Protein AF-A0A3C0K2L1-F1 (afdb_monomer)

Structure (mmCIF, N/CA/C/O backbone):
data_AF-A0A3C0K2L1-F1
#
_entry.id   AF-A0A3C0K2L1-F1
#
loop_
_atom_site.group_PDB
_atom_site.id
_atom_site.type_symbol
_atom_site.label_atom_id
_atom_site.label_alt_id
_atom_site.label_comp_id
_atom_site.label_asym_id
_atom_site.label_entity_id
_atom_site.label_seq_id
_atom_site.pdbx_PDB_ins_code
_atom_site.Cartn_x
_atom_site.Cartn_y
_atom_site.Cartn_z
_atom_site.occupancy
_atom_site.B_iso_or_equiv
_atom_site.auth_seq_id
_atom_site.auth_comp_id
_atom_site.auth_asym_id
_atom_site.auth_atom_id
_atom_site.pdbx_PDB_model_num
ATOM 1 N N . GLU A 1 1 ? 38.714 20.444 23.942 1.00 26.28 1 GLU A N 1
ATOM 2 C CA . GLU A 1 1 ? 39.977 21.000 23.392 1.00 26.28 1 GLU A CA 1
ATOM 3 C C . GLU A 1 1 ? 39.732 22.309 22.646 1.00 26.28 1 GLU A C 1
ATOM 5 O O . GLU A 1 1 ? 38.592 22.594 22.295 1.00 26.28 1 GLU A O 1
ATOM 10 N N . LEU A 1 2 ? 40.793 23.058 22.318 1.00 22.02 2 LEU A N 1
ATOM 11 C CA . LEU A 1 2 ? 40.752 24.094 21.276 1.00 22.02 2 LEU A CA 1
ATOM 12 C C . LEU A 1 2 ? 42.124 24.186 20.581 1.00 22.02 2 LEU A C 1
ATOM 14 O O . LEU A 1 2 ? 43.142 24.375 21.240 1.00 22.02 2 LEU A O 1
ATOM 18 N N . ASN A 1 3 ? 42.163 24.051 19.249 1.00 24.62 3 ASN A N 1
ATOM 19 C CA . ASN A 1 3 ? 43.397 23.914 18.450 1.00 24.62 3 ASN A CA 1
ATOM 20 C C . ASN A 1 3 ? 44.304 22.726 18.860 1.00 24.62 3 ASN A C 1
ATOM 22 O O . ASN A 1 3 ? 45.524 22.885 18.945 1.00 24.62 3 ASN A O 1
ATOM 26 N N . GLY A 1 4 ? 43.722 21.542 19.094 1.00 30.88 4 GLY A N 1
ATOM 27 C CA . GLY A 1 4 ? 44.468 20.285 19.281 1.00 30.88 4 GLY A CA 1
ATOM 28 C C . GLY A 1 4 ? 45.418 20.290 20.479 1.00 30.88 4 GLY A C 1
ATOM 29 O O . GLY A 1 4 ? 46.560 19.844 20.369 1.00 30.88 4 GLY A O 1
ATOM 30 N N . ASN A 1 5 ? 44.975 20.898 21.579 1.00 24.73 5 ASN A N 1
AT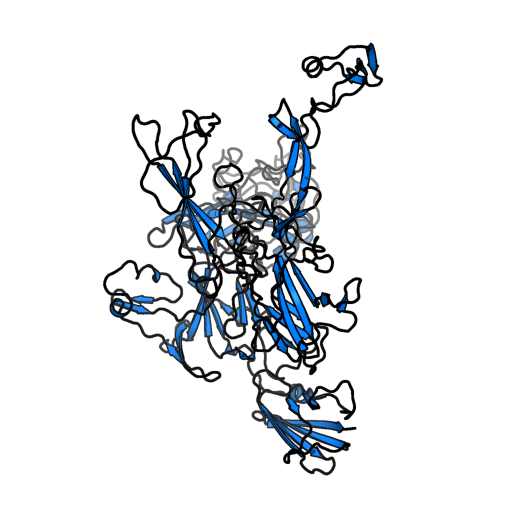OM 31 C CA . ASN A 1 5 ? 45.584 20.753 22.891 1.00 24.73 5 ASN A CA 1
ATOM 32 C C . ASN A 1 5 ? 44.466 20.544 23.921 1.00 24.73 5 ASN A C 1
ATOM 34 O O . ASN A 1 5 ? 43.439 21.239 23.908 1.00 24.73 5 ASN A O 1
ATOM 38 N N . GLU A 1 6 ? 44.733 19.620 24.832 1.00 26.31 6 GLU A N 1
ATOM 39 C CA . GLU A 1 6 ? 44.077 19.460 26.123 1.00 26.31 6 GLU A CA 1
ATOM 40 C C . GLU A 1 6 ? 44.391 20.690 26.999 1.00 26.31 6 GLU A C 1
ATOM 42 O O . GLU A 1 6 ? 45.494 21.243 26.925 1.00 26.31 6 GLU A O 1
ATOM 47 N N . ILE A 1 7 ? 43.411 21.188 27.759 1.00 25.27 7 ILE A N 1
ATOM 48 C CA . ILE A 1 7 ? 43.547 22.415 28.563 1.00 25.27 7 ILE A CA 1
ATOM 49 C C . ILE A 1 7 ? 42.920 22.171 29.935 1.00 25.27 7 ILE A C 1
ATOM 51 O O . ILE A 1 7 ? 41.698 22.217 30.070 1.00 25.27 7 ILE A O 1
ATOM 55 N N . ASP A 1 8 ? 43.768 21.961 30.942 1.00 28.06 8 ASP A N 1
ATOM 56 C CA . ASP A 1 8 ? 43.374 22.010 32.351 1.00 28.06 8 ASP A CA 1
ATOM 57 C C . ASP A 1 8 ? 42.845 23.408 32.701 1.00 28.06 8 ASP A C 1
ATOM 59 O O . ASP A 1 8 ? 43.493 24.425 32.421 1.00 28.06 8 ASP A O 1
ATOM 63 N N . PHE A 1 9 ? 41.676 23.474 33.339 1.00 26.45 9 PHE A N 1
ATOM 64 C CA . PHE A 1 9 ? 41.058 24.738 33.729 1.00 26.45 9 PHE A CA 1
ATOM 65 C C . PHE A 1 9 ? 41.389 25.123 35.167 1.00 26.45 9 PHE A C 1
ATOM 67 O O . PHE A 1 9 ? 40.818 24.596 36.115 1.00 26.45 9 PHE A O 1
ATOM 74 N N . TRP A 1 10 ? 42.231 26.146 35.305 1.00 26.83 10 TRP A N 1
ATOM 75 C CA . TRP A 1 10 ? 42.316 26.964 36.510 1.00 26.83 10 TRP A CA 1
ATOM 76 C C . TRP A 1 10 ? 42.293 28.459 36.092 1.00 26.83 10 TRP A C 1
ATOM 78 O O . TRP A 1 10 ? 42.999 28.866 35.174 1.00 26.83 10 TRP A O 1
ATOM 88 N N . ASN A 1 11 ? 41.411 29.322 36.621 1.00 37.00 11 ASN A N 1
ATOM 89 C CA . ASN A 1 11 ? 41.357 29.694 38.042 1.00 37.00 11 ASN A CA 1
ATOM 90 C C . ASN A 1 11 ? 40.934 31.164 38.384 1.00 37.00 11 ASN A C 1
ATOM 92 O O . ASN A 1 11 ? 41.880 31.909 38.666 1.00 37.00 11 ASN A O 1
ATOM 96 N N . PRO A 1 12 ? 39.658 31.664 38.372 1.00 42.75 12 PRO A N 1
ATOM 97 C CA . PRO A 1 12 ? 39.446 33.128 38.491 1.00 42.75 12 PRO A CA 1
ATOM 98 C C . PRO A 1 12 ? 38.415 33.799 39.500 1.00 42.75 12 PRO A C 1
ATOM 100 O O . PRO A 1 12 ? 38.935 34.252 40.499 1.00 42.75 12 PRO A O 1
ATOM 103 N N . VAL A 1 13 ? 37.090 34.048 39.322 1.00 35.84 13 VAL A N 1
ATOM 104 C CA . VAL A 1 13 ? 36.119 34.817 40.249 1.00 35.84 13 VAL A CA 1
ATOM 105 C C . VAL A 1 13 ? 36.469 36.272 40.741 1.00 35.84 13 VAL A C 1
ATOM 107 O O . VAL A 1 13 ? 37.400 36.417 41.504 1.00 35.84 13 VAL A O 1
ATOM 110 N N . GLU A 1 14 ? 35.887 37.445 40.382 1.00 36.50 14 GLU A N 1
ATOM 111 C CA . GLU A 1 14 ? 34.532 38.073 40.589 1.00 36.50 14 GLU A CA 1
ATOM 112 C C . GLU A 1 14 ? 34.227 39.160 39.491 1.00 36.50 14 GLU A C 1
ATOM 114 O O . GLU A 1 14 ? 35.188 39.717 38.964 1.00 36.50 14 GLU A O 1
ATOM 119 N N . GLY A 1 15 ? 33.001 39.613 39.127 1.00 28.25 15 GLY A N 1
ATOM 120 C CA . GLY A 1 15 ? 31.645 39.045 39.304 1.00 28.25 15 GLY A CA 1
ATOM 121 C C . GLY A 1 15 ? 30.441 39.993 39.562 1.00 28.25 15 GLY A C 1
ATOM 122 O O . GLY A 1 15 ? 30.601 41.195 39.784 1.00 28.25 15 GLY A O 1
ATOM 123 N N . SER A 1 16 ? 29.220 39.423 39.541 1.00 27.89 16 SER A N 1
ATOM 124 C CA . SER A 1 16 ? 28.020 39.823 40.324 1.00 27.89 16 SER A CA 1
ATOM 125 C C . SER A 1 16 ? 26.885 38.794 40.125 1.00 27.89 16 SER A C 1
ATOM 127 O O . SER A 1 16 ? 26.281 38.773 39.054 1.00 27.89 16 SER A O 1
ATOM 129 N N . SER A 1 17 ? 26.602 37.949 41.125 1.00 28.95 17 SER A N 1
ATOM 130 C CA . SER A 1 17 ? 26.135 36.567 40.868 1.00 28.95 17 SER A CA 1
ATOM 131 C C . SER A 1 17 ? 24.845 36.137 41.620 1.00 28.95 17 SER A C 1
ATOM 133 O O . SER A 1 17 ? 24.487 36.778 42.615 1.00 28.95 17 SER A O 1
ATOM 135 N N . PRO A 1 18 ? 24.161 35.058 41.170 1.00 33.50 18 PRO A N 1
ATOM 136 C CA . PRO A 1 18 ? 23.040 34.384 41.861 1.00 33.50 18 PRO A CA 1
ATOM 137 C C . PRO A 1 18 ? 23.449 33.572 43.122 1.00 33.50 18 PRO A C 1
ATOM 139 O O . PRO A 1 18 ? 24.454 33.870 43.766 1.00 33.50 18 PRO A O 1
ATOM 142 N N . VAL A 1 19 ? 22.626 32.598 43.550 1.00 33.62 19 VAL A N 1
ATOM 143 C CA . VAL A 1 19 ? 22.896 31.730 44.717 1.00 33.62 19 VAL A CA 1
ATOM 144 C C . VAL A 1 19 ? 23.925 30.664 44.340 1.00 33.62 19 VAL A C 1
ATOM 146 O O . VAL A 1 19 ? 23.641 29.792 43.523 1.00 33.62 19 VAL A O 1
ATOM 149 N N . CYS A 1 20 ? 25.102 30.736 44.959 1.00 33.72 20 CYS A N 1
ATOM 150 C CA . CYS A 1 20 ? 26.246 29.860 44.705 1.00 33.72 20 CYS A CA 1
ATOM 151 C C . CYS A 1 20 ? 26.865 29.411 46.045 1.00 33.72 20 CYS A C 1
ATOM 153 O O . CYS A 1 20 ? 26.678 30.077 47.070 1.00 33.72 20 CYS A O 1
ATOM 155 N N . VAL A 1 21 ? 27.628 28.315 46.041 1.00 40.28 21 VAL A N 1
ATOM 156 C CA . VAL A 1 21 ? 28.404 27.838 47.203 1.00 40.28 21 VAL A CA 1
ATOM 157 C C . VAL A 1 21 ? 29.863 28.295 47.065 1.00 40.28 21 VAL A C 1
ATOM 159 O O . VAL A 1 21 ? 30.429 28.218 45.981 1.00 40.28 21 VAL A O 1
ATOM 162 N N . ASP A 1 22 ? 30.466 28.797 48.150 1.00 34.03 22 ASP A N 1
ATOM 163 C CA . ASP A 1 22 ? 31.875 29.225 48.176 1.00 34.03 22 ASP A CA 1
ATOM 164 C C . ASP A 1 22 ? 32.806 28.073 48.593 1.00 34.03 22 ASP A C 1
ATOM 166 O O . ASP A 1 22 ? 32.683 27.545 49.703 1.00 34.03 22 ASP A O 1
ATOM 170 N N . SER A 1 23 ? 33.830 27.797 47.783 1.00 36.28 23 SER A N 1
ATOM 171 C CA . SER A 1 23 ? 35.002 27.006 48.175 1.00 36.28 23 SER A CA 1
ATOM 172 C C . SER A 1 23 ? 36.273 27.853 48.267 1.00 36.28 23 SER A C 1
ATOM 174 O O . SER A 1 23 ? 36.379 28.952 47.709 1.00 36.28 23 SER A O 1
ATOM 176 N N . SER A 1 24 ? 37.252 27.372 49.042 1.00 33.38 24 SER A N 1
ATOM 177 C CA . SER A 1 24 ? 38.524 28.071 49.235 1.00 33.38 24 SER A CA 1
ATOM 178 C C . SER A 1 24 ? 39.680 27.127 49.584 1.00 33.38 24 SER A C 1
ATOM 180 O O . SER A 1 24 ? 39.938 26.866 50.762 1.00 33.38 24 SER A O 1
ATOM 182 N N . GLU A 1 25 ? 40.453 26.714 48.582 1.00 34.31 25 GLU A N 1
ATOM 183 C CA . GLU A 1 25 ? 41.862 26.360 48.775 1.00 34.31 25 GLU A CA 1
ATOM 184 C C . GLU A 1 25 ? 42.752 27.313 47.960 1.00 34.31 25 GLU A C 1
ATOM 186 O O . GLU A 1 25 ? 42.348 27.894 46.960 1.00 34.31 25 GLU A O 1
ATOM 191 N N . SER A 1 26 ? 43.966 27.533 48.457 1.00 32.62 26 SER A N 1
ATOM 192 C CA . SER A 1 26 ? 45.011 28.333 47.794 1.00 32.62 26 SER A CA 1
ATOM 193 C C . SER A 1 26 ? 45.923 27.372 47.015 1.00 32.62 26 SER A C 1
ATOM 195 O O . SER A 1 26 ? 46.063 26.232 47.448 1.00 32.62 26 SER A O 1
ATOM 197 N N . TRP A 1 27 ? 46.601 27.742 45.923 1.00 29.92 27 TRP A N 1
ATOM 198 C CA . TRP A 1 27 ? 47.325 28.998 45.668 1.00 29.92 27 TRP A CA 1
ATOM 199 C C . TRP A 1 27 ? 47.307 29.442 44.189 1.00 29.92 27 TRP A C 1
ATOM 201 O O . TRP A 1 27 ? 47.285 28.613 43.294 1.00 29.92 27 TRP A O 1
ATOM 211 N N . GLU A 1 28 ? 47.469 30.757 43.978 1.00 38.59 28 GLU A N 1
ATOM 212 C CA . GLU A 1 28 ? 47.731 31.492 42.711 1.00 38.59 28 GLU A CA 1
ATOM 213 C C . GLU A 1 28 ? 46.696 31.397 41.574 1.00 38.59 28 GLU A C 1
ATOM 215 O O . GLU A 1 28 ? 46.590 32.342 40.792 1.00 38.59 28 GLU A O 1
ATOM 220 N N . GLU A 1 29 ? 45.846 30.380 41.573 1.00 38.12 29 GLU A N 1
ATOM 221 C CA . GLU A 1 29 ? 44.664 30.246 40.726 1.00 38.12 29 GLU A CA 1
ATOM 222 C C . GLU A 1 29 ? 43.413 30.105 41.624 1.00 38.12 29 GLU A C 1
ATOM 224 O O . GLU A 1 29 ? 43.493 29.568 42.726 1.00 38.12 29 GLU A O 1
ATOM 229 N N . ALA A 1 30 ? 42.280 30.690 41.225 1.00 34.47 30 ALA A N 1
ATOM 230 C CA . ALA A 1 30 ? 41.134 30.951 42.112 1.00 34.47 30 ALA A CA 1
ATOM 231 C C . ALA A 1 30 ? 39.949 29.955 42.019 1.00 34.47 30 ALA A C 1
ATOM 233 O O . ALA A 1 30 ? 40.122 28.777 42.309 1.00 34.47 30 ALA A O 1
ATOM 234 N N . GLN A 1 31 ? 38.737 30.418 41.690 1.00 39.69 31 GLN A N 1
ATOM 235 C CA . GLN A 1 31 ? 37.479 29.706 41.970 1.00 39.69 31 GLN A CA 1
ATOM 236 C C . GLN A 1 31 ? 36.592 29.616 40.712 1.00 39.69 31 GLN A C 1
ATOM 238 O O . GLN A 1 31 ? 36.521 30.584 39.950 1.00 39.69 31 GLN A O 1
ATOM 243 N N . VAL A 1 32 ? 35.878 28.497 40.539 1.00 39.62 32 VAL A N 1
ATOM 244 C CA . VAL A 1 32 ? 34.662 28.402 39.702 1.00 39.62 32 VAL A CA 1
ATOM 245 C C . VAL A 1 32 ? 33.456 28.682 40.608 1.00 39.62 32 VAL A C 1
ATOM 247 O O . VAL A 1 32 ? 33.540 28.472 41.817 1.00 39.62 32 VAL A O 1
ATOM 250 N N . LYS A 1 33 ? 32.334 29.154 40.057 1.00 43.72 33 LYS A N 1
ATOM 251 C CA . LYS A 1 33 ? 31.045 29.209 40.763 1.00 43.72 33 LYS A CA 1
ATOM 252 C C . LYS A 1 33 ? 29.944 28.608 39.898 1.00 43.72 33 LYS A C 1
ATOM 254 O O . LYS A 1 33 ? 29.554 29.205 38.893 1.00 43.72 33 LYS A O 1
ATOM 259 N N . VAL A 1 34 ? 29.417 27.466 40.326 1.00 42.00 34 VAL A N 1
ATOM 260 C CA . VAL A 1 34 ? 28.173 26.894 39.796 1.00 42.00 34 VAL A CA 1
ATOM 261 C C . VAL A 1 34 ? 26.998 27.441 40.608 1.00 42.00 34 VAL A C 1
ATOM 263 O O . VAL A 1 34 ? 27.063 27.496 41.840 1.00 42.00 34 VAL A O 1
ATOM 266 N N . CYS A 1 35 ? 25.943 27.880 39.925 1.00 40.44 35 CYS A N 1
ATOM 267 C CA . CYS A 1 35 ? 24.788 28.532 40.531 1.00 40.44 35 CYS A CA 1
ATOM 268 C C . CYS A 1 35 ? 23.502 28.130 39.774 1.00 40.44 35 CYS A C 1
ATOM 270 O O . CYS A 1 35 ? 23.521 27.954 38.558 1.00 40.44 35 CYS A O 1
ATOM 272 N N . VAL A 1 36 ? 22.365 27.968 40.460 1.00 41.16 36 VAL A N 1
ATOM 273 C CA . VAL A 1 36 ? 21.149 27.390 39.838 1.00 41.16 36 VAL A CA 1
ATOM 274 C C . VAL A 1 36 ? 20.017 28.415 39.749 1.00 41.16 36 VAL A C 1
ATOM 276 O O . VAL A 1 36 ? 19.743 29.121 40.724 1.00 41.16 36 VAL A O 1
ATOM 279 N N . ALA A 1 37 ? 19.336 28.491 38.599 1.00 39.91 37 ALA A N 1
ATOM 280 C CA . ALA A 1 37 ? 18.279 29.468 38.339 1.00 39.91 37 ALA A CA 1
ATOM 281 C C . ALA A 1 37 ? 17.034 28.820 37.701 1.00 39.91 37 ALA A C 1
ATOM 283 O O . ALA A 1 37 ? 16.991 28.531 36.508 1.00 39.91 37 ALA A O 1
ATOM 284 N N . GLY A 1 38 ? 15.977 28.649 38.499 1.00 42.28 38 GLY A N 1
ATOM 285 C CA . GLY A 1 38 ? 14.720 28.025 38.084 1.00 42.28 38 GLY A CA 1
ATOM 286 C C . GLY A 1 38 ? 13.550 28.400 38.998 1.00 42.28 38 GLY A C 1
ATOM 287 O O . GLY A 1 38 ? 13.728 29.070 40.017 1.00 42.28 38 GLY A O 1
ATOM 288 N N . ASN A 1 39 ? 12.334 27.997 38.619 1.00 43.41 39 ASN A N 1
ATOM 289 C CA . ASN A 1 39 ? 11.097 28.317 39.342 1.00 43.41 39 ASN A CA 1
ATOM 290 C C . ASN A 1 39 ? 10.434 27.044 39.893 1.00 43.41 39 ASN A C 1
ATOM 292 O O . ASN A 1 39 ? 9.446 26.557 39.354 1.00 43.41 39 ASN A O 1
ATOM 296 N N . TYR A 1 40 ? 10.989 26.508 40.978 1.00 49.50 40 TYR A N 1
ATOM 297 C CA . TYR A 1 40 ? 10.694 25.159 41.487 1.00 49.50 40 TYR A CA 1
ATOM 298 C C . TYR A 1 40 ? 9.333 25.004 42.210 1.00 49.50 40 TYR A C 1
ATOM 300 O O . TYR A 1 40 ? 8.975 23.916 42.651 1.00 49.50 40 TYR A O 1
ATOM 308 N N . ASN A 1 41 ? 8.553 26.083 42.346 1.00 38.66 41 ASN A N 1
ATOM 309 C CA . ASN A 1 41 ? 7.401 26.161 43.260 1.00 38.66 41 ASN A CA 1
ATOM 310 C C . ASN A 1 41 ? 6.095 25.499 42.763 1.00 38.66 41 ASN A C 1
ATOM 312 O O . ASN A 1 41 ? 5.076 25.618 43.440 1.00 38.66 41 ASN A O 1
ATOM 316 N N . SER A 1 42 ? 6.070 24.864 41.587 1.00 42.41 42 SER A N 1
ATOM 317 C CA . SER A 1 42 ? 4.837 24.313 40.988 1.00 42.41 42 SER A CA 1
ATOM 318 C C . SER A 1 42 ? 4.675 22.794 41.093 1.00 42.41 42 SER A C 1
ATOM 320 O O . SER A 1 42 ? 3.618 22.296 40.719 1.00 42.41 42 SER A O 1
ATOM 322 N N . LEU A 1 43 ? 5.692 22.061 41.566 1.00 43.75 43 LEU A N 1
ATOM 323 C CA . LEU A 1 43 ? 5.730 20.588 41.507 1.00 43.75 43 LEU A CA 1
ATOM 324 C C . LEU A 1 43 ? 5.861 19.888 42.872 1.00 43.75 43 LEU A C 1
ATOM 326 O O . LEU A 1 43 ? 5.638 18.684 42.960 1.00 43.75 43 LEU A O 1
ATOM 330 N N . CYS A 1 44 ? 6.155 20.618 43.952 1.00 44.62 44 CYS A N 1
ATOM 331 C CA . CYS A 1 44 ? 6.137 20.073 45.311 1.00 44.62 44 CYS A CA 1
ATOM 332 C C . CYS A 1 44 ? 4.862 20.480 46.061 1.00 44.62 44 CYS A C 1
ATOM 334 O O . CYS A 1 44 ? 4.474 21.646 46.061 1.00 44.62 44 CYS A O 1
ATOM 336 N N . ASN A 1 45 ? 4.231 19.521 46.748 1.00 44.03 45 ASN A N 1
ATOM 337 C CA . ASN A 1 45 ? 3.189 19.818 47.736 1.00 44.03 45 ASN A CA 1
ATOM 338 C C . ASN A 1 45 ? 3.796 20.611 48.916 1.00 44.03 45 ASN A C 1
ATOM 340 O O . ASN A 1 45 ? 4.923 20.330 49.315 1.00 44.03 45 ASN A O 1
ATOM 344 N N . ASP A 1 46 ? 3.022 21.546 49.486 1.00 43.72 46 ASP A N 1
ATOM 345 C CA . ASP A 1 46 ? 3.394 22.665 50.394 1.00 43.72 46 ASP A CA 1
ATOM 346 C C . ASP A 1 46 ? 4.295 22.399 51.646 1.00 43.72 46 ASP A C 1
ATOM 348 O O . ASP A 1 46 ? 4.502 23.325 52.432 1.00 43.72 46 ASP A O 1
ATOM 352 N N . ASP A 1 47 ? 4.807 21.188 51.902 1.00 42.56 47 ASP A N 1
ATOM 353 C CA . ASP A 1 47 ? 5.305 20.756 53.231 1.00 42.56 47 ASP A CA 1
ATOM 354 C C . ASP A 1 47 ? 6.730 20.127 53.248 1.00 42.56 47 ASP A C 1
ATOM 356 O O . ASP A 1 47 ? 7.104 19.468 54.223 1.00 42.56 47 ASP A O 1
ATOM 360 N N . SER A 1 48 ? 7.556 20.318 52.205 1.00 43.31 48 SER A N 1
ATOM 361 C CA . SER A 1 48 ? 8.977 19.895 52.199 1.00 43.31 48 SER A CA 1
ATOM 362 C C . SER A 1 48 ? 9.900 20.795 51.365 1.00 43.31 48 SER A C 1
ATOM 364 O O . SER A 1 48 ? 9.546 21.157 50.246 1.00 43.31 48 SER A O 1
ATOM 366 N N . ASP A 1 49 ? 11.101 21.092 51.879 1.00 43.25 49 ASP A N 1
ATOM 367 C CA . ASP A 1 49 ? 12.145 21.851 51.169 1.00 43.25 49 ASP A CA 1
ATOM 368 C C . ASP A 1 49 ? 12.599 21.104 49.894 1.00 43.25 49 ASP A C 1
ATOM 370 O O . ASP A 1 49 ? 13.243 20.058 49.978 1.00 43.25 49 ASP A O 1
ATOM 374 N N . CYS A 1 50 ? 12.267 21.648 48.718 1.00 50.16 50 CYS A N 1
ATOM 375 C CA . CYS A 1 50 ? 12.606 21.100 47.396 1.00 50.16 50 CYS A CA 1
ATOM 376 C C . CYS A 1 50 ? 13.727 21.897 46.698 1.00 50.16 50 CYS A C 1
ATOM 378 O O . CYS A 1 50 ? 13.614 22.246 45.522 1.00 50.16 50 CYS A O 1
ATOM 380 N N . ASP A 1 51 ? 14.806 22.207 47.421 1.00 54.00 51 ASP A N 1
ATOM 381 C CA . ASP A 1 51 ? 16.018 22.768 46.814 1.00 54.00 51 ASP A CA 1
ATOM 382 C C . ASP A 1 51 ? 16.748 21.678 46.006 1.00 54.00 51 ASP A C 1
ATOM 384 O O . ASP A 1 51 ? 17.081 20.618 46.541 1.00 54.00 51 ASP A O 1
ATOM 388 N N . ILE A 1 52 ? 17.039 21.938 44.725 1.00 55.34 52 ILE A N 1
ATOM 389 C CA . ILE A 1 52 ? 17.912 21.070 43.919 1.00 55.34 52 ILE A CA 1
ATOM 390 C C . ILE A 1 52 ? 19.350 21.266 44.407 1.00 55.34 52 ILE A C 1
ATOM 392 O O . ILE A 1 52 ? 20.010 22.254 44.079 1.00 55.34 52 ILE A O 1
ATOM 396 N N . VAL A 1 53 ? 19.827 20.325 45.222 1.00 59.81 53 VAL A N 1
ATOM 397 C CA . VAL A 1 53 ? 21.200 20.315 45.736 1.00 59.81 53 VAL A CA 1
ATOM 398 C C . VAL A 1 53 ? 22.140 19.745 44.676 1.00 59.81 53 VAL A C 1
ATOM 400 O O . VAL A 1 53 ? 21.962 18.612 44.228 1.00 59.81 53 VAL A O 1
ATOM 403 N N . ILE A 1 54 ? 23.161 20.525 44.314 1.00 59.31 54 ILE A N 1
ATOM 404 C CA . ILE A 1 54 ? 24.339 20.019 43.606 1.00 59.31 54 ILE A CA 1
ATOM 405 C C . ILE A 1 54 ? 25.310 19.475 44.655 1.00 59.31 54 ILE A C 1
ATOM 407 O O . ILE A 1 54 ? 25.783 20.208 45.526 1.00 59.31 54 ILE A O 1
ATOM 411 N N . GLU A 1 55 ? 25.592 18.185 44.558 1.00 63.03 55 GLU A N 1
ATOM 412 C CA . GLU A 1 55 ? 26.607 17.468 45.316 1.00 63.03 55 GLU A CA 1
ATOM 413 C C . GLU A 1 55 ? 27.954 17.553 44.574 1.00 63.03 55 GLU A C 1
ATOM 415 O O . GLU A 1 55 ? 28.010 17.591 43.344 1.00 63.03 55 GLU A O 1
ATOM 420 N N . ASN A 1 56 ? 29.057 17.603 45.327 1.00 56.72 56 ASN A N 1
ATOM 421 C CA . ASN A 1 56 ? 30.420 17.812 44.810 1.00 56.72 56 ASN A CA 1
ATOM 422 C C . ASN A 1 56 ? 30.608 19.011 43.827 1.00 56.72 56 ASN A C 1
ATOM 424 O O . ASN A 1 56 ? 31.353 18.863 42.854 1.00 56.72 56 ASN A O 1
ATOM 428 N N . PRO A 1 57 ? 30.027 20.212 44.057 1.00 54.16 57 PRO A N 1
ATOM 429 C CA . PRO A 1 57 ? 30.036 21.330 43.093 1.00 54.16 57 PRO A CA 1
ATOM 430 C C . PRO A 1 57 ? 31.428 21.910 42.761 1.00 54.16 57 PRO A C 1
ATOM 432 O O . PRO A 1 57 ? 31.543 22.751 41.874 1.00 54.16 57 PRO A O 1
ATOM 435 N N . ASP A 1 58 ? 32.469 21.478 43.477 1.00 46.34 58 ASP A N 1
ATOM 436 C CA . ASP A 1 58 ? 33.867 21.902 43.332 1.00 46.34 58 ASP A CA 1
ATOM 437 C C . ASP A 1 58 ? 34.750 20.894 42.564 1.00 46.34 58 ASP A C 1
ATOM 439 O O . ASP A 1 58 ? 35.970 21.059 42.519 1.00 46.34 58 ASP A O 1
ATOM 443 N N . THR A 1 59 ? 34.175 19.820 42.010 1.00 49.38 59 THR A N 1
ATOM 444 C CA . THR A 1 59 ? 34.927 18.740 41.337 1.00 49.38 59 THR A CA 1
ATOM 445 C C . THR A 1 59 ? 34.415 18.462 39.926 1.00 49.38 59 THR A C 1
ATOM 447 O O . THR A 1 59 ? 33.322 18.885 39.559 1.00 49.38 59 THR A O 1
ATOM 450 N N . GLU A 1 60 ? 35.190 17.699 39.154 1.00 48.62 60 GLU A N 1
ATOM 451 C CA . GLU A 1 60 ? 34.764 17.132 37.866 1.00 48.62 60 GLU A CA 1
ATOM 452 C C . GLU A 1 60 ? 33.581 16.147 37.996 1.00 48.62 60 GLU A C 1
ATOM 454 O O . GLU A 1 60 ? 32.819 15.985 37.048 1.00 48.62 60 GLU A O 1
ATOM 459 N N . ASP A 1 61 ? 33.358 15.584 39.192 1.00 49.34 61 ASP A N 1
ATOM 460 C CA . ASP A 1 61 ? 32.247 14.685 39.542 1.00 49.34 61 ASP A CA 1
ATOM 461 C C . ASP A 1 61 ? 31.016 15.427 40.129 1.00 49.34 61 ASP A C 1
ATOM 463 O O . ASP A 1 61 ? 30.317 14.894 40.998 1.00 49.34 61 ASP A O 1
ATOM 467 N N . ALA A 1 62 ? 30.767 16.681 39.736 1.00 56.25 62 ALA A N 1
ATOM 468 C CA . ALA A 1 62 ? 29.600 17.448 40.188 1.00 56.25 62 ALA A CA 1
ATOM 469 C C . ALA A 1 62 ? 28.283 16.842 39.660 1.00 56.25 62 ALA A C 1
ATOM 471 O O . ALA A 1 62 ? 28.106 16.677 38.454 1.00 56.25 62 ALA A O 1
ATOM 472 N N . TYR A 1 63 ? 27.330 16.546 40.551 1.00 63.31 63 TYR A N 1
ATOM 473 C CA . TYR A 1 63 ? 26.047 15.923 40.191 1.00 63.31 63 TYR A CA 1
ATOM 474 C C . TYR A 1 63 ? 24.877 16.484 41.006 1.00 63.31 63 TYR A C 1
ATOM 476 O O . TYR A 1 63 ? 25.066 17.111 42.044 1.00 63.31 63 TYR A O 1
ATOM 484 N N . PHE A 1 64 ? 23.645 16.238 40.562 1.00 66.56 64 PHE A N 1
ATOM 485 C CA . PHE A 1 64 ? 22.434 16.507 41.341 1.00 66.56 64 PHE A CA 1
ATOM 486 C C . PHE A 1 64 ? 21.513 15.285 41.318 1.00 66.56 64 PHE A C 1
ATOM 488 O O . PHE A 1 64 ? 21.588 14.453 40.413 1.00 66.56 64 PHE A O 1
ATOM 495 N N . ILE A 1 65 ? 20.640 15.159 42.318 1.00 63.66 65 ILE A N 1
ATOM 496 C CA . ILE A 1 65 ? 19.600 14.124 42.310 1.00 63.66 65 ILE A CA 1
ATOM 497 C C . ILE A 1 65 ? 18.404 14.662 41.528 1.00 63.66 65 ILE A C 1
ATOM 499 O O . ILE A 1 65 ? 17.784 15.649 41.925 1.00 63.66 65 ILE A O 1
ATOM 503 N N . SER A 1 66 ? 18.092 14.001 40.415 1.00 64.38 66 SER A N 1
ATOM 504 C CA . SER A 1 66 ? 16.941 14.327 39.578 1.00 64.38 66 SER A CA 1
ATOM 505 C C . SER A 1 66 ? 15.618 14.214 40.359 1.00 64.38 66 SER A C 1
ATOM 507 O O . SER A 1 66 ? 15.445 13.241 41.105 1.00 64.38 66 SER A O 1
ATOM 509 N N . PRO A 1 67 ? 14.664 15.155 40.207 1.00 66.69 67 PRO A N 1
ATOM 510 C CA . PRO A 1 67 ? 13.302 14.955 40.693 1.00 66.69 67 PRO A CA 1
ATOM 511 C C . PRO A 1 67 ? 12.631 13.776 39.970 1.00 66.69 67 PRO A C 1
ATOM 513 O O . PRO A 1 67 ? 12.955 13.454 38.829 1.00 66.69 67 PRO A O 1
ATOM 516 N N . ILE A 1 68 ? 11.657 13.143 40.627 1.00 63.47 68 ILE A N 1
ATOM 517 C CA . ILE A 1 68 ? 10.807 12.134 39.981 1.00 63.47 68 ILE A CA 1
ATOM 518 C C . ILE A 1 68 ? 9.798 12.860 39.087 1.00 63.47 68 ILE A C 1
ATOM 520 O O . ILE A 1 68 ? 9.121 13.779 39.549 1.00 63.47 68 ILE A O 1
ATOM 524 N N . VAL A 1 69 ? 9.686 12.423 37.833 1.00 69.19 69 VAL A N 1
ATOM 525 C CA . VAL A 1 69 ? 8.754 12.960 36.833 1.00 69.19 69 VAL A CA 1
ATOM 526 C C . VAL A 1 69 ? 7.834 11.837 36.356 1.00 69.19 69 VAL A C 1
ATOM 528 O O . VAL A 1 69 ? 8.302 10.741 36.043 1.00 69.19 69 VAL A O 1
ATOM 531 N N . GLU A 1 70 ? 6.524 12.090 36.345 1.00 65.75 70 GLU A N 1
ATOM 532 C CA . GLU A 1 70 ? 5.518 11.146 35.837 1.00 65.75 70 GLU A CA 1
ATOM 533 C C . GLU A 1 70 ? 5.669 10.985 34.314 1.00 65.75 70 GLU A C 1
ATOM 535 O O . GLU A 1 70 ? 5.872 11.981 33.619 1.00 65.75 70 GLU A O 1
ATOM 540 N N . ASN A 1 71 ? 5.584 9.750 33.804 1.00 64.69 71 ASN A N 1
ATOM 541 C CA . ASN A 1 71 ? 5.841 9.402 32.398 1.00 64.69 71 ASN A CA 1
ATOM 542 C C . ASN A 1 71 ? 5.129 10.360 31.419 1.00 64.69 71 ASN A C 1
ATOM 544 O O . ASN A 1 71 ? 3.979 10.743 31.647 1.00 64.69 71 ASN A O 1
ATOM 548 N N . GLY A 1 72 ? 5.818 10.759 30.344 1.00 62.38 72 GLY A N 1
ATOM 549 C CA . GLY A 1 72 ? 5.315 11.730 29.361 1.00 62.38 72 GLY A CA 1
ATOM 550 C C . GLY A 1 72 ? 5.370 13.204 29.798 1.00 62.38 72 GLY A C 1
ATOM 551 O O . GLY A 1 72 ? 5.046 14.084 29.005 1.00 62.38 72 GLY A O 1
ATOM 552 N N . ASN A 1 73 ? 5.800 13.514 31.028 1.00 67.25 73 ASN A N 1
ATOM 553 C CA . ASN A 1 73 ? 6.080 14.890 31.459 1.00 67.25 73 ASN A CA 1
ATOM 554 C C . ASN A 1 73 ? 7.586 15.189 31.399 1.00 67.25 73 ASN A C 1
ATOM 556 O O . ASN A 1 73 ? 8.424 14.288 31.439 1.00 67.25 73 ASN A O 1
ATOM 560 N N . TYR A 1 74 ? 7.948 16.472 31.375 1.00 68.25 74 TYR A N 1
ATOM 561 C CA . TYR A 1 74 ? 9.340 16.911 31.471 1.00 68.25 74 TYR A CA 1
ATOM 562 C C . TYR A 1 74 ? 9.491 18.193 32.305 1.00 68.25 74 TYR A C 1
ATOM 564 O O . TYR A 1 74 ? 8.536 18.940 32.528 1.00 68.25 74 TYR A O 1
ATOM 572 N N . ILE A 1 75 ? 10.713 18.447 32.777 1.00 66.62 75 ILE A N 1
ATOM 573 C CA . ILE A 1 75 ? 11.116 19.647 33.516 1.00 66.62 75 ILE A CA 1
ATOM 574 C C . ILE A 1 75 ? 12.409 20.176 32.895 1.00 66.62 75 ILE A C 1
ATOM 576 O O . ILE A 1 75 ? 13.430 19.492 32.924 1.00 66.62 75 ILE A O 1
ATOM 580 N N . ASP A 1 76 ? 12.394 21.410 32.394 1.00 68.56 76 ASP A N 1
ATOM 581 C CA . ASP A 1 76 ? 13.602 22.074 31.895 1.00 68.56 76 ASP A CA 1
ATOM 582 C C . ASP A 1 76 ? 14.303 22.840 33.034 1.00 68.56 76 ASP A C 1
ATOM 584 O O . ASP A 1 76 ? 13.770 23.808 33.588 1.00 68.56 76 ASP A O 1
ATOM 588 N N . LEU A 1 77 ? 15.510 22.397 33.396 1.00 64.06 77 LEU A N 1
ATOM 589 C CA . LEU A 1 77 ? 16.371 22.996 34.418 1.00 64.06 77 LEU A CA 1
ATOM 590 C C . LEU A 1 77 ? 17.492 23.802 33.755 1.00 64.06 77 LEU A C 1
ATOM 592 O O . LEU A 1 77 ? 18.190 23.284 32.891 1.00 64.06 77 LEU A O 1
ATOM 596 N N . ASN A 1 78 ? 17.714 25.046 34.187 1.00 64.62 78 ASN A N 1
ATOM 597 C CA . ASN A 1 78 ? 18.821 25.870 33.693 1.00 64.62 78 ASN A CA 1
ATOM 598 C C . ASN A 1 78 ? 19.878 26.076 34.789 1.00 64.62 78 ASN A C 1
ATOM 600 O O . ASN A 1 78 ? 19.620 26.681 35.836 1.00 64.62 78 ASN A O 1
ATOM 604 N N . PHE A 1 79 ? 21.081 25.574 34.523 1.00 63.78 79 PHE A N 1
ATOM 605 C CA . PHE A 1 79 ? 22.261 25.713 35.368 1.00 63.78 79 PHE A CA 1
ATOM 606 C C . PHE A 1 79 ? 23.152 26.825 34.806 1.00 63.78 79 PHE A C 1
ATOM 608 O O . PHE A 1 79 ? 23.554 26.775 33.645 1.00 63.78 79 PHE A O 1
ATOM 615 N N . GLU A 1 80 ? 23.467 27.830 35.624 1.00 61.56 80 GLU A N 1
ATOM 616 C CA . GLU A 1 80 ? 24.348 28.941 35.257 1.00 61.56 80 GLU A CA 1
ATOM 617 C C . GLU A 1 80 ? 25.730 28.699 35.880 1.00 61.56 80 GLU A C 1
ATOM 619 O O . GLU A 1 80 ? 25.880 28.659 37.105 1.00 61.56 80 GLU A O 1
ATOM 624 N N . TYR A 1 81 ? 26.758 28.523 35.049 1.00 63.25 81 TYR A N 1
ATOM 625 C CA . TYR A 1 81 ? 28.129 28.341 35.525 1.00 63.25 81 TYR A CA 1
ATOM 626 C C . TYR A 1 81 ? 28.981 29.563 35.184 1.00 63.25 81 TYR A C 1
ATOM 628 O O . TYR A 1 81 ? 28.900 30.133 34.094 1.00 63.25 81 TYR A O 1
ATOM 636 N N . SER A 1 82 ? 29.772 30.013 36.161 1.00 58.84 82 SER A N 1
ATOM 637 C CA . SER A 1 82 ? 30.473 31.296 36.099 1.00 58.84 82 SER A CA 1
ATOM 638 C C . SER A 1 82 ? 31.945 31.200 36.512 1.00 58.84 82 SER A C 1
ATOM 640 O O . SER A 1 82 ? 32.332 30.500 37.453 1.00 58.84 82 SER A O 1
ATOM 642 N N . LEU A 1 83 ? 32.780 31.923 35.764 1.00 55.66 83 LEU A N 1
ATOM 643 C CA . LEU A 1 83 ? 34.239 31.857 35.768 1.00 55.66 83 LEU A CA 1
ATOM 644 C C . LEU A 1 83 ? 34.781 33.296 35.626 1.00 55.66 83 LEU A C 1
ATOM 646 O O . LEU A 1 83 ? 34.679 33.884 34.554 1.00 55.66 83 LEU A O 1
ATOM 650 N N . GLU A 1 84 ? 35.263 33.912 36.720 1.00 57.66 84 GLU A N 1
ATOM 651 C CA . GLU A 1 84 ? 35.387 35.392 36.818 1.00 57.66 84 GLU A CA 1
ATOM 652 C C . GLU A 1 84 ? 36.830 36.012 36.891 1.00 57.66 84 GLU A C 1
ATOM 654 O O . GLU A 1 84 ? 37.550 35.770 35.935 1.00 57.66 84 GLU A O 1
ATOM 659 N N . ASN A 1 85 ? 37.316 36.822 37.871 1.00 52.50 85 ASN A N 1
ATOM 660 C CA . ASN A 1 85 ? 38.776 36.952 38.224 1.00 52.50 85 ASN A CA 1
ATOM 661 C C . ASN A 1 85 ? 39.181 37.614 39.579 1.00 52.50 85 ASN A C 1
ATOM 663 O O . ASN A 1 85 ? 38.900 38.796 39.796 1.00 52.50 85 ASN A O 1
ATOM 667 N N . ASN A 1 86 ? 39.967 36.898 40.416 1.00 54.56 86 ASN A N 1
ATOM 668 C CA . ASN A 1 86 ? 40.413 37.314 41.770 1.00 54.56 86 ASN A CA 1
ATOM 669 C C . ASN A 1 86 ? 41.919 37.617 41.896 1.00 54.56 86 ASN A C 1
ATOM 671 O O . ASN A 1 86 ? 42.384 38.018 42.963 1.00 54.56 86 ASN A O 1
ATOM 675 N N . THR A 1 87 ? 42.719 37.468 40.832 1.00 48.53 87 THR A N 1
ATOM 676 C CA . THR A 1 87 ? 44.191 37.666 40.892 1.00 48.53 87 THR A CA 1
ATOM 677 C C . THR A 1 87 ? 44.618 39.120 41.176 1.00 48.53 87 THR A C 1
ATOM 679 O O . THR A 1 87 ? 45.805 39.432 41.283 1.00 48.53 87 THR A O 1
ATOM 682 N N . GLY A 1 88 ? 43.657 40.044 41.293 1.00 50.47 88 GLY A N 1
ATOM 683 C CA . GLY A 1 88 ? 43.870 41.444 41.667 1.00 50.47 88 GLY A CA 1
ATOM 684 C C . GLY A 1 88 ? 44.443 42.334 40.558 1.00 50.47 88 GLY A C 1
ATOM 685 O O . GLY A 1 88 ? 44.680 43.519 40.799 1.00 50.47 88 GLY A O 1
ATOM 686 N N . LEU A 1 89 ? 44.659 41.795 39.351 1.00 42.75 89 LEU A N 1
ATOM 687 C CA . LEU A 1 89 ? 45.228 42.518 38.203 1.00 42.75 89 LEU A CA 1
ATOM 688 C C . LEU A 1 89 ? 44.211 42.874 37.103 1.00 42.75 89 LEU A C 1
ATOM 690 O O . LEU A 1 89 ? 44.571 43.557 36.144 1.00 42.75 89 LEU A O 1
ATOM 694 N N . GLY A 1 90 ? 42.944 42.492 37.272 1.00 55.19 90 GLY A N 1
ATOM 695 C CA . GLY A 1 90 ? 41.833 42.886 36.406 1.00 55.19 90 GLY A CA 1
ATOM 696 C C . GLY A 1 90 ? 40.691 41.877 36.468 1.00 55.19 90 GLY A C 1
ATOM 697 O O . GLY A 1 90 ? 40.837 40.762 35.982 1.00 55.19 90 GLY A O 1
ATOM 698 N N . SER A 1 91 ? 39.570 42.278 37.062 1.00 53.09 91 SER A N 1
ATOM 699 C CA . SER A 1 91 ? 38.366 41.454 37.208 1.00 53.09 91 SER A CA 1
ATOM 700 C C . SER A 1 91 ? 37.636 41.275 35.872 1.00 53.09 91 SER A C 1
ATOM 702 O O . SER A 1 91 ? 37.410 42.256 35.158 1.00 53.09 91 SER A O 1
ATOM 704 N N . TRP A 1 92 ? 37.252 40.042 35.544 1.00 60.28 92 TRP A N 1
ATOM 705 C CA . TRP A 1 92 ? 36.339 39.701 34.445 1.00 60.28 92 TRP A CA 1
ATOM 706 C C . TRP A 1 92 ? 35.281 38.706 34.941 1.00 60.28 92 TRP A C 1
ATOM 708 O O . TRP A 1 92 ? 35.363 38.276 36.080 1.00 60.28 92 TRP A O 1
ATOM 718 N N . SER A 1 93 ? 34.260 38.405 34.138 1.00 60.22 93 SER A N 1
ATOM 719 C CA . SER A 1 93 ? 33.271 37.346 34.385 1.00 60.22 93 SER A CA 1
ATOM 720 C C . SER A 1 93 ? 32.830 36.772 33.046 1.00 60.22 93 SER A C 1
ATOM 722 O O . SER A 1 93 ? 32.434 37.529 32.158 1.00 60.22 93 SER A O 1
ATOM 724 N N . ILE A 1 94 ? 32.995 35.461 32.885 1.00 60.47 94 ILE A N 1
ATOM 725 C CA . ILE A 1 94 ? 32.375 34.652 31.839 1.00 60.47 94 ILE A CA 1
ATOM 726 C C . ILE A 1 94 ? 31.276 33.860 32.538 1.00 60.47 94 ILE A C 1
ATOM 728 O O . ILE A 1 94 ? 31.518 33.240 33.572 1.00 60.47 94 ILE A O 1
ATOM 732 N N . ILE A 1 95 ? 30.079 33.923 31.973 1.00 63.78 95 ILE A N 1
ATOM 733 C CA . ILE A 1 95 ? 28.898 33.187 32.409 1.00 63.78 95 ILE A CA 1
ATOM 734 C C . ILE A 1 95 ? 28.409 32.427 31.183 1.00 63.78 95 ILE A C 1
ATOM 736 O O . ILE A 1 95 ? 28.367 33.007 30.095 1.00 63.78 95 ILE A O 1
ATOM 740 N N . ASP A 1 96 ? 28.061 31.162 31.369 1.00 64.94 96 ASP A N 1
ATOM 741 C CA . ASP A 1 96 ? 27.416 30.331 30.357 1.00 64.94 96 ASP A CA 1
ATOM 742 C C . ASP A 1 96 ? 26.350 29.442 31.022 1.00 64.94 96 ASP A C 1
ATOM 744 O O . ASP A 1 96 ? 26.304 29.311 32.252 1.00 64.94 96 ASP A O 1
ATOM 748 N N . THR A 1 97 ? 25.440 28.892 30.222 1.00 66.06 97 THR A N 1
ATOM 749 C CA . THR A 1 97 ? 24.222 28.233 30.708 1.00 66.06 97 THR A CA 1
ATOM 750 C C . THR A 1 97 ? 24.024 26.865 30.076 1.00 66.06 97 THR A C 1
ATOM 752 O O . THR A 1 97 ? 23.880 26.754 28.860 1.00 66.06 97 THR A O 1
ATOM 755 N N . VAL A 1 98 ? 23.927 25.839 30.918 1.00 65.94 98 VAL A N 1
ATOM 756 C CA . VAL A 1 98 ? 23.546 24.478 30.528 1.00 65.94 98 VAL A CA 1
ATOM 757 C C . VAL A 1 98 ? 22.064 24.276 30.836 1.00 65.94 98 VAL A C 1
ATOM 759 O O . VAL A 1 98 ? 21.641 24.359 31.991 1.00 65.94 98 VAL A O 1
ATOM 762 N N . GLY A 1 99 ? 21.278 24.008 29.794 1.00 65.31 99 GLY A N 1
ATOM 763 C CA . GLY A 1 99 ? 19.922 23.486 29.930 1.00 65.31 99 GLY A CA 1
ATOM 764 C C . GLY A 1 99 ? 19.959 21.966 30.083 1.00 65.31 99 GLY A C 1
ATOM 765 O O . GLY A 1 99 ? 20.627 21.287 29.307 1.00 65.31 99 GLY A O 1
ATOM 766 N N . VAL A 1 100 ? 19.241 21.431 31.069 1.00 68.12 100 VAL A N 1
ATOM 767 C CA . VAL A 1 100 ? 19.046 19.992 31.285 1.00 68.12 100 VAL A CA 1
ATOM 768 C C . VAL A 1 100 ? 17.551 19.717 31.310 1.00 68.12 100 VAL A C 1
ATOM 770 O O . VAL A 1 100 ? 16.852 20.162 32.223 1.00 68.12 100 VAL A O 1
ATOM 773 N N . ARG A 1 101 ? 17.063 18.958 30.329 1.00 70.69 101 ARG A N 1
ATOM 774 C CA . ARG A 1 101 ? 15.719 18.387 30.377 1.00 70.69 101 ARG A CA 1
ATOM 775 C C . ARG A 1 101 ? 15.736 17.154 31.272 1.00 70.69 101 ARG A C 1
ATOM 777 O O . ARG A 1 101 ? 16.523 16.238 31.062 1.00 70.69 101 ARG A O 1
ATOM 784 N N . VAL A 1 102 ? 14.859 17.138 32.267 1.00 72.81 102 VAL A N 1
ATOM 785 C CA . VAL A 1 102 ? 14.558 15.961 33.082 1.00 72.81 102 VAL A CA 1
ATOM 786 C C . VAL A 1 102 ? 13.232 15.385 32.609 1.00 72.81 102 VAL A C 1
ATOM 788 O O . VAL A 1 102 ? 12.232 16.096 32.584 1.00 72.81 102 VAL A O 1
ATOM 791 N N . SER A 1 103 ? 13.211 14.097 32.288 1.00 78.44 103 SER A N 1
ATOM 792 C CA . SER A 1 103 ? 11.996 13.330 32.011 1.00 78.44 103 SER A CA 1
ATOM 793 C C . SER A 1 103 ? 12.178 11.889 32.514 1.00 78.44 103 SER A C 1
ATOM 795 O O . SER A 1 103 ? 13.124 11.589 33.249 1.00 78.44 103 SER A O 1
ATOM 797 N N . SER A 1 104 ? 11.258 11.009 32.153 1.00 80.31 104 SER A N 1
ATOM 798 C CA . SER A 1 104 ? 11.259 9.574 32.423 1.00 80.31 104 SER A CA 1
ATOM 799 C C . SER A 1 104 ? 10.913 8.823 31.137 1.00 80.31 104 SER A C 1
ATOM 801 O O . SER A 1 104 ? 10.471 9.438 30.167 1.00 80.31 104 SER A O 1
ATOM 803 N N . LEU A 1 105 ? 11.146 7.506 31.118 1.00 83.94 105 LEU A N 1
ATOM 804 C CA . LEU A 1 105 ? 10.754 6.695 29.968 1.00 83.94 105 LEU A CA 1
ATOM 805 C C . LEU A 1 105 ? 9.228 6.779 29.777 1.00 83.94 105 LEU A C 1
ATOM 807 O O . LEU A 1 105 ? 8.475 6.546 30.730 1.00 83.94 105 LEU A O 1
ATOM 811 N N . SER A 1 106 ? 8.772 7.146 28.585 1.00 86.44 106 SER A N 1
ATOM 812 C CA . SER A 1 106 ? 7.360 7.137 28.200 1.00 86.44 106 SER A CA 1
ATOM 813 C C . SER A 1 106 ? 6.871 5.715 27.899 1.00 86.44 106 SER A C 1
ATOM 815 O O . SER A 1 106 ? 7.548 4.725 28.161 1.00 86.44 106 SER A O 1
ATOM 817 N N . ILE A 1 107 ? 5.623 5.616 27.451 1.00 90.56 107 ILE A N 1
ATOM 818 C CA . ILE A 1 107 ? 4.995 4.397 26.943 1.00 90.56 107 ILE A CA 1
ATOM 819 C C . ILE A 1 107 ? 4.224 4.851 25.695 1.00 90.56 107 ILE A C 1
ATOM 821 O O . ILE A 1 107 ? 3.572 5.898 25.795 1.00 90.56 107 ILE A O 1
ATOM 825 N N . PRO A 1 108 ? 4.257 4.126 24.562 1.00 93.00 108 PRO A N 1
ATOM 826 C CA . PRO A 1 108 ? 3.447 4.468 23.393 1.00 93.00 108 PRO A CA 1
ATOM 827 C C . PRO A 1 108 ? 1.960 4.631 23.743 1.00 93.00 108 PRO A C 1
ATOM 829 O O . PRO A 1 108 ? 1.445 3.921 24.616 1.00 93.00 108 PRO A O 1
ATOM 832 N N . GLU A 1 109 ? 1.249 5.544 23.071 1.00 91.75 109 GLU A N 1
ATOM 833 C CA . GLU A 1 109 ? -0.206 5.657 23.244 1.00 91.75 109 GLU A CA 1
ATOM 834 C C . GLU A 1 109 ? -0.862 4.334 22.818 1.00 91.75 109 GLU A C 1
ATOM 836 O O . GLU A 1 109 ? -0.446 3.705 21.846 1.00 91.75 109 GLU A O 1
ATOM 841 N N . SER A 1 110 ? -1.880 3.865 23.540 1.00 92.94 110 SER A N 1
ATOM 842 C CA . SER A 1 110 ? -2.700 2.743 23.063 1.00 92.94 110 SER A CA 1
ATOM 843 C C . SER A 1 110 ? -3.431 3.144 21.772 1.00 92.94 110 SER A C 1
ATOM 845 O O . SER A 1 110 ? -3.948 4.254 21.729 1.00 92.94 110 SER A O 1
ATOM 847 N N . PRO A 1 111 ? -3.551 2.285 20.748 1.00 93.25 111 PRO A N 1
ATOM 848 C CA . PRO A 1 111 ? -4.295 2.638 19.538 1.00 93.25 111 PRO A CA 1
ATOM 849 C C . PRO A 1 111 ? -5.813 2.595 19.785 1.00 93.25 111 PRO A C 1
ATOM 851 O O . PRO A 1 111 ? -6.281 1.998 20.759 1.00 93.25 111 PRO A O 1
ATOM 854 N N . ALA A 1 112 ? -6.614 3.215 18.922 1.00 88.75 112 ALA A N 1
ATOM 855 C CA . ALA A 1 112 ? -8.059 2.983 18.881 1.00 88.75 112 ALA A CA 1
ATOM 856 C C . ALA A 1 112 ? -8.375 1.641 18.195 1.00 88.75 112 ALA A C 1
ATOM 858 O O . ALA A 1 112 ? -7.618 1.208 17.330 1.00 88.75 112 ALA A O 1
ATOM 859 N N . ILE A 1 113 ? -9.480 0.981 18.566 1.00 88.56 113 ILE A N 1
ATOM 860 C CA . ILE A 1 113 ? -9.924 -0.289 17.964 1.00 88.56 113 ILE A CA 1
ATOM 861 C C . ILE A 1 113 ? -11.395 -0.242 17.539 1.00 88.56 113 ILE A C 1
ATOM 863 O O . ILE A 1 113 ? -12.269 0.172 18.300 1.00 88.56 113 ILE A O 1
ATOM 867 N N . ASP A 1 114 ? -11.661 -0.736 16.334 1.00 84.94 114 ASP A N 1
ATOM 868 C CA . ASP A 1 114 ? -12.991 -0.922 15.753 1.00 84.94 114 ASP A CA 1
ATOM 869 C C . ASP A 1 114 ? -13.181 -2.376 15.279 1.00 84.94 114 ASP A C 1
ATOM 871 O O . ASP A 1 114 ? -12.229 -3.163 15.211 1.00 84.94 114 ASP A O 1
ATOM 875 N N . ALA A 1 115 ? -14.428 -2.770 15.000 1.00 83.00 115 ALA A N 1
ATOM 876 C CA . ALA A 1 115 ? -14.772 -4.156 14.688 1.00 83.00 115 ALA A CA 1
ATOM 877 C C . ALA A 1 115 ? -15.924 -4.286 13.681 1.00 83.00 115 ALA A C 1
ATOM 879 O O . ALA A 1 115 ? -17.012 -3.743 13.878 1.00 83.00 115 ALA A O 1
ATOM 880 N N . TYR A 1 116 ? -15.712 -5.130 12.674 1.00 79.00 116 TYR A N 1
ATOM 881 C CA . TYR A 1 116 ? -16.697 -5.556 11.687 1.00 79.00 116 TYR A CA 1
ATOM 882 C C . TYR A 1 116 ? -17.144 -7.007 11.977 1.00 79.00 116 TYR A C 1
ATOM 884 O O . TYR A 1 116 ? -16.389 -7.954 11.723 1.00 79.00 116 TYR A O 1
ATOM 892 N N . PRO A 1 117 ? -18.339 -7.221 12.567 1.00 75.50 117 PRO A N 1
ATOM 893 C CA . PRO A 1 117 ? -18.860 -8.554 12.859 1.00 75.50 117 PRO A CA 1
ATOM 894 C C . PRO A 1 117 ? -19.472 -9.221 11.621 1.00 75.50 117 PRO A C 1
ATOM 896 O O . PRO A 1 117 ? -20.333 -8.656 10.950 1.00 75.50 117 PRO A O 1
ATOM 899 N N . GLU A 1 118 ? -19.114 -10.481 11.387 1.00 76.38 118 GLU A N 1
ATOM 900 C CA . GLU A 1 118 ? -19.647 -11.307 10.301 1.00 76.38 118 GLU A CA 1
ATOM 901 C C . GLU A 1 118 ? -20.143 -12.668 10.823 1.00 76.38 118 GLU A C 1
ATOM 903 O O . GLU A 1 118 ? -20.128 -12.960 12.025 1.00 76.38 118 GLU A O 1
ATOM 908 N N . HIS A 1 119 ? -20.591 -13.530 9.906 1.00 78.38 119 HIS A N 1
ATOM 909 C CA . HIS A 1 119 ? -20.951 -14.905 10.231 1.00 78.38 119 HIS A CA 1
ATOM 910 C C . HIS A 1 119 ? -19.684 -15.748 10.424 1.00 78.38 119 HIS A C 1
ATOM 912 O O . HIS A 1 119 ? -18.918 -15.958 9.485 1.00 78.38 119 HIS A O 1
ATOM 918 N N . GLY A 1 120 ? -19.491 -16.279 11.633 1.00 76.75 120 GLY A N 1
ATOM 919 C CA . GLY A 1 120 ? -18.362 -17.146 11.972 1.00 76.75 120 GLY A CA 1
ATOM 920 C C . GLY A 1 120 ? -16.999 -16.451 12.057 1.00 76.75 120 GLY A C 1
ATOM 921 O O . GLY A 1 120 ? -16.011 -17.135 12.317 1.00 76.75 120 GLY A O 1
ATOM 922 N N . GLN A 1 121 ? -16.932 -15.128 11.873 1.00 86.25 121 GLN A N 1
ATOM 923 C CA . GLN A 1 121 ? -15.711 -14.340 12.038 1.00 86.25 121 GLN A CA 1
ATOM 924 C C . GLN A 1 121 ? -16.002 -12.919 12.541 1.00 86.25 121 GLN A C 1
ATOM 926 O O . GLN A 1 121 ? -17.112 -12.409 12.393 1.00 86.25 121 GLN A O 1
ATOM 931 N N . ILE A 1 122 ? -15.001 -12.286 13.147 1.00 84.25 122 ILE A N 1
ATOM 932 C CA . ILE A 1 122 ? -14.983 -10.846 13.433 1.00 84.25 122 ILE A CA 1
ATOM 933 C C . ILE A 1 122 ? -13.689 -10.301 12.843 1.00 84.25 122 ILE A C 1
ATOM 935 O O . ILE A 1 122 ? -12.615 -10.796 13.186 1.00 84.25 122 ILE A O 1
ATOM 939 N N . THR A 1 123 ? -13.785 -9.285 11.992 1.00 85.19 123 THR A N 1
ATOM 940 C CA . THR A 1 123 ? -12.606 -8.546 11.535 1.00 85.19 123 THR A CA 1
ATOM 941 C C . THR A 1 123 ? -12.401 -7.345 12.449 1.00 85.19 123 THR A C 1
ATOM 943 O O . THR A 1 123 ? -13.326 -6.574 12.692 1.00 85.19 123 THR A O 1
ATOM 946 N N . LEU A 1 124 ? -11.207 -7.227 13.016 1.00 88.69 124 LEU A N 1
ATOM 947 C CA . LEU A 1 124 ? -10.802 -6.176 13.943 1.00 88.69 124 LEU A CA 1
ATOM 948 C C . LEU A 1 124 ? -9.833 -5.235 13.232 1.00 88.69 124 LEU A C 1
ATOM 950 O O . LEU A 1 124 ? -9.002 -5.698 12.451 1.00 88.69 124 LEU A O 1
ATOM 954 N N . TYR A 1 125 ? -9.932 -3.947 13.540 1.00 87.31 125 TYR A N 1
ATOM 955 C CA . TYR A 1 125 ? -9.160 -2.865 12.930 1.00 87.31 125 TYR A CA 1
ATOM 956 C C . TYR A 1 125 ? -8.626 -1.933 14.012 1.00 87.31 125 TYR A C 1
ATOM 958 O O . TYR A 1 125 ? -9.287 -1.751 15.034 1.00 87.31 125 TYR A O 1
ATOM 966 N N . TRP A 1 126 ? -7.463 -1.325 13.797 1.00 89.19 126 TRP A N 1
ATOM 967 C CA . TRP A 1 126 ? -6.909 -0.321 14.709 1.00 89.19 126 TRP A CA 1
ATOM 968 C C . TRP A 1 126 ? -6.148 0.779 13.969 1.00 89.19 126 TRP A C 1
ATOM 970 O O . TRP A 1 126 ? -5.823 0.617 12.794 1.00 89.19 126 TRP A O 1
ATOM 980 N N . ASP A 1 127 ? -5.914 1.901 14.654 1.00 83.38 127 ASP A N 1
ATOM 981 C CA . ASP A 1 127 ? -5.137 3.029 14.129 1.00 83.38 127 ASP A CA 1
ATOM 982 C C . ASP A 1 127 ? -3.646 2.970 14.509 1.00 83.38 127 ASP A C 1
ATOM 984 O O . ASP A 1 127 ? -3.228 2.234 15.407 1.00 83.38 127 ASP A O 1
ATOM 988 N N . ASN A 1 128 ? -2.842 3.748 13.783 1.00 85.31 128 ASN A N 1
ATOM 989 C CA . ASN A 1 128 ? -1.380 3.750 13.838 1.00 85.31 128 ASN A CA 1
ATOM 990 C C . ASN A 1 128 ? -0.774 4.781 14.804 1.00 85.31 128 ASN A C 1
ATOM 992 O O . ASN A 1 128 ? 0.442 4.874 14.908 1.00 85.31 128 ASN A O 1
ATOM 996 N N . ARG A 1 129 ? -1.585 5.519 15.580 1.00 86.69 129 ARG A N 1
ATOM 997 C CA . ARG A 1 129 ? -1.137 6.614 16.483 1.00 86.69 129 ARG A CA 1
ATOM 998 C C . ARG A 1 129 ? -0.003 6.259 17.460 1.00 86.69 129 ARG A C 1
ATOM 1000 O O . ARG A 1 129 ? 0.578 7.129 18.099 1.00 86.69 129 ARG A O 1
ATOM 1007 N N . SER A 1 130 ? 0.208 4.965 17.680 1.00 91.50 130 SER A N 1
ATOM 1008 C CA . SER A 1 130 ? 1.224 4.407 18.566 1.00 91.50 130 SER A CA 1
ATOM 1009 C C . SER A 1 130 ? 2.612 4.355 17.932 1.00 91.50 130 SER A C 1
ATOM 1011 O O . SER A 1 130 ? 3.597 4.368 18.665 1.00 91.50 130 SER A O 1
ATOM 1013 N N . GLU A 1 131 ? 2.675 4.266 16.603 1.00 90.69 131 GLU A N 1
ATOM 1014 C CA . GLU A 1 131 ? 3.907 4.214 15.807 1.00 90.69 131 GLU A CA 1
ATOM 1015 C C . GLU A 1 131 ? 4.652 5.557 15.878 1.00 90.69 131 GLU A C 1
ATOM 1017 O O . GLU A 1 131 ? 5.880 5.581 15.898 1.00 90.69 131 GLU A O 1
ATOM 1022 N N . ASP A 1 132 ? 3.914 6.659 16.069 1.00 86.94 132 ASP A N 1
ATOM 1023 C CA . ASP A 1 132 ? 4.447 8.016 16.237 1.00 86.94 132 ASP A CA 1
ATOM 1024 C C . ASP A 1 132 ? 5.199 8.277 17.567 1.00 86.94 132 ASP A C 1
ATOM 1026 O O . ASP A 1 132 ? 5.635 9.401 17.846 1.00 86.94 132 ASP A O 1
ATOM 1030 N N . ALA A 1 133 ? 5.323 7.272 18.440 1.00 88.12 133 ALA A N 1
ATOM 1031 C CA . ALA A 1 133 ? 5.804 7.445 19.807 1.00 88.12 133 ALA A CA 1
ATOM 1032 C C . ALA A 1 133 ? 7.332 7.653 19.917 1.00 88.12 133 ALA A C 1
ATOM 1034 O O . ALA A 1 133 ? 8.122 6.706 19.872 1.00 88.12 133 ALA A O 1
ATOM 1035 N N . ILE A 1 134 ? 7.728 8.903 20.187 1.00 89.25 134 ILE A N 1
ATOM 1036 C CA . ILE A 1 134 ? 9.094 9.286 20.573 1.00 89.25 134 ILE A CA 1
ATOM 1037 C C . ILE A 1 134 ? 9.295 9.248 22.103 1.00 89.25 134 ILE A C 1
ATOM 1039 O O . ILE A 1 134 ? 8.621 9.950 22.860 1.00 89.25 134 ILE A O 1
ATOM 1043 N N . ASP A 1 135 ? 10.335 8.523 22.516 1.00 88.88 135 ASP A N 1
ATOM 1044 C CA . ASP A 1 135 ? 11.075 8.550 23.783 1.00 88.88 135 ASP A CA 1
ATOM 1045 C C . ASP A 1 135 ? 11.087 9.867 24.594 1.00 88.88 135 ASP A C 1
ATOM 1047 O O . ASP A 1 135 ? 11.971 10.680 24.322 1.00 88.88 135 ASP A O 1
ATOM 1051 N N . SER A 1 136 ? 10.261 10.117 25.624 1.00 84.25 136 SER A N 1
ATOM 1052 C CA . SER A 1 136 ? 10.340 11.394 26.371 1.00 84.25 136 SER A CA 1
ATOM 1053 C C . SER A 1 136 ? 11.660 11.635 27.132 1.00 84.25 136 SER A C 1
ATOM 1055 O O . SER A 1 136 ? 11.975 12.789 27.441 1.00 84.25 136 SER A O 1
ATOM 1057 N N . LEU A 1 137 ? 12.461 10.592 27.396 1.00 83.62 137 LEU A N 1
ATOM 1058 C CA . LEU A 1 137 ? 13.785 10.699 28.032 1.00 83.62 137 LEU A CA 1
ATOM 1059 C C . LEU A 1 137 ? 14.954 10.577 27.042 1.00 83.62 137 LEU A C 1
ATOM 1061 O O . LEU A 1 137 ? 15.917 11.342 27.133 1.00 83.62 137 LEU A O 1
ATOM 1065 N N . THR A 1 138 ? 14.896 9.593 26.148 1.00 86.75 138 THR A N 1
ATOM 1066 C CA . THR A 1 138 ? 15.980 9.236 25.217 1.00 86.75 138 THR A CA 1
ATOM 1067 C C . THR A 1 138 ? 15.867 9.931 23.863 1.00 86.75 138 THR A C 1
ATOM 1069 O O . THR A 1 138 ? 16.858 10.037 23.149 1.00 86.75 138 THR A O 1
ATOM 1072 N N . GLN A 1 139 ? 14.670 10.427 23.528 1.00 87.75 139 GLN A N 1
ATOM 1073 C CA . GLN A 1 139 ? 14.298 10.945 22.207 1.00 87.75 139 GLN A CA 1
ATOM 1074 C C . GLN A 1 139 ? 14.475 9.906 21.083 1.00 87.75 139 GLN A C 1
ATOM 1076 O O . GLN A 1 139 ? 14.638 10.277 19.924 1.00 87.75 139 GLN A O 1
ATOM 1081 N N . TYR A 1 140 ? 14.426 8.609 21.416 1.00 91.56 140 TYR A N 1
ATOM 1082 C CA . TYR A 1 140 ? 14.390 7.536 20.428 1.00 91.56 140 TYR A CA 1
ATOM 1083 C C . TYR A 1 140 ? 12.959 7.224 19.984 1.00 91.56 140 TYR A C 1
ATOM 1085 O O . TYR A 1 140 ? 12.064 7.136 20.820 1.00 91.56 140 TYR A O 1
ATOM 1093 N N . ALA A 1 141 ? 12.758 6.954 18.696 1.00 91.62 141 ALA A N 1
ATOM 1094 C CA . ALA A 1 141 ? 11.547 6.300 18.211 1.00 91.62 141 ALA A CA 1
ATOM 1095 C C . ALA A 1 141 ? 11.613 4.812 18.602 1.00 91.62 141 ALA A C 1
ATOM 1097 O O . ALA A 1 141 ? 12.391 4.034 18.030 1.00 91.62 141 ALA A O 1
ATOM 1098 N N . ASP A 1 142 ? 10.902 4.425 19.665 1.00 90.88 142 ASP A N 1
ATOM 1099 C CA . ASP A 1 142 ? 11.114 3.146 20.357 1.00 90.88 142 ASP A CA 1
ATOM 1100 C C . ASP A 1 142 ? 9.899 2.211 20.429 1.00 90.88 142 ASP A C 1
ATOM 1102 O O . ASP A 1 142 ? 10.044 1.084 20.911 1.00 90.88 142 ASP A O 1
ATOM 1106 N N . PHE A 1 143 ? 8.768 2.601 19.832 1.00 94.56 143 PHE A N 1
ATOM 1107 C CA . PHE A 1 143 ? 7.672 1.695 19.475 1.00 94.56 143 PHE A CA 1
ATOM 1108 C C . PHE A 1 143 ? 8.184 0.439 18.740 1.00 94.56 143 PHE A C 1
ATOM 1110 O O . PHE A 1 143 ? 9.129 0.508 17.949 1.00 94.56 143 PHE A O 1
ATOM 1117 N N . GLN A 1 144 ? 7.563 -0.715 19.005 1.00 94.25 144 GLN A N 1
ATOM 1118 C CA . GLN A 1 144 ? 7.938 -2.000 18.403 1.00 94.25 144 GLN A CA 1
ATOM 1119 C C . GLN A 1 144 ? 6.766 -2.773 17.784 1.00 94.25 144 GLN A C 1
ATOM 1121 O O . GLN A 1 144 ? 6.985 -3.595 16.895 1.00 94.25 144 GLN A O 1
ATOM 1126 N N . GLY A 1 145 ? 5.534 -2.554 18.251 1.00 95.00 145 GLY A N 1
ATOM 1127 C CA . GLY A 1 145 ? 4.377 -3.255 17.705 1.00 95.00 145 GLY A CA 1
ATOM 1128 C C . GLY A 1 145 ? 3.140 -3.274 18.600 1.00 95.00 145 GLY A C 1
ATOM 1129 O O . GLY A 1 145 ? 3.022 -2.540 19.586 1.00 95.00 145 GLY A O 1
ATOM 1130 N N . TYR A 1 146 ? 2.217 -4.179 18.265 1.00 96.44 146 TYR A N 1
ATOM 1131 C CA . TYR A 1 146 ? 0.893 -4.312 18.876 1.00 96.44 146 TYR A CA 1
ATOM 1132 C C . TYR A 1 146 ? 0.624 -5.698 19.467 1.00 96.44 146 TYR A C 1
ATOM 1134 O O . TYR A 1 146 ? 1.077 -6.725 18.962 1.00 96.44 146 TYR A O 1
ATOM 1142 N N . LYS A 1 147 ? -0.175 -5.742 20.536 1.00 96.19 147 LYS A N 1
ATOM 1143 C CA . LYS A 1 147 ? -0.703 -6.982 21.119 1.00 96.19 147 LYS A CA 1
ATOM 1144 C C . LYS A 1 147 ? -2.211 -6.896 21.276 1.00 96.19 147 LYS A C 1
ATOM 1146 O O . LYS A 1 147 ? -2.715 -6.011 21.970 1.00 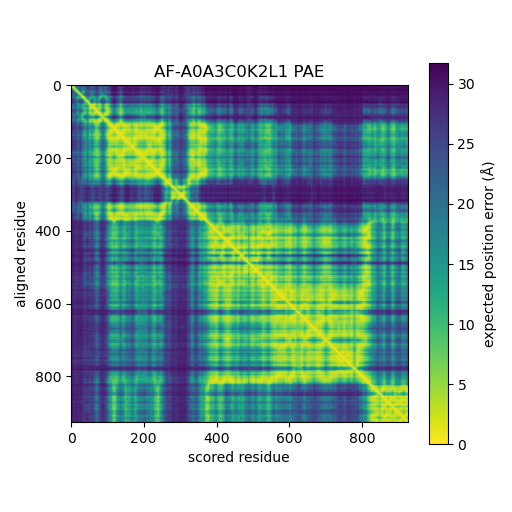96.19 147 LYS A O 1
ATOM 1151 N N . LEU A 1 148 ? -2.911 -7.847 20.668 1.00 96.25 148 LEU A N 1
ATOM 1152 C CA . LEU A 1 148 ? -4.363 -7.987 20.734 1.00 96.25 148 LEU A CA 1
ATOM 1153 C C . LEU A 1 148 ? -4.746 -9.032 21.786 1.00 96.25 148 LEU A C 1
ATOM 1155 O O . LEU A 1 148 ? -4.165 -10.117 21.848 1.00 96.25 148 LEU A O 1
ATOM 1159 N N . TYR A 1 149 ? -5.769 -8.731 22.577 1.00 95.56 149 TYR A N 1
ATOM 1160 C CA . TYR A 1 149 ? -6.297 -9.590 23.633 1.00 95.56 149 TYR A CA 1
ATOM 1161 C C . TYR A 1 149 ? -7.796 -9.799 23.450 1.00 95.56 149 TYR A C 1
ATOM 1163 O O . TYR A 1 149 ? -8.508 -8.897 23.011 1.00 95.56 149 TYR A O 1
ATOM 1171 N N . LYS A 1 150 ? -8.274 -10.987 23.826 1.00 94.25 150 LYS A N 1
ATOM 1172 C CA . LYS A 1 150 ? -9.674 -11.410 23.705 1.00 94.25 150 LYS A CA 1
ATOM 1173 C C . LYS A 1 150 ? -10.216 -11.840 25.059 1.00 94.25 150 LYS A C 1
ATOM 1175 O O . LYS A 1 150 ? -9.509 -12.434 25.867 1.00 94.25 150 LYS A O 1
ATOM 1180 N N . SER A 1 151 ? -11.486 -11.554 25.292 1.00 91.25 151 SER A N 1
ATOM 1181 C CA . SER A 1 151 ? -12.223 -11.912 26.496 1.00 91.25 151 SER A CA 1
ATOM 1182 C C . SER A 1 151 ? -13.636 -12.365 26.132 1.00 91.25 151 SER A C 1
ATOM 1184 O O . SER A 1 151 ? -14.240 -11.877 25.177 1.00 91.25 151 SER A O 1
ATOM 1186 N N . VAL A 1 152 ? -14.163 -13.304 26.914 1.00 86.31 152 VAL A N 1
ATOM 1187 C CA . VAL A 1 152 ? -15.559 -13.788 26.858 1.00 86.31 152 VAL A CA 1
ATOM 1188 C C . VAL A 1 152 ? -16.346 -13.390 28.112 1.00 86.31 152 VAL A C 1
ATOM 1190 O O . VAL A 1 152 ? -17.427 -13.911 28.384 1.00 86.31 152 VAL A O 1
ATOM 1193 N N . ASP A 1 153 ? -15.770 -12.501 28.925 1.00 83.50 153 ASP A N 1
ATOM 1194 C CA . ASP A 1 153 ? -16.264 -12.165 30.256 1.00 83.50 153 ASP A CA 1
ATOM 1195 C C . ASP A 1 153 ? -16.375 -10.644 30.490 1.00 83.50 153 ASP A C 1
ATOM 1197 O O . ASP A 1 153 ? -16.655 -10.223 31.609 1.00 83.50 153 ASP A O 1
ATOM 1201 N N . TYR A 1 154 ? -16.288 -9.811 29.449 1.00 84.38 154 TYR A N 1
ATOM 1202 C CA . TYR A 1 154 ? -16.265 -8.342 29.556 1.00 84.38 154 TYR A CA 1
ATOM 1203 C C . TYR A 1 154 ? -15.012 -7.839 30.305 1.00 84.38 154 TYR A C 1
ATOM 1205 O O . TYR A 1 154 ? -15.100 -7.132 31.312 1.00 84.38 154 TYR A O 1
ATOM 1213 N N . GLY A 1 155 ? -13.834 -8.279 29.844 1.00 84.56 155 GLY A N 1
ATOM 1214 C CA . GLY A 1 155 ? -12.530 -7.695 30.183 1.00 84.56 155 GLY A CA 1
ATOM 1215 C C . GLY A 1 155 ? -11.994 -7.948 31.599 1.00 84.56 155 GLY A C 1
ATOM 1216 O O . GLY A 1 155 ? -11.083 -7.238 32.027 1.00 84.56 155 GLY A O 1
ATOM 1217 N N . LYS A 1 156 ? -12.517 -8.927 32.357 1.00 85.75 156 LYS A N 1
ATOM 1218 C CA . LYS A 1 156 ? -11.953 -9.296 33.676 1.00 85.75 156 LYS A CA 1
ATOM 1219 C C . LYS A 1 156 ? -10.853 -10.350 33.545 1.00 85.75 156 LYS A C 1
ATOM 1221 O O . LYS A 1 156 ? -9.909 -10.340 34.336 1.00 85.75 156 LYS A O 1
ATOM 1226 N N . THR A 1 157 ? -10.974 -11.242 32.564 1.00 88.94 157 THR A N 1
ATOM 1227 C CA . THR A 1 157 ? -9.891 -12.092 32.047 1.00 88.94 157 THR A CA 1
ATOM 1228 C C . THR A 1 157 ? -9.619 -11.769 30.582 1.00 88.94 157 THR A C 1
ATOM 1230 O O . THR A 1 157 ? -10.515 -11.316 29.871 1.00 88.94 157 THR A O 1
ATOM 1233 N N . TRP A 1 158 ? -8.387 -12.014 30.131 1.00 90.69 158 TRP A N 1
ATOM 1234 C CA . TRP A 1 158 ? -7.932 -11.781 28.754 1.00 90.69 158 TRP A CA 1
ATOM 1235 C C . TRP A 1 158 ? -7.426 -13.084 28.115 1.00 90.69 158 TRP A C 1
ATOM 1237 O O . TRP A 1 158 ? -6.346 -13.126 27.534 1.00 90.69 158 TRP A O 1
ATOM 1247 N N . GLY A 1 159 ? -8.197 -14.156 28.314 1.00 85.75 159 GLY A N 1
ATOM 1248 C CA . GLY A 1 159 ? -7.907 -15.529 27.902 1.00 85.75 159 GLY A CA 1
ATOM 1249 C C . GLY A 1 159 ? -8.666 -16.550 28.762 1.00 85.75 159 GLY A C 1
ATOM 1250 O O . GLY A 1 159 ? -9.426 -16.171 29.667 1.00 85.75 159 GLY A O 1
ATOM 1251 N N . ASP A 1 160 ? -8.445 -17.833 28.479 1.00 84.50 160 ASP A N 1
ATOM 1252 C CA . ASP A 1 160 ? -8.868 -18.980 29.294 1.00 84.50 160 ASP A CA 1
ATOM 1253 C C . ASP A 1 160 ? -7.849 -19.275 30.423 1.00 84.50 160 ASP A C 1
ATOM 1255 O O . ASP A 1 160 ? -6.750 -18.723 30.461 1.00 84.50 160 ASP A O 1
ATOM 1259 N N . ASP A 1 161 ? -8.177 -20.193 31.345 1.00 83.12 161 ASP A N 1
ATOM 1260 C CA . ASP A 1 161 ? -7.294 -20.620 32.456 1.00 83.12 161 ASP A CA 1
ATOM 1261 C C . ASP A 1 161 ? -5.893 -21.113 31.999 1.00 83.12 161 ASP A C 1
ATOM 1263 O O . ASP A 1 161 ? -4.970 -21.168 32.815 1.00 83.12 161 ASP A O 1
ATOM 1267 N N . GLU A 1 162 ? -5.723 -21.499 30.725 1.00 86.19 162 GLU A N 1
ATOM 1268 C CA . GLU A 1 162 ? -4.440 -21.940 30.147 1.00 86.19 162 GLU A CA 1
ATOM 1269 C C . GLU A 1 162 ? -3.578 -20.775 29.606 1.00 86.19 162 GLU A C 1
ATOM 1271 O O . GLU A 1 162 ? -2.362 -20.936 29.504 1.00 86.19 162 GLU A O 1
ATOM 1276 N N . ASP A 1 163 ? -4.162 -19.594 29.358 1.00 87.50 163 ASP A N 1
ATOM 1277 C CA . ASP A 1 163 ? -3.473 -18.393 28.841 1.00 87.50 163 ASP A CA 1
ATOM 1278 C C . ASP A 1 163 ? -2.852 -17.520 29.956 1.00 87.50 163 ASP A C 1
ATOM 1280 O O . ASP A 1 163 ? -2.241 -16.479 29.692 1.00 87.50 163 ASP A O 1
ATOM 1284 N N . VAL A 1 164 ? -3.020 -17.908 31.226 1.00 90.56 164 VAL A N 1
ATOM 1285 C CA . VAL A 1 164 ? -2.548 -17.144 32.392 1.00 90.56 164 VAL A CA 1
ATOM 1286 C C . VAL A 1 164 ? -1.031 -17.270 32.553 1.00 90.56 164 VAL A C 1
ATOM 1288 O O . VAL A 1 164 ? -0.507 -18.325 32.920 1.00 90.56 164 VAL A O 1
ATOM 1291 N N . ILE A 1 165 ? -0.313 -16.156 32.401 1.00 87.44 165 ILE A N 1
ATOM 1292 C CA . ILE A 1 165 ? 1.133 -16.097 32.637 1.00 87.44 165 ILE A CA 1
ATOM 1293 C C . ILE A 1 165 ? 1.389 -15.975 34.147 1.00 87.44 165 ILE A C 1
ATOM 1295 O O . ILE A 1 165 ? 0.968 -15.007 34.788 1.00 87.44 165 ILE A O 1
ATOM 1299 N N . LEU A 1 166 ? 2.100 -16.950 34.724 1.00 89.12 166 LEU A N 1
ATOM 1300 C CA . LEU A 1 166 ? 2.401 -17.036 36.160 1.00 89.12 166 LEU A CA 1
ATOM 1301 C C . LEU A 1 166 ? 3.903 -16.915 36.462 1.00 89.12 166 LEU A C 1
ATOM 1303 O O . LEU A 1 166 ? 4.744 -17.442 35.736 1.00 89.12 166 LEU A O 1
ATOM 1307 N N . SER A 1 167 ? 4.233 -16.273 37.585 1.00 85.56 167 SER A N 1
ATOM 1308 C CA . SER A 1 167 ? 5.588 -16.207 38.146 1.00 85.56 167 SER A CA 1
ATOM 1309 C C . SER A 1 167 ? 6.034 -17.566 38.709 1.00 85.56 167 SER A C 1
ATOM 1311 O O . SER A 1 167 ? 5.206 -18.422 39.026 1.00 85.56 167 SER A O 1
ATOM 1313 N N . GLU A 1 168 ? 7.339 -17.750 38.958 1.00 82.69 168 GLU A N 1
ATOM 1314 C CA . GLU A 1 168 ? 7.852 -18.937 39.676 1.00 82.69 168 GLU A CA 1
ATOM 1315 C C . GLU A 1 168 ? 7.223 -19.131 41.075 1.00 82.69 168 GLU A C 1
ATOM 1317 O O . GLU A 1 168 ? 7.224 -20.242 41.611 1.00 82.69 168 GLU A O 1
ATOM 1322 N N . ASN A 1 169 ? 6.673 -18.065 41.669 1.00 85.19 169 ASN A N 1
ATOM 1323 C CA . ASN A 1 169 ? 5.992 -18.096 42.966 1.00 85.19 169 ASN A CA 1
ATOM 1324 C C . ASN A 1 169 ? 4.471 -18.334 42.847 1.00 85.19 169 ASN A C 1
ATOM 1326 O O . ASN A 1 169 ? 3.818 -18.572 43.867 1.00 85.19 169 ASN A O 1
ATOM 1330 N N . GLY A 1 170 ? 3.913 -18.310 41.630 1.00 82.19 170 GLY A N 1
ATOM 1331 C CA . GLY A 1 170 ? 2.482 -18.466 41.354 1.00 82.19 170 GLY A CA 1
ATOM 1332 C C . GLY A 1 170 ? 1.673 -17.163 41.355 1.00 82.19 170 GLY A C 1
ATOM 1333 O O . GLY A 1 170 ? 0.449 -17.225 41.459 1.00 82.19 170 GLY A O 1
ATOM 1334 N N . ASP A 1 171 ? 2.324 -16.002 41.256 1.00 86.88 171 ASP A N 1
ATOM 1335 C CA . ASP A 1 171 ? 1.650 -14.710 41.065 1.00 86.88 171 ASP A CA 1
ATOM 1336 C C . ASP A 1 171 ? 1.294 -14.517 39.584 1.00 86.88 171 ASP A C 1
ATOM 1338 O O . ASP A 1 171 ? 2.101 -14.850 38.717 1.00 86.88 171 ASP A O 1
ATOM 1342 N N . THR A 1 172 ? 0.131 -13.945 39.269 1.00 86.56 172 THR A N 1
ATOM 1343 C CA . THR A 1 172 ? -0.214 -13.585 37.883 1.00 86.56 172 THR A CA 1
ATOM 1344 C C . THR A 1 172 ? 0.647 -12.421 37.400 1.00 86.56 172 THR A C 1
ATOM 1346 O O . THR A 1 172 ? 0.630 -11.347 37.999 1.00 86.56 172 THR A O 1
ATOM 1349 N N . LEU A 1 173 ? 1.384 -12.646 36.312 1.00 85.62 173 LEU A N 1
ATOM 1350 C CA . LEU A 1 173 ? 2.205 -11.646 35.626 1.00 85.62 173 LEU A CA 1
ATOM 1351 C C . LEU A 1 173 ? 1.430 -10.960 34.495 1.00 85.62 173 LEU A C 1
ATOM 1353 O O . LEU A 1 173 ? 1.575 -9.759 34.292 1.00 85.62 173 LEU A O 1
ATOM 1357 N N . GLY A 1 174 ? 0.584 -11.714 33.791 1.00 86.75 174 GLY A N 1
ATOM 1358 C CA . GLY A 1 174 ? -0.188 -11.228 32.653 1.00 86.75 174 GLY A CA 1
ATOM 1359 C C . GLY A 1 174 ? -1.012 -12.334 31.997 1.00 86.75 174 GLY A C 1
ATOM 1360 O O . GLY A 1 174 ? -1.282 -13.370 32.607 1.00 86.75 174 GLY A O 1
ATOM 1361 N N . TRP A 1 175 ? -1.378 -12.102 30.741 1.00 90.88 175 TRP A N 1
ATOM 1362 C CA . TRP A 1 175 ? -2.116 -13.027 29.880 1.00 90.88 175 TRP A CA 1
ATOM 1363 C C . TRP A 1 175 ? -1.366 -13.193 28.561 1.00 90.88 175 TRP A C 1
ATOM 1365 O O . TRP A 1 175 ? -0.692 -12.256 28.121 1.00 90.88 175 TRP A O 1
ATOM 1375 N N . GLN A 1 176 ? -1.484 -14.356 27.927 1.00 91.88 176 GLN A N 1
ATOM 1376 C CA . GLN A 1 176 ? -1.001 -14.547 26.566 1.00 91.88 176 GLN A CA 1
ATOM 1377 C C . GLN A 1 176 ? -1.894 -13.752 25.589 1.00 91.88 176 GLN A C 1
ATOM 1379 O O . GLN A 1 176 ? -3.117 -13.865 25.665 1.00 91.88 176 GLN A O 1
ATOM 1384 N N . PRO A 1 177 ? -1.327 -12.931 24.686 1.00 93.94 177 PRO A N 1
ATOM 1385 C CA . PRO A 1 177 ? -2.107 -12.264 23.647 1.00 93.94 177 PRO A CA 1
ATOM 1386 C C . PRO A 1 177 ? -2.648 -13.260 22.612 1.00 93.94 177 PRO A C 1
ATOM 1388 O O . PRO A 1 177 ? -2.050 -14.308 22.359 1.00 93.94 177 PRO A O 1
ATOM 1391 N N . LEU A 1 178 ? -3.761 -12.892 21.973 1.00 93.56 178 LEU A N 1
ATOM 1392 C CA . LEU A 1 178 ? -4.331 -13.598 20.821 1.00 93.56 178 LEU A CA 1
ATOM 1393 C C . LEU A 1 178 ? -3.459 -13.424 19.569 1.00 93.56 178 LEU A C 1
ATOM 1395 O O . LEU A 1 178 ? -3.322 -14.353 18.776 1.00 93.56 178 LEU A O 1
ATOM 1399 N N . LEU A 1 179 ? -2.881 -12.232 19.412 1.00 94.69 179 LEU A N 1
ATOM 1400 C CA . LEU A 1 179 ? -1.975 -11.858 18.332 1.00 94.69 179 LEU A CA 1
ATOM 1401 C C . LEU A 1 179 ? -0.886 -10.936 18.891 1.00 94.69 179 LEU A C 1
ATOM 1403 O O . LEU A 1 179 ? -1.184 -10.038 19.683 1.00 94.69 179 LEU A O 1
ATOM 1407 N N . ILE A 1 180 ? 0.350 -11.147 18.447 1.00 94.88 180 ILE A N 1
ATOM 1408 C CA . ILE A 1 180 ? 1.428 -10.156 18.510 1.00 94.88 180 ILE A CA 1
ATOM 1409 C C . ILE A 1 180 ? 1.732 -9.767 17.066 1.00 94.88 180 ILE A C 1
ATOM 1411 O O . ILE A 1 180 ? 1.766 -10.642 16.203 1.00 94.88 180 ILE A O 1
ATOM 1415 N N . VAL A 1 181 ? 1.909 -8.472 16.847 1.00 93.38 181 VAL A N 1
ATOM 1416 C CA . VAL A 1 181 ? 2.317 -7.837 15.595 1.00 93.38 181 VAL A CA 1
ATOM 1417 C C . VAL A 1 181 ? 3.565 -7.025 15.920 1.00 93.38 181 VAL A C 1
ATOM 1419 O O . VAL A 1 181 ? 3.586 -6.347 16.954 1.00 93.38 181 VAL A O 1
ATOM 1422 N N . ASP A 1 182 ? 4.597 -7.131 15.095 1.00 94.31 182 ASP A N 1
ATOM 1423 C CA . ASP A 1 182 ? 5.911 -6.519 15.304 1.00 94.31 182 ASP A CA 1
ATOM 1424 C C . ASP A 1 182 ? 6.586 -6.208 13.969 1.00 94.31 182 ASP A C 1
ATOM 1426 O O . ASP A 1 182 ? 6.350 -6.933 13.002 1.00 94.31 182 ASP A O 1
ATOM 1430 N N . TYR A 1 183 ? 7.422 -5.163 13.921 1.00 91.81 183 TYR A N 1
ATOM 1431 C CA . TYR A 1 183 ? 8.246 -4.861 12.741 1.00 91.81 183 TYR A CA 1
ATOM 1432 C C . TYR A 1 183 ? 8.974 -6.118 12.236 1.00 91.81 183 TYR A C 1
ATOM 1434 O O . TYR A 1 183 ? 9.435 -6.939 13.034 1.00 91.81 183 TYR A O 1
ATOM 1442 N N . ASP A 1 184 ? 9.071 -6.288 10.915 1.00 91.31 184 ASP A N 1
ATOM 1443 C CA . ASP A 1 184 ? 9.889 -7.358 10.333 1.00 91.31 184 ASP A CA 1
ATOM 1444 C C . ASP A 1 184 ? 11.403 -7.057 10.388 1.00 91.31 184 ASP A C 1
ATOM 1446 O O . ASP A 1 184 ? 11.828 -6.013 10.870 1.00 91.31 184 ASP A O 1
ATOM 1450 N N . GLU A 1 185 ? 12.233 -8.001 9.930 1.00 92.25 185 GLU A N 1
ATOM 1451 C CA . GLU A 1 185 ? 13.701 -7.900 10.000 1.00 92.25 185 GLU A CA 1
ATOM 1452 C C . GLU A 1 185 ? 14.263 -6.683 9.247 1.00 92.25 185 GLU A C 1
ATOM 1454 O O . GLU A 1 185 ? 15.182 -6.033 9.746 1.00 92.25 185 GLU A O 1
ATOM 1459 N N . ASP A 1 186 ? 13.707 -6.360 8.076 1.00 88.25 186 ASP A N 1
ATOM 1460 C CA . ASP A 1 186 ? 14.169 -5.244 7.249 1.00 88.25 186 ASP A CA 1
ATOM 1461 C C . ASP A 1 186 ? 13.632 -3.913 7.808 1.00 88.25 186 ASP A C 1
ATOM 1463 O O . ASP A 1 186 ? 14.396 -2.949 7.930 1.00 88.25 186 ASP A O 1
ATOM 1467 N N . GLN A 1 187 ? 12.363 -3.882 8.243 1.00 87.56 187 GLN A N 1
ATOM 1468 C CA . GLN A 1 187 ? 11.756 -2.735 8.930 1.00 87.56 187 GLN A CA 1
ATOM 1469 C C . GLN A 1 187 ? 12.556 -2.342 10.185 1.00 87.56 187 GLN A C 1
ATOM 1471 O O . GLN A 1 187 ? 12.968 -1.189 10.324 1.00 87.56 187 GLN A O 1
ATOM 1476 N N . ASP A 1 188 ? 12.842 -3.295 11.076 1.00 89.75 188 ASP A N 1
ATOM 1477 C CA . ASP A 1 188 ? 13.526 -3.037 12.351 1.00 89.75 188 ASP A CA 1
ATOM 1478 C C . ASP A 1 188 ? 14.988 -2.598 12.179 1.00 89.75 188 ASP A C 1
ATOM 1480 O O . ASP A 1 188 ? 15.532 -1.904 13.036 1.00 89.75 188 ASP A O 1
ATOM 1484 N N . ILE A 1 189 ? 15.640 -2.987 11.079 1.00 90.12 189 ILE A N 1
ATOM 1485 C CA . ILE A 1 189 ? 17.010 -2.571 10.748 1.00 90.12 189 ILE A CA 1
ATOM 1486 C C . ILE A 1 189 ? 17.020 -1.163 10.134 1.00 90.12 189 ILE A C 1
ATOM 1488 O O . ILE A 1 189 ? 17.885 -0.354 10.496 1.00 90.12 189 ILE A O 1
ATOM 1492 N N . ALA A 1 190 ? 16.076 -0.865 9.234 1.00 88.94 190 ALA A N 1
ATOM 1493 C CA . ALA A 1 190 ? 16.026 0.378 8.464 1.00 88.94 190 ALA A CA 1
ATOM 1494 C C . ALA A 1 190 ? 15.427 1.578 9.221 1.00 88.94 190 ALA A C 1
ATOM 1496 O O . ALA A 1 190 ? 15.807 2.711 8.928 1.00 88.94 190 ALA A O 1
ATOM 1497 N N . TYR A 1 191 ? 14.535 1.350 10.192 1.00 88.44 191 TYR A N 1
ATOM 1498 C CA . TYR A 1 191 ? 13.800 2.417 10.884 1.00 88.44 191 TYR A CA 1
ATOM 1499 C C . TYR A 1 191 ? 14.723 3.493 11.489 1.00 88.44 191 TYR A C 1
ATOM 1501 O O . TYR A 1 191 ? 15.796 3.192 12.034 1.00 88.44 191 TYR A O 1
ATOM 1509 N N . CYS A 1 192 ? 14.297 4.754 11.439 1.00 90.56 192 CYS A N 1
ATOM 1510 C CA . CYS A 1 192 ? 15.009 5.886 12.019 1.00 90.56 192 CYS A CA 1
ATOM 1511 C C . CYS A 1 192 ? 15.134 5.753 13.549 1.00 90.56 192 CYS A C 1
ATOM 1513 O O . CYS A 1 192 ? 14.280 5.206 14.244 1.00 90.56 192 CYS A O 1
ATOM 1515 N N . LEU A 1 193 ? 16.241 6.246 14.112 1.00 90.62 193 LEU A N 1
ATOM 1516 C CA . LEU A 1 193 ? 16.483 6.152 15.553 1.00 90.62 193 LEU A CA 1
ATOM 1517 C C . LEU A 1 193 ? 15.837 7.294 16.351 1.00 90.62 193 LEU A C 1
ATOM 1519 O O . LEU A 1 193 ? 15.400 7.050 17.470 1.00 90.62 193 LEU A O 1
ATOM 1523 N N . TYR A 1 194 ? 15.794 8.510 15.799 1.00 88.94 194 TYR A N 1
ATOM 1524 C CA . TYR A 1 194 ? 15.389 9.752 16.487 1.00 88.94 194 TYR A CA 1
ATOM 1525 C C . TYR A 1 194 ? 14.148 10.425 15.872 1.00 88.94 194 TYR A C 1
ATOM 1527 O O . TYR A 1 194 ? 13.812 11.549 16.236 1.00 88.94 194 TYR A O 1
ATOM 1535 N N . ASP A 1 195 ? 13.527 9.770 14.896 1.00 86.81 195 ASP A N 1
ATOM 1536 C CA . ASP A 1 195 ? 12.419 10.279 14.087 1.00 86.81 195 ASP A CA 1
ATOM 1537 C C . ASP A 1 195 ? 11.538 9.089 13.671 1.00 86.81 195 ASP A C 1
ATOM 1539 O O . ASP A 1 195 ? 11.980 7.940 13.795 1.00 86.81 195 ASP A O 1
ATOM 1543 N N . ASN A 1 196 ? 10.323 9.345 13.194 1.00 83.31 196 ASN A N 1
ATOM 1544 C CA . ASN A 1 196 ? 9.383 8.294 12.791 1.00 83.31 196 ASN A CA 1
ATOM 1545 C C . ASN A 1 196 ? 9.552 7.951 11.295 1.00 83.31 196 ASN A C 1
ATOM 1547 O O . ASN A 1 196 ? 9.788 8.834 10.473 1.00 83.31 196 ASN A O 1
ATOM 1551 N N . GLY A 1 197 ? 9.430 6.669 10.935 1.00 75.94 197 GLY A N 1
ATOM 1552 C CA . GLY A 1 197 ? 9.656 6.165 9.571 1.00 75.94 197 GLY A CA 1
ATOM 1553 C C . GLY A 1 197 ? 11.097 5.711 9.283 1.00 75.94 197 GLY A C 1
ATOM 1554 O O . GLY A 1 197 ? 11.883 5.462 10.196 1.00 75.94 197 GLY A O 1
ATOM 1555 N N . ASP A 1 198 ? 11.440 5.559 8.000 1.00 72.19 198 ASP A N 1
ATOM 1556 C CA . ASP A 1 198 ? 12.685 4.940 7.505 1.00 72.19 198 ASP A CA 1
ATOM 1557 C C . ASP A 1 198 ? 13.503 5.827 6.533 1.00 72.19 198 ASP A C 1
ATOM 1559 O O . ASP A 1 198 ? 14.569 5.430 6.052 1.00 72.19 198 ASP A O 1
ATOM 1563 N N . GLN A 1 199 ? 13.044 7.052 6.244 1.00 71.62 199 GLN A N 1
ATOM 1564 C CA . GLN A 1 199 ? 13.620 7.911 5.197 1.00 71.62 199 GLN A CA 1
ATOM 1565 C C . GLN A 1 199 ? 14.490 9.041 5.765 1.00 71.62 199 GLN A C 1
ATOM 1567 O O . GLN A 1 199 ? 14.150 9.696 6.742 1.00 71.62 199 GLN A O 1
ATOM 1572 N N . ASN A 1 200 ? 15.617 9.327 5.101 1.00 77.62 200 ASN A N 1
ATOM 1573 C CA . ASN A 1 200 ? 16.552 10.422 5.430 1.00 77.62 200 ASN A CA 1
ATOM 1574 C C . ASN A 1 200 ? 17.150 10.420 6.859 1.00 77.62 200 ASN A C 1
ATOM 1576 O O . ASN A 1 200 ? 17.761 11.416 7.253 1.00 77.62 200 ASN A O 1
ATOM 1580 N N . CYS A 1 201 ? 17.036 9.319 7.610 1.00 79.75 201 CYS A N 1
ATOM 1581 C CA . CYS A 1 201 ? 17.502 9.207 8.993 1.00 79.75 201 CYS A CA 1
ATOM 1582 C C . CYS A 1 201 ? 18.963 9.673 9.184 1.00 79.75 201 CYS A C 1
ATOM 1584 O O . CYS A 1 201 ? 19.865 9.202 8.488 1.00 79.75 201 CYS A O 1
ATOM 1586 N N . GLU A 1 202 ? 19.242 10.495 10.209 1.00 86.06 202 GLU A N 1
ATOM 1587 C CA . GLU A 1 202 ? 20.631 10.733 10.663 1.00 86.06 202 GLU A CA 1
ATOM 1588 C C . GLU A 1 202 ? 21.287 9.419 11.124 1.00 86.06 202 GLU A C 1
ATOM 1590 O O . GLU A 1 202 ? 22.487 9.195 10.936 1.00 86.06 202 GLU A O 1
ATOM 1595 N N . LYS A 1 203 ? 20.476 8.530 11.706 1.00 88.12 203 LYS A N 1
ATOM 1596 C CA . LYS A 1 203 ? 20.870 7.200 12.150 1.00 88.12 203 LYS A CA 1
ATOM 1597 C C . LYS A 1 203 ? 19.679 6.248 12.130 1.00 88.12 203 LYS A C 1
ATOM 1599 O O . LYS A 1 203 ? 18.591 6.630 12.553 1.00 88.12 203 LYS A O 1
ATOM 1604 N N . VAL A 1 204 ? 19.918 5.018 11.684 1.00 90.81 204 VAL A N 1
ATOM 1605 C CA . VAL A 1 204 ? 18.952 3.909 11.707 1.00 90.81 204 VAL A CA 1
ATOM 1606 C C . VAL A 1 204 ? 19.185 2.992 12.913 1.00 90.81 204 VAL A C 1
ATOM 1608 O O . VAL A 1 204 ? 20.236 3.061 13.564 1.00 90.81 204 VAL A O 1
ATOM 1611 N N . ARG A 1 205 ? 18.206 2.134 13.211 1.00 90.19 205 ARG A N 1
ATOM 1612 C CA . ARG A 1 205 ? 18.249 1.143 14.296 1.00 90.19 205 ARG A CA 1
ATOM 1613 C C . ARG A 1 205 ? 19.356 0.096 14.134 1.00 90.19 205 ARG A C 1
ATOM 1615 O O . ARG A 1 205 ? 19.995 -0.217 15.136 1.00 90.19 205 ARG A O 1
ATOM 1622 N N . ASP A 1 206 ? 19.593 -0.417 12.922 1.00 90.81 206 ASP A N 1
ATOM 1623 C CA . ASP A 1 206 ? 20.661 -1.385 12.592 1.00 90.81 206 ASP A CA 1
ATOM 1624 C C . ASP A 1 206 ? 20.673 -2.633 13.516 1.00 90.81 206 ASP A C 1
ATOM 1626 O O . ASP A 1 206 ? 21.736 -3.065 13.970 1.00 90.81 206 ASP A O 1
ATOM 1630 N N . LEU A 1 207 ? 19.491 -3.150 13.907 1.00 89.38 207 LEU A N 1
ATOM 1631 C CA . LEU A 1 207 ? 19.337 -4.322 14.790 1.00 89.38 207 LEU A CA 1
ATOM 1632 C C . LEU A 1 207 ? 17.899 -4.891 14.808 1.00 89.38 207 LEU A C 1
ATOM 1634 O O . LEU A 1 207 ? 16.968 -4.154 15.105 1.00 89.38 207 LEU A O 1
ATOM 1638 N N . GLU A 1 208 ? 17.746 -6.212 14.643 1.00 92.19 208 GLU A N 1
ATOM 1639 C CA . GLU A 1 208 ? 16.481 -6.963 14.829 1.00 92.19 208 GLU A CA 1
ATOM 1640 C C . GLU A 1 208 ? 15.959 -6.955 16.292 1.00 92.19 208 GLU A C 1
ATOM 1642 O O . GLU A 1 208 ? 16.745 -7.051 17.250 1.00 92.19 208 GLU A O 1
ATOM 1647 N N . ILE A 1 209 ? 14.636 -6.901 16.509 1.00 90.62 209 ILE A N 1
ATOM 1648 C CA . ILE A 1 209 ? 14.035 -6.847 17.856 1.00 90.62 209 ILE A CA 1
ATOM 1649 C C . ILE A 1 209 ? 12.791 -7.744 17.998 1.00 90.62 209 ILE A C 1
ATOM 1651 O O . ILE A 1 209 ? 11.673 -7.289 18.223 1.00 90.62 209 ILE A O 1
ATOM 1655 N N . SER A 1 210 ? 13.016 -9.060 18.028 1.00 92.44 210 SER A N 1
ATOM 1656 C CA . SER A 1 210 ? 11.990 -10.051 18.393 1.00 92.44 210 SER A CA 1
ATOM 1657 C C . SER A 1 210 ? 12.420 -10.996 19.527 1.00 92.44 210 SER A C 1
ATOM 1659 O O . SER A 1 210 ? 13.440 -10.802 20.200 1.00 92.44 210 SER A O 1
ATOM 1661 N N . GLY A 1 211 ? 11.599 -12.013 19.815 1.00 90.88 211 GLY A N 1
ATOM 1662 C CA . GLY A 1 211 ? 11.820 -12.941 20.925 1.00 90.88 211 GLY A CA 1
ATOM 1663 C C . GLY A 1 211 ? 11.371 -12.376 22.277 1.00 90.88 211 GLY A C 1
ATOM 1664 O O . GLY A 1 211 ? 10.388 -11.649 22.354 1.00 90.88 211 GLY A O 1
ATOM 1665 N N . ALA A 1 212 ? 12.046 -12.752 23.367 1.00 91.19 212 ALA A N 1
ATOM 1666 C CA . ALA A 1 212 ? 11.656 -12.370 24.729 1.00 91.19 212 ALA A CA 1
ATOM 1667 C C . ALA A 1 212 ? 12.481 -11.194 25.279 1.00 91.19 212 ALA A C 1
ATOM 1669 O O . ALA A 1 212 ? 13.693 -11.129 25.063 1.00 91.19 212 ALA A O 1
ATOM 1670 N N . ASP A 1 213 ? 11.843 -10.322 26.065 1.00 90.38 213 ASP A N 1
ATOM 1671 C CA . ASP A 1 213 ? 12.503 -9.202 26.750 1.00 90.38 213 ASP A CA 1
ATOM 1672 C C . ASP A 1 213 ? 13.627 -9.714 27.695 1.00 90.38 213 ASP A C 1
ATOM 1674 O O . ASP A 1 213 ? 13.359 -10.548 28.571 1.00 90.38 213 ASP A O 1
ATOM 1678 N N . PRO A 1 214 ? 14.884 -9.224 27.568 1.00 86.00 214 PRO A N 1
ATOM 1679 C CA . PRO A 1 214 ? 16.017 -9.651 28.403 1.00 86.00 214 PRO A CA 1
ATOM 1680 C C . PRO A 1 214 ? 15.842 -9.439 29.916 1.00 86.00 214 PRO A C 1
ATOM 1682 O O . PRO A 1 214 ? 16.446 -10.155 30.718 1.00 86.00 214 PRO A O 1
ATOM 1685 N N . TYR A 1 215 ? 15.038 -8.453 30.310 1.00 85.81 215 TYR A N 1
ATOM 1686 C CA . TYR A 1 215 ? 14.716 -8.082 31.687 1.00 85.81 215 TYR A CA 1
ATOM 1687 C C . TYR A 1 215 ? 13.362 -8.644 32.149 1.00 85.81 215 TYR A C 1
ATOM 1689 O O . TYR A 1 215 ? 13.146 -8.824 33.351 1.00 85.81 215 TYR A O 1
ATOM 1697 N N . GLN A 1 216 ? 12.454 -8.935 31.215 1.00 87.94 216 GLN A N 1
ATOM 1698 C CA . GLN A 1 216 ? 11.083 -9.371 31.474 1.00 87.94 216 GLN A CA 1
ATOM 1699 C C . GLN A 1 216 ? 10.728 -10.608 30.632 1.00 87.94 216 GLN A C 1
ATOM 1701 O O . GLN A 1 216 ? 9.794 -10.581 29.846 1.00 87.94 216 GLN A O 1
ATOM 1706 N N . SER A 1 217 ? 11.431 -11.726 30.835 1.00 83.62 217 SER A N 1
ATOM 1707 C CA . SER A 1 217 ? 11.425 -12.938 29.980 1.00 83.62 217 SER A CA 1
ATOM 1708 C C . SER A 1 217 ? 10.086 -13.658 29.709 1.00 83.62 217 SER A C 1
ATOM 1710 O O . SER A 1 217 ? 10.065 -14.666 29.004 1.00 83.62 217 SER A O 1
ATOM 1712 N N . TRP A 1 218 ? 8.976 -13.180 30.271 1.00 85.62 218 TRP A N 1
ATOM 1713 C CA . TRP A 1 218 ? 7.605 -13.615 29.971 1.00 85.62 218 TRP A CA 1
ATOM 1714 C C . TRP A 1 218 ? 6.882 -12.703 28.962 1.00 85.62 218 TRP A C 1
ATOM 1716 O O . TRP A 1 218 ? 5.788 -13.027 28.507 1.00 85.62 218 TRP A O 1
ATOM 1726 N N . PHE A 1 219 ? 7.486 -11.566 28.631 1.00 90.75 219 PHE A N 1
ATOM 1727 C CA . PHE A 1 219 ? 7.053 -10.598 27.637 1.00 90.75 219 PHE A CA 1
ATOM 1728 C C . PHE A 1 219 ? 7.743 -10.918 26.313 1.00 90.75 219 PHE A C 1
ATOM 1730 O O . PHE A 1 219 ? 8.962 -11.089 26.272 1.00 90.75 219 PHE A O 1
ATOM 1737 N N . SER A 1 220 ? 6.957 -11.005 25.244 1.00 92.25 220 SER A N 1
ATOM 1738 C CA . SER A 1 220 ? 7.450 -11.244 23.889 1.00 92.25 220 SER A CA 1
ATOM 1739 C C . SER A 1 220 ? 7.370 -9.956 23.076 1.00 92.25 220 SER A C 1
ATOM 1741 O O . SER A 1 220 ? 6.338 -9.281 23.116 1.00 92.25 220 SER A O 1
ATOM 1743 N N . PHE A 1 221 ? 8.443 -9.658 22.349 1.00 92.81 221 PHE A N 1
ATOM 1744 C CA . PHE A 1 221 ? 8.513 -8.634 21.310 1.00 92.81 221 PHE A CA 1
ATOM 1745 C C . PHE A 1 221 ? 7.902 -9.090 19.985 1.00 92.81 221 PHE A C 1
ATOM 1747 O O . PHE A 1 221 ? 7.619 -8.245 19.164 1.00 92.81 221 PHE A O 1
ATOM 1754 N N . GLY A 1 222 ? 7.684 -10.396 19.782 1.00 91.81 222 GLY A N 1
ATOM 1755 C CA . GLY A 1 222 ? 7.094 -10.924 18.548 1.00 91.81 222 GLY A CA 1
ATOM 1756 C C . GLY A 1 222 ? 7.992 -11.938 17.843 1.00 91.81 222 GLY A C 1
ATOM 1757 O O . GLY A 1 222 ? 8.639 -12.761 18.507 1.00 91.81 222 GLY A O 1
ATOM 1758 N N . SER A 1 223 ? 7.960 -11.969 16.513 1.00 92.81 223 SER A N 1
ATOM 1759 C CA . SER A 1 223 ? 8.682 -12.930 15.664 1.00 92.81 223 SER A CA 1
ATOM 1760 C C . SER A 1 223 ? 8.953 -12.403 14.240 1.00 92.81 223 SER A C 1
ATOM 1762 O O . SER A 1 223 ? 8.933 -13.199 13.301 1.00 92.81 223 SER A O 1
ATOM 1764 N N . ASN A 1 224 ? 9.211 -11.099 14.092 1.00 91.00 224 ASN A N 1
ATOM 1765 C CA . ASN A 1 224 ? 9.425 -10.386 12.826 1.00 91.00 224 ASN A CA 1
ATOM 1766 C C . ASN A 1 224 ? 8.236 -10.587 11.863 1.00 91.00 224 ASN A C 1
ATOM 1768 O O . ASN A 1 224 ? 8.397 -11.119 10.762 1.00 91.00 224 ASN A O 1
ATOM 1772 N N . THR A 1 225 ? 7.018 -10.270 12.316 1.00 87.38 225 THR A N 1
ATOM 1773 C CA . THR A 1 225 ? 5.784 -10.566 11.562 1.00 87.38 225 THR A CA 1
ATOM 1774 C C . THR A 1 225 ? 5.416 -9.532 10.497 1.00 87.38 225 THR A C 1
ATOM 1776 O O . THR A 1 225 ? 4.614 -9.862 9.618 1.00 87.38 225 THR A O 1
ATOM 1779 N N . GLY A 1 226 ? 6.024 -8.345 10.547 1.00 87.31 226 GLY A N 1
ATOM 1780 C CA . GLY A 1 226 ? 5.598 -7.157 9.811 1.00 87.31 226 GLY A CA 1
ATOM 1781 C C . GLY A 1 226 ? 4.431 -6.481 10.529 1.00 87.31 226 GLY A C 1
ATOM 1782 O O . GLY A 1 226 ? 3.595 -7.153 11.149 1.00 87.31 226 GLY A O 1
ATOM 1783 N N . LEU A 1 227 ? 4.344 -5.150 10.455 1.00 87.12 227 LEU A N 1
ATOM 1784 C CA . LEU A 1 227 ? 3.158 -4.469 10.966 1.00 87.12 227 LEU A CA 1
ATOM 1785 C C . LEU A 1 227 ? 1.904 -4.892 10.186 1.00 87.12 227 LEU A C 1
ATOM 1787 O O . LEU A 1 227 ? 1.943 -5.237 9.005 1.00 87.12 227 LEU A O 1
ATOM 1791 N N . VAL A 1 228 ? 0.766 -4.878 10.879 1.00 85.12 228 VAL A N 1
ATOM 1792 C CA . VAL A 1 228 ? -0.577 -4.951 10.299 1.00 85.12 228 VAL A CA 1
ATOM 1793 C C . VAL A 1 228 ? -1.532 -4.121 11.145 1.00 85.12 228 VAL A C 1
ATOM 1795 O O . VAL A 1 228 ? -1.390 -4.052 12.366 1.00 85.12 228 VAL A O 1
ATOM 1798 N N . GLN A 1 229 ? -2.549 -3.551 10.502 1.00 83.00 229 GLN A N 1
ATOM 1799 C CA . GLN A 1 229 ? -3.636 -2.810 11.156 1.00 83.00 229 GLN A CA 1
ATOM 1800 C C . GLN A 1 229 ? -4.996 -3.528 11.058 1.00 83.00 229 GLN A C 1
ATOM 1802 O O . GLN A 1 229 ? -6.053 -2.890 11.062 1.00 83.00 229 GLN A O 1
ATOM 1807 N N . SER A 1 230 ? -5.002 -4.853 10.872 1.00 86.62 230 SER A N 1
ATOM 1808 C CA . SER A 1 230 ? -6.231 -5.654 10.905 1.00 86.62 230 SER A CA 1
ATOM 1809 C C . SER A 1 230 ? -5.995 -7.112 11.312 1.00 86.62 230 SER A C 1
ATOM 1811 O O . SER A 1 230 ? -4.900 -7.655 11.160 1.00 86.62 230 SER A O 1
ATOM 1813 N N . PHE A 1 231 ? -7.037 -7.769 11.832 1.00 90.38 231 PHE A N 1
ATOM 1814 C CA . PHE A 1 231 ? -7.018 -9.198 12.165 1.00 90.38 231 PHE A CA 1
ATOM 1815 C C . PHE A 1 231 ? -8.405 -9.844 12.048 1.00 90.38 231 PHE A C 1
ATOM 1817 O O . PHE A 1 231 ? -9.380 -9.321 12.583 1.00 90.38 231 PHE A O 1
ATOM 1824 N N . VAL A 1 232 ? -8.494 -11.020 11.414 1.00 89.81 232 VAL A N 1
ATOM 1825 C CA . VAL A 1 232 ? -9.750 -11.781 11.266 1.00 89.81 232 VAL A CA 1
ATOM 1826 C C . VAL A 1 232 ? -9.814 -12.925 12.284 1.00 89.81 232 VAL A C 1
ATOM 1828 O O . VAL A 1 232 ? -9.227 -13.995 12.094 1.00 89.81 232 VAL A O 1
ATOM 1831 N N . ASP A 1 233 ? -10.575 -12.734 13.359 1.00 90.94 233 ASP A N 1
ATOM 1832 C CA . ASP A 1 233 ? -10.826 -13.764 14.366 1.00 90.94 233 ASP A CA 1
ATOM 1833 C C . ASP A 1 233 ? -11.937 -14.718 13.907 1.00 90.94 233 ASP A C 1
ATOM 1835 O O . ASP A 1 233 ? -13.128 -14.455 14.064 1.00 90.94 233 ASP A O 1
ATOM 1839 N N . THR A 1 234 ? -11.530 -15.862 13.357 1.00 89.94 234 THR A N 1
ATOM 1840 C CA . THR A 1 234 ? -12.423 -16.966 12.952 1.00 89.94 234 THR A CA 1
ATOM 1841 C C . THR A 1 234 ? -12.739 -17.951 14.090 1.00 89.94 234 THR A C 1
ATOM 1843 O O . THR A 1 234 ? -13.467 -18.925 13.891 1.00 89.94 234 THR A O 1
ATOM 1846 N N . ASN A 1 235 ? -12.215 -17.733 15.303 1.00 88.69 235 ASN A N 1
ATOM 1847 C CA . ASN A 1 235 ? -12.468 -18.576 16.478 1.00 88.69 235 ASN A CA 1
ATOM 1848 C C . ASN A 1 235 ? -13.610 -17.992 17.330 1.00 88.69 235 ASN A C 1
ATOM 1850 O O . ASN A 1 235 ? -13.477 -17.762 18.538 1.00 88.69 235 ASN A O 1
ATOM 1854 N N . VAL A 1 236 ? -14.734 -17.701 16.678 1.00 84.38 236 VAL A N 1
ATOM 1855 C CA . VAL A 1 236 ? -15.906 -17.054 17.277 1.00 84.38 236 VAL A CA 1
ATOM 1856 C C . VAL A 1 236 ? -17.184 -17.842 16.991 1.00 84.38 236 VAL A C 1
ATOM 1858 O O . VAL A 1 236 ? -17.251 -18.660 16.075 1.00 84.38 236 VAL A O 1
ATOM 1861 N N . ILE A 1 237 ? -18.214 -17.623 17.807 1.00 78.50 237 ILE A N 1
ATOM 1862 C CA . ILE A 1 237 ? -19.510 -18.295 17.686 1.00 78.50 237 ILE A CA 1
ATOM 1863 C C . ILE A 1 237 ? -20.602 -17.233 17.614 1.00 78.50 237 ILE A C 1
ATOM 1865 O O . ILE A 1 237 ? -20.777 -16.470 18.564 1.00 78.50 237 ILE A O 1
ATOM 1869 N N . ASP A 1 238 ? -21.356 -17.221 16.510 1.00 71.50 238 ASP A N 1
ATOM 1870 C CA . ASP A 1 238 ? -22.429 -16.257 16.265 1.00 71.50 238 ASP A CA 1
ATOM 1871 C C . ASP A 1 238 ? -23.338 -16.076 17.506 1.00 71.50 238 ASP A C 1
ATOM 1873 O O . ASP A 1 238 ? -24.000 -17.024 17.950 1.00 71.50 238 ASP A O 1
ATOM 1877 N N . GLY A 1 239 ? -23.466 -14.848 18.008 1.00 63.78 239 GLY A N 1
ATOM 1878 C CA . GLY A 1 239 ? -24.358 -14.500 19.119 1.00 63.78 239 GLY A CA 1
ATOM 1879 C C . GLY A 1 239 ? -23.788 -14.718 20.526 1.00 63.78 239 GLY A C 1
ATOM 1880 O O . GLY A 1 239 ? -24.551 -14.613 21.492 1.00 63.78 239 GLY A O 1
ATOM 1881 N N . ILE A 1 240 ? -22.492 -15.025 20.645 1.00 72.06 240 ILE A N 1
ATOM 1882 C CA . ILE A 1 240 ? -21.710 -14.854 21.878 1.00 72.06 240 ILE A CA 1
ATOM 1883 C C . ILE A 1 240 ? -21.051 -13.470 21.852 1.00 72.06 240 ILE A C 1
ATOM 1885 O O . ILE A 1 240 ? -20.557 -13.038 20.815 1.00 72.06 240 ILE A O 1
ATOM 1889 N N . ASP A 1 241 ? -21.046 -12.794 22.996 1.00 78.56 241 ASP A N 1
ATOM 1890 C CA . ASP A 1 241 ? -20.416 -11.484 23.155 1.00 78.56 241 ASP A CA 1
ATOM 1891 C C . ASP A 1 241 ? -18.913 -11.694 23.350 1.00 78.56 241 ASP A C 1
ATOM 1893 O O . ASP A 1 241 ? -18.504 -12.426 24.256 1.00 78.56 241 ASP A O 1
ATOM 1897 N N . TYR A 1 242 ? -18.104 -11.048 22.516 1.00 86.62 242 TYR A N 1
ATOM 1898 C CA . TYR A 1 242 ? -16.654 -11.021 22.654 1.00 86.62 242 TYR A CA 1
ATOM 1899 C C . TYR A 1 242 ? -16.196 -9.598 22.949 1.00 86.62 242 TYR A C 1
ATOM 1901 O O . TYR A 1 242 ? -16.727 -8.622 22.416 1.00 86.62 242 TYR A O 1
ATOM 1909 N N . THR A 1 243 ? -15.192 -9.491 23.806 1.00 92.12 243 THR A N 1
ATOM 1910 C CA . THR A 1 243 ? -14.551 -8.230 24.159 1.00 92.12 243 THR A CA 1
ATOM 1911 C C . THR A 1 243 ? -13.102 -8.293 23.716 1.00 92.12 243 THR A C 1
ATOM 1913 O O . THR A 1 243 ? -12.410 -9.262 24.033 1.00 92.12 243 THR A O 1
ATOM 1916 N N . TYR A 1 244 ? -12.631 -7.262 23.025 1.00 94.94 244 TYR A N 1
ATOM 1917 C CA . TYR A 1 244 ? -11.243 -7.149 22.593 1.00 94.94 244 TYR A CA 1
ATOM 1918 C C . TYR A 1 244 ? -10.607 -5.891 23.170 1.00 94.94 244 TYR A C 1
ATOM 1920 O O . TYR A 1 244 ? -11.274 -4.874 23.354 1.00 94.94 244 TYR A O 1
ATOM 1928 N N . THR A 1 245 ? -9.308 -5.964 23.446 1.00 96.31 245 THR A N 1
ATOM 1929 C CA . THR A 1 245 ? -8.484 -4.782 23.709 1.00 96.31 245 THR A CA 1
ATOM 1930 C C . THR A 1 245 ? -7.130 -4.935 23.042 1.00 96.31 245 THR A C 1
ATOM 1932 O O . THR A 1 245 ? -6.617 -6.049 22.905 1.00 96.31 245 THR A O 1
ATOM 1935 N N . ILE A 1 246 ? -6.555 -3.814 22.632 1.00 96.75 246 ILE A N 1
ATOM 1936 C CA . ILE A 1 246 ? -5.265 -3.748 21.957 1.00 96.75 246 ILE A CA 1
ATOM 1937 C C . ILE A 1 246 ? -4.327 -2.806 22.708 1.00 96.75 246 ILE A C 1
ATOM 1939 O O . ILE A 1 246 ? -4.741 -1.798 23.284 1.00 96.75 246 ILE A O 1
ATOM 1943 N N . THR A 1 247 ? -3.048 -3.161 22.725 1.00 96.75 247 THR A N 1
ATOM 1944 C CA . THR A 1 247 ? -1.998 -2.381 23.378 1.00 96.75 247 THR A CA 1
ATOM 1945 C C . THR A 1 247 ? -0.746 -2.355 22.520 1.00 96.75 247 THR A C 1
ATOM 1947 O O . THR A 1 247 ? -0.201 -3.414 22.206 1.00 96.75 247 THR A O 1
ATOM 1950 N N . ALA A 1 248 ? -0.278 -1.153 22.200 1.00 96.94 248 ALA A N 1
ATOM 1951 C CA . ALA A 1 248 ? 1.071 -0.908 21.712 1.00 96.94 248 ALA A CA 1
ATOM 1952 C C . ALA A 1 248 ? 2.127 -1.176 22.797 1.00 96.94 248 ALA A C 1
ATOM 1954 O O . ALA A 1 248 ? 1.825 -1.054 23.994 1.00 96.94 248 ALA A O 1
ATOM 1955 N N . TYR A 1 249 ? 3.348 -1.506 22.380 1.00 95.75 249 TYR A N 1
ATOM 1956 C CA . TYR A 1 249 ? 4.524 -1.651 23.240 1.00 95.75 249 TYR A CA 1
ATOM 1957 C C . TYR A 1 249 ? 5.790 -1.111 22.568 1.00 95.75 249 TYR A C 1
ATOM 1959 O O . TYR A 1 249 ? 5.893 -1.068 21.341 1.00 95.75 249 TYR A O 1
ATOM 1967 N N . ASP A 1 250 ? 6.748 -0.717 23.400 1.00 94.81 250 ASP A N 1
ATOM 1968 C CA . ASP A 1 250 ? 8.096 -0.322 22.996 1.00 94.81 250 ASP A CA 1
ATOM 1969 C C . ASP A 1 250 ? 9.087 -1.503 23.046 1.00 94.81 250 ASP A C 1
ATOM 1971 O O . ASP A 1 250 ? 8.787 -2.602 23.526 1.00 94.81 250 ASP A O 1
ATOM 1975 N N . ARG A 1 251 ? 10.297 -1.268 22.538 1.00 91.62 251 ARG A N 1
ATOM 1976 C CA . ARG A 1 251 ? 11.429 -2.214 22.529 1.00 91.62 251 ARG A CA 1
ATOM 1977 C C . ARG A 1 251 ? 12.265 -2.224 23.817 1.00 91.62 251 ARG A C 1
ATOM 1979 O O . ARG A 1 251 ? 13.242 -2.976 23.912 1.00 91.62 251 ARG A O 1
ATOM 1986 N N . GLY A 1 252 ? 11.922 -1.387 24.796 1.00 91.12 252 GLY A N 1
ATOM 1987 C CA . GLY A 1 252 ? 12.763 -1.079 25.948 1.00 91.12 252 GLY A CA 1
ATOM 1988 C C . GLY A 1 252 ? 14.106 -0.445 25.566 1.00 91.12 252 GLY A C 1
ATOM 1989 O O . GLY A 1 252 ? 14.353 -0.048 24.429 1.00 91.12 252 GLY A O 1
ATOM 1990 N N . LEU A 1 253 ? 15.029 -0.390 26.528 1.00 90.94 253 LEU A N 1
ATOM 1991 C CA . LEU A 1 253 ? 16.336 0.247 26.348 1.00 90.94 253 LEU A CA 1
ATOM 1992 C C . LEU A 1 253 ? 17.452 -0.792 26.499 1.00 90.94 253 LEU A C 1
ATOM 1994 O O . LEU A 1 253 ? 17.598 -1.402 27.560 1.00 90.94 253 LEU A O 1
ATOM 1998 N N . ARG A 1 254 ? 18.260 -1.001 25.454 1.00 88.31 254 ARG A N 1
ATOM 1999 C CA . ARG A 1 254 ? 19.342 -2.004 25.455 1.00 88.31 254 ARG A CA 1
ATOM 2000 C C . ARG A 1 254 ? 20.560 -1.526 26.283 1.00 88.31 254 ARG A C 1
ATOM 2002 O O . ARG A 1 254 ? 20.913 -0.349 26.210 1.00 88.31 254 ARG A O 1
ATOM 2009 N N . PRO A 1 255 ? 21.223 -2.400 27.069 1.00 86.88 255 PRO A N 1
ATOM 2010 C CA . PRO A 1 255 ? 22.406 -2.049 27.865 1.00 86.88 255 PRO A CA 1
ATOM 2011 C C . PRO A 1 255 ? 23.687 -1.950 27.023 1.00 86.88 255 PRO A C 1
ATOM 2013 O O . PRO A 1 255 ? 23.753 -2.481 25.916 1.00 86.88 255 PRO A O 1
ATOM 2016 N N . SER A 1 256 ? 24.750 -1.380 27.600 1.00 84.38 256 SER A N 1
ATOM 2017 C CA . SER A 1 256 ? 26.106 -1.493 27.047 1.00 84.38 256 SER A CA 1
ATOM 2018 C C . SER A 1 256 ? 26.702 -2.885 27.284 1.00 84.38 256 SER A C 1
ATOM 2020 O O . SER A 1 256 ? 26.692 -3.377 28.419 1.00 84.38 256 SER A O 1
ATOM 2022 N N . THR A 1 257 ? 27.338 -3.474 26.276 1.00 80.56 257 THR A N 1
ATOM 2023 C CA . THR A 1 257 ? 28.202 -4.650 26.434 1.00 80.56 257 THR A CA 1
ATOM 2024 C C . THR A 1 257 ? 29.613 -4.234 26.832 1.00 80.56 257 THR A C 1
ATOM 2026 O O . THR A 1 257 ? 30.238 -3.407 26.173 1.00 80.56 257 THR A O 1
ATOM 2029 N N . ARG A 1 258 ? 30.157 -4.829 27.900 1.00 80.56 258 ARG A N 1
ATOM 2030 C CA . ARG A 1 258 ? 31.553 -4.596 28.288 1.00 80.56 258 ARG A CA 1
ATOM 2031 C C . ARG A 1 258 ? 32.513 -5.528 27.578 1.00 80.56 258 ARG A C 1
ATOM 2033 O O . ARG A 1 258 ? 32.503 -6.736 27.813 1.00 80.56 258 ARG A O 1
ATOM 2040 N N . VAL A 1 259 ? 33.399 -4.929 26.796 1.00 76.56 259 VAL A N 1
ATOM 2041 C CA . VAL A 1 259 ? 34.466 -5.613 26.068 1.00 76.56 259 VAL A CA 1
ATOM 2042 C C . VAL A 1 259 ? 35.839 -5.222 26.615 1.00 76.56 259 VAL A C 1
ATOM 2044 O O . VAL A 1 259 ? 36.048 -4.124 27.139 1.00 76.56 259 VAL A O 1
ATOM 2047 N N . PHE A 1 260 ? 36.784 -6.155 26.519 1.00 75.62 260 PHE A N 1
ATOM 2048 C CA . PHE A 1 260 ? 38.165 -5.999 26.971 1.00 75.62 260 PHE A CA 1
ATOM 2049 C C . PHE A 1 260 ? 39.067 -5.996 25.742 1.00 75.62 260 PHE A C 1
ATOM 2051 O O . PHE A 1 260 ? 39.082 -6.979 25.011 1.00 75.62 260 PHE A O 1
ATOM 2058 N N . GLY A 1 261 ? 39.839 -4.938 25.527 1.00 74.12 261 GLY A N 1
ATOM 2059 C CA . GLY A 1 261 ? 40.619 -4.795 24.297 1.00 74.12 261 GLY A CA 1
ATOM 2060 C C . GLY A 1 261 ? 41.635 -3.666 24.377 1.00 74.12 261 GLY A C 1
ATOM 2061 O O . GLY A 1 261 ? 41.935 -3.169 25.463 1.00 74.12 261 GLY A O 1
ATOM 2062 N N . SER A 1 262 ? 42.213 -3.275 23.247 1.00 75.19 262 SER A N 1
ATOM 2063 C CA . SER A 1 262 ? 43.293 -2.282 23.211 1.00 75.19 262 SER A CA 1
ATOM 2064 C C . SER A 1 262 ? 43.326 -1.497 21.903 1.00 75.19 262 SER A C 1
ATOM 2066 O O . SER A 1 262 ? 42.786 -1.934 20.893 1.00 75.19 262 SER A O 1
ATOM 2068 N N . PHE A 1 263 ? 43.981 -0.335 21.905 1.00 71.12 263 PHE A N 1
ATOM 2069 C CA . PHE A 1 263 ? 44.310 0.357 20.660 1.00 71.12 263 PHE A CA 1
ATOM 2070 C C . PHE A 1 263 ? 45.503 -0.304 19.971 1.00 71.12 263 PHE A C 1
ATOM 2072 O O . PHE A 1 263 ? 46.595 -0.340 20.537 1.00 71.12 263 PHE A O 1
ATOM 2079 N N . ASN A 1 264 ? 45.315 -0.719 18.721 1.00 68.44 264 ASN A N 1
ATOM 2080 C CA . ASN A 1 264 ? 46.380 -1.172 17.839 1.00 68.44 264 ASN A CA 1
ATOM 2081 C C . ASN A 1 264 ? 47.336 -0.005 17.525 1.00 68.44 264 ASN A C 1
ATOM 2083 O O . ASN A 1 264 ? 46.976 0.986 16.880 1.00 68.44 264 ASN A O 1
ATOM 2087 N N . ASP A 1 265 ? 48.588 -0.149 17.959 1.00 62.22 265 ASP A N 1
ATOM 2088 C CA . ASP A 1 265 ? 49.660 0.852 17.870 1.00 62.22 265 ASP A CA 1
ATOM 2089 C C . ASP A 1 265 ? 50.238 1.089 16.445 1.00 62.22 265 ASP A C 1
ATOM 2091 O O . ASP A 1 265 ? 51.291 1.729 16.277 1.00 62.22 265 ASP A O 1
ATOM 2095 N N . GLN A 1 266 ? 49.568 0.564 15.412 1.00 65.31 266 GLN A N 1
ATOM 2096 C CA . GLN A 1 266 ? 49.863 0.765 13.987 1.00 65.31 266 GLN A CA 1
ATOM 2097 C C . GLN A 1 266 ? 48.705 1.434 13.237 1.00 65.31 266 GLN A C 1
ATOM 2099 O O . GLN A 1 266 ? 48.954 2.280 12.376 1.00 65.31 266 GLN A O 1
ATOM 2104 N N . THR A 1 267 ? 47.459 1.048 13.536 1.00 74.19 267 THR A N 1
ATOM 2105 C CA . THR A 1 267 ? 46.249 1.555 12.860 1.00 74.19 267 THR A CA 1
ATOM 2106 C C . THR A 1 267 ? 45.602 2.726 13.597 1.00 74.19 267 THR A C 1
ATOM 2108 O O . THR A 1 267 ? 44.950 3.549 12.958 1.00 74.19 267 THR A O 1
ATOM 2111 N N . GLY A 1 268 ? 45.785 2.822 14.920 1.00 73.50 268 GLY A N 1
ATOM 2112 C CA . GLY A 1 268 ? 45.069 3.773 15.774 1.00 73.50 268 GLY A CA 1
ATOM 2113 C C . GLY A 1 268 ? 43.606 3.395 16.037 1.00 73.50 268 GLY A C 1
ATOM 2114 O O . GLY A 1 268 ? 42.870 4.202 16.599 1.00 73.50 268 GLY A O 1
ATOM 2115 N N . LEU A 1 269 ? 43.184 2.191 15.640 1.00 77.44 269 LEU A N 1
ATOM 2116 C CA . LEU A 1 269 ? 41.852 1.642 15.896 1.00 77.44 269 LEU A CA 1
ATOM 2117 C C . LEU A 1 269 ? 41.864 0.777 17.161 1.00 77.44 269 LEU A C 1
ATOM 2119 O O . LEU A 1 269 ? 42.913 0.277 17.565 1.00 77.44 269 LEU A O 1
ATOM 2123 N N . TRP A 1 270 ? 40.705 0.627 17.795 1.00 78.38 270 TRP A N 1
ATOM 2124 C CA . TRP A 1 270 ? 40.531 -0.249 18.953 1.00 78.38 270 TRP A CA 1
ATOM 2125 C C . TRP A 1 270 ? 40.138 -1.661 18.496 1.00 78.38 270 TRP A C 1
ATOM 2127 O O . TRP A 1 270 ? 39.387 -1.808 17.535 1.00 78.38 270 TRP A O 1
ATOM 2137 N N . GLU A 1 271 ? 40.661 -2.686 19.166 1.00 75.88 271 GLU A N 1
ATOM 2138 C CA . GLU A 1 271 ? 40.448 -4.103 18.858 1.00 75.88 271 GLU A CA 1
ATOM 2139 C C . GLU A 1 271 ? 40.107 -4.881 20.142 1.00 75.88 271 GLU A C 1
ATOM 2141 O O . GLU A 1 271 ? 40.734 -4.664 21.181 1.00 75.88 271 GLU A O 1
ATOM 2146 N N . GLU A 1 272 ? 39.183 -5.850 20.062 1.00 74.62 272 GLU A N 1
ATOM 2147 C CA . GLU A 1 272 ? 38.741 -6.743 21.160 1.00 74.62 272 GLU A CA 1
ATOM 2148 C C . GLU A 1 272 ? 39.846 -7.637 21.771 1.00 74.62 272 GLU A C 1
ATOM 2150 O O . GLU A 1 272 ? 39.572 -8.532 22.570 1.00 74.62 272 GLU A O 1
ATOM 2155 N N . GLN A 1 273 ? 41.103 -7.486 21.362 1.00 69.38 273 GLN A N 1
ATOM 2156 C CA . GLN A 1 273 ? 42.233 -8.266 21.860 1.00 69.38 273 GLN A CA 1
ATOM 2157 C C . GLN A 1 273 ? 43.393 -7.330 22.238 1.00 69.38 273 GLN A C 1
ATOM 2159 O O . GLN A 1 273 ? 43.523 -6.235 21.686 1.00 69.38 273 GLN A O 1
ATOM 2164 N N . PRO A 1 274 ? 44.259 -7.731 23.187 1.00 62.41 274 PRO A N 1
ATOM 2165 C CA . PRO A 1 274 ? 45.494 -7.005 23.458 1.00 62.41 274 PRO A CA 1
ATOM 2166 C C . PRO A 1 274 ? 46.447 -7.103 22.257 1.00 62.41 274 PRO A C 1
ATOM 2168 O O . PRO A 1 274 ? 46.813 -8.211 21.855 1.00 62.41 274 PRO A O 1
ATOM 2171 N N . ASP A 1 275 ? 46.882 -5.957 21.727 1.00 58.16 275 ASP A N 1
ATOM 2172 C CA . ASP A 1 275 ? 47.726 -5.850 20.527 1.00 58.16 275 ASP A CA 1
ATOM 2173 C C . ASP A 1 275 ? 49.073 -6.591 20.660 1.00 58.16 275 ASP A C 1
ATOM 2175 O O . ASP A 1 275 ? 49.566 -7.169 19.687 1.00 58.16 275 ASP A O 1
ATOM 2179 N N . HIS A 1 276 ? 49.614 -6.685 21.883 1.00 61.88 276 HIS A N 1
ATOM 2180 C CA . HIS A 1 276 ? 50.753 -7.547 22.226 1.00 61.88 276 HIS A CA 1
ATOM 2181 C C . HIS A 1 276 ? 50.379 -8.632 23.243 1.00 61.88 276 HIS A C 1
ATOM 2183 O O . HIS A 1 276 ? 50.017 -8.349 24.389 1.00 61.88 276 HIS A O 1
ATOM 2189 N N . ASN A 1 277 ? 50.579 -9.900 22.865 1.00 56.00 277 ASN A N 1
ATOM 2190 C CA . ASN A 1 277 ? 50.439 -11.059 23.752 1.00 56.00 277 ASN A CA 1
ATOM 2191 C C . ASN A 1 277 ? 51.768 -11.836 23.850 1.00 56.00 277 ASN A C 1
ATOM 2193 O O . ASN A 1 277 ? 52.345 -12.253 22.842 1.00 56.00 277 ASN A O 1
ATOM 2197 N N . PHE A 1 278 ? 52.276 -12.026 25.072 1.00 60.50 278 PHE A N 1
ATOM 2198 C CA . PHE A 1 278 ? 53.607 -12.587 25.327 1.00 60.50 278 PHE A CA 1
ATOM 2199 C C . PHE A 1 278 ? 53.638 -14.109 25.125 1.00 60.50 278 PHE A C 1
ATOM 2201 O O . PHE A 1 278 ? 53.327 -14.887 26.027 1.00 60.50 278 PHE A O 1
ATOM 2208 N N . THR A 1 279 ? 54.066 -14.539 23.938 1.00 58.19 279 THR A N 1
ATOM 2209 C CA . THR A 1 279 ? 54.229 -15.957 23.588 1.00 58.19 279 THR A CA 1
ATOM 2210 C C . THR A 1 279 ? 55.684 -16.418 23.720 1.00 58.19 279 THR A C 1
ATOM 2212 O O . THR A 1 279 ? 56.617 -15.722 23.330 1.00 58.19 279 THR A O 1
ATOM 2215 N N . GLU A 1 280 ? 55.890 -17.630 24.250 1.00 66.75 280 GLU A N 1
ATOM 2216 C CA . GLU A 1 280 ? 57.225 -18.238 24.417 1.00 66.75 280 GLU A CA 1
ATOM 2217 C C . GLU A 1 280 ? 57.923 -18.505 23.066 1.00 66.75 280 GLU A C 1
ATOM 2219 O O . GLU A 1 280 ? 59.146 -18.573 22.995 1.00 66.75 280 GLU A O 1
ATOM 2224 N N . ASN A 1 281 ? 57.154 -18.657 21.980 1.00 69.25 281 ASN A N 1
ATOM 2225 C CA . ASN A 1 281 ? 57.654 -18.936 20.634 1.00 69.25 281 ASN A CA 1
ATOM 2226 C C . ASN A 1 281 ? 57.040 -17.950 19.632 1.00 69.25 281 ASN A C 1
ATOM 2228 O O . ASN A 1 281 ? 55.853 -18.053 19.326 1.00 69.25 281 ASN A O 1
ATOM 2232 N N . MET A 1 282 ? 57.850 -17.038 19.090 1.00 70.25 282 MET A N 1
ATOM 2233 C CA . MET A 1 282 ? 57.399 -15.963 18.197 1.00 70.25 282 MET A CA 1
ATOM 2234 C C . MET A 1 282 ? 58.106 -16.016 16.836 1.00 70.25 282 MET A C 1
ATOM 2236 O O . MET A 1 282 ? 59.286 -16.355 16.739 1.00 70.25 282 MET A O 1
ATOM 2240 N N . ALA A 1 283 ? 57.388 -15.691 15.758 1.00 70.25 283 ALA A N 1
ATOM 2241 C CA . ALA A 1 283 ? 57.968 -15.600 14.419 1.00 70.25 283 ALA A CA 1
ATOM 2242 C C . ALA A 1 283 ? 59.032 -14.488 14.335 1.00 70.25 283 ALA A C 1
ATOM 2244 O O . ALA A 1 283 ? 58.933 -13.460 14.999 1.00 70.25 283 ALA A O 1
ATOM 2245 N N . ALA A 1 284 ? 60.037 -14.675 13.479 1.00 64.44 284 ALA A N 1
ATOM 2246 C CA . ALA A 1 284 ? 61.115 -13.717 13.228 1.00 64.44 284 ALA A CA 1
ATOM 2247 C C . ALA A 1 284 ? 60.679 -12.540 12.331 1.00 64.44 284 ALA A C 1
ATOM 2249 O O . ALA A 1 284 ? 61.383 -12.166 11.390 1.00 64.44 284 ALA A O 1
ATOM 2250 N N . ASP A 1 285 ? 59.501 -11.990 12.614 1.00 63.19 285 ASP A N 1
ATOM 2251 C CA . ASP A 1 285 ? 59.014 -10.754 12.023 1.00 63.19 285 ASP A CA 1
ATOM 2252 C C . ASP A 1 285 ? 59.915 -9.578 12.446 1.00 63.19 285 ASP A C 1
ATOM 2254 O O . ASP A 1 285 ? 60.402 -9.517 13.578 1.00 63.19 285 ASP A O 1
ATOM 2258 N N . TYR A 1 286 ? 60.180 -8.654 11.522 1.00 47.53 286 TYR A N 1
ATOM 2259 C CA . TYR A 1 286 ? 61.099 -7.536 11.751 1.00 47.53 286 TYR A CA 1
ATOM 2260 C C . TYR A 1 286 ? 60.502 -6.420 12.628 1.00 47.53 286 TYR A C 1
ATOM 2262 O O . TYR A 1 286 ? 61.243 -5.623 13.202 1.00 47.53 286 TYR A O 1
ATOM 2270 N N . TYR A 1 287 ? 59.175 -6.346 12.719 1.00 53.78 287 TYR A N 1
ATOM 2271 C CA . TYR A 1 287 ? 58.447 -5.249 13.343 1.00 53.78 287 TYR A CA 1
ATOM 2272 C C . TYR A 1 287 ? 58.278 -5.467 14.851 1.00 53.78 287 TYR A C 1
ATOM 2274 O O . TYR A 1 287 ? 58.749 -4.657 15.653 1.00 53.78 287 TYR A O 1
ATOM 2282 N N . VAL A 1 288 ? 57.706 -6.612 15.249 1.00 54.09 288 VAL A N 1
ATOM 2283 C CA . VAL A 1 288 ? 57.463 -6.952 16.667 1.00 54.09 288 VAL A CA 1
ATOM 2284 C C . VAL A 1 288 ? 58.778 -7.028 17.456 1.00 54.09 288 VAL A C 1
ATOM 2286 O O . VAL A 1 288 ? 58.859 -6.575 18.598 1.00 54.09 288 VAL A O 1
ATOM 2289 N N . TYR A 1 289 ? 59.857 -7.497 16.815 1.00 55.56 289 TYR A N 1
ATOM 2290 C CA . TYR A 1 289 ? 61.182 -7.622 17.434 1.00 55.56 289 TYR A CA 1
ATOM 2291 C C . TYR A 1 289 ? 61.838 -6.278 17.825 1.00 55.56 289 TYR A C 1
ATOM 2293 O O . TYR A 1 289 ? 62.873 -6.254 18.491 1.00 55.56 289 TYR A O 1
ATOM 2301 N N . HIS A 1 290 ? 61.278 -5.139 17.407 1.00 51.41 290 HIS A N 1
ATOM 2302 C CA . HIS A 1 290 ? 61.852 -3.815 17.659 1.00 51.41 290 HIS A CA 1
ATOM 2303 C C . HIS A 1 290 ? 61.034 -2.922 18.605 1.00 51.41 290 HIS A C 1
ATOM 2305 O O . HIS A 1 290 ? 61.453 -1.790 18.852 1.00 51.41 290 HIS A O 1
ATOM 2311 N N . ARG A 1 291 ? 59.927 -3.420 19.180 1.00 53.41 291 ARG A N 1
ATOM 2312 C CA . ARG A 1 291 ? 59.103 -2.675 20.156 1.00 53.41 291 ARG A CA 1
ATOM 2313 C C . ARG A 1 291 ? 59.198 -3.165 21.609 1.00 53.41 291 ARG A C 1
ATOM 2315 O O . ARG A 1 291 ? 58.908 -2.381 22.506 1.00 53.41 291 ARG A O 1
ATOM 2322 N N . LEU A 1 292 ? 59.636 -4.403 21.856 1.00 55.88 292 LEU A N 1
ATOM 2323 C CA . LEU A 1 292 ? 59.653 -5.025 23.190 1.00 55.88 292 LEU A CA 1
ATOM 2324 C C . LEU A 1 292 ? 61.021 -5.667 23.510 1.00 55.88 292 LEU A C 1
ATOM 2326 O O . LEU A 1 292 ? 61.683 -6.221 22.631 1.00 55.88 292 LEU A O 1
ATOM 2330 N N . ASP A 1 293 ? 61.455 -5.578 24.772 1.00 56.12 293 ASP A N 1
ATOM 2331 C CA . ASP A 1 293 ? 62.797 -5.985 25.233 1.00 56.12 293 ASP A CA 1
ATOM 2332 C C . ASP A 1 293 ? 62.874 -7.510 25.500 1.00 56.12 293 ASP A C 1
ATOM 2334 O O . ASP A 1 293 ? 62.705 -7.987 26.624 1.00 56.12 293 ASP A O 1
ATOM 2338 N N . TYR A 1 294 ? 63.118 -8.296 24.444 1.00 68.88 294 TYR A N 1
ATOM 2339 C CA . TYR A 1 294 ? 63.186 -9.766 24.501 1.00 68.88 294 TYR A CA 1
ATOM 2340 C C . TYR A 1 294 ? 64.610 -10.346 24.555 1.00 68.88 294 TYR A C 1
ATOM 2342 O O . TYR A 1 294 ? 65.482 -9.997 23.752 1.00 68.88 294 TYR A O 1
ATOM 2350 N N . SER A 1 295 ? 64.797 -11.368 25.396 1.00 67.69 295 SER A N 1
ATOM 2351 C CA . SER A 1 295 ? 65.958 -12.272 25.371 1.00 67.69 295 SER A CA 1
ATOM 2352 C C . SER A 1 295 ? 65.671 -13.516 24.518 1.00 67.69 295 SER A C 1
ATOM 2354 O O . SER A 1 295 ? 64.758 -14.280 24.822 1.00 67.69 295 SER A O 1
ATOM 2356 N N . ILE A 1 296 ? 66.475 -13.770 23.477 1.00 75.19 296 ILE A N 1
ATOM 2357 C CA . ILE A 1 296 ? 66.391 -15.013 22.683 1.00 75.19 296 ILE A CA 1
ATOM 2358 C C . ILE A 1 296 ? 67.052 -16.165 23.450 1.00 75.19 296 ILE A C 1
ATOM 2360 O O . ILE A 1 296 ? 68.245 -16.097 23.752 1.00 75.19 296 ILE A O 1
ATOM 2364 N N . ILE A 1 297 ? 66.303 -17.244 23.692 1.00 80.88 297 ILE A N 1
ATOM 2365 C CA . ILE A 1 297 ? 66.826 -18.518 24.208 1.00 80.88 297 ILE A CA 1
ATOM 2366 C C . ILE A 1 297 ? 67.391 -19.358 23.055 1.00 80.88 297 ILE A C 1
ATOM 2368 O O . ILE A 1 297 ? 68.523 -19.837 23.138 1.00 80.88 297 ILE A O 1
ATOM 2372 N N . ASP A 1 298 ? 66.611 -19.541 21.984 1.00 78.69 298 ASP A N 1
ATOM 2373 C CA . ASP A 1 298 ? 66.990 -20.339 20.809 1.00 78.69 298 ASP A CA 1
ATOM 2374 C C . ASP A 1 298 ? 66.279 -19.840 19.534 1.00 78.69 298 ASP A C 1
ATOM 2376 O O . ASP A 1 298 ? 65.344 -19.039 19.593 1.00 78.69 298 ASP A O 1
ATOM 2380 N N . SER A 1 299 ? 66.708 -20.314 18.365 1.00 78.12 299 SER A N 1
ATOM 2381 C CA . SER A 1 299 ? 66.100 -19.992 17.070 1.00 78.12 299 SER A CA 1
ATOM 2382 C C . SER A 1 299 ? 66.010 -21.229 16.178 1.00 78.12 299 SER A C 1
ATOM 2384 O O . SER A 1 299 ? 67.035 -21.828 15.836 1.00 78.12 299 SER A O 1
ATOM 2386 N N . TYR A 1 300 ? 64.804 -21.580 15.742 1.00 81.00 300 TYR A N 1
ATOM 2387 C CA . TYR A 1 300 ? 64.552 -22.733 14.880 1.00 81.00 300 TYR A CA 1
ATOM 2388 C C . TYR A 1 300 ? 63.647 -22.363 13.700 1.00 81.00 300 TYR A C 1
ATOM 2390 O O . TYR A 1 300 ? 63.043 -21.297 13.660 1.00 81.00 300 TYR A O 1
ATOM 2398 N N . ILE A 1 301 ? 63.567 -23.240 12.701 1.00 80.94 301 ILE A N 1
ATOM 2399 C CA . ILE A 1 301 ? 62.586 -23.114 11.619 1.00 80.94 301 ILE A CA 1
ATOM 2400 C C . ILE A 1 301 ? 61.438 -24.063 11.951 1.00 80.94 301 ILE A C 1
ATOM 2402 O O . ILE A 1 301 ? 61.657 -25.263 12.124 1.00 80.94 301 ILE A O 1
ATOM 2406 N N . SER A 1 302 ? 60.236 -23.509 12.087 1.00 72.31 302 SER A N 1
ATOM 2407 C CA . SER A 1 302 ? 59.001 -24.258 12.335 1.00 72.31 302 SER A CA 1
ATOM 2408 C C . SER A 1 302 ? 58.619 -25.147 11.143 1.00 72.31 302 SER A C 1
ATOM 2410 O O . SER A 1 302 ? 59.117 -24.970 10.031 1.00 72.31 302 SER A O 1
ATOM 2412 N N . GLU A 1 303 ? 57.699 -26.097 11.342 1.00 76.19 303 GLU A N 1
ATOM 2413 C CA . GLU A 1 303 ? 57.267 -27.020 10.274 1.00 76.19 303 GLU A CA 1
ATOM 2414 C C . GLU A 1 303 ? 56.624 -26.295 9.072 1.00 76.19 303 GLU A C 1
ATOM 2416 O O . GLU A 1 303 ? 56.715 -26.774 7.943 1.00 76.19 303 GLU A O 1
ATOM 2421 N N . ASN A 1 304 ? 56.090 -25.085 9.288 1.00 71.75 304 ASN A N 1
ATOM 2422 C CA . ASN A 1 304 ? 55.563 -24.191 8.249 1.00 71.75 304 ASN A CA 1
ATOM 2423 C C . ASN A 1 304 ? 56.652 -23.343 7.555 1.00 71.75 304 ASN A C 1
ATOM 2425 O O . ASN A 1 304 ? 56.341 -22.395 6.837 1.00 71.75 304 ASN A O 1
ATOM 2429 N N . ASN A 1 305 ? 57.933 -23.669 7.757 1.00 75.38 305 ASN A N 1
ATOM 2430 C CA . ASN A 1 305 ? 59.103 -22.993 7.186 1.00 75.38 305 ASN A CA 1
ATOM 2431 C C . ASN A 1 305 ? 59.308 -21.530 7.650 1.00 75.38 305 ASN A C 1
ATOM 2433 O O . ASN A 1 305 ? 60.182 -20.834 7.130 1.00 75.38 305 ASN A O 1
ATOM 2437 N N . VAL A 1 306 ? 58.543 -21.071 8.648 1.00 71.81 306 VAL A N 1
ATOM 2438 C CA . VAL A 1 306 ? 58.717 -19.769 9.311 1.00 71.81 306 VAL A CA 1
ATOM 2439 C C . VAL A 1 306 ? 59.873 -19.871 10.306 1.00 71.81 306 VAL A C 1
ATOM 2441 O O . VAL A 1 306 ? 59.927 -20.815 11.097 1.00 71.81 306 VAL A O 1
ATOM 2444 N N . TYR A 1 307 ? 60.798 -18.910 10.263 1.00 76.88 307 TYR A N 1
ATOM 2445 C CA . TYR A 1 307 ? 61.870 -18.777 11.253 1.00 76.88 307 TYR A CA 1
ATOM 2446 C C . TYR A 1 307 ? 61.262 -18.268 12.569 1.00 76.88 307 TYR A C 1
ATOM 2448 O O . TYR A 1 307 ? 60.519 -17.287 12.558 1.00 76.88 307 TYR A O 1
ATOM 2456 N N . THR A 1 308 ? 61.541 -18.938 13.681 1.00 78.25 308 THR A N 1
ATOM 2457 C CA . THR A 1 308 ? 60.867 -18.756 14.974 1.00 78.25 308 THR A CA 1
ATOM 2458 C C . THR A 1 308 ? 61.908 -18.675 16.085 1.00 78.25 308 THR A C 1
ATOM 2460 O O . THR A 1 308 ? 62.838 -19.484 16.140 1.00 78.25 308 THR A O 1
ATOM 2463 N N . TYR A 1 309 ? 61.751 -17.701 16.976 1.00 78.38 309 TYR A N 1
ATOM 2464 C CA . TYR A 1 309 ? 62.557 -17.551 18.181 1.00 78.38 309 TYR A CA 1
ATOM 2465 C C . TYR A 1 309 ? 61.818 -18.133 19.384 1.00 78.38 309 TYR A C 1
ATOM 2467 O O . TYR A 1 309 ? 60.646 -17.825 19.595 1.00 78.38 309 TYR A O 1
ATOM 2475 N N . LEU A 1 310 ? 62.526 -18.935 20.178 1.00 77.88 310 LEU A N 1
ATOM 2476 C CA . LEU A 1 310 ? 62.140 -19.279 21.543 1.00 77.88 310 LEU A CA 1
ATOM 2477 C C . LEU A 1 310 ? 62.660 -18.157 22.452 1.00 77.88 310 LEU A C 1
ATOM 2479 O O . LEU A 1 310 ? 63.859 -17.859 22.426 1.00 77.88 310 LEU A O 1
ATOM 2483 N N . LEU A 1 311 ? 61.779 -17.525 23.223 1.00 74.38 311 LEU A N 1
ATOM 2484 C CA . LEU A 1 311 ? 62.055 -16.293 23.965 1.00 74.38 311 LEU A CA 1
ATOM 2485 C C . LEU A 1 311 ? 61.915 -16.494 25.476 1.00 74.38 311 LEU A C 1
ATOM 2487 O O . LEU A 1 311 ? 61.012 -17.176 25.954 1.00 74.38 311 LEU A O 1
ATOM 2491 N N . GLU A 1 312 ? 62.802 -15.856 26.236 1.00 68.69 312 GLU A N 1
ATOM 2492 C CA . GLU A 1 312 ? 62.694 -15.760 27.690 1.00 68.69 312 GLU A CA 1
ATOM 2493 C C . GLU A 1 312 ? 61.713 -14.628 28.013 1.00 68.69 312 GLU A C 1
ATOM 2495 O O . GLU A 1 312 ? 62.048 -13.449 27.877 1.00 68.69 312 GLU A O 1
ATOM 2500 N N . VAL A 1 313 ? 60.483 -14.991 28.394 1.00 63.84 313 VAL A N 1
ATOM 2501 C CA . VAL A 1 313 ? 59.481 -14.041 28.901 1.00 63.84 313 VAL A CA 1
ATOM 2502 C C . VAL A 1 313 ? 60.052 -13.389 30.171 1.00 63.84 313 VAL A C 1
ATOM 2504 O O . VAL A 1 313 ? 60.339 -14.118 31.124 1.00 63.84 313 VAL A O 1
ATOM 2507 N N . PRO A 1 314 ? 60.271 -12.060 30.217 1.00 58.97 314 PRO A N 1
ATOM 2508 C CA . PRO A 1 314 ? 61.035 -11.461 31.308 1.00 58.97 314 PRO A CA 1
ATOM 2509 C C . PRO A 1 314 ? 60.326 -11.531 32.672 1.00 58.97 314 PRO A C 1
ATOM 2511 O O . PRO A 1 314 ? 59.236 -10.989 32.866 1.00 58.97 314 PRO A O 1
ATOM 2514 N N . ASP A 1 315 ? 60.986 -12.165 33.646 1.00 51.47 315 ASP A N 1
ATOM 2515 C CA . ASP A 1 315 ? 60.488 -12.324 35.019 1.00 51.47 315 ASP A CA 1
ATOM 2516 C C . ASP A 1 315 ? 60.124 -10.968 35.657 1.00 51.47 315 ASP A C 1
ATOM 2518 O O . ASP A 1 315 ? 60.973 -10.090 35.834 1.00 51.47 315 ASP A O 1
ATOM 2522 N N . GLY A 1 316 ? 58.863 -10.827 36.075 1.00 52.97 316 GLY A N 1
ATOM 2523 C CA . GLY A 1 316 ? 58.371 -9.663 36.818 1.00 52.97 316 GLY A CA 1
ATOM 2524 C C . GLY A 1 316 ? 57.677 -8.578 35.990 1.00 52.97 316 GLY A C 1
ATOM 2525 O O . GLY A 1 316 ? 57.301 -7.566 36.575 1.00 52.97 316 GLY A O 1
ATOM 2526 N N . TYR A 1 317 ? 57.466 -8.786 34.688 1.00 48.59 317 TYR A N 1
ATOM 2527 C CA . TYR A 1 317 ? 56.545 -7.975 33.882 1.00 48.59 317 TYR A CA 1
ATOM 2528 C C . TYR A 1 317 ? 55.100 -8.464 34.094 1.00 48.59 317 TYR A C 1
ATOM 2530 O O . TYR A 1 317 ? 54.815 -9.625 33.788 1.00 48.59 317 TYR A O 1
ATOM 2538 N N . PRO A 1 318 ? 54.176 -7.635 34.615 1.00 45.06 318 PRO A N 1
ATOM 2539 C CA . PRO A 1 318 ? 52.751 -7.955 34.627 1.00 45.06 318 PRO A CA 1
ATOM 2540 C C . PRO A 1 318 ? 52.127 -7.610 33.260 1.00 45.06 318 PRO A C 1
ATOM 2542 O O . PRO A 1 318 ? 52.809 -7.124 32.355 1.00 45.06 318 PRO A O 1
ATOM 2545 N N . SER A 1 319 ? 50.822 -7.835 33.096 1.00 51.12 319 SER A N 1
ATOM 2546 C CA . SER A 1 319 ? 50.060 -7.531 31.870 1.00 51.12 319 SER A CA 1
ATOM 2547 C C . SER A 1 319 ? 49.809 -6.024 31.660 1.00 51.12 319 SER A C 1
ATOM 2549 O O . SER A 1 319 ? 48.705 -5.619 31.331 1.00 51.12 319 SER A O 1
ATOM 2551 N N . GLU A 1 320 ? 50.819 -5.189 31.909 1.00 44.53 320 GLU A N 1
ATOM 2552 C CA . GLU A 1 320 ? 50.756 -3.718 31.827 1.00 44.53 320 GLU A CA 1
ATOM 2553 C C . GLU A 1 320 ? 51.202 -3.197 30.448 1.00 44.53 320 GLU A C 1
ATOM 2555 O O . GLU A 1 320 ? 50.920 -2.060 30.085 1.00 44.53 320 GLU A O 1
ATOM 2560 N N . PHE A 1 321 ? 51.893 -4.040 29.670 1.00 46.81 321 PHE A N 1
ATOM 2561 C CA . PHE A 1 321 ? 52.310 -3.753 28.291 1.00 46.81 321 PHE A CA 1
ATOM 2562 C C . PHE A 1 321 ? 51.260 -4.157 27.248 1.00 46.81 321 PHE A C 1
ATOM 2564 O O . PHE A 1 321 ? 51.325 -3.696 26.116 1.00 46.81 321 PHE A O 1
ATOM 2571 N N . SER A 1 322 ? 50.280 -4.976 27.635 1.00 53.66 322 SER A N 1
ATOM 2572 C CA . SER A 1 322 ? 48.994 -5.063 26.945 1.00 53.66 322 SER A CA 1
ATOM 2573 C C . SER A 1 322 ? 48.093 -3.982 27.536 1.00 53.66 322 SER A C 1
ATOM 2575 O O . SER A 1 322 ? 47.689 -4.083 28.694 1.00 53.66 322 SER A O 1
ATOM 2577 N N . LYS A 1 323 ? 47.792 -2.923 26.775 1.00 57.34 323 LYS A N 1
ATOM 2578 C CA . LYS A 1 323 ? 46.951 -1.816 27.264 1.00 57.34 323 LYS A CA 1
ATOM 2579 C C . LYS A 1 323 ? 45.471 -2.217 27.241 1.00 57.34 323 LYS A C 1
ATOM 2581 O O . LYS A 1 323 ? 44.722 -1.753 26.386 1.00 57.34 323 LYS A O 1
ATOM 2586 N N . ILE A 1 324 ? 45.072 -3.093 28.165 1.00 60.09 324 ILE A N 1
ATOM 2587 C CA . ILE A 1 324 ? 43.686 -3.555 28.297 1.00 60.09 324 ILE A CA 1
ATOM 2588 C C . ILE A 1 324 ? 42.822 -2.398 28.816 1.00 60.09 324 ILE A C 1
ATOM 2590 O O . ILE A 1 324 ? 42.791 -2.108 30.013 1.00 60.09 324 ILE A O 1
ATOM 2594 N N . GLU A 1 325 ? 42.120 -1.742 27.898 1.00 68.19 325 GLU A N 1
ATOM 2595 C CA . GLU A 1 325 ? 40.980 -0.883 28.195 1.00 68.19 325 GLU A CA 1
ATOM 2596 C C . GLU A 1 325 ? 39.727 -1.758 28.309 1.00 68.19 325 GLU A C 1
ATOM 2598 O O . GLU A 1 325 ? 39.480 -2.626 27.468 1.00 68.19 325 GLU A O 1
ATOM 2603 N N . VAL A 1 326 ? 38.919 -1.510 29.341 1.00 75.06 326 VAL A N 1
ATOM 2604 C CA . VAL A 1 326 ? 37.515 -1.933 29.345 1.00 75.06 326 VAL A CA 1
ATOM 2605 C C . VAL A 1 326 ? 36.731 -0.831 28.654 1.00 75.06 326 VAL A C 1
ATOM 2607 O O . VAL A 1 326 ? 36.850 0.332 29.049 1.00 75.06 326 VAL A O 1
ATOM 2610 N N . ARG A 1 327 ? 35.941 -1.184 27.643 1.00 76.56 327 ARG A N 1
ATOM 2611 C CA . ARG A 1 327 ? 35.010 -0.256 27.000 1.00 76.56 327 ARG A CA 1
ATOM 2612 C C . ARG A 1 327 ? 33.583 -0.725 27.206 1.00 76.56 327 ARG A C 1
ATOM 2614 O O . ARG A 1 327 ? 33.298 -1.917 27.118 1.00 76.56 327 ARG A O 1
ATOM 2621 N N . ASP A 1 328 ? 32.716 0.237 27.489 1.00 82.12 328 ASP A N 1
ATOM 2622 C CA . ASP A 1 328 ? 31.280 0.075 27.329 1.00 82.12 328 ASP A CA 1
ATOM 2623 C C . ASP A 1 328 ? 31.006 0.265 25.827 1.00 82.12 328 ASP A C 1
ATOM 2625 O O . ASP A 1 328 ? 31.026 1.394 25.334 1.00 82.12 328 ASP A O 1
ATOM 2629 N N . GLU A 1 329 ? 30.834 -0.828 25.085 1.00 84.56 329 GLU A N 1
ATOM 2630 C CA . GLU A 1 329 ? 30.294 -0.770 23.726 1.00 84.56 329 GLU A CA 1
ATOM 2631 C C . GLU A 1 329 ? 28.775 -0.657 23.803 1.00 84.56 329 GLU A C 1
ATOM 2633 O O . GLU A 1 329 ? 28.117 -1.365 24.569 1.00 84.56 329 GLU A O 1
ATOM 2638 N N . TRP A 1 330 ? 28.225 0.261 23.020 1.00 87.06 330 TRP A N 1
ATOM 2639 C CA . TRP A 1 330 ? 26.797 0.530 22.963 1.00 87.06 330 TRP A CA 1
ATOM 2640 C C . TRP A 1 330 ? 26.220 0.009 21.648 1.00 87.06 330 TRP A C 1
ATOM 2642 O O . TRP A 1 330 ? 26.860 0.183 20.608 1.00 87.06 330 TRP A O 1
ATOM 2652 N N . PRO A 1 331 ? 25.028 -0.610 21.666 1.00 87.88 331 PRO A N 1
ATOM 2653 C CA . PRO A 1 331 ? 24.370 -1.026 20.440 1.00 87.88 331 PRO A CA 1
ATOM 2654 C C . PRO A 1 331 ? 23.966 0.195 19.607 1.00 87.88 331 PRO A C 1
ATOM 2656 O O . PRO A 1 331 ? 23.743 1.292 20.127 1.00 87.88 331 PRO A O 1
ATOM 2659 N N . SER A 1 332 ? 23.806 -0.028 18.307 1.00 88.69 332 SER A N 1
ATOM 2660 C CA . SER A 1 332 ? 23.238 0.914 17.337 1.00 88.69 332 SER A CA 1
ATOM 2661 C C . SER A 1 332 ? 21.940 1.578 17.817 1.00 88.69 332 SER A C 1
ATOM 2663 O O . SER A 1 332 ? 21.753 2.767 17.572 1.00 88.69 332 SER A O 1
ATOM 2665 N N . THR A 1 333 ? 21.126 0.841 18.580 1.00 89.00 333 THR A N 1
ATOM 2666 C CA . THR A 1 333 ? 19.834 1.236 19.170 1.00 89.00 333 THR A CA 1
ATOM 2667 C C . THR A 1 333 ? 19.895 2.027 20.489 1.00 89.00 333 THR A C 1
ATOM 2669 O O . THR A 1 333 ? 18.848 2.430 20.984 1.00 89.00 333 THR A O 1
ATOM 2672 N N . ASN A 1 334 ? 21.075 2.252 21.083 1.00 91.44 334 ASN A N 1
ATOM 2673 C CA . ASN A 1 334 ? 21.258 3.136 22.252 1.00 91.44 334 ASN A CA 1
ATOM 2674 C C . ASN A 1 334 ? 22.651 3.810 22.224 1.00 91.44 334 ASN A C 1
ATOM 2676 O O . ASN A 1 334 ? 23.483 3.554 23.099 1.00 91.44 334 ASN A O 1
ATOM 2680 N N . PRO A 1 335 ? 22.969 4.613 21.193 1.00 89.75 335 PRO A N 1
ATOM 2681 C CA . PRO A 1 335 ? 24.330 5.083 20.941 1.00 89.75 335 PRO A CA 1
ATOM 2682 C C . PRO A 1 335 ? 24.780 6.237 21.842 1.00 89.75 335 PRO A C 1
ATOM 2684 O O . PRO A 1 335 ? 25.983 6.408 22.036 1.00 89.75 335 PRO A O 1
ATOM 2687 N N . ASP A 1 336 ? 23.843 7.005 22.398 1.00 86.69 336 ASP A N 1
ATOM 2688 C CA . ASP A 1 336 ? 24.128 8.086 23.354 1.00 86.69 336 ASP A CA 1
ATOM 2689 C C . ASP A 1 336 ? 24.422 7.531 24.755 1.00 86.69 336 ASP A C 1
ATOM 2691 O O . ASP A 1 336 ? 24.997 8.209 25.610 1.00 86.69 336 ASP A O 1
ATOM 2695 N N . GLY A 1 337 ? 24.086 6.257 24.973 1.00 87.12 337 GLY A N 1
ATOM 2696 C CA . GLY A 1 337 ? 24.470 5.502 26.149 1.00 87.12 337 GLY A CA 1
ATOM 2697 C C . GLY A 1 337 ? 23.615 5.783 27.375 1.00 87.12 337 GLY A C 1
ATOM 2698 O O . GLY A 1 337 ? 24.145 5.892 28.486 1.00 87.12 337 GLY A O 1
ATOM 2699 N N . TYR A 1 338 ? 22.298 5.878 27.192 1.00 85.88 338 TYR A N 1
ATOM 2700 C CA . TYR A 1 338 ? 21.338 5.977 28.288 1.00 85.88 338 TYR A CA 1
ATOM 2701 C C . TYR A 1 338 ? 21.314 4.680 29.118 1.00 85.88 338 TYR A C 1
ATOM 2703 O O . TYR A 1 338 ? 21.398 3.572 28.582 1.00 85.88 338 TYR A O 1
ATOM 2711 N N . TYR A 1 339 ? 21.181 4.795 30.443 1.00 86.69 339 TYR A N 1
ATOM 2712 C CA . TYR A 1 339 ? 21.046 3.649 31.350 1.00 86.69 339 TYR A CA 1
ATOM 2713 C C . TYR A 1 339 ? 20.221 3.992 32.595 1.00 86.69 339 TYR A C 1
ATOM 2715 O O . TYR A 1 339 ? 20.308 5.092 33.137 1.00 86.69 339 TYR A O 1
ATOM 2723 N N . MET A 1 340 ? 19.457 3.015 33.086 1.00 80.56 340 MET A N 1
ATOM 2724 C CA . MET A 1 340 ? 18.583 3.147 34.261 1.00 80.56 340 MET A CA 1
ATOM 2725 C C . MET A 1 340 ? 19.294 2.837 35.584 1.00 80.56 340 MET A C 1
ATOM 2727 O O . MET A 1 340 ? 18.766 3.108 36.663 1.00 80.56 340 MET A O 1
ATOM 2731 N N . GLY A 1 341 ? 20.491 2.251 35.530 1.00 79.50 341 GLY A N 1
ATOM 2732 C CA . GLY A 1 341 ? 21.287 1.951 36.715 1.00 79.50 341 GLY A CA 1
ATOM 2733 C C . GLY A 1 341 ? 22.594 1.237 36.397 1.00 79.50 341 GLY A C 1
ATOM 2734 O O . GLY A 1 341 ? 22.958 1.051 35.238 1.00 79.50 341 GLY A O 1
ATOM 2735 N N . VAL A 1 342 ? 23.301 0.828 37.447 1.00 82.19 342 VAL A N 1
ATOM 2736 C CA . VAL A 1 342 ? 24.565 0.088 37.358 1.00 82.19 342 VAL A CA 1
ATOM 2737 C C . VAL A 1 342 ? 24.510 -1.088 38.335 1.00 82.19 342 VAL A C 1
ATOM 2739 O O . VAL A 1 342 ? 24.059 -0.918 39.470 1.00 82.19 342 VAL A O 1
ATOM 2742 N N . ASP A 1 343 ? 24.927 -2.277 37.900 1.00 78.25 343 ASP A N 1
ATOM 2743 C CA . ASP A 1 343 ? 24.932 -3.480 38.742 1.00 78.25 343 ASP A CA 1
ATOM 2744 C C . ASP A 1 343 ? 26.136 -3.553 39.709 1.00 78.25 343 ASP A C 1
ATOM 2746 O O . ASP A 1 343 ? 26.983 -2.658 39.777 1.00 78.25 343 ASP A O 1
ATOM 2750 N N . SER A 1 344 ? 26.217 -4.631 40.498 1.00 77.94 344 SER A N 1
ATOM 2751 C CA . SER A 1 344 ? 27.292 -4.835 41.481 1.00 77.94 344 SER A CA 1
ATOM 2752 C C . SER A 1 344 ? 28.685 -5.049 40.883 1.00 77.94 344 SER A C 1
ATOM 2754 O O . SER A 1 344 ? 29.671 -4.877 41.602 1.00 77.94 344 SER A O 1
ATOM 2756 N N . ASP A 1 345 ? 28.765 -5.430 39.609 1.00 71.88 345 ASP A N 1
ATOM 2757 C CA . ASP A 1 345 ? 30.007 -5.654 38.865 1.00 71.88 345 ASP A CA 1
ATOM 2758 C C . ASP A 1 345 ? 30.347 -4.445 37.960 1.00 71.88 345 ASP A C 1
ATOM 2760 O O . ASP A 1 345 ? 31.384 -4.404 37.292 1.00 71.88 345 ASP A O 1
ATOM 2764 N N . GLY A 1 346 ? 29.508 -3.405 38.009 1.00 74.00 346 GLY A N 1
ATOM 2765 C CA . GLY A 1 346 ? 29.693 -2.112 37.367 1.00 74.00 346 GLY A CA 1
ATOM 2766 C C . GLY A 1 346 ? 29.084 -1.999 35.969 1.00 74.00 346 GLY A C 1
ATOM 2767 O O . GLY A 1 346 ? 29.348 -0.991 35.312 1.00 74.00 346 GLY A O 1
ATOM 2768 N N . ASN A 1 347 ? 28.332 -2.994 35.490 1.00 77.69 347 ASN A N 1
ATOM 2769 C CA . ASN A 1 347 ? 27.727 -2.973 34.155 1.00 77.69 347 ASN A CA 1
ATOM 2770 C C . ASN A 1 347 ? 26.517 -2.031 34.136 1.00 77.69 347 ASN A C 1
ATOM 2772 O O . ASN A 1 347 ? 25.722 -2.023 35.079 1.00 77.69 347 ASN A O 1
ATOM 2776 N N . LYS A 1 348 ? 26.361 -1.251 33.063 1.00 85.50 348 LYS A N 1
ATOM 2777 C CA . LYS A 1 348 ? 25.210 -0.358 32.886 1.00 85.50 348 LYS A CA 1
ATOM 2778 C C . LYS A 1 348 ? 23.975 -1.168 32.501 1.00 85.50 348 LYS A C 1
ATOM 2780 O O . LYS A 1 348 ? 24.020 -1.996 31.594 1.00 85.50 348 LYS A O 1
ATOM 2785 N N . LEU A 1 349 ? 22.875 -0.925 33.203 1.00 85.00 349 LEU A N 1
ATOM 2786 C CA . LEU A 1 349 ? 21.594 -1.591 33.000 1.00 85.00 349 LEU A CA 1
ATOM 2787 C C . LEU A 1 349 ? 20.682 -0.701 32.158 1.00 85.00 349 LEU A C 1
ATOM 2789 O O . LEU A 1 349 ? 20.478 0.465 32.494 1.00 85.00 349 LEU A O 1
ATOM 2793 N N . GLY A 1 350 ? 20.125 -1.261 31.090 1.00 87.75 350 GLY A N 1
ATOM 2794 C CA . GLY A 1 350 ? 19.062 -0.636 30.316 1.00 87.75 350 GLY A CA 1
ATOM 2795 C C . GLY A 1 350 ? 17.703 -0.733 31.019 1.00 87.75 350 GLY A C 1
ATOM 2796 O O . GLY A 1 350 ? 17.626 -0.849 32.245 1.00 87.75 350 GLY A O 1
ATOM 2797 N N . SER A 1 351 ? 16.630 -0.710 30.235 1.00 90.38 351 SER A N 1
ATOM 2798 C CA . SER A 1 351 ? 15.255 -0.874 30.709 1.00 90.38 351 SER A CA 1
ATOM 2799 C C . SER A 1 351 ? 14.596 -2.066 30.033 1.00 90.38 351 SER A C 1
ATOM 2801 O O . SER A 1 351 ? 14.840 -2.339 28.859 1.00 90.38 351 SER A O 1
ATOM 2803 N N . LYS A 1 352 ? 13.699 -2.719 30.774 1.00 92.06 352 LYS A N 1
ATOM 2804 C CA . LYS A 1 352 ? 12.633 -3.528 30.182 1.00 92.06 352 LYS A CA 1
ATOM 2805 C C . LYS A 1 352 ? 11.749 -2.669 29.270 1.00 92.06 352 LYS A C 1
ATOM 2807 O O . LYS A 1 352 ? 11.714 -1.445 29.435 1.00 92.06 352 LYS A O 1
ATOM 2812 N N . ALA A 1 353 ? 10.982 -3.331 28.422 1.00 93.44 353 ALA A N 1
ATOM 2813 C CA . ALA A 1 353 ? 9.914 -2.713 27.664 1.00 93.44 353 ALA A CA 1
ATOM 2814 C C . ALA A 1 353 ? 8.710 -2.314 28.532 1.00 93.44 353 ALA A C 1
ATOM 2816 O O . ALA A 1 353 ? 8.439 -2.921 29.589 1.00 93.44 353 ALA A O 1
ATOM 2817 N N . PHE A 1 354 ? 7.950 -1.333 28.056 1.00 92.44 354 PHE A N 1
ATOM 2818 C CA . PHE A 1 354 ? 6.605 -1.036 28.529 1.00 92.44 354 PHE A CA 1
ATOM 2819 C C . PHE A 1 354 ? 5.547 -1.406 27.482 1.00 92.44 354 PHE A C 1
ATOM 2821 O O . PHE A 1 354 ? 5.814 -1.805 26.353 1.00 92.44 354 PHE A O 1
ATOM 2828 N N . GLU A 1 355 ? 4.300 -1.398 27.932 1.00 94.69 355 GLU A N 1
ATOM 2829 C CA . GLU A 1 355 ? 3.126 -1.765 27.156 1.00 94.69 355 GLU A CA 1
ATOM 2830 C C . GLU A 1 355 ? 1.993 -0.875 27.653 1.00 94.69 355 GLU A C 1
ATOM 2832 O O . GLU A 1 355 ? 1.826 -0.687 28.864 1.00 94.69 355 GLU A O 1
ATOM 2837 N N . SER A 1 356 ? 1.260 -0.290 26.712 1.00 94.88 356 SER A N 1
ATOM 2838 C CA . SER A 1 356 ? 0.145 0.616 26.987 1.00 94.88 356 SER A CA 1
ATOM 2839 C C . SER A 1 356 ? -0.953 -0.059 27.823 1.00 94.88 356 SER A C 1
ATOM 2841 O O . SER A 1 356 ? -1.064 -1.286 27.907 1.00 94.88 356 SER A O 1
ATOM 2843 N N . ALA A 1 357 ? -1.767 0.747 28.506 1.00 93.06 357 ALA A N 1
ATOM 2844 C CA . ALA A 1 357 ? -2.799 0.222 29.392 1.00 93.06 357 ALA A CA 1
ATOM 2845 C C . ALA A 1 357 ? -3.918 -0.470 28.597 1.00 93.06 357 ALA A C 1
ATOM 2847 O O . ALA A 1 357 ? -4.469 0.096 27.657 1.00 93.06 357 ALA A O 1
ATOM 2848 N N . LYS A 1 358 ? -4.302 -1.681 29.013 1.00 94.25 358 LYS A N 1
ATOM 2849 C CA . LYS A 1 358 ? -5.487 -2.369 28.476 1.00 94.25 358 LYS A CA 1
ATOM 2850 C C . LYS A 1 358 ? -6.743 -1.605 28.873 1.00 94.25 358 LYS A C 1
ATOM 2852 O O . LYS A 1 358 ? -6.904 -1.285 30.054 1.00 94.25 358 LYS A O 1
ATOM 2857 N N . GLY A 1 359 ? -7.619 -1.348 27.906 1.00 91.38 359 GLY A N 1
ATOM 2858 C CA . GLY A 1 359 ? -8.905 -0.713 28.161 1.00 91.38 359 GLY A CA 1
ATOM 2859 C C . GLY A 1 359 ? -9.779 -1.579 29.072 1.00 91.38 359 GLY A C 1
ATOM 2860 O O . GLY A 1 359 ? -9.629 -2.804 29.135 1.00 91.38 359 GLY A O 1
ATOM 2861 N N . ILE A 1 360 ? -10.672 -0.937 29.822 1.00 87.50 360 ILE A N 1
ATOM 2862 C CA . ILE A 1 360 ? -11.475 -1.574 30.881 1.00 87.50 360 ILE A CA 1
ATOM 2863 C C . ILE A 1 360 ? -12.983 -1.358 30.698 1.00 87.50 360 ILE A C 1
ATOM 2865 O O . ILE A 1 360 ? -13.781 -1.832 31.512 1.00 87.50 360 ILE A O 1
ATOM 2869 N N . SER A 1 361 ? -13.381 -0.601 29.674 1.00 87.94 361 SER A N 1
ATOM 2870 C CA . SER A 1 361 ? -14.757 -0.222 29.378 1.00 87.94 361 SER A CA 1
ATOM 2871 C C . SER A 1 361 ? -14.903 0.334 27.959 1.00 87.94 361 SER A C 1
ATOM 2873 O O . SER A 1 361 ? -13.961 0.881 27.401 1.00 87.94 361 SER A O 1
ATOM 2875 N N . VAL A 1 362 ? -16.131 0.349 27.435 1.00 79.50 362 VAL A N 1
ATOM 2876 C CA . VAL A 1 362 ? -16.508 0.984 26.149 1.00 79.50 362 VAL A CA 1
ATOM 2877 C C . VAL A 1 362 ? -16.329 2.520 26.080 1.00 79.50 362 VAL A C 1
ATOM 2879 O O . VAL A 1 362 ? -16.856 3.157 25.174 1.00 79.50 362 VAL A O 1
ATOM 2882 N N . ASN A 1 363 ? -15.655 3.141 27.054 1.00 84.06 363 ASN A N 1
ATOM 2883 C CA . ASN A 1 363 ? -15.229 4.549 26.987 1.00 84.06 363 ASN A CA 1
ATOM 2884 C C . ASN A 1 363 ? -13.736 4.676 26.643 1.00 84.06 363 ASN A C 1
ATOM 2886 O O . ASN A 1 363 ? -13.278 5.773 26.330 1.00 84.06 363 ASN A O 1
ATOM 2890 N N . ASP A 1 364 ? -12.988 3.577 26.751 1.00 88.19 364 ASP A N 1
ATOM 2891 C CA . ASP A 1 364 ? -11.566 3.502 26.457 1.00 88.19 364 ASP A CA 1
ATOM 2892 C C . ASP A 1 364 ? -11.445 3.102 24.978 1.00 88.19 364 ASP A C 1
ATOM 2894 O O . ASP A 1 364 ? -11.920 2.039 24.584 1.00 88.19 364 ASP A O 1
ATOM 2898 N N . HIS A 1 365 ? -10.864 3.958 24.134 1.00 89.56 365 HIS A N 1
ATOM 2899 C CA . HIS A 1 365 ? -10.843 3.768 22.670 1.00 89.56 365 HIS A CA 1
ATOM 2900 C C . HIS A 1 365 ? -10.135 2.480 22.221 1.00 89.56 365 HIS A C 1
ATOM 2902 O O . HIS A 1 365 ? -10.362 2.022 21.107 1.00 89.56 365 HIS A O 1
ATOM 2908 N N . ASN A 1 366 ? -9.299 1.885 23.076 1.00 94.50 366 ASN A N 1
ATOM 2909 C CA . ASN A 1 366 ? -8.615 0.620 22.829 1.00 94.50 366 ASN A CA 1
ATOM 2910 C C . ASN A 1 366 ? -9.388 -0.611 23.344 1.00 94.50 366 ASN A C 1
ATOM 2912 O O . ASN A 1 366 ? -8.783 -1.667 23.540 1.00 94.50 366 ASN A O 1
ATOM 2916 N N . TYR A 1 367 ? -10.697 -0.493 23.595 1.00 93.19 367 TYR A N 1
ATOM 2917 C CA . TYR A 1 367 ? -11.587 -1.561 24.062 1.00 93.19 367 TYR A CA 1
ATOM 2918 C C . TYR A 1 367 ? -12.880 -1.587 23.237 1.00 93.19 367 TYR A C 1
ATOM 2920 O O . TYR A 1 367 ? -13.557 -0.570 23.099 1.00 93.19 367 TYR A O 1
ATOM 2928 N N . ILE A 1 368 ? -13.279 -2.770 22.760 1.00 88.56 368 ILE A N 1
ATOM 2929 C CA . ILE A 1 368 ? -14.528 -2.956 22.007 1.00 88.56 368 ILE A CA 1
ATOM 2930 C C . ILE A 1 368 ? -15.292 -4.210 22.444 1.00 88.56 368 ILE A C 1
ATOM 2932 O O . ILE A 1 368 ? -14.707 -5.258 22.724 1.00 88.56 368 ILE A O 1
ATOM 2936 N N . GLU A 1 369 ? -16.621 -4.101 22.492 1.00 85.94 369 GLU A N 1
ATOM 2937 C CA . GLU A 1 369 ? -17.562 -5.204 22.706 1.00 85.94 369 GLU A CA 1
ATOM 2938 C C . GLU A 1 369 ? -18.332 -5.464 21.409 1.00 85.94 369 GLU A C 1
ATOM 2940 O O . GLU A 1 369 ? -19.003 -4.575 20.889 1.00 85.94 369 GLU A O 1
ATOM 2945 N N . VAL A 1 370 ? -18.241 -6.685 20.885 1.00 83.50 370 VAL A N 1
ATOM 2946 C CA . VAL A 1 370 ? -18.732 -7.050 19.551 1.00 83.50 370 VAL A CA 1
ATOM 2947 C C . VAL A 1 370 ? -19.371 -8.442 19.577 1.00 83.50 370 VAL A C 1
ATOM 2949 O O . VAL A 1 370 ? -18.974 -9.330 20.331 1.00 83.50 370 VAL A O 1
ATOM 2952 N N . THR A 1 371 ? -20.423 -8.631 18.780 1.00 79.81 371 THR A N 1
ATOM 2953 C CA . THR A 1 371 ? -21.178 -9.890 18.689 1.00 79.81 371 THR A CA 1
ATOM 2954 C C . THR A 1 371 ? -21.228 -10.334 17.222 1.00 79.81 371 THR A C 1
ATOM 2956 O O . THR A 1 371 ? -21.815 -9.612 16.420 1.00 79.81 371 THR A O 1
ATOM 2959 N N . PRO A 1 372 ? -20.658 -11.493 16.840 1.00 80.31 372 PRO A N 1
ATOM 2960 C CA . PRO A 1 372 ? -20.713 -11.984 15.468 1.00 80.31 372 PRO A CA 1
ATOM 2961 C C . PRO A 1 372 ? -22.126 -12.470 15.137 1.00 80.31 372 PRO A C 1
ATOM 2963 O O . PRO A 1 372 ? -22.841 -13.022 15.988 1.00 80.31 372 PRO A O 1
ATOM 2966 N N . GLY A 1 373 ? -22.541 -12.280 13.894 1.00 71.50 373 GLY A N 1
ATOM 2967 C CA . GLY A 1 373 ? -23.942 -12.362 13.504 1.00 71.50 373 GLY A CA 1
ATOM 2968 C C . GLY A 1 373 ? -24.118 -12.481 12.002 1.00 71.50 373 GLY A C 1
ATOM 2969 O O . GLY A 1 373 ? -23.190 -12.805 11.271 1.00 71.50 373 GLY A O 1
ATOM 2970 N N . TYR A 1 374 ? -25.337 -12.250 11.538 1.00 69.19 374 TYR A N 1
ATOM 2971 C CA . TYR A 1 374 ? -25.640 -12.238 10.112 1.00 69.19 374 TYR A CA 1
ATOM 2972 C C . TYR A 1 374 ? -25.991 -10.815 9.726 1.00 69.19 374 TYR A C 1
ATOM 2974 O O . TYR A 1 374 ? -26.903 -10.258 10.322 1.00 69.19 374 TYR A O 1
ATOM 2982 N N . ALA A 1 375 ? -25.330 -10.257 8.713 1.00 65.56 375 ALA A N 1
ATOM 2983 C CA . ALA A 1 375 ? -25.783 -9.012 8.106 1.00 65.56 375 ALA A CA 1
ATOM 2984 C C . ALA A 1 375 ? -27.233 -9.149 7.594 1.00 65.56 375 ALA A C 1
ATOM 2986 O O . ALA A 1 375 ? -27.684 -10.252 7.246 1.00 65.56 375 ALA A O 1
ATOM 2987 N N . ALA A 1 376 ? -27.958 -8.030 7.534 1.00 63.28 376 ALA A N 1
ATOM 2988 C CA . ALA A 1 376 ? -29.338 -7.969 7.062 1.00 63.28 376 ALA A CA 1
ATOM 2989 C C . ALA A 1 376 ? -29.477 -8.685 5.708 1.00 63.28 376 ALA A C 1
ATOM 2991 O O . ALA A 1 376 ? -28.729 -8.431 4.765 1.00 63.28 376 ALA A O 1
ATOM 2992 N N . SER A 1 377 ? -30.446 -9.598 5.587 1.00 62.31 377 SER A N 1
ATOM 2993 C CA . SER A 1 377 ? -30.453 -10.629 4.531 1.00 62.31 377 SER A CA 1
ATOM 2994 C C . SER A 1 377 ? -30.595 -10.114 3.091 1.00 62.31 377 SER A C 1
ATOM 2996 O O . SER A 1 377 ? -30.645 -10.920 2.161 1.00 62.31 377 SER A O 1
ATOM 2998 N N . ASN A 1 378 ? -30.762 -8.802 2.923 1.00 64.19 378 ASN A N 1
ATOM 2999 C CA . ASN A 1 378 ? -31.082 -8.112 1.682 1.00 64.19 378 ASN A CA 1
ATOM 3000 C C . ASN A 1 378 ? -30.207 -6.870 1.423 1.00 64.19 378 ASN A C 1
ATOM 3002 O O . ASN A 1 378 ? -30.624 -6.014 0.648 1.00 64.19 378 ASN A O 1
ATOM 3006 N N . ILE A 1 379 ? -29.034 -6.747 2.052 1.00 67.94 379 ILE A N 1
ATOM 3007 C CA . ILE A 1 379 ? -28.067 -5.683 1.735 1.00 67.94 379 ILE A CA 1
ATOM 3008 C C . ILE A 1 379 ? -26.892 -6.211 0.905 1.00 67.94 379 ILE A C 1
ATOM 3010 O O . ILE A 1 379 ? -26.593 -7.407 0.929 1.00 67.94 379 ILE A O 1
ATOM 3014 N N . THR A 1 380 ? -26.212 -5.319 0.187 1.00 67.06 380 THR A N 1
ATOM 3015 C CA . THR A 1 380 ? -24.954 -5.623 -0.514 1.00 67.06 380 THR A CA 1
ATOM 3016 C C . THR A 1 380 ? -23.841 -4.646 -0.166 1.00 67.06 380 THR A C 1
ATOM 3018 O O . THR A 1 380 ? -24.098 -3.482 0.129 1.00 67.06 380 THR A O 1
ATOM 3021 N N . PHE A 1 381 ? -22.606 -5.133 -0.262 1.00 73.06 381 PHE A N 1
ATOM 3022 C CA . PHE A 1 381 ? -21.380 -4.342 -0.269 1.00 73.06 381 PHE A CA 1
ATOM 3023 C C . PHE A 1 381 ? -20.628 -4.656 -1.580 1.00 73.06 381 PHE A C 1
ATOM 3025 O O . PHE A 1 381 ? -20.656 -5.819 -2.000 1.00 73.06 381 PHE A O 1
ATOM 3032 N N . PRO A 1 382 ? -20.010 -3.667 -2.251 1.00 76.94 382 PRO A N 1
ATOM 3033 C CA . PRO A 1 382 ? -19.166 -3.891 -3.430 1.00 76.94 382 PRO A CA 1
ATOM 3034 C C . PRO A 1 382 ? -18.047 -4.908 -3.151 1.00 76.94 382 PRO A C 1
ATOM 3036 O O . PRO A 1 382 ? -17.548 -4.993 -2.031 1.00 76.94 382 PRO A O 1
ATOM 3039 N N . SER A 1 383 ? -17.645 -5.715 -4.140 1.00 74.25 383 SER A N 1
ATOM 3040 C CA . SER A 1 383 ? -16.483 -6.597 -3.955 1.00 74.25 383 SER A CA 1
ATOM 3041 C C . SER A 1 383 ? -15.189 -5.845 -4.264 1.00 74.25 383 SER A C 1
ATOM 3043 O O . SER A 1 383 ? -15.187 -4.909 -5.057 1.00 74.25 383 SER A O 1
ATOM 3045 N N . GLN A 1 384 ? -14.061 -6.287 -3.701 1.00 73.81 384 GLN A N 1
ATOM 3046 C CA . GLN A 1 384 ? -12.745 -5.704 -4.008 1.00 73.81 384 GLN A CA 1
ATOM 3047 C C . GLN A 1 384 ? -12.352 -5.847 -5.495 1.00 73.81 384 GLN A C 1
ATOM 3049 O O . GLN A 1 384 ? -11.473 -5.134 -5.960 1.00 73.81 384 GLN A O 1
ATOM 3054 N N . ASN A 1 385 ? -12.998 -6.747 -6.252 1.00 71.81 385 ASN A N 1
ATOM 3055 C CA . ASN A 1 385 ? -12.798 -6.876 -7.704 1.00 71.81 385 ASN A CA 1
ATOM 3056 C C . ASN A 1 385 ? -13.651 -5.882 -8.510 1.00 71.81 385 ASN A C 1
ATOM 3058 O O . ASN A 1 385 ? -13.399 -5.689 -9.693 1.00 71.81 385 ASN A O 1
ATOM 3062 N N . ASP A 1 386 ? -14.666 -5.291 -7.876 1.00 77.19 386 ASP A N 1
ATOM 3063 C CA . ASP A 1 386 ? -15.615 -4.339 -8.455 1.00 77.19 386 ASP A CA 1
ATOM 3064 C C . ASP A 1 386 ? -15.425 -2.951 -7.801 1.00 77.19 386 ASP A C 1
ATOM 3066 O O . ASP A 1 386 ? -16.363 -2.164 -7.688 1.00 77.19 386 ASP A O 1
ATOM 3070 N N . ILE A 1 387 ? -14.215 -2.654 -7.302 1.00 84.00 387 ILE A N 1
ATOM 3071 C CA . ILE A 1 387 ? -13.947 -1.445 -6.511 1.00 84.00 387 ILE A CA 1
ATOM 3072 C C . ILE A 1 387 ? -14.158 -0.154 -7.312 1.00 84.00 387 ILE A C 1
ATOM 3074 O O . ILE A 1 387 ? -14.595 0.836 -6.734 1.00 84.00 387 ILE A O 1
ATOM 3078 N N . ASP A 1 388 ? -13.947 -0.168 -8.630 1.00 83.94 388 ASP A N 1
ATOM 3079 C CA . ASP A 1 388 ? -14.162 0.997 -9.502 1.00 83.94 388 ASP A CA 1
ATOM 3080 C C . ASP A 1 388 ?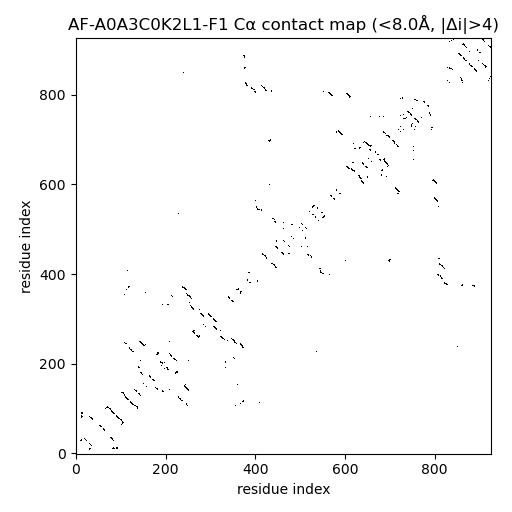 -15.657 1.351 -9.688 1.00 83.94 388 ASP A C 1
ATOM 3082 O O . ASP A 1 388 ? -15.987 2.499 -10.000 1.00 83.94 388 ASP A O 1
ATOM 3086 N N . ASP A 1 389 ? -16.580 0.406 -9.440 1.00 83.38 389 ASP A N 1
ATOM 3087 C CA . ASP A 1 389 ? -18.021 0.707 -9.354 1.00 83.38 389 ASP A CA 1
ATOM 3088 C C . ASP A 1 389 ? -18.345 1.501 -8.071 1.00 83.38 389 ASP A C 1
ATOM 3090 O O . ASP A 1 389 ? -19.343 2.217 -8.040 1.00 83.38 389 ASP A O 1
ATOM 3094 N N . PHE A 1 390 ? -17.522 1.386 -7.017 1.00 87.19 390 PHE A N 1
ATOM 3095 C CA . PHE A 1 390 ? -17.694 2.092 -5.741 1.00 87.19 390 PHE A CA 1
ATOM 3096 C C . PHE A 1 390 ? -16.889 3.393 -5.665 1.00 87.19 390 PHE A C 1
ATOM 3098 O O . PHE A 1 390 ? -17.461 4.439 -5.377 1.00 87.19 390 PHE A O 1
ATOM 3105 N N . LEU A 1 391 ? -15.580 3.325 -5.931 1.00 90.44 391 LEU A N 1
ATOM 3106 C CA . LEU A 1 391 ? -14.654 4.449 -6.075 1.00 90.44 391 LEU A CA 1
ATOM 3107 C C . LEU A 1 391 ? -14.539 4.800 -7.564 1.00 90.44 391 LEU A C 1
ATOM 3109 O O . LEU A 1 391 ? -13.547 4.487 -8.219 1.00 90.44 391 LEU A O 1
ATOM 3113 N N . THR A 1 392 ? -15.563 5.439 -8.126 1.00 90.31 392 THR A N 1
ATOM 3114 C CA . THR A 1 392 ? -15.589 5.739 -9.564 1.00 90.31 392 THR A CA 1
ATOM 3115 C C . THR A 1 392 ? -14.585 6.835 -9.926 1.00 90.31 392 THR A C 1
ATOM 3117 O O . THR A 1 392 ? -14.718 7.980 -9.491 1.00 90.31 392 THR A O 1
ATOM 3120 N N . GLN A 1 393 ? -13.598 6.484 -10.757 1.00 90.62 393 GLN A N 1
ATOM 3121 C CA . GLN A 1 393 ? -12.541 7.374 -11.253 1.00 90.62 393 GLN A CA 1
ATOM 3122 C C . GLN A 1 393 ? -13.057 8.396 -12.282 1.00 90.62 393 GLN A C 1
ATOM 3124 O O . GLN A 1 393 ? -13.851 8.064 -13.171 1.00 90.62 393 GLN A O 1
ATOM 3129 N N . ASP A 1 394 ? -12.557 9.634 -12.239 1.00 89.62 394 ASP A N 1
ATOM 3130 C CA . ASP A 1 394 ? -12.778 10.592 -13.324 1.00 89.62 394 ASP A CA 1
ATOM 3131 C C . ASP A 1 394 ? -12.023 10.160 -14.594 1.00 89.62 394 ASP A C 1
ATOM 3133 O O . ASP A 1 394 ? -10.822 9.917 -14.576 1.00 89.62 394 ASP A O 1
ATOM 3137 N N . CYS A 1 395 ? -12.698 10.122 -15.750 1.00 84.50 395 CYS A N 1
ATOM 3138 C CA . CYS A 1 395 ? -12.071 9.707 -17.017 1.00 84.50 395 CYS A CA 1
ATOM 3139 C C . CYS A 1 395 ? -11.029 10.692 -17.615 1.00 84.50 395 CYS A C 1
ATOM 3141 O O . CYS A 1 395 ? -10.709 10.594 -18.803 1.00 84.50 395 CYS A O 1
ATOM 3143 N N . ARG A 1 396 ? -10.562 11.682 -16.846 1.00 86.88 396 ARG A N 1
ATOM 3144 C CA . ARG A 1 396 ? -9.360 12.488 -17.115 1.00 86.88 396 ARG A CA 1
ATOM 3145 C C . ARG A 1 396 ? -8.177 12.093 -16.234 1.00 86.88 396 ARG A C 1
ATOM 3147 O O . ARG A 1 396 ? -7.065 12.473 -16.583 1.00 86.88 396 ARG A O 1
ATOM 3154 N N . SER A 1 397 ? -8.422 11.404 -15.121 1.00 90.81 397 SER A N 1
ATOM 3155 C CA . SER A 1 397 ? -7.385 11.064 -14.158 1.00 90.81 397 SER A CA 1
ATOM 3156 C C . SER A 1 397 ? -6.375 10.091 -14.759 1.00 90.81 397 SER A C 1
ATOM 3158 O O . SER A 1 397 ? -6.742 9.193 -15.522 1.00 90.81 397 SER A O 1
ATOM 3160 N N . VAL A 1 398 ? -5.104 10.305 -14.439 1.00 91.62 398 VAL A N 1
ATOM 3161 C CA . VAL A 1 398 ? -3.951 9.682 -15.096 1.00 91.62 398 VAL A CA 1
ATOM 3162 C C . VAL A 1 398 ? -3.428 8.497 -14.288 1.00 91.62 398 VAL A C 1
ATOM 3164 O O . VAL A 1 398 ? -3.078 7.475 -14.881 1.00 91.62 398 VAL A O 1
ATOM 3167 N N . GLY A 1 399 ? -3.401 8.603 -12.958 1.00 90.31 399 GLY A N 1
ATOM 3168 C CA . GLY A 1 399 ? -2.917 7.558 -12.063 1.00 90.31 399 GLY A CA 1
ATOM 3169 C C . GLY A 1 399 ? -3.773 6.291 -12.100 1.00 90.31 399 GLY A C 1
ATOM 3170 O O . GLY A 1 399 ? -4.995 6.323 -11.930 1.00 90.31 399 GLY A O 1
ATOM 3171 N N . ASN A 1 400 ? -3.110 5.149 -12.285 1.00 89.88 400 ASN A N 1
ATOM 3172 C CA . ASN A 1 400 ? -3.701 3.807 -12.248 1.00 89.88 400 ASN A CA 1
ATOM 3173 C C . ASN A 1 400 ? -3.143 2.956 -11.091 1.00 89.88 400 ASN A C 1
ATOM 3175 O O . ASN A 1 400 ? -3.185 1.729 -11.144 1.00 89.88 400 ASN A O 1
ATOM 3179 N N . GLY A 1 401 ? -2.654 3.607 -10.030 1.00 88.12 401 GLY A N 1
ATOM 3180 C CA . GLY A 1 401 ? -2.277 2.950 -8.780 1.00 88.12 401 GLY A CA 1
ATOM 3181 C C . GLY A 1 401 ? -3.407 2.087 -8.206 1.00 88.12 401 GLY A C 1
ATOM 3182 O O . GLY A 1 401 ? -4.601 2.351 -8.426 1.00 88.12 401 GLY A O 1
ATOM 3183 N N . THR A 1 402 ? -3.039 1.017 -7.498 1.00 88.31 402 THR A N 1
ATOM 3184 C CA . THR A 1 402 ? -4.018 0.107 -6.900 1.00 88.31 402 THR A CA 1
ATOM 3185 C C . THR A 1 402 ? -4.752 0.785 -5.751 1.00 88.31 402 THR A C 1
ATOM 3187 O O . THR A 1 402 ? -4.197 1.592 -5.007 1.00 88.31 402 THR A O 1
ATOM 3190 N N . LYS A 1 403 ? -6.044 0.478 -5.639 1.00 89.94 403 LYS A N 1
ATOM 3191 C CA . LYS A 1 403 ? -6.948 1.037 -4.636 1.00 89.94 403 LYS A CA 1
ATOM 3192 C C . LYS A 1 403 ? -7.531 -0.090 -3.800 1.00 89.94 403 LYS A C 1
ATOM 3194 O O . LYS A 1 403 ? -7.780 -1.178 -4.320 1.00 89.94 403 LYS A O 1
ATOM 3199 N N . LYS A 1 404 ? -7.771 0.179 -2.519 1.00 88.69 404 LYS A N 1
ATOM 3200 C CA . LYS A 1 404 ? -8.524 -0.701 -1.613 1.00 88.69 404 LYS A CA 1
ATOM 3201 C C . LYS A 1 404 ? -9.452 0.123 -0.738 1.00 88.69 404 LYS A C 1
ATOM 3203 O O . LYS A 1 404 ? -9.202 1.303 -0.497 1.00 88.69 404 LYS A O 1
ATOM 3208 N N . TYR A 1 405 ? -10.487 -0.523 -0.219 1.00 87.56 405 TYR A N 1
ATOM 3209 C CA . TYR A 1 405 ? -11.291 0.024 0.866 1.00 87.56 405 TYR A CA 1
ATOM 3210 C C . TYR A 1 405 ? -11.639 -1.079 1.869 1.00 87.56 405 TYR A C 1
ATOM 3212 O O . TYR A 1 405 ? -11.783 -2.240 1.488 1.00 87.56 405 TYR A O 1
ATOM 3220 N N . GLU A 1 406 ? -11.788 -0.728 3.140 1.00 82.88 406 GLU A N 1
ATOM 3221 C CA . GLU A 1 406 ? -12.202 -1.645 4.206 1.00 82.88 406 GLU A CA 1
ATOM 3222 C C . GLU A 1 406 ? -13.363 -1.031 4.989 1.00 82.88 406 GLU A C 1
ATOM 3224 O O . GLU A 1 406 ? -13.384 0.178 5.223 1.00 82.88 406 GLU A O 1
ATOM 3229 N N . ILE A 1 407 ? -14.340 -1.853 5.386 1.00 77.69 407 ILE A N 1
ATOM 3230 C CA . ILE A 1 407 ? -15.465 -1.412 6.220 1.00 77.69 407 ILE A CA 1
ATOM 3231 C C . ILE A 1 407 ? -15.053 -1.581 7.678 1.00 77.69 407 ILE A C 1
ATOM 3233 O O . ILE A 1 407 ? -15.012 -2.696 8.189 1.00 77.69 407 ILE A O 1
ATOM 3237 N N . VAL A 1 408 ? -14.751 -0.463 8.329 1.00 75.06 408 VAL A N 1
ATOM 3238 C CA . VAL A 1 408 ? -14.236 -0.410 9.701 1.00 75.06 408 VAL A CA 1
ATOM 3239 C C . VAL A 1 408 ? -15.385 -0.468 10.707 1.00 75.06 408 VAL A C 1
ATOM 3241 O O . VAL A 1 408 ? -15.317 -1.213 11.684 1.00 75.06 408 VAL A O 1
ATOM 3244 N N . ASN A 1 409 ? -16.466 0.281 10.454 1.00 72.12 409 ASN A N 1
ATOM 3245 C CA . ASN A 1 409 ? -17.611 0.371 11.358 1.00 72.12 409 ASN A CA 1
ATOM 3246 C C . ASN A 1 409 ? -18.913 0.721 10.606 1.00 72.12 409 ASN A C 1
ATOM 3248 O O . ASN A 1 409 ? -19.061 1.814 10.061 1.00 72.12 409 ASN A O 1
ATOM 3252 N N . LEU A 1 410 ? -19.891 -0.192 10.623 1.00 71.25 410 LEU A N 1
ATOM 3253 C CA . LEU A 1 410 ? -21.184 -0.026 9.941 1.00 71.25 410 LEU A CA 1
ATOM 3254 C C . LEU A 1 410 ? -22.041 1.125 10.499 1.00 71.25 410 LEU A C 1
ATOM 3256 O O . LEU A 1 410 ? -22.708 1.814 9.730 1.00 71.25 410 LEU A O 1
ATOM 3260 N N . ASP A 1 411 ? -22.009 1.371 11.811 1.00 70.12 411 ASP A N 1
ATOM 3261 C CA . ASP A 1 411 ? -22.843 2.389 12.471 1.00 70.12 411 ASP A CA 1
ATOM 3262 C C . ASP A 1 411 ? -22.400 3.827 12.144 1.00 70.12 411 ASP A C 1
ATOM 3264 O O . ASP A 1 411 ? -23.162 4.780 12.334 1.00 70.12 411 ASP A O 1
ATOM 3268 N N . LYS A 1 412 ? -21.171 3.998 11.636 1.00 75.12 412 LYS A N 1
ATOM 3269 C CA . LYS A 1 412 ? -20.634 5.289 11.182 1.00 75.12 412 LYS A CA 1
ATOM 3270 C C . LYS A 1 412 ? -21.013 5.640 9.733 1.00 75.12 412 LYS A C 1
ATOM 3272 O O . LYS A 1 412 ? -20.789 6.791 9.353 1.00 75.12 412 LYS A O 1
ATOM 3277 N N . ILE A 1 413 ? -21.579 4.709 8.950 1.00 77.94 413 ILE A N 1
ATOM 3278 C CA . ILE A 1 413 ? -21.878 4.897 7.516 1.00 77.94 413 ILE A CA 1
ATOM 3279 C C . ILE A 1 413 ? -22.978 5.944 7.289 1.00 77.94 413 ILE A C 1
ATOM 3281 O O . ILE A 1 413 ? -24.004 5.974 7.973 1.00 77.94 413 ILE A O 1
ATOM 3285 N N . LYS A 1 414 ? -22.757 6.831 6.307 1.00 77.75 414 LYS A N 1
ATOM 3286 C CA . LYS A 1 414 ? -23.639 7.966 5.981 1.00 77.75 414 LYS A CA 1
ATOM 3287 C C . LYS A 1 414 ? -23.912 8.026 4.481 1.00 77.75 414 LYS A C 1
ATOM 3289 O O . LYS A 1 414 ? -22.975 8.201 3.705 1.00 77.75 414 LYS A O 1
ATOM 3294 N N . ASP A 1 415 ? -25.189 7.979 4.095 1.00 77.94 415 ASP A N 1
ATOM 3295 C CA . ASP A 1 415 ? -25.667 8.185 2.716 1.00 77.94 415 ASP A CA 1
ATOM 3296 C C . ASP A 1 415 ? -25.154 9.527 2.148 1.00 77.94 415 ASP A C 1
ATOM 3298 O O . ASP A 1 415 ? -25.728 10.591 2.401 1.00 77.94 415 ASP A O 1
ATOM 3302 N N . SER A 1 416 ? -24.043 9.494 1.410 1.00 83.81 416 SER A N 1
ATOM 3303 C CA . SER A 1 416 ? -23.322 10.683 0.945 1.00 83.81 416 SER A CA 1
ATOM 3304 C C . SER A 1 416 ? -22.374 10.365 -0.213 1.00 83.81 416 SER A C 1
ATOM 3306 O O . SER A 1 416 ? -22.058 9.202 -0.461 1.00 83.81 416 SER A O 1
ATOM 3308 N N . TYR A 1 417 ? -21.910 11.407 -0.909 1.00 90.75 417 TYR A N 1
ATOM 3309 C CA . TYR A 1 417 ? -20.807 11.299 -1.861 1.00 90.75 417 TYR A CA 1
ATOM 3310 C C . TYR A 1 417 ? -19.543 11.894 -1.246 1.00 90.75 417 TYR A C 1
ATOM 3312 O O . TYR A 1 417 ? -19.563 13.029 -0.755 1.00 90.75 417 TYR A O 1
ATOM 3320 N N . ILE A 1 418 ? -18.445 11.146 -1.304 1.00 92.75 418 ILE A N 1
ATOM 3321 C CA . ILE A 1 418 ? -17.125 11.589 -0.843 1.00 92.75 418 ILE A CA 1
ATOM 3322 C C . ILE A 1 418 ? -16.212 11.642 -2.063 1.00 92.75 418 ILE A C 1
ATOM 3324 O O . ILE A 1 418 ? -16.102 10.659 -2.795 1.00 92.75 418 ILE A O 1
ATOM 3328 N N . LYS A 1 419 ? -15.596 12.800 -2.305 1.00 94.62 419 LYS A N 1
ATOM 3329 C CA . LYS A 1 419 ? -14.572 12.961 -3.334 1.00 94.62 419 LYS A CA 1
ATOM 3330 C C . LYS A 1 419 ? -13.207 12.788 -2.682 1.00 94.62 419 LYS A C 1
ATOM 3332 O O . LYS A 1 419 ? -12.881 13.516 -1.748 1.00 94.62 419 LYS A O 1
ATOM 3337 N N . PHE A 1 420 ? -12.454 11.826 -3.197 1.00 95.12 420 PHE A N 1
ATOM 3338 C CA . PHE A 1 420 ? -11.047 11.594 -2.899 1.00 95.12 420 PHE A CA 1
ATOM 3339 C C . PHE A 1 420 ? -10.239 12.199 -4.046 1.00 95.12 420 PHE A C 1
ATOM 3341 O O . PHE A 1 420 ? -10.423 11.775 -5.185 1.00 95.12 420 PHE A O 1
ATOM 3348 N N . GLU A 1 421 ? -9.416 13.210 -3.779 1.00 95.56 421 GLU A N 1
ATOM 3349 C CA . GLU A 1 421 ? -8.686 13.979 -4.795 1.00 95.56 421 GLU A CA 1
ATOM 3350 C C . GLU A 1 421 ? -7.215 14.150 -4.406 1.00 95.56 421 GLU A C 1
ATOM 3352 O O . GLU A 1 421 ? -6.886 14.354 -3.238 1.00 95.56 421 GLU A O 1
ATOM 3357 N N . ILE A 1 422 ? -6.341 14.044 -5.402 1.00 95.81 422 ILE A N 1
ATOM 3358 C CA . ILE A 1 422 ? -4.891 14.139 -5.265 1.00 95.81 422 ILE A CA 1
ATOM 3359 C C . ILE A 1 422 ? -4.460 15.593 -5.425 1.00 95.81 422 ILE A C 1
ATOM 3361 O O . ILE A 1 422 ? -4.825 16.248 -6.404 1.00 95.81 422 ILE A O 1
ATOM 3365 N N . GLN A 1 423 ? -3.627 16.058 -4.498 1.00 94.81 423 GLN A N 1
ATOM 3366 C CA . GLN A 1 423 ? -2.765 17.218 -4.699 1.00 94.81 423 GLN A CA 1
ATOM 3367 C C . GLN A 1 423 ? -1.353 16.698 -4.977 1.00 94.81 423 GLN A C 1
ATOM 3369 O O . GLN A 1 423 ? -0.888 15.796 -4.278 1.00 94.81 423 GLN A O 1
ATOM 3374 N N . ALA A 1 424 ? -0.676 17.229 -5.994 1.00 92.75 424 ALA A N 1
ATOM 3375 C CA . ALA A 1 424 ? 0.728 16.910 -6.247 1.00 92.75 424 ALA A CA 1
ATOM 3376 C C . ALA A 1 424 ? 1.515 18.104 -6.809 1.00 92.75 424 ALA A C 1
ATOM 3378 O O . ALA A 1 424 ? 0.978 18.991 -7.472 1.00 92.75 424 ALA A O 1
ATOM 3379 N N . GLU A 1 425 ? 2.821 18.119 -6.563 1.00 90.25 425 GLU A N 1
ATOM 3380 C CA . GLU A 1 425 ? 3.745 19.117 -7.095 1.00 90.25 425 GLU A CA 1
ATOM 3381 C C . GLU A 1 425 ? 4.317 18.701 -8.460 1.00 90.25 425 GLU A C 1
ATOM 3383 O O . GLU A 1 425 ? 4.342 17.530 -8.849 1.00 90.25 425 GLU A O 1
ATOM 3388 N N . GLY A 1 426 ? 4.794 19.677 -9.231 1.00 86.25 426 GLY A N 1
ATOM 3389 C CA . GLY A 1 426 ? 5.398 19.426 -10.535 1.00 86.25 426 GLY A CA 1
ATOM 3390 C C . GLY A 1 426 ? 6.440 20.471 -10.902 1.00 86.25 426 GLY A C 1
ATOM 3391 O O . GLY A 1 426 ? 6.361 21.635 -10.507 1.00 86.25 426 GLY A O 1
ATOM 3392 N N . ASN A 1 427 ? 7.432 20.042 -11.673 1.00 84.44 427 ASN A N 1
ATOM 3393 C CA . ASN A 1 427 ? 8.679 20.761 -11.888 1.00 84.44 427 ASN A CA 1
ATOM 3394 C C . ASN A 1 427 ? 8.968 20.984 -13.390 1.00 84.44 427 ASN A C 1
ATOM 3396 O O . ASN A 1 427 ? 8.220 20.559 -14.271 1.00 84.44 427 ASN A O 1
ATOM 3400 N N . SER A 1 428 ? 10.071 21.664 -13.714 1.00 83.19 428 SER A N 1
ATOM 3401 C CA . SER A 1 428 ? 10.428 22.008 -15.101 1.00 83.19 428 SER A CA 1
ATOM 3402 C C . SER A 1 428 ? 10.874 20.823 -15.976 1.00 83.19 428 SER A C 1
ATOM 3404 O O . SER A 1 428 ? 11.116 21.006 -17.169 1.00 83.19 428 SER A O 1
ATOM 3406 N N . GLU A 1 429 ? 10.968 19.612 -15.423 1.00 81.31 429 GLU A N 1
ATOM 3407 C CA . GLU A 1 429 ? 11.208 18.364 -16.152 1.00 81.31 429 GLU A CA 1
ATOM 3408 C C . GLU A 1 429 ? 9.954 17.473 -16.287 1.00 81.31 429 GLU A C 1
ATOM 3410 O O . GLU A 1 429 ? 10.017 16.483 -17.020 1.00 81.31 429 GLU A O 1
ATOM 3415 N N . THR A 1 430 ? 8.836 17.820 -15.634 1.00 85.50 430 THR A N 1
ATOM 3416 C CA . THR A 1 430 ? 7.560 17.081 -15.652 1.00 85.50 430 THR A CA 1
ATOM 3417 C C . THR A 1 430 ? 6.989 16.952 -17.067 1.00 85.50 430 THR A C 1
ATOM 3419 O O . THR A 1 430 ? 6.898 17.938 -17.797 1.00 85.50 430 THR A O 1
ATOM 3422 N N . PHE A 1 431 ? 6.551 15.756 -17.473 1.00 87.12 431 PHE A N 1
ATOM 3423 C CA . PHE A 1 431 ? 5.921 15.551 -18.783 1.00 87.12 431 PHE A CA 1
ATOM 3424 C C . PHE A 1 431 ? 4.427 15.915 -18.797 1.00 87.12 431 PHE A C 1
ATOM 3426 O O . PHE A 1 431 ? 3.696 15.620 -17.861 1.00 87.12 431 PHE A O 1
ATOM 3433 N N . GLN A 1 432 ? 3.963 16.522 -19.898 1.00 86.75 432 GLN A N 1
ATOM 3434 C CA . GLN A 1 432 ? 2.571 16.952 -20.157 1.00 86.75 432 GLN A CA 1
ATOM 3435 C C . GLN A 1 432 ? 1.938 17.897 -19.116 1.00 86.75 432 GLN A C 1
ATOM 3437 O O . GLN A 1 432 ? 0.755 18.209 -19.232 1.00 86.75 432 GLN A O 1
ATOM 3442 N N . GLY A 1 433 ? 2.696 18.374 -18.125 1.00 85.38 433 GLY A N 1
ATOM 3443 C CA . GLY A 1 433 ? 2.142 19.067 -16.961 1.00 85.38 433 GLY A CA 1
ATOM 3444 C C . GLY A 1 433 ? 1.540 18.134 -15.907 1.00 85.38 433 GLY A C 1
ATOM 3445 O O . GLY A 1 433 ? 0.818 18.616 -15.042 1.00 85.38 433 GLY A O 1
ATOM 3446 N N . TYR A 1 434 ? 1.823 16.828 -15.963 1.00 88.62 434 TYR A N 1
ATOM 3447 C CA . TYR A 1 434 ? 1.405 15.846 -14.959 1.00 88.62 434 TYR A CA 1
ATOM 3448 C C . TYR A 1 434 ? 2.243 15.978 -13.681 1.00 88.62 434 TYR A C 1
ATOM 3450 O O . TYR A 1 434 ? 3.163 15.198 -13.444 1.00 88.62 434 TYR A O 1
ATOM 3458 N N . ALA A 1 435 ? 1.950 17.012 -12.892 1.00 89.94 435 ALA A N 1
ATOM 3459 C CA . ALA A 1 435 ? 2.454 17.168 -11.533 1.00 89.94 435 ALA A CA 1
ATOM 3460 C C . ALA A 1 435 ? 2.133 15.901 -10.722 1.00 89.94 435 ALA A C 1
ATOM 3462 O O . ALA A 1 435 ? 0.992 15.454 -10.718 1.00 89.94 435 ALA A O 1
ATOM 3463 N N . SER A 1 436 ? 3.149 15.291 -10.120 1.00 89.62 436 SER A N 1
ATOM 3464 C CA . SER A 1 436 ? 3.073 13.987 -9.445 1.00 89.62 436 SER A CA 1
ATOM 3465 C C . SER A 1 436 ? 4.117 13.822 -8.330 1.00 89.62 436 SER A C 1
ATOM 3467 O O . SER A 1 436 ? 4.153 12.786 -7.673 1.00 89.62 436 SER A O 1
ATOM 3469 N N . ASP A 1 437 ? 5.002 14.803 -8.138 1.00 88.12 437 ASP A N 1
ATOM 3470 C CA . ASP A 1 437 ? 5.949 14.809 -7.022 1.00 88.12 437 ASP A CA 1
ATOM 3471 C C . ASP A 1 437 ? 5.173 15.088 -5.724 1.00 88.12 437 ASP A C 1
ATOM 3473 O O . ASP A 1 437 ? 4.198 15.837 -5.744 1.00 88.12 437 ASP A O 1
ATOM 3477 N N . ASN A 1 438 ? 5.588 14.507 -4.594 1.00 88.00 438 ASN A N 1
ATOM 3478 C CA . ASN A 1 438 ? 4.977 14.753 -3.275 1.00 88.00 438 ASN A CA 1
ATOM 3479 C C . ASN A 1 438 ? 3.442 14.544 -3.233 1.00 88.00 438 ASN A C 1
ATOM 3481 O O . ASN A 1 438 ? 2.736 15.244 -2.514 1.00 88.00 438 ASN A O 1
ATOM 3485 N N . ALA A 1 439 ? 2.917 13.601 -4.027 1.00 91.62 439 ALA A N 1
ATOM 3486 C CA . ALA A 1 439 ? 1.479 13.377 -4.161 1.00 91.62 439 ALA A CA 1
ATOM 3487 C C . ALA A 1 439 ? 0.823 12.927 -2.839 1.00 91.62 439 ALA A C 1
ATOM 3489 O O . ALA A 1 439 ? 1.187 11.886 -2.286 1.00 91.62 439 ALA A O 1
ATOM 3490 N N . CYS A 1 440 ? -0.185 13.673 -2.381 1.00 93.19 440 CYS A N 1
ATOM 3491 C CA . CYS A 1 440 ? -0.963 13.371 -1.180 1.00 93.19 440 CYS A CA 1
ATOM 3492 C C . CYS A 1 440 ? -2.477 13.443 -1.432 1.00 93.19 440 CYS A C 1
ATOM 3494 O O . CYS A 1 440 ? -2.964 14.080 -2.371 1.00 93.19 440 CYS A O 1
ATOM 3496 N N . LEU A 1 441 ? -3.231 12.743 -0.588 1.00 95.06 441 LEU A N 1
ATOM 3497 C CA . LEU A 1 441 ? -4.664 12.524 -0.730 1.00 95.06 441 LEU A CA 1
ATOM 3498 C C . LEU A 1 441 ? -5.469 13.467 0.168 1.00 95.06 441 LEU A C 1
ATOM 3500 O O . LEU A 1 441 ? -5.264 13.533 1.382 1.00 95.06 441 LEU A O 1
ATOM 3504 N N . TYR A 1 442 ? -6.454 14.129 -0.430 1.00 95.00 442 TYR A N 1
ATOM 3505 C CA . TYR A 1 442 ? -7.488 14.878 0.270 1.00 95.00 442 TYR A CA 1
ATOM 3506 C C . TYR A 1 442 ? -8.847 14.197 0.112 1.00 95.00 442 TYR A C 1
ATOM 3508 O O . TYR A 1 442 ? -9.153 13.611 -0.930 1.00 95.00 442 TYR A O 1
ATOM 3516 N N . ALA A 1 443 ? -9.699 14.318 1.129 1.00 94.44 443 ALA A N 1
ATOM 3517 C CA . ALA A 1 443 ? -11.085 13.870 1.065 1.00 94.44 443 ALA A CA 1
ATOM 3518 C C . ALA A 1 443 ? -12.038 14.969 1.531 1.00 94.44 443 ALA A C 1
ATOM 3520 O O . ALA A 1 443 ? -11.821 15.603 2.563 1.00 94.44 443 ALA A O 1
ATOM 3521 N N . TYR A 1 444 ? -13.126 15.178 0.792 1.00 93.06 444 TYR A N 1
ATOM 3522 C CA . TYR A 1 444 ? -14.195 16.097 1.179 1.00 93.06 444 TYR A CA 1
ATOM 3523 C C . TYR A 1 444 ? -15.549 15.650 0.618 1.00 93.06 444 TYR A C 1
ATOM 3525 O O . TYR A 1 444 ? -15.641 14.877 -0.339 1.00 93.06 444 TYR A O 1
ATOM 3533 N N . ARG A 1 445 ? -16.641 16.113 1.235 1.00 92.00 445 ARG A N 1
ATOM 3534 C CA . ARG A 1 445 ? -17.998 15.684 0.857 1.00 92.00 445 ARG A CA 1
ATOM 3535 C C . ARG A 1 445 ? -18.559 16.543 -0.273 1.00 92.00 445 ARG A C 1
ATOM 3537 O O . ARG A 1 445 ? -18.375 17.762 -0.303 1.00 92.00 445 ARG A O 1
ATOM 3544 N N . VAL A 1 446 ? -19.276 15.902 -1.193 1.00 93.50 446 VAL A N 1
ATOM 3545 C CA . VAL A 1 446 ? -19.839 16.522 -2.402 1.00 93.50 446 VAL A CA 1
ATOM 3546 C C . VAL A 1 446 ? -21.293 16.104 -2.639 1.00 93.50 446 VAL A C 1
ATOM 3548 O O . VAL A 1 446 ? -21.811 15.191 -1.998 1.00 93.50 446 VAL A O 1
ATOM 3551 N N . ILE A 1 447 ? -21.959 16.752 -3.597 1.00 91.81 447 ILE A N 1
ATOM 3552 C CA . ILE A 1 447 ? -23.151 16.215 -4.277 1.00 91.81 447 ILE A CA 1
ATOM 3553 C C . ILE A 1 447 ? -23.053 16.451 -5.792 1.00 91.81 447 ILE A C 1
ATOM 3555 O O . ILE A 1 447 ? -22.397 17.412 -6.207 1.00 91.81 447 ILE A O 1
ATOM 3559 N N . PRO A 1 448 ? -23.742 15.647 -6.626 1.00 89.94 448 PRO A N 1
ATOM 3560 C CA . PRO A 1 448 ? -23.951 15.962 -8.037 1.00 89.94 448 PRO A CA 1
ATOM 3561 C C . PRO A 1 448 ? -24.487 17.388 -8.232 1.00 89.94 448 PRO A C 1
ATOM 3563 O O . PRO A 1 448 ? -25.435 17.793 -7.551 1.00 89.94 448 PRO A O 1
ATOM 3566 N N . ASN A 1 449 ? -23.891 18.149 -9.151 1.00 88.19 449 ASN A N 1
ATOM 3567 C CA . ASN A 1 449 ? -24.135 19.580 -9.314 1.00 88.19 449 ASN A CA 1
ATOM 3568 C C . ASN A 1 449 ? -25.624 19.867 -9.623 1.00 88.19 449 ASN A C 1
ATOM 3570 O O . ASN A 1 449 ? -26.107 19.568 -10.720 1.00 88.19 449 ASN A O 1
ATOM 3574 N N . PRO A 1 450 ? -26.376 20.508 -8.704 1.00 83.50 450 PRO A N 1
ATOM 3575 C CA . PRO A 1 450 ? -27.827 20.657 -8.830 1.00 83.50 450 PRO A CA 1
ATOM 3576 C C . PRO A 1 450 ? -28.263 21.680 -9.894 1.00 83.50 450 PRO A C 1
ATOM 3578 O O . PRO A 1 450 ? -29.464 21.863 -10.105 1.00 83.50 450 PRO A O 1
ATOM 3581 N N . ASN A 1 451 ? -27.315 22.364 -10.546 1.00 83.50 451 ASN A N 1
ATOM 3582 C CA . ASN A 1 451 ? -27.567 23.334 -11.616 1.00 83.50 451 ASN A CA 1
ATOM 3583 C C . ASN A 1 451 ? -27.184 22.810 -13.016 1.00 83.50 451 ASN A C 1
ATOM 3585 O O . ASN A 1 451 ? -27.404 23.521 -13.999 1.00 83.50 451 ASN A O 1
ATOM 3589 N N . GLN A 1 452 ? -26.623 21.600 -13.106 1.00 83.69 452 GLN A N 1
ATOM 3590 C CA . GLN A 1 452 ? -26.169 20.964 -14.345 1.00 83.69 452 GLN A CA 1
ATOM 3591 C C . GLN A 1 452 ? -27.342 20.630 -15.293 1.00 83.69 452 GLN A C 1
ATOM 3593 O O . GLN A 1 452 ? -28.440 20.274 -14.859 1.00 83.69 452 GLN A O 1
ATOM 3598 N N . GLY A 1 453 ? -27.118 20.724 -16.606 1.00 77.94 453 GLY A N 1
ATOM 3599 C CA . GLY A 1 453 ? -28.089 20.351 -17.637 1.00 77.94 453 GLY A CA 1
ATOM 3600 C C . GLY A 1 453 ? -28.049 18.870 -18.046 1.00 77.94 453 GLY A C 1
ATOM 3601 O O . GLY A 1 453 ? -26.991 18.248 -18.078 1.00 77.94 453 GLY A O 1
ATOM 3602 N N . ASP A 1 454 ? -29.200 18.339 -18.489 1.00 75.81 454 ASP A N 1
ATOM 3603 C CA . ASP A 1 454 ? -29.465 16.930 -18.876 1.00 75.81 454 ASP A CA 1
ATOM 3604 C C . ASP A 1 454 ? -28.473 16.254 -19.865 1.00 75.81 454 ASP A C 1
ATOM 3606 O O . ASP A 1 454 ? -28.634 15.077 -20.185 1.00 75.81 454 ASP A O 1
ATOM 3610 N N . ASN A 1 455 ? -27.530 16.993 -20.461 1.00 79.31 455 ASN A N 1
ATOM 3611 C CA . ASN A 1 455 ? -26.574 16.503 -21.471 1.00 79.31 455 ASN A CA 1
ATOM 3612 C C . ASN A 1 455 ? -25.124 16.962 -21.197 1.00 79.31 455 ASN A C 1
ATOM 3614 O O . ASN A 1 455 ? -24.262 16.820 -22.065 1.00 79.31 455 ASN A O 1
ATOM 3618 N N . GLU A 1 456 ? -24.863 17.557 -20.036 1.00 78.38 456 GLU A N 1
ATOM 3619 C CA . GLU A 1 456 ? -23.518 17.928 -19.586 1.00 78.38 456 GLU A CA 1
ATOM 3620 C C . GLU A 1 456 ? -22.872 16.747 -18.845 1.00 78.38 456 GLU A C 1
ATOM 3622 O O . GLU A 1 456 ? -23.565 15.823 -18.410 1.00 78.38 456 GLU A O 1
ATOM 3627 N N . ARG A 1 457 ? -21.537 16.740 -18.736 1.00 75.69 457 ARG A N 1
ATOM 3628 C CA . ARG A 1 457 ? -20.814 15.722 -17.957 1.00 75.69 457 ARG A CA 1
ATOM 3629 C C . ARG A 1 457 ? -21.227 15.842 -16.491 1.00 75.69 457 ARG A C 1
ATOM 3631 O O . ARG A 1 457 ? -21.313 16.965 -16.009 1.00 75.69 457 ARG A O 1
ATOM 3638 N N . LEU A 1 458 ? -21.453 14.709 -15.818 1.00 82.31 458 LEU A N 1
ATOM 3639 C CA . LEU A 1 458 ? -21.688 14.690 -14.375 1.00 82.31 458 LEU A CA 1
ATOM 3640 C C . LEU A 1 458 ? -20.542 15.405 -13.651 1.00 82.31 458 LEU A C 1
ATOM 3642 O O . LEU A 1 458 ? -19.374 15.113 -13.902 1.00 82.31 458 LEU A O 1
ATOM 3646 N N . ASP A 1 459 ? -20.923 16.363 -12.821 1.00 86.50 459 ASP A N 1
ATOM 3647 C CA . ASP A 1 459 ? -20.056 17.290 -12.104 1.00 86.50 459 ASP A CA 1
ATOM 3648 C C . ASP A 1 459 ? -20.444 17.295 -10.618 1.00 86.50 459 ASP A C 1
ATOM 3650 O O . ASP A 1 459 ? -21.596 17.003 -10.281 1.00 86.50 459 ASP A O 1
ATOM 3654 N N . TYR A 1 460 ? -19.505 17.611 -9.728 1.00 90.56 460 TYR A N 1
ATOM 3655 C CA . TYR A 1 460 ? -19.670 17.457 -8.280 1.00 90.56 460 TYR A CA 1
ATOM 3656 C C . TYR A 1 460 ? -19.254 18.726 -7.536 1.00 90.56 460 TYR A C 1
ATOM 3658 O O . TYR A 1 460 ? -18.138 19.212 -7.693 1.00 90.56 460 TYR A O 1
ATOM 3666 N N . VAL A 1 461 ? -20.146 19.242 -6.686 1.00 92.25 461 VAL A N 1
ATOM 3667 C CA . VAL A 1 461 ? -19.911 20.466 -5.902 1.00 92.25 461 VAL A CA 1
ATOM 3668 C C . VAL A 1 461 ? -19.677 20.138 -4.421 1.00 92.25 461 VAL A C 1
ATOM 3670 O O . VAL A 1 461 ? -20.419 19.308 -3.883 1.00 92.25 461 VAL A O 1
ATOM 3673 N N . PRO A 1 462 ? -18.706 20.782 -3.739 1.00 93.88 462 PRO A N 1
ATOM 3674 C CA . PRO A 1 462 ? -18.517 20.646 -2.294 1.00 93.88 462 PRO A CA 1
ATOM 3675 C C . PRO A 1 462 ? -19.781 21.006 -1.503 1.00 93.88 462 PRO A C 1
ATOM 3677 O O . PRO A 1 462 ? -20.524 21.924 -1.875 1.00 93.88 462 PRO A O 1
ATOM 3680 N N . VAL A 1 463 ? -20.011 20.317 -0.384 1.00 91.94 463 VAL A N 1
ATOM 3681 C CA . VAL A 1 463 ? -21.154 20.560 0.512 1.00 91.94 463 VAL A CA 1
ATOM 3682 C C . VAL A 1 463 ? -20.734 20.723 1.965 1.00 91.94 463 VAL A C 1
ATOM 3684 O O . VAL A 1 463 ? -19.836 20.028 2.428 1.00 91.94 463 VAL A O 1
ATOM 3687 N N . THR A 1 464 ? -21.453 21.573 2.704 1.00 86.44 464 THR A N 1
ATOM 3688 C CA . THR A 1 464 ? -21.421 21.523 4.169 1.00 86.44 464 THR A CA 1
ATOM 3689 C C . THR A 1 464 ? -22.357 20.438 4.693 1.00 86.44 464 THR A C 1
ATOM 3691 O O . THR A 1 464 ? -23.393 20.130 4.079 1.00 86.44 464 THR A O 1
ATOM 3694 N N . VAL A 1 465 ? -22.015 19.860 5.847 1.00 82.94 465 VAL A N 1
ATOM 3695 C CA . VAL A 1 465 ? -22.851 18.859 6.530 1.00 82.94 465 VAL A CA 1
ATOM 3696 C C . VAL A 1 465 ? -23.643 19.508 7.665 1.00 82.94 465 VAL A C 1
ATOM 3698 O O . VAL A 1 465 ? -23.099 20.204 8.517 1.00 82.94 465 VAL A O 1
ATOM 3701 N N . SER A 1 466 ? -24.950 19.246 7.729 1.00 78.88 466 SER A N 1
ATOM 3702 C CA . SER A 1 466 ? -25.797 19.719 8.831 1.00 78.88 466 SER A CA 1
ATOM 3703 C C . SER A 1 466 ? -26.819 18.667 9.261 1.00 78.88 466 SER A C 1
ATOM 3705 O O . SER A 1 466 ? -27.407 18.000 8.416 1.00 78.88 466 SER A O 1
ATOM 3707 N N . GLY A 1 467 ? -27.055 18.503 10.564 1.00 70.81 467 GLY A N 1
ATOM 3708 C CA . GLY A 1 467 ? -28.055 17.564 11.087 1.00 70.81 467 GLY A CA 1
ATOM 3709 C C . GLY A 1 467 ? -27.653 16.900 12.402 1.00 70.81 467 GLY A C 1
ATOM 3710 O O . GLY A 1 467 ? -26.564 17.135 12.921 1.00 70.81 467 GLY A O 1
ATOM 3711 N N . ASP A 1 468 ? -28.553 16.064 12.916 1.00 63.53 468 ASP A N 1
ATOM 3712 C CA . ASP A 1 468 ? -28.279 15.116 14.000 1.00 63.53 468 ASP A CA 1
ATOM 3713 C C . ASP A 1 468 ? -27.919 13.740 13.398 1.00 63.53 468 ASP A C 1
ATOM 3715 O O . ASP A 1 468 ? -28.239 13.456 12.239 1.00 63.53 468 ASP A O 1
ATOM 3719 N N . ALA A 1 469 ? -27.281 12.864 14.183 1.00 56.44 469 ALA A N 1
ATOM 3720 C CA . ALA A 1 469 ? -26.892 11.523 13.737 1.00 56.44 469 ALA A CA 1
ATOM 3721 C C . ALA A 1 469 ? -28.082 10.729 13.155 1.00 56.44 469 ALA A C 1
ATOM 3723 O O . ALA A 1 469 ? -29.152 10.652 13.762 1.00 56.44 469 ALA A O 1
ATOM 3724 N N . GLY A 1 470 ? -27.890 10.158 11.961 1.00 56.25 470 GLY A N 1
ATOM 3725 C CA . GLY A 1 470 ? -28.926 9.429 11.217 1.00 56.25 470 GLY A CA 1
ATOM 3726 C C . GLY A 1 470 ? -29.917 10.299 10.425 1.00 56.25 470 GLY A C 1
ATOM 3727 O O . GLY A 1 470 ? -30.842 9.756 9.825 1.00 56.25 470 GLY A O 1
ATOM 3728 N N . ASN A 1 471 ? -29.761 11.630 10.393 1.00 67.12 471 ASN A N 1
ATOM 3729 C CA . ASN A 1 471 ? -30.547 12.519 9.526 1.00 67.12 471 ASN A CA 1
ATOM 3730 C C . ASN A 1 471 ? -29.705 13.733 9.082 1.00 67.12 471 ASN A C 1
ATOM 3732 O O . ASN A 1 471 ? -29.937 14.872 9.505 1.00 67.12 471 ASN A O 1
ATOM 3736 N N . TYR A 1 472 ? -28.723 13.472 8.220 1.00 72.38 472 TYR A N 1
ATOM 3737 C CA . TYR A 1 472 ? -27.851 14.490 7.635 1.00 72.38 472 TYR A CA 1
ATOM 3738 C C . TYR A 1 472 ? -28.510 15.214 6.449 1.00 72.38 472 TYR A C 1
ATOM 3740 O O . TYR A 1 472 ? -29.336 14.665 5.721 1.00 72.38 472 TYR A O 1
ATOM 3748 N N . SER A 1 473 ? -28.141 16.479 6.271 1.00 79.06 473 SER A N 1
ATOM 3749 C CA . SER A 1 473 ? -28.608 17.388 5.229 1.00 79.06 473 SER A CA 1
ATOM 3750 C C . SER A 1 473 ? -27.402 18.083 4.608 1.00 79.06 473 SER A C 1
ATOM 3752 O O . SER A 1 473 ? -26.843 19.020 5.185 1.00 79.06 473 SER A O 1
ATOM 3754 N N . TYR A 1 474 ? -27.037 17.621 3.419 1.00 84.81 474 TYR A N 1
ATOM 3755 C CA . TYR A 1 474 ? -25.953 18.153 2.601 1.00 84.81 474 TYR A CA 1
ATOM 3756 C C . TYR A 1 474 ? -26.429 19.390 1.831 1.00 84.81 474 TYR A C 1
ATOM 3758 O O . TYR A 1 474 ? -27.555 19.428 1.324 1.00 84.81 474 TYR A O 1
ATOM 3766 N N . SER A 1 475 ? -25.614 20.441 1.766 1.00 86.31 475 SER A N 1
ATOM 3767 C CA . SER A 1 475 ? -25.959 21.679 1.053 1.00 86.31 475 SER A CA 1
ATOM 3768 C C . SER A 1 475 ? -24.721 22.309 0.415 1.00 86.31 475 SER A C 1
ATOM 3770 O O . SER A 1 475 ? -23.710 22.409 1.103 1.00 86.31 475 SER A O 1
ATOM 3772 N N . PRO A 1 476 ? -24.773 22.745 -0.863 1.00 90.44 476 PRO A N 1
ATOM 3773 C CA . PRO A 1 476 ? -23.624 23.346 -1.539 1.00 90.44 476 PRO A CA 1
ATOM 3774 C C . PRO A 1 476 ? -22.993 24.484 -0.740 1.00 90.44 476 PRO A C 1
ATOM 3776 O O . PRO A 1 476 ? -23.704 25.381 -0.265 1.00 90.44 476 PRO A O 1
ATOM 3779 N N . ILE A 1 477 ? -21.664 24.454 -0.624 1.00 90.25 477 ILE A N 1
ATOM 3780 C CA . ILE A 1 477 ? -20.905 25.536 0.008 1.00 90.25 477 ILE A CA 1
ATOM 3781 C C . ILE A 1 477 ? -21.153 26.829 -0.780 1.00 90.25 477 ILE A C 1
ATOM 3783 O O . ILE A 1 477 ? -21.286 26.834 -2.004 1.00 90.25 477 ILE A O 1
ATOM 3787 N N . SER A 1 478 ? -21.293 27.941 -0.060 1.00 87.94 478 SER A N 1
ATOM 3788 C CA . SER A 1 478 ? -21.501 29.259 -0.660 1.00 87.94 478 SER A CA 1
ATOM 3789 C C . SER A 1 478 ? -20.192 30.034 -0.685 1.00 87.94 478 SER A C 1
ATOM 3791 O O . SER A 1 478 ? -19.560 30.181 0.355 1.00 87.94 478 SER A O 1
ATOM 3793 N N . TYR A 1 479 ? -19.843 30.574 -1.852 1.00 89.00 479 TYR A N 1
ATOM 3794 C CA . TYR A 1 479 ? -18.719 31.493 -2.031 1.00 89.00 479 TYR A CA 1
ATOM 3795 C C . TYR A 1 479 ? -18.751 32.651 -1.016 1.00 89.00 479 TYR A C 1
ATOM 3797 O O . TYR A 1 479 ? -19.797 33.279 -0.805 1.00 89.00 479 TYR A O 1
ATOM 3805 N N . VAL A 1 480 ? -17.592 32.953 -0.435 1.00 89.19 480 VAL A N 1
ATOM 3806 C CA . VAL A 1 480 ? -17.351 34.031 0.540 1.00 89.19 480 VAL A CA 1
ATOM 3807 C C . VAL A 1 480 ? -16.477 35.103 -0.116 1.00 89.19 480 VAL A C 1
ATOM 3809 O O . VAL A 1 480 ? -15.648 34.778 -0.961 1.00 89.19 480 VAL A O 1
ATOM 3812 N N . ASP A 1 481 ? -16.646 36.382 0.232 1.00 87.38 481 ASP A N 1
ATOM 3813 C CA . ASP A 1 481 ? -15.727 37.435 -0.228 1.00 87.38 481 ASP A CA 1
ATOM 3814 C C . ASP A 1 481 ? -14.336 37.200 0.381 1.00 87.38 481 ASP A C 1
ATOM 3816 O O . ASP A 1 481 ? -14.214 37.024 1.595 1.00 87.38 481 ASP A O 1
ATOM 3820 N N . ILE A 1 482 ? -13.285 37.220 -0.441 1.00 85.12 482 ILE A N 1
ATOM 3821 C CA . ILE A 1 482 ? -11.901 36.965 -0.001 1.00 85.12 482 ILE A CA 1
ATOM 3822 C C . ILE A 1 482 ? -11.489 37.923 1.136 1.00 85.12 482 ILE A C 1
ATOM 3824 O O . ILE A 1 482 ? -10.716 37.543 2.013 1.00 85.12 482 ILE A O 1
ATOM 3828 N N . THR A 1 483 ? -12.047 39.141 1.174 1.00 82.44 483 THR A N 1
ATOM 3829 C CA . THR A 1 483 ? -11.767 40.147 2.218 1.00 82.44 483 THR A CA 1
ATOM 3830 C C . THR A 1 483 ? -12.578 39.993 3.510 1.00 82.44 483 THR A C 1
ATOM 3832 O O . THR A 1 483 ? -12.256 40.661 4.492 1.00 82.44 483 THR A O 1
ATOM 3835 N N . ASP A 1 484 ? -13.597 39.126 3.522 1.00 80.31 484 ASP A N 1
ATOM 3836 C CA . ASP A 1 484 ? -14.279 38.659 4.740 1.00 80.31 484 ASP A CA 1
ATOM 3837 C C . ASP A 1 484 ? -13.730 37.287 5.211 1.00 80.31 484 ASP A C 1
ATOM 3839 O O . ASP A 1 484 ? -13.957 36.910 6.361 1.00 80.31 484 ASP A O 1
ATOM 3843 N N . PHE A 1 485 ? -13.027 36.541 4.340 1.00 78.25 485 PHE A N 1
ATOM 3844 C CA . PHE A 1 485 ? -12.417 35.233 4.635 1.00 78.25 485 PHE A CA 1
ATOM 3845 C C . PHE A 1 485 ? -11.001 35.347 5.230 1.00 78.25 485 PHE A C 1
ATOM 3847 O O . PHE A 1 485 ? -10.725 34.740 6.262 1.00 78.25 485 PHE A O 1
ATOM 3854 N N . LEU A 1 486 ? -10.118 36.142 4.612 1.00 76.88 486 LEU A N 1
ATOM 3855 C CA . LEU A 1 486 ? -8.746 36.370 5.088 1.00 76.88 486 LEU A CA 1
ATOM 3856 C C . LEU A 1 486 ? -8.686 37.549 6.071 1.00 76.88 486 LEU A C 1
ATOM 3858 O O . LEU A 1 486 ? -9.397 38.544 5.895 1.00 76.88 486 LEU A O 1
ATOM 3862 N N . ASP A 1 487 ? -7.812 37.488 7.085 1.00 66.44 487 ASP A N 1
ATOM 3863 C CA . ASP A 1 487 ? -7.649 38.619 8.008 1.00 66.44 487 ASP A CA 1
ATOM 3864 C C . ASP A 1 487 ? -7.018 39.814 7.270 1.00 66.44 487 ASP A C 1
ATOM 3866 O O . ASP A 1 487 ? -6.026 39.698 6.550 1.00 66.44 487 ASP A O 1
ATOM 3870 N N . ALA A 1 488 ? -7.633 40.988 7.410 1.00 54.47 488 ALA A N 1
ATOM 3871 C CA . ALA A 1 488 ? -7.734 41.980 6.333 1.00 54.47 488 ALA A CA 1
ATOM 3872 C C . ALA A 1 488 ? -6.476 42.852 6.094 1.00 54.47 488 ALA A C 1
ATOM 3874 O O . ALA A 1 488 ? -6.591 44.031 5.736 1.00 54.47 488 ALA A O 1
ATOM 3875 N N . ASN A 1 489 ? -5.276 42.318 6.341 1.00 52.84 489 ASN A N 1
ATOM 3876 C CA . ASN A 1 489 ? -3.999 43.018 6.180 1.00 52.84 489 ASN A CA 1
ATOM 3877 C C . ASN A 1 489 ? -2.910 42.222 5.450 1.00 52.84 489 ASN A C 1
ATOM 3879 O O . ASN A 1 489 ? -1.963 42.880 5.012 1.00 52.84 489 ASN A O 1
ATOM 3883 N N . ASP A 1 490 ? -3.023 40.897 5.297 1.00 55.56 490 ASP A N 1
ATOM 3884 C CA . ASP A 1 490 ? -2.026 40.115 4.558 1.00 55.56 490 ASP A CA 1
ATOM 3885 C C . ASP A 1 490 ? -2.583 39.435 3.304 1.00 55.56 490 ASP A C 1
ATOM 3887 O O . ASP A 1 490 ? -3.779 39.186 3.165 1.00 55.56 490 ASP A O 1
ATOM 3891 N N . SER A 1 491 ? -1.694 39.248 2.331 1.00 56.31 491 SER A N 1
ATOM 3892 C CA . SER A 1 491 ? -2.018 38.689 1.003 1.00 56.31 491 SER A CA 1
ATOM 3893 C C . SER A 1 491 ? -1.104 37.529 0.607 1.00 56.31 491 SER A C 1
ATOM 3895 O O . SER A 1 491 ? -1.188 37.034 -0.516 1.00 56.31 491 SER A O 1
ATOM 3897 N N . SER A 1 492 ? -0.250 37.089 1.536 1.00 58.38 492 SER A N 1
ATOM 3898 C CA . SER A 1 492 ? 0.329 35.744 1.556 1.00 58.38 492 SER A CA 1
ATOM 3899 C C . SER A 1 492 ? -0.774 34.691 1.576 1.00 58.38 492 SER A C 1
ATOM 3901 O O . SER A 1 492 ? -0.826 33.849 0.687 1.00 58.38 492 SER A O 1
ATOM 3903 N N . ASP A 1 493 ? -1.702 34.851 2.516 1.00 70.12 493 ASP A N 1
ATOM 3904 C CA . ASP A 1 493 ? -2.603 33.822 3.037 1.00 70.12 493 ASP A CA 1
ATOM 3905 C C . ASP A 1 493 ? -3.628 33.312 2.010 1.00 70.12 493 ASP A C 1
ATOM 3907 O O . ASP A 1 493 ? -4.292 32.314 2.251 1.00 70.12 493 ASP A O 1
ATOM 3911 N N . LEU A 1 494 ? -3.784 33.979 0.856 1.00 79.06 494 LEU A N 1
ATOM 3912 C CA . LEU A 1 494 ? -4.604 33.465 -0.249 1.00 79.06 494 LEU A CA 1
ATOM 3913 C C . LEU A 1 494 ? -3.884 32.360 -1.032 1.00 79.06 494 LEU A C 1
ATOM 3915 O O . LEU A 1 494 ? -4.536 31.445 -1.526 1.00 79.06 494 LEU A O 1
ATOM 3919 N N . ASN A 1 495 ? -2.559 32.458 -1.176 1.00 80.12 495 ASN A N 1
ATOM 3920 C CA . ASN A 1 495 ? -1.780 31.509 -1.976 1.00 80.12 495 ASN A CA 1
ATOM 3921 C C . ASN A 1 495 ? -1.782 30.120 -1.329 1.00 80.12 495 ASN A C 1
ATOM 3923 O O . ASN A 1 495 ? -1.813 29.133 -2.049 1.00 80.12 495 ASN A O 1
ATOM 3927 N N . ASP A 1 496 ? -1.862 30.068 0.001 1.00 82.00 496 ASP A N 1
ATOM 3928 C CA . ASP A 1 496 ? -1.918 28.843 0.803 1.00 82.00 496 ASP A CA 1
ATOM 3929 C C . ASP A 1 496 ? -3.186 28.000 0.525 1.00 82.00 496 ASP A C 1
ATOM 3931 O O . ASP A 1 496 ? -3.223 26.821 0.859 1.00 82.00 496 ASP A O 1
ATOM 3935 N N . TYR A 1 497 ? -4.214 28.581 -0.117 1.00 84.50 497 TYR A N 1
ATOM 3936 C CA . TYR A 1 497 ? -5.417 27.872 -0.585 1.00 84.50 497 TYR A CA 1
ATOM 3937 C C . TYR A 1 497 ? -5.454 27.656 -2.109 1.00 84.50 497 TYR A C 1
ATOM 3939 O O . TYR A 1 497 ? -6.256 26.856 -2.593 1.00 84.50 497 TYR A O 1
ATOM 3947 N N . ILE A 1 498 ? -4.641 28.374 -2.894 1.00 84.12 498 ILE A N 1
ATOM 3948 C CA . ILE A 1 498 ? -4.666 28.279 -4.362 1.00 84.12 498 ILE A CA 1
ATOM 3949 C C . ILE A 1 498 ? -3.985 26.977 -4.791 1.00 84.12 498 ILE A C 1
ATOM 3951 O O . ILE A 1 498 ? -2.781 26.817 -4.627 1.00 84.12 498 ILE A O 1
ATOM 3955 N N . GLY A 1 499 ? -4.762 26.079 -5.400 1.00 83.50 499 GLY A N 1
ATOM 3956 C CA . GLY A 1 499 ? -4.298 24.759 -5.837 1.00 83.50 499 GLY A CA 1
ATOM 3957 C C . GLY A 1 499 ? -4.635 23.622 -4.871 1.00 83.50 499 GLY A C 1
ATOM 3958 O O . GLY A 1 499 ? -4.409 22.469 -5.216 1.00 83.50 499 GLY A O 1
ATOM 3959 N N . LEU A 1 500 ? -5.225 23.905 -3.702 1.00 91.44 500 LEU A N 1
ATOM 3960 C CA . LEU A 1 500 ? -5.726 22.837 -2.835 1.00 91.44 500 LEU A CA 1
ATOM 3961 C C . LEU A 1 500 ? -6.983 22.164 -3.438 1.00 91.44 500 LEU A C 1
ATOM 3963 O O . LEU A 1 500 ? -7.835 22.864 -4.002 1.00 91.44 500 LEU A O 1
ATOM 3967 N N . PRO A 1 501 ? -7.147 20.834 -3.286 1.00 94.25 501 PRO A N 1
ATOM 3968 C CA . PRO A 1 501 ? -8.289 20.079 -3.800 1.00 94.25 501 PRO A CA 1
ATOM 3969 C C . PRO A 1 501 ? -9.657 20.686 -3.484 1.00 94.25 501 PRO A C 1
ATOM 3971 O O . PRO A 1 501 ? -9.987 21.005 -2.345 1.00 94.25 501 PRO A O 1
ATOM 3974 N N . GLY A 1 502 ? -10.483 20.844 -4.516 1.00 90.19 502 GLY A N 1
ATOM 3975 C CA . GLY A 1 502 ? -11.831 21.403 -4.399 1.00 90.19 502 GLY A CA 1
ATOM 3976 C C . GLY A 1 502 ? -11.952 22.890 -4.052 1.00 90.19 502 GLY A C 1
ATOM 3977 O O . GLY A 1 502 ? -13.089 23.363 -3.947 1.00 90.19 502 GLY A O 1
ATOM 3978 N N . VAL A 1 503 ? -10.851 23.630 -3.884 1.00 92.25 503 VAL A N 1
ATOM 3979 C CA . VAL A 1 503 ? -10.890 25.089 -3.698 1.00 92.25 503 VAL A CA 1
ATOM 3980 C C . VAL A 1 503 ? -11.150 25.788 -5.036 1.00 92.25 503 VAL A C 1
ATOM 3982 O O . VAL A 1 503 ? -10.516 25.485 -6.044 1.00 92.25 503 VAL A O 1
ATOM 3985 N N . ASP A 1 504 ? -12.061 26.764 -5.043 1.00 90.94 504 ASP A N 1
ATOM 3986 C CA . ASP A 1 504 ? -12.335 27.625 -6.203 1.00 90.94 504 ASP A CA 1
ATOM 3987 C C . ASP A 1 504 ? -12.162 29.106 -5.827 1.00 90.94 504 ASP A C 1
ATOM 3989 O O . ASP A 1 504 ? -12.650 29.553 -4.785 1.00 90.94 504 ASP A O 1
ATOM 3993 N N . VAL A 1 505 ? -11.458 29.868 -6.670 1.00 88.56 505 VAL A N 1
ATOM 3994 C CA . VAL A 1 505 ? -11.063 31.266 -6.423 1.00 88.56 505 VAL A CA 1
ATOM 3995 C C . VAL A 1 505 ? -11.379 32.123 -7.650 1.00 88.56 505 VAL A C 1
ATOM 3997 O O . VAL A 1 505 ? -10.610 32.187 -8.613 1.00 88.56 505 VAL A O 1
ATOM 4000 N N . ASP A 1 506 ? -12.489 32.859 -7.596 1.00 88.12 506 ASP A N 1
ATOM 4001 C CA . ASP A 1 506 ? -12.866 33.815 -8.637 1.00 88.12 506 ASP A CA 1
ATOM 4002 C C . ASP A 1 506 ? -12.272 35.201 -8.337 1.00 88.12 506 ASP A C 1
ATOM 4004 O O . ASP A 1 506 ? -12.815 36.014 -7.581 1.00 88.12 506 ASP A O 1
ATOM 4008 N N . LEU A 1 507 ? -11.149 35.491 -8.995 1.00 84.00 507 LEU A N 1
ATOM 4009 C CA . LEU A 1 507 ? -10.458 36.781 -8.929 1.00 84.00 507 LEU A CA 1
ATOM 4010 C C . LEU A 1 507 ? -11.179 37.924 -9.680 1.00 84.00 507 LEU A C 1
ATOM 4012 O O . LEU A 1 507 ? -10.816 39.087 -9.485 1.00 84.00 507 LEU A O 1
ATOM 4016 N N . GLU A 1 508 ? -12.183 37.652 -10.528 1.00 87.06 508 GLU A N 1
ATOM 4017 C CA . GLU A 1 508 ? -13.018 38.704 -11.139 1.00 87.06 508 GLU A CA 1
ATOM 4018 C C . GLU A 1 508 ? -14.144 39.160 -10.198 1.00 87.06 508 GLU A C 1
ATOM 4020 O O . GLU A 1 508 ? -14.473 40.354 -10.180 1.00 87.06 508 GLU A O 1
ATOM 4025 N N . SER A 1 509 ? -14.726 38.246 -9.409 1.00 86.31 509 SER A N 1
ATOM 4026 C CA . SER A 1 509 ? -15.748 38.577 -8.401 1.00 86.31 509 SER A CA 1
ATOM 4027 C C . SER A 1 509 ? -15.213 38.790 -6.979 1.00 86.31 509 SER A C 1
ATOM 4029 O O . SER A 1 509 ? -15.942 39.348 -6.157 1.00 86.31 509 SER A O 1
ATOM 4031 N N . ASN A 1 510 ? -13.938 38.466 -6.729 1.00 87.94 510 ASN A N 1
ATOM 4032 C CA . ASN A 1 510 ? -13.254 38.531 -5.430 1.00 87.94 510 ASN A CA 1
ATOM 4033 C C . ASN A 1 510 ? -13.849 37.565 -4.388 1.00 87.94 510 ASN A C 1
ATOM 4035 O O . ASN A 1 510 ? -14.036 37.931 -3.225 1.00 87.94 510 ASN A O 1
ATOM 4039 N N . THR A 1 511 ? -14.160 36.333 -4.799 1.00 90.25 511 THR A N 1
ATOM 4040 C CA . THR A 1 511 ? -14.721 35.309 -3.906 1.00 90.25 511 THR A CA 1
ATOM 4041 C C . THR A 1 511 ? -13.943 33.996 -3.928 1.00 90.25 511 THR A C 1
ATOM 4043 O O . THR A 1 511 ? -13.292 33.649 -4.911 1.00 90.25 511 THR A O 1
ATOM 4046 N N . ILE A 1 512 ? -14.020 33.275 -2.810 1.00 90.25 512 ILE A N 1
ATOM 4047 C CA . ILE A 1 512 ? -13.407 31.964 -2.590 1.00 90.25 512 ILE A CA 1
ATOM 4048 C C . ILE A 1 512 ? -14.450 30.970 -2.064 1.00 90.25 512 ILE A C 1
ATOM 4050 O O . ILE A 1 512 ? -15.373 31.342 -1.329 1.00 90.25 512 ILE A O 1
ATOM 4054 N N . LEU A 1 513 ? -14.292 29.704 -2.436 1.00 91.81 513 LEU A N 1
ATOM 4055 C CA . LEU A 1 513 ? -14.965 28.547 -1.858 1.00 91.81 513 LEU A CA 1
ATOM 4056 C C . LEU A 1 513 ? -13.885 27.556 -1.412 1.00 91.81 513 LEU A C 1
ATOM 4058 O O . LEU A 1 513 ? -13.059 27.160 -2.227 1.00 91.81 513 LEU A O 1
ATOM 4062 N N . VAL A 1 514 ? -13.905 27.153 -0.139 1.00 90.69 514 VAL A N 1
ATOM 4063 C CA . VAL A 1 514 ? -13.025 26.112 0.426 1.00 90.69 514 VAL A CA 1
ATOM 4064 C C . VAL A 1 514 ? -13.896 24.941 0.909 1.00 90.69 514 VAL A C 1
ATOM 4066 O O . VAL A 1 514 ? -14.930 25.208 1.531 1.00 90.69 514 VAL A O 1
ATOM 4069 N N . PRO A 1 515 ? -13.546 23.671 0.622 1.00 92.56 515 PRO A N 1
ATOM 4070 C CA . PRO A 1 515 ? -14.263 22.508 1.147 1.00 92.56 515 PRO A CA 1
ATOM 4071 C C . PRO A 1 515 ? -14.204 22.367 2.675 1.00 92.56 515 PRO A C 1
ATOM 4073 O O . PRO A 1 515 ? -13.253 22.793 3.323 1.00 92.56 515 PRO A O 1
ATOM 4076 N N . GLU A 1 516 ? -15.197 21.683 3.248 1.00 90.62 516 GLU A N 1
ATOM 4077 C CA . GLU A 1 516 ? -15.056 21.043 4.562 1.00 90.62 516 GLU A CA 1
ATOM 4078 C C . GLU A 1 516 ? -14.351 19.689 4.341 1.00 90.62 516 GLU A C 1
ATOM 4080 O O . GLU A 1 516 ? -14.998 18.707 3.952 1.00 90.62 516 GLU A O 1
ATOM 4085 N N . TYR A 1 517 ? -13.024 19.653 4.518 1.00 90.62 517 TYR A N 1
ATOM 4086 C CA . TYR A 1 517 ? -12.229 18.421 4.438 1.00 90.62 517 TYR A CA 1
ATOM 4087 C C . TYR A 1 517 ? -12.617 17.418 5.538 1.00 90.62 517 TYR A C 1
ATOM 4089 O O . TYR A 1 517 ? -13.244 17.759 6.547 1.00 90.62 517 TYR A O 1
ATOM 4097 N N . VAL A 1 518 ? -12.274 16.149 5.325 1.00 88.06 518 VAL A N 1
ATOM 4098 C CA . VAL A 1 518 ? -12.393 15.098 6.339 1.00 88.06 518 VAL A CA 1
ATOM 4099 C C . VAL A 1 518 ? -11.154 15.129 7.237 1.00 88.06 518 VAL A C 1
ATOM 4101 O O . VAL A 1 518 ? -10.028 15.117 6.752 1.00 88.06 518 VAL A O 1
ATOM 4104 N N . GLU A 1 519 ? -11.373 15.133 8.551 1.00 81.44 519 GLU A N 1
ATOM 4105 C CA . GLU A 1 519 ? -10.327 15.011 9.573 1.00 81.44 519 GLU A CA 1
ATOM 4106 C C . GLU A 1 519 ? -9.462 13.761 9.312 1.00 81.44 519 GLU A C 1
ATOM 4108 O O . GLU A 1 519 ? -9.994 12.667 9.124 1.00 81.44 519 GLU A O 1
ATOM 4113 N N . GLY A 1 520 ? -8.137 13.929 9.239 1.00 73.94 520 GLY A N 1
ATOM 4114 C CA . GLY A 1 520 ? -7.195 12.871 8.833 1.00 73.94 520 GLY A CA 1
ATOM 4115 C C . GLY A 1 520 ? -6.949 12.743 7.319 1.00 73.94 520 GLY A C 1
ATOM 4116 O O . GLY A 1 520 ? -6.184 11.876 6.910 1.00 73.94 520 GLY A O 1
ATOM 4117 N N . PHE A 1 521 ? -7.556 13.601 6.489 1.00 82.94 521 PHE A N 1
ATOM 4118 C CA . PHE A 1 521 ? -7.364 13.665 5.029 1.00 82.94 521 PHE A CA 1
ATOM 4119 C C . PHE A 1 521 ? -6.994 15.090 4.577 1.00 82.94 521 PHE A C 1
ATOM 4121 O O . PHE A 1 521 ? -7.480 15.592 3.561 1.00 82.94 521 PHE A O 1
ATOM 4128 N N . GLU A 1 522 ? -6.156 15.764 5.361 1.00 81.50 522 GLU A N 1
ATOM 4129 C CA . GLU A 1 522 ? -5.579 17.070 5.039 1.00 81.50 522 GLU A CA 1
ATOM 4130 C C . GLU A 1 522 ? -4.134 16.838 4.566 1.00 81.50 522 GLU A C 1
ATOM 4132 O O . GLU A 1 522 ? -3.199 16.960 5.348 1.00 81.50 522 GLU A O 1
ATOM 4137 N N . CYS A 1 523 ? -3.974 16.439 3.295 1.00 89.06 523 CYS A N 1
ATOM 4138 C CA . CYS A 1 523 ? -2.726 15.913 2.715 1.00 89.06 523 CYS A CA 1
ATOM 4139 C C . CYS A 1 523 ? -2.244 14.606 3.380 1.00 89.06 523 CYS A C 1
ATOM 4141 O O . CYS A 1 523 ? -1.158 14.532 3.945 1.00 89.06 523 CYS A O 1
ATOM 4143 N N . PHE A 1 524 ? -3.056 13.545 3.299 1.00 92.06 524 PHE A N 1
ATOM 4144 C CA . PHE A 1 524 ? -2.635 12.200 3.709 1.00 92.06 524 PHE A CA 1
ATOM 4145 C C . PHE A 1 524 ? -1.572 11.666 2.733 1.00 92.06 524 PHE A C 1
ATOM 4147 O O . PHE A 1 524 ? -1.847 11.539 1.536 1.00 92.06 524 PHE A O 1
ATOM 4154 N N . GLU A 1 525 ? -0.359 11.387 3.212 1.00 90.38 525 GLU A N 1
ATOM 4155 C CA . GLU A 1 525 ? 0.754 10.956 2.356 1.00 90.38 525 GLU A CA 1
ATOM 4156 C C . GLU A 1 525 ? 0.521 9.567 1.738 1.00 90.38 525 GLU A C 1
ATOM 4158 O O . GLU A 1 525 ? -0.076 8.670 2.336 1.00 90.38 525 GLU A O 1
ATOM 4163 N N . LEU A 1 526 ? 0.988 9.381 0.501 1.00 91.00 526 LEU A N 1
ATOM 4164 C CA . LEU A 1 526 ? 0.823 8.129 -0.234 1.00 91.00 526 LEU A CA 1
ATOM 4165 C C . LEU A 1 526 ? 2.136 7.357 -0.316 1.00 91.00 526 LEU A C 1
ATOM 4167 O O . LEU A 1 526 ? 3.071 7.800 -0.975 1.00 91.00 526 LEU A O 1
ATOM 4171 N N . GLU A 1 527 ? 2.181 6.177 0.296 1.00 89.75 527 GLU A N 1
ATOM 4172 C CA . GLU A 1 527 ? 3.248 5.199 0.081 1.00 89.75 527 GLU A CA 1
ATOM 4173 C C . GLU A 1 527 ? 3.232 4.574 -1.329 1.00 89.75 527 GLU A C 1
ATOM 4175 O O . GLU A 1 527 ? 2.217 4.522 -2.039 1.00 89.75 527 GLU A O 1
ATOM 4180 N N . TYR A 1 528 ? 4.407 4.097 -1.728 1.00 89.88 528 TYR A N 1
ATOM 4181 C CA . TYR A 1 528 ? 4.750 3.633 -3.065 1.00 89.88 528 TYR A CA 1
ATOM 4182 C C . TYR A 1 528 ? 5.006 2.111 -3.031 1.00 89.88 528 TYR A C 1
ATOM 4184 O O . TYR A 1 528 ? 5.378 1.567 -1.997 1.00 89.88 528 TYR A O 1
ATOM 4192 N N . LEU A 1 529 ? 4.837 1.391 -4.151 1.00 88.44 529 LEU A N 1
ATOM 4193 C CA . LEU A 1 529 ? 4.970 -0.088 -4.189 1.00 88.44 529 LEU A CA 1
ATOM 4194 C C . LEU A 1 529 ? 6.351 -0.671 -3.785 1.00 88.44 529 LEU A C 1
ATOM 4196 O O . LE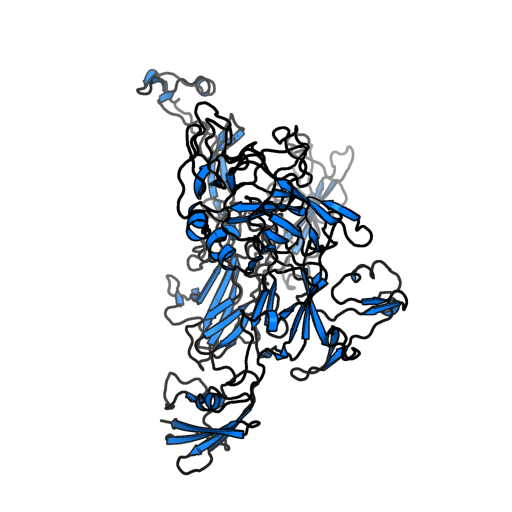U A 1 529 ? 6.495 -1.894 -3.730 1.00 88.44 529 LEU A O 1
ATOM 4200 N N . ASP A 1 530 ? 7.363 0.169 -3.583 1.00 86.81 530 ASP A N 1
ATOM 4201 C CA . ASP A 1 530 ? 8.720 -0.156 -3.123 1.00 86.81 530 ASP A CA 1
ATOM 4202 C C . ASP A 1 530 ? 9.075 0.446 -1.748 1.00 86.81 530 ASP A C 1
ATOM 4204 O O . ASP A 1 530 ? 10.190 0.216 -1.280 1.00 86.81 530 ASP A O 1
ATOM 4208 N N . ASP A 1 531 ? 8.156 1.177 -1.104 1.00 83.31 531 ASP A N 1
ATOM 4209 C CA . ASP A 1 531 ? 8.253 1.528 0.319 1.00 83.31 531 ASP A CA 1
ATOM 4210 C C . ASP A 1 531 ? 7.913 0.276 1.172 1.00 83.31 531 ASP A C 1
ATOM 4212 O O . ASP A 1 531 ? 7.197 -0.626 0.720 1.00 83.31 531 ASP A O 1
ATOM 4216 N N . ALA A 1 532 ? 8.457 0.166 2.390 1.00 72.62 532 ALA A N 1
ATOM 4217 C CA . ALA A 1 532 ? 8.436 -1.094 3.145 1.00 72.62 532 ALA A CA 1
ATOM 4218 C C . ALA A 1 532 ? 7.052 -1.485 3.701 1.00 72.62 532 ALA A C 1
ATOM 4220 O O . ALA A 1 532 ? 6.736 -2.676 3.735 1.00 72.62 532 ALA A O 1
ATOM 4221 N N . ASP A 1 533 ? 6.232 -0.518 4.132 1.00 69.81 533 ASP A N 1
ATOM 4222 C CA . ASP A 1 533 ? 4.975 -0.780 4.853 1.00 69.81 533 ASP A CA 1
ATOM 4223 C C . ASP A 1 533 ? 3.707 -0.380 4.077 1.00 69.81 533 ASP A C 1
ATOM 4225 O O . ASP A 1 533 ? 2.608 -0.473 4.620 1.00 69.81 533 ASP A O 1
ATOM 4229 N N . TYR A 1 534 ? 3.810 -0.067 2.774 1.00 78.38 534 TYR A N 1
ATOM 4230 C CA . TYR A 1 534 ? 2.715 0.464 1.933 1.00 78.38 534 TYR A CA 1
ATOM 4231 C C . TYR A 1 534 ? 1.412 -0.354 1.962 1.00 78.38 534 TYR A C 1
ATOM 4233 O O . TYR A 1 534 ? 0.335 0.116 1.576 1.00 78.38 534 TYR A O 1
ATOM 4241 N N . LEU A 1 535 ? 1.481 -1.616 2.396 1.00 76.75 535 LEU A N 1
ATOM 4242 C CA . LEU A 1 535 ? 0.305 -2.444 2.601 1.00 76.75 535 LEU A CA 1
ATOM 4243 C C . LEU A 1 535 ? -0.598 -1.958 3.752 1.00 76.75 535 LEU A C 1
ATOM 4245 O O . LEU A 1 535 ? -1.803 -2.236 3.707 1.00 76.75 535 LEU A O 1
ATOM 4249 N N . ASN A 1 536 ? -0.047 -1.219 4.710 1.00 75.12 536 ASN A N 1
ATOM 4250 C CA . ASN A 1 536 ? -0.699 -0.702 5.909 1.00 75.12 536 ASN A CA 1
ATOM 4251 C C . ASN A 1 536 ? -1.026 0.794 5.853 1.00 75.12 536 ASN A C 1
ATOM 4253 O O . ASN A 1 536 ? -1.735 1.250 6.746 1.00 75.12 536 ASN A O 1
ATOM 4257 N N . ASN A 1 537 ? -0.624 1.522 4.798 1.00 85.06 537 ASN A N 1
ATOM 4258 C CA . ASN A 1 537 ? -0.949 2.943 4.574 1.00 85.06 537 ASN A CA 1
ATOM 4259 C C . ASN A 1 537 ? -2.441 3.207 4.262 1.00 85.06 537 ASN A C 1
ATOM 4261 O O . ASN A 1 537 ? -2.806 3.848 3.270 1.00 85.06 537 ASN A O 1
ATOM 4265 N N . PHE A 1 538 ? -3.334 2.629 5.062 1.00 85.50 538 PHE A N 1
ATOM 4266 C CA . PHE A 1 538 ? -4.751 2.931 5.064 1.00 85.50 538 PHE A CA 1
ATOM 4267 C C . PHE A 1 538 ? -4.998 4.252 5.784 1.00 85.50 538 PHE A C 1
ATOM 4269 O O . PHE A 1 538 ? -4.400 4.553 6.813 1.00 85.50 538 PHE A O 1
ATOM 4276 N N . THR A 1 539 ? -5.952 5.011 5.266 1.00 86.50 539 THR A N 1
ATOM 4277 C CA . THR A 1 539 ? -6.383 6.274 5.857 1.00 86.50 539 THR A CA 1
ATOM 4278 C C . THR A 1 539 ? -7.082 6.080 7.205 1.00 86.50 539 THR A C 1
ATOM 4280 O O . THR A 1 539 ? -7.531 4.983 7.551 1.00 86.50 539 THR A O 1
ATOM 4283 N N . ALA A 1 540 ? -7.302 7.186 7.918 1.00 79.12 540 ALA A N 1
ATOM 4284 C CA . ALA A 1 540 ? -8.242 7.234 9.035 1.00 79.12 540 ALA A CA 1
ATOM 4285 C C . ALA A 1 540 ? -9.675 6.807 8.627 1.00 79.12 540 ALA A C 1
ATOM 4287 O O . ALA A 1 540 ? -10.021 6.748 7.440 1.00 79.12 540 ALA A O 1
ATOM 4288 N N . ASP A 1 541 ? -10.523 6.532 9.628 1.00 79.12 541 ASP A N 1
ATOM 4289 C CA . ASP A 1 541 ? -11.951 6.248 9.432 1.00 79.12 541 ASP A CA 1
ATOM 4290 C C . ASP A 1 541 ? -12.679 7.475 8.861 1.00 79.12 541 ASP A C 1
ATOM 4292 O O . ASP A 1 541 ? -12.781 8.523 9.502 1.00 79.12 541 ASP A O 1
ATOM 4296 N N . VAL A 1 542 ? -13.223 7.314 7.658 1.00 83.19 542 VAL A N 1
ATOM 4297 C CA . VAL A 1 542 ? -14.105 8.267 6.994 1.00 83.19 542 VAL A CA 1
ATOM 4298 C C . VAL A 1 542 ? -15.492 7.653 6.854 1.00 83.19 542 VAL A C 1
ATOM 4300 O O . VAL A 1 542 ? -15.756 6.831 5.981 1.00 83.19 542 VAL A O 1
ATOM 4303 N N . ASP A 1 543 ? -16.403 8.079 7.728 1.00 80.94 543 ASP A N 1
ATOM 4304 C CA . ASP A 1 543 ? -17.801 7.635 7.741 1.00 80.94 543 ASP A CA 1
ATOM 4305 C C . ASP A 1 543 ? -17.928 6.093 7.687 1.00 80.94 543 ASP A C 1
ATOM 4307 O O . ASP A 1 543 ? -18.728 5.551 6.926 1.00 80.94 543 ASP A O 1
ATOM 4311 N N . GLY A 1 544 ? -17.129 5.382 8.494 1.00 78.00 544 GLY A N 1
ATOM 4312 C CA . GLY A 1 544 ? -17.219 3.928 8.674 1.00 78.00 544 GLY A CA 1
ATOM 4313 C C . GLY A 1 544 ? -16.409 3.068 7.708 1.00 78.00 544 GLY A C 1
ATOM 4314 O O . GLY A 1 544 ? -16.418 1.840 7.846 1.00 78.00 544 GLY A O 1
ATOM 4315 N N . ILE A 1 545 ? -15.687 3.675 6.764 1.00 85.44 545 ILE A N 1
ATOM 4316 C CA . ILE A 1 545 ? -14.687 2.989 5.937 1.00 85.44 545 ILE A CA 1
ATOM 4317 C C . ILE A 1 545 ? -13.299 3.595 6.131 1.00 85.44 545 ILE A C 1
ATOM 4319 O O . ILE A 1 545 ? -13.165 4.730 6.574 1.00 85.44 545 ILE A O 1
ATOM 4323 N N . ARG A 1 546 ? -12.271 2.866 5.705 1.00 87.25 546 ARG A N 1
ATOM 4324 C CA . ARG A 1 546 ? -10.959 3.432 5.363 1.00 87.25 546 ARG A CA 1
ATOM 4325 C C . ARG A 1 546 ? -10.575 3.043 3.943 1.00 87.25 546 ARG A C 1
ATOM 4327 O O . ARG A 1 546 ? -11.071 2.040 3.424 1.00 87.25 546 ARG A O 1
ATOM 4334 N N . VAL A 1 547 ? -9.716 3.830 3.307 1.00 90.12 547 VAL A N 1
ATOM 4335 C CA . VAL A 1 547 ? -9.262 3.614 1.925 1.00 90.12 547 VAL A CA 1
ATOM 4336 C C . VAL A 1 547 ? -7.740 3.513 1.863 1.00 90.12 547 VAL A C 1
ATOM 4338 O O . VAL A 1 547 ? -7.048 3.921 2.791 1.00 90.12 547 VAL A O 1
ATOM 4341 N N . ARG A 1 548 ? -7.219 2.939 0.778 1.00 90.25 548 ARG A N 1
ATOM 4342 C CA . ARG A 1 548 ? -5.784 2.829 0.489 1.00 90.25 548 ARG A CA 1
ATOM 4343 C C . ARG A 1 548 ? -5.542 3.170 -0.973 1.00 90.25 548 ARG A C 1
ATOM 4345 O O . ARG A 1 548 ? -6.280 2.677 -1.829 1.00 90.25 548 ARG A O 1
ATOM 4352 N N . PHE A 1 549 ? -4.528 3.983 -1.245 1.00 92.62 549 PHE A N 1
ATOM 4353 C CA . PHE A 1 549 ? -4.165 4.447 -2.583 1.00 92.62 549 PHE A CA 1
ATOM 4354 C C . PHE A 1 549 ? -2.672 4.193 -2.808 1.00 92.62 549 PHE A C 1
ATOM 4356 O O . PHE A 1 549 ? -1.833 4.996 -2.422 1.00 92.62 549 PHE A O 1
ATOM 4363 N N . ASP A 1 550 ? -2.345 3.066 -3.436 1.00 91.56 550 ASP A N 1
ATOM 4364 C CA . ASP A 1 550 ? -0.960 2.628 -3.619 1.00 91.56 550 ASP A CA 1
ATOM 4365 C C . ASP A 1 550 ? -0.336 3.372 -4.811 1.00 91.56 550 ASP A C 1
ATOM 4367 O O . ASP A 1 550 ? -0.827 3.240 -5.941 1.00 91.56 550 ASP A O 1
ATOM 4371 N N . ASN A 1 551 ? 0.729 4.148 -4.595 1.00 91.25 551 ASN A N 1
ATOM 4372 C CA . ASN A 1 551 ? 1.421 4.850 -5.679 1.00 91.25 551 ASN A CA 1
ATOM 4373 C C . ASN A 1 551 ? 2.412 3.909 -6.403 1.00 91.25 551 ASN A C 1
ATOM 4375 O O . ASN A 1 551 ? 2.919 2.947 -5.821 1.00 91.25 551 ASN A O 1
ATOM 4379 N N . ALA A 1 552 ? 2.707 4.143 -7.687 1.00 89.81 552 ALA A N 1
ATOM 4380 C CA . ALA A 1 552 ? 3.715 3.329 -8.388 1.00 89.81 552 ALA A CA 1
ATOM 4381 C C . ALA A 1 552 ? 5.135 3.704 -7.933 1.00 89.81 552 ALA A C 1
ATOM 4383 O O . ALA A 1 552 ? 5.347 4.832 -7.523 1.00 89.81 552 ALA A O 1
ATOM 4384 N N . ILE A 1 553 ? 6.110 2.799 -8.052 1.00 88.19 553 ILE A N 1
ATOM 4385 C CA . ILE A 1 553 ? 7.425 2.871 -7.375 1.00 88.19 553 ILE A CA 1
ATOM 4386 C C . ILE A 1 553 ? 8.121 4.254 -7.284 1.00 88.19 553 ILE A C 1
ATOM 4388 O O . ILE A 1 553 ? 8.231 4.990 -8.275 1.00 88.19 553 ILE A O 1
ATOM 4392 N N . ARG A 1 554 ? 8.635 4.570 -6.084 1.00 85.62 554 ARG A N 1
ATOM 4393 C CA . ARG A 1 554 ? 9.379 5.776 -5.683 1.00 85.62 554 ARG A CA 1
ATOM 4394 C C . ARG A 1 554 ? 10.767 5.816 -6.321 1.00 85.62 554 ARG A C 1
ATOM 4396 O O . ARG A 1 554 ? 11.150 6.874 -6.832 1.00 85.62 554 ARG A O 1
ATOM 4403 N N . ASN A 1 555 ? 11.480 4.684 -6.351 1.00 86.75 555 ASN A N 1
ATOM 4404 C CA . ASN A 1 555 ? 12.895 4.556 -6.737 1.00 86.75 555 ASN A CA 1
ATOM 4405 C C . ASN A 1 555 ? 13.117 3.917 -8.126 1.00 86.75 555 ASN A C 1
ATOM 4407 O O . ASN A 1 555 ? 12.260 3.213 -8.657 1.00 86.75 555 ASN A O 1
ATOM 4411 N N . GLU A 1 556 ? 14.292 4.147 -8.738 1.00 85.12 556 GLU A N 1
ATOM 4412 C CA . GLU A 1 556 ? 14.622 3.528 -10.033 1.00 85.12 556 GLU A CA 1
ATOM 4413 C C . GLU A 1 556 ? 14.914 2.022 -9.855 1.00 85.12 556 GLU A C 1
ATOM 4415 O O . GLU A 1 556 ? 15.850 1.673 -9.127 1.00 85.12 556 GLU A O 1
ATOM 4420 N N . PRO A 1 557 ? 14.191 1.117 -10.543 1.00 87.25 557 PRO A N 1
ATOM 4421 C CA . PRO A 1 557 ? 14.409 -0.318 -10.408 1.00 87.25 557 PRO A CA 1
ATOM 4422 C C . PRO A 1 557 ? 15.769 -0.728 -10.987 1.00 87.25 557 PRO A C 1
ATOM 4424 O O . PRO A 1 557 ? 16.222 -0.208 -12.009 1.00 87.25 557 PRO A O 1
ATOM 4427 N N . SER A 1 558 ? 16.432 -1.690 -10.337 1.00 86.50 558 SER A N 1
ATOM 4428 C CA . SER A 1 558 ? 17.840 -2.036 -10.618 1.00 86.50 558 SER A CA 1
ATOM 4429 C C . SER A 1 558 ? 18.127 -2.553 -12.039 1.00 86.50 558 SER A C 1
ATOM 4431 O O . SER A 1 558 ? 19.261 -2.451 -12.511 1.00 86.50 558 SER A O 1
ATOM 4433 N N . ASP A 1 559 ? 17.113 -3.068 -12.737 1.00 84.75 559 ASP A N 1
ATOM 4434 C CA . ASP A 1 559 ? 17.164 -3.522 -14.134 1.00 84.75 559 ASP A CA 1
ATOM 4435 C C . ASP A 1 559 ? 16.665 -2.467 -15.147 1.00 84.75 559 ASP A C 1
ATOM 4437 O O . ASP A 1 559 ? 16.719 -2.692 -16.361 1.00 84.75 559 ASP A O 1
ATOM 4441 N N . LYS A 1 560 ? 16.220 -1.307 -14.643 1.00 88.25 560 LYS A N 1
ATOM 4442 C CA . LYS A 1 560 ? 15.643 -0.160 -15.360 1.00 88.25 560 LYS A CA 1
ATOM 4443 C C . LYS A 1 560 ? 14.342 -0.439 -16.115 1.00 88.25 560 LYS A C 1
ATOM 4445 O O . LYS A 1 560 ? 13.935 0.414 -16.908 1.00 88.25 560 LYS A O 1
ATOM 4450 N N . PHE A 1 561 ? 13.674 -1.572 -15.892 1.00 89.81 561 PHE A N 1
ATOM 4451 C CA . PHE A 1 561 ? 12.360 -1.826 -16.486 1.00 89.81 561 PHE A CA 1
ATOM 4452 C C . PHE A 1 561 ? 11.258 -1.071 -15.733 1.00 89.81 561 PHE A C 1
ATOM 4454 O O . PHE A 1 561 ? 11.160 -1.129 -14.513 1.00 89.81 561 PHE A O 1
ATOM 4461 N N . ALA A 1 562 ? 10.407 -0.362 -16.469 1.00 90.06 562 ALA A N 1
ATOM 4462 C CA . ALA A 1 562 ? 9.196 0.231 -15.927 1.00 90.06 562 ALA A CA 1
ATOM 4463 C C . ALA A 1 562 ? 8.153 -0.854 -15.649 1.00 90.06 562 ALA A C 1
ATOM 4465 O O . ALA A 1 562 ? 7.942 -1.746 -16.477 1.00 90.06 562 ALA A O 1
ATOM 4466 N N . LEU A 1 563 ? 7.469 -0.740 -14.510 1.00 89.31 563 LEU A N 1
ATOM 4467 C CA . LEU A 1 563 ? 6.318 -1.581 -14.207 1.00 89.31 563 LEU A CA 1
ATOM 4468 C C . LEU A 1 563 ? 5.190 -1.295 -15.206 1.00 89.31 563 LEU A C 1
ATOM 4470 O O . LEU A 1 563 ? 4.889 -0.143 -15.536 1.00 89.31 563 LEU A O 1
ATOM 4474 N N . LEU A 1 564 ? 4.583 -2.368 -15.706 1.00 91.56 564 LEU A N 1
ATOM 4475 C CA . LEU A 1 564 ? 3.463 -2.322 -16.637 1.00 91.56 564 LEU A CA 1
ATOM 4476 C C . LEU A 1 564 ? 2.191 -2.677 -15.870 1.00 91.56 564 LEU A C 1
ATOM 4478 O O . LEU A 1 564 ? 2.176 -3.663 -15.135 1.00 91.56 564 LEU A O 1
ATOM 4482 N N . TYR A 1 565 ? 1.152 -1.866 -16.040 1.00 90.75 565 TYR A N 1
ATOM 4483 C CA . TYR A 1 565 ? -0.146 -2.062 -15.400 1.00 90.75 565 TYR A CA 1
ATOM 4484 C C . TYR A 1 565 ? -0.927 -3.186 -16.092 1.00 90.75 565 TYR A C 1
ATOM 4486 O O . TYR A 1 565 ? -1.383 -4.122 -15.441 1.00 90.75 565 TYR A O 1
ATOM 4494 N N . ASP A 1 566 ? -0.999 -3.135 -17.425 1.00 92.56 566 ASP A N 1
ATOM 4495 C CA . ASP A 1 566 ? -1.530 -4.213 -18.259 1.00 92.56 566 ASP A CA 1
ATOM 4496 C C . ASP A 1 566 ? -0.847 -4.224 -19.639 1.00 92.56 566 ASP A C 1
ATOM 4498 O O . ASP A 1 566 ? -0.282 -3.227 -20.104 1.00 92.56 566 ASP A O 1
ATOM 4502 N N . VAL A 1 567 ? -0.892 -5.375 -20.309 1.00 95.38 567 VAL A N 1
ATOM 4503 C CA . VAL A 1 567 ? -0.436 -5.550 -21.686 1.00 95.38 567 VAL A CA 1
ATOM 4504 C C . VAL A 1 567 ? -1.439 -6.422 -22.435 1.00 95.38 567 VAL A C 1
ATOM 4506 O O . VAL A 1 567 ? -1.528 -7.631 -22.218 1.00 95.38 567 VAL A O 1
ATOM 4509 N N . GLN A 1 568 ? -2.154 -5.828 -23.389 1.00 96.19 568 GLN A N 1
ATOM 4510 C CA . GLN A 1 568 ? -3.168 -6.520 -24.190 1.00 96.19 568 GLN A CA 1
ATOM 4511 C C . GLN A 1 568 ? -2.770 -6.594 -25.662 1.00 96.19 568 GLN A C 1
ATOM 4513 O O . GLN A 1 568 ? -1.988 -5.786 -26.160 1.00 96.19 568 GLN A O 1
ATOM 4518 N N . SER A 1 569 ? -3.332 -7.551 -26.405 1.00 96.31 569 SER A N 1
ATOM 4519 C CA . SER A 1 569 ? -3.130 -7.640 -27.857 1.00 96.31 569 SER A CA 1
ATOM 4520 C C . SER A 1 569 ? -4.414 -7.962 -28.613 1.00 96.31 569 SER A C 1
ATOM 4522 O O . SER A 1 569 ? -5.297 -8.656 -28.118 1.00 96.31 569 SER A O 1
ATOM 4524 N N . SER A 1 570 ? -4.544 -7.414 -29.823 1.00 95.31 570 SER A N 1
ATOM 4525 C CA . SER A 1 570 ? -5.780 -7.474 -30.609 1.00 95.31 570 SER A CA 1
ATOM 4526 C C . SER A 1 570 ? -5.474 -7.510 -32.112 1.00 95.31 570 SER A C 1
ATOM 4528 O O . SER A 1 570 ? -4.564 -6.806 -32.554 1.00 95.31 570 SER A O 1
ATOM 4530 N N . PRO A 1 571 ? -6.183 -8.311 -32.933 1.00 93.94 571 PRO A N 1
ATOM 4531 C CA . PRO A 1 571 ? -7.296 -9.209 -32.593 1.00 93.94 571 PRO A CA 1
ATOM 4532 C C . PRO A 1 571 ? -6.847 -10.598 -32.087 1.00 93.94 571 PRO A C 1
ATOM 4534 O O . PRO A 1 571 ? -7.627 -11.546 -32.124 1.00 93.94 571 PRO A O 1
ATOM 4537 N N . ASP A 1 572 ? -5.583 -10.739 -31.683 1.00 92.69 572 ASP A N 1
ATOM 4538 C CA . ASP A 1 572 ? -4.937 -12.001 -31.306 1.00 92.69 572 ASP A CA 1
ATOM 4539 C C . ASP A 1 572 ? -4.370 -11.901 -29.883 1.00 92.69 572 ASP A C 1
ATOM 4541 O O . ASP A 1 572 ? -3.162 -11.816 -29.695 1.00 92.69 572 ASP A O 1
ATOM 4545 N N . GLU A 1 573 ? -5.263 -11.910 -28.888 1.00 92.06 573 GLU A N 1
ATOM 4546 C CA . GLU A 1 573 ? -4.957 -11.857 -27.441 1.00 92.06 573 GLU A CA 1
ATOM 4547 C C . GLU A 1 573 ? -3.875 -12.872 -27.031 1.00 92.06 573 GLU A C 1
ATOM 4549 O O . GLU A 1 573 ? -3.021 -12.612 -26.182 1.00 92.06 573 GLU A O 1
ATOM 4554 N N . SER A 1 574 ? -3.869 -14.032 -27.699 1.00 92.56 574 SER A N 1
ATOM 4555 C CA . SER A 1 574 ? -2.927 -15.120 -27.444 1.00 92.56 574 SER A CA 1
ATOM 4556 C C . SER A 1 574 ? -1.474 -14.781 -27.786 1.00 92.56 574 SER A C 1
ATOM 4558 O O . SER A 1 574 ? -0.584 -15.548 -27.419 1.00 92.56 574 SER A O 1
ATOM 4560 N N . LEU A 1 575 ? -1.218 -13.680 -28.501 1.00 94.56 575 LEU A N 1
ATOM 4561 C CA . LEU A 1 575 ? 0.132 -13.192 -28.760 1.00 94.56 575 LEU A CA 1
ATOM 4562 C C . LEU A 1 575 ? 0.808 -12.741 -27.462 1.00 94.56 575 LEU A C 1
ATOM 4564 O O . LEU A 1 575 ? 1.944 -13.125 -27.220 1.00 94.56 575 LEU A O 1
ATOM 4568 N N . VAL A 1 576 ? 0.137 -11.973 -26.602 1.00 94.56 576 VAL A N 1
ATOM 4569 C CA . VAL A 1 576 ? 0.745 -11.594 -25.317 1.00 94.56 576 VAL A CA 1
ATOM 4570 C C . VAL A 1 576 ? 0.787 -12.800 -24.379 1.00 94.56 576 VAL A C 1
ATOM 4572 O O . VAL A 1 576 ? 1.874 -13.200 -23.964 1.00 94.56 576 VAL A O 1
ATOM 4575 N N . THR A 1 577 ? -0.350 -13.458 -24.136 1.00 92.62 577 THR A N 1
ATOM 4576 C CA . THR A 1 577 ? -0.450 -14.523 -23.120 1.00 92.62 577 THR A CA 1
ATOM 4577 C C . THR A 1 577 ? 0.406 -15.760 -23.413 1.00 92.62 577 THR A C 1
ATOM 4579 O O . THR A 1 577 ? 0.942 -16.355 -22.484 1.00 92.62 577 THR A O 1
ATOM 4582 N N . ASN A 1 578 ? 0.569 -16.148 -24.686 1.00 92.75 578 ASN A N 1
ATOM 4583 C CA . ASN A 1 578 ? 1.283 -17.377 -25.073 1.00 92.75 578 ASN A CA 1
ATOM 4584 C C . ASN A 1 578 ? 2.605 -17.110 -25.824 1.00 92.75 578 ASN A C 1
ATOM 4586 O O . ASN A 1 578 ? 3.102 -18.008 -26.504 1.00 92.75 578 ASN A O 1
ATOM 4590 N N . VAL A 1 579 ? 3.131 -15.879 -25.787 1.00 94.19 579 VAL A N 1
ATOM 4591 C CA . VAL A 1 579 ? 4.471 -15.550 -26.313 1.00 94.19 579 VAL A CA 1
ATOM 4592 C C . VAL A 1 579 ? 5.176 -14.603 -25.356 1.00 94.19 579 VAL A C 1
ATOM 4594 O O . VAL A 1 579 ? 6.148 -14.997 -24.726 1.00 94.19 579 VAL A O 1
ATOM 4597 N N . PHE A 1 580 ? 4.685 -13.370 -25.212 1.00 94.50 580 PHE A N 1
ATOM 4598 C CA . PHE A 1 580 ? 5.382 -12.330 -24.447 1.00 94.50 580 PHE A CA 1
ATOM 4599 C C . PHE A 1 580 ? 5.259 -12.467 -22.921 1.00 94.50 580 PHE A C 1
ATOM 4601 O O . PHE A 1 580 ? 6.002 -11.810 -22.202 1.00 94.50 580 PHE A O 1
ATOM 4608 N N . GLN A 1 581 ? 4.354 -13.315 -22.427 1.00 93.25 581 GLN A N 1
ATOM 4609 C CA . GLN A 1 581 ? 4.242 -13.678 -21.009 1.00 93.25 581 GLN A CA 1
ATOM 4610 C C . GLN A 1 581 ? 4.805 -15.081 -20.692 1.00 93.25 581 GLN A C 1
ATOM 4612 O O . GLN A 1 581 ? 4.917 -15.431 -19.516 1.00 93.25 581 GLN A O 1
ATOM 4617 N N . ASP A 1 582 ? 5.226 -15.878 -21.689 1.00 93.00 582 ASP A N 1
ATOM 4618 C CA . ASP A 1 582 ? 5.900 -17.165 -21.436 1.00 93.00 582 ASP A CA 1
ATOM 4619 C C . ASP A 1 582 ? 7.411 -16.969 -21.222 1.00 93.00 582 ASP A C 1
ATOM 4621 O O . ASP A 1 582 ? 8.263 -17.284 -22.060 1.00 93.00 582 ASP A O 1
ATOM 4625 N N . ILE A 1 583 ? 7.736 -16.450 -20.037 1.00 91.25 583 ILE A N 1
ATOM 4626 C CA . ILE A 1 583 ? 9.109 -16.244 -19.556 1.00 91.25 583 ILE A CA 1
ATOM 4627 C C . ILE A 1 583 ? 9.879 -17.578 -19.505 1.00 91.25 583 ILE A C 1
ATOM 4629 O O . ILE A 1 583 ? 11.086 -17.614 -19.748 1.00 91.25 583 ILE A O 1
ATOM 4633 N N . ALA A 1 584 ? 9.196 -18.700 -19.242 1.00 91.06 584 ALA A N 1
ATOM 4634 C CA . ALA A 1 584 ? 9.819 -20.023 -19.169 1.00 91.06 584 ALA A CA 1
ATOM 4635 C C . ALA A 1 584 ? 10.261 -20.547 -20.549 1.00 91.06 584 ALA A C 1
ATOM 4637 O O . ALA A 1 584 ? 11.265 -21.258 -20.642 1.00 91.06 584 ALA A O 1
ATOM 4638 N N . ALA A 1 585 ? 9.550 -20.164 -21.610 1.00 88.25 585 ALA A N 1
ATOM 4639 C CA . ALA A 1 585 ? 9.926 -20.380 -23.003 1.00 88.25 585 ALA A CA 1
ATOM 4640 C C . ALA A 1 585 ? 10.729 -19.210 -23.612 1.00 88.25 585 ALA A C 1
ATOM 4642 O O . ALA A 1 585 ? 10.929 -19.179 -24.828 1.00 88.25 585 ALA A O 1
ATOM 4643 N N . GLY A 1 586 ? 11.224 -18.270 -22.797 1.00 87.25 586 GLY A N 1
ATOM 4644 C CA . GLY A 1 586 ? 12.100 -17.181 -23.241 1.00 87.25 586 GLY A CA 1
ATOM 4645 C C . GLY A 1 586 ? 11.391 -16.088 -24.043 1.00 87.25 586 GLY A C 1
ATOM 4646 O O . GLY A 1 586 ? 11.963 -15.579 -25.007 1.00 87.25 586 GLY A O 1
ATOM 4647 N N . GLY A 1 587 ? 10.144 -15.767 -23.694 1.00 93.31 587 GLY A N 1
ATOM 4648 C CA . GLY A 1 587 ? 9.450 -14.580 -24.183 1.00 93.31 587 GLY A CA 1
ATOM 4649 C C . GLY A 1 587 ? 9.266 -13.510 -23.107 1.00 93.31 587 GLY A C 1
ATOM 4650 O O . GLY A 1 587 ? 9.114 -13.814 -21.925 1.00 93.31 587 GLY A O 1
ATOM 4651 N N . SER A 1 588 ? 9.299 -12.246 -23.524 1.00 94.56 588 SER A N 1
ATOM 4652 C CA . SER A 1 588 ? 9.093 -11.079 -22.663 1.00 94.56 588 SER A CA 1
ATOM 4653 C C . SER A 1 588 ? 8.679 -9.850 -23.473 1.00 94.56 588 SER A C 1
ATOM 4655 O O . SER A 1 588 ? 9.003 -9.7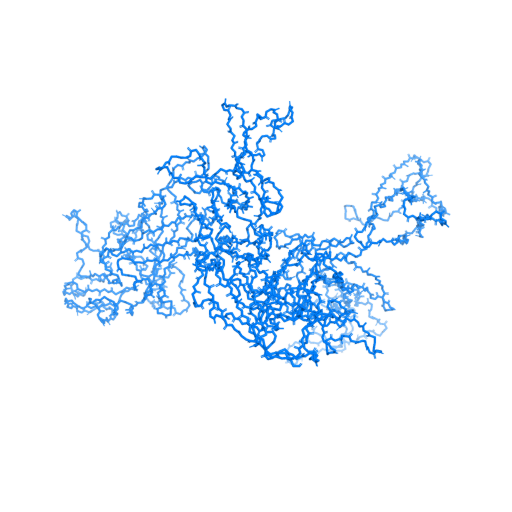19 -24.657 1.00 94.56 588 SER A O 1
ATOM 4657 N N . ILE A 1 589 ? 7.995 -8.925 -22.807 1.00 95.38 589 ILE A N 1
ATOM 4658 C CA . ILE A 1 589 ? 7.723 -7.567 -23.276 1.00 95.38 589 ILE A CA 1
ATOM 4659 C C . ILE A 1 589 ? 8.003 -6.599 -22.130 1.00 95.38 589 ILE A C 1
ATOM 4661 O O . ILE A 1 589 ? 7.641 -6.876 -20.989 1.00 95.38 589 ILE A O 1
ATOM 4665 N N . GLY A 1 590 ? 8.669 -5.483 -22.417 1.00 94.12 590 GLY A N 1
ATOM 4666 C CA . GLY A 1 590 ? 9.016 -4.500 -21.395 1.00 94.12 590 GLY A CA 1
ATOM 4667 C C . GLY A 1 590 ? 9.443 -3.158 -21.976 1.00 94.12 590 GLY A C 1
ATOM 4668 O O . GLY A 1 590 ? 9.927 -3.079 -23.107 1.00 94.12 590 GLY A O 1
ATOM 4669 N N . LEU A 1 591 ? 9.282 -2.104 -21.179 1.00 94.00 591 LEU A N 1
ATOM 4670 C CA . LEU A 1 591 ? 9.805 -0.768 -21.453 1.00 94.00 591 LEU A CA 1
ATOM 4671 C C . LEU A 1 591 ? 10.920 -0.472 -20.444 1.00 94.00 591 LEU A C 1
ATOM 4673 O O . LEU A 1 591 ? 10.696 -0.610 -19.248 1.00 94.00 591 LEU A O 1
ATOM 4677 N N . GLN A 1 592 ? 12.104 -0.064 -20.897 1.00 91.69 592 GLN A N 1
ATOM 4678 C CA . GLN A 1 592 ? 13.178 0.420 -20.018 1.00 91.69 592 GLN A CA 1
ATOM 4679 C C . GLN A 1 592 ? 13.241 1.947 -20.024 1.00 91.69 592 GLN A C 1
ATOM 4681 O O . GLN A 1 592 ? 13.107 2.545 -21.092 1.00 91.69 592 GLN A O 1
ATOM 4686 N N . TYR A 1 593 ? 13.476 2.594 -18.881 1.00 89.25 593 TYR A N 1
ATOM 4687 C CA . TYR A 1 593 ? 13.650 4.054 -18.828 1.00 89.25 593 TYR A CA 1
ATOM 4688 C C . TYR A 1 593 ? 14.880 4.479 -19.653 1.00 89.25 593 TYR A C 1
ATOM 4690 O O . TYR A 1 593 ? 15.997 4.027 -19.395 1.00 89.25 593 TYR A O 1
ATOM 4698 N N . TYR A 1 594 ? 14.683 5.334 -20.668 1.00 84.00 594 TYR A N 1
ATOM 4699 C CA . TYR A 1 594 ? 15.772 5.784 -21.549 1.00 84.00 594 TYR A CA 1
ATOM 4700 C C . TYR A 1 594 ? 16.382 7.128 -21.111 1.00 84.00 594 TYR A C 1
ATOM 4702 O O . TYR A 1 594 ? 17.569 7.380 -21.326 1.00 84.00 594 TYR A O 1
ATOM 4710 N N . THR A 1 595 ? 15.596 7.985 -20.457 1.00 74.12 595 THR A N 1
ATOM 4711 C CA . THR A 1 595 ? 16.095 9.133 -19.678 1.00 74.12 595 THR A CA 1
ATOM 4712 C C . THR A 1 595 ? 16.339 8.755 -18.218 1.00 74.12 595 THR A C 1
ATOM 4714 O O . THR A 1 595 ? 16.123 7.618 -17.813 1.00 74.12 595 THR A O 1
ATOM 4717 N N . SER A 1 596 ? 16.762 9.730 -17.403 1.00 68.25 596 SER A N 1
ATOM 4718 C CA . SER A 1 596 ? 16.634 9.612 -15.949 1.00 68.25 596 SER A CA 1
ATOM 4719 C C . SER A 1 596 ? 15.195 9.249 -15.576 1.00 68.25 596 SER A C 1
ATOM 4721 O O . SER A 1 596 ? 14.244 9.867 -16.067 1.00 68.25 596 SER A O 1
ATOM 4723 N N . PHE A 1 597 ? 15.069 8.272 -14.682 1.00 77.12 597 PHE A N 1
ATOM 4724 C CA . PHE A 1 597 ? 13.824 7.858 -14.051 1.00 77.12 597 PHE A CA 1
ATOM 4725 C C . PHE A 1 597 ? 13.055 9.027 -13.408 1.00 77.12 597 PHE A C 1
ATOM 4727 O O . PHE A 1 597 ? 11.830 9.006 -13.422 1.00 77.12 597 PHE A O 1
ATOM 4734 N N . ASN A 1 598 ? 13.734 10.099 -12.974 1.00 70.25 598 ASN A N 1
ATOM 4735 C CA . ASN A 1 598 ? 13.120 11.319 -12.429 1.00 70.25 598 ASN A CA 1
ATOM 4736 C C . ASN A 1 598 ? 12.130 12.009 -13.389 1.00 70.25 598 ASN A C 1
ATOM 4738 O O . ASN A 1 598 ? 11.321 12.806 -12.933 1.00 70.25 598 ASN A O 1
ATOM 4742 N N . LYS A 1 599 ? 12.168 11.719 -14.700 1.00 72.50 599 LYS A N 1
ATOM 4743 C CA . LYS A 1 599 ? 11.220 12.283 -15.680 1.00 72.50 599 LYS A CA 1
ATOM 4744 C C . LYS A 1 599 ? 9.908 11.500 -15.825 1.00 72.50 599 LYS A C 1
ATOM 4746 O O . LYS A 1 599 ? 9.034 11.969 -16.537 1.00 72.50 599 LYS A O 1
ATOM 4751 N N . LYS A 1 600 ? 9.780 10.318 -15.204 1.00 75.62 600 LYS A N 1
ATOM 4752 C CA . LYS A 1 600 ? 8.526 9.557 -14.974 1.00 75.62 600 LYS A CA 1
ATOM 4753 C C . LYS A 1 600 ? 7.454 9.690 -16.090 1.00 75.62 600 LYS A C 1
ATOM 4755 O O . LYS A 1 600 ? 6.437 10.353 -15.897 1.00 75.62 600 LYS A O 1
ATOM 4760 N N . PRO A 1 601 ? 7.649 9.085 -17.282 1.00 82.69 601 PRO A N 1
ATOM 4761 C CA . PRO A 1 601 ? 6.709 9.235 -18.393 1.00 82.69 601 PRO A CA 1
ATOM 4762 C C . PRO A 1 601 ? 5.438 8.386 -18.201 1.00 82.69 601 PRO A C 1
ATOM 4764 O O . PRO A 1 601 ? 5.398 7.230 -18.611 1.00 82.69 601 PRO A O 1
ATOM 4767 N N . SER A 1 602 ? 4.381 8.976 -17.632 1.00 84.44 602 SER A N 1
ATOM 4768 C CA . SER A 1 602 ? 3.049 8.360 -17.451 1.00 84.44 602 SER A CA 1
ATOM 4769 C C . SER A 1 602 ? 2.292 8.154 -18.780 1.00 84.44 602 SER A C 1
ATOM 4771 O O . SER A 1 602 ? 1.249 8.762 -19.029 1.00 84.44 602 SER A O 1
ATOM 4773 N N . PHE A 1 603 ? 2.848 7.335 -19.678 1.00 89.56 603 PHE A N 1
ATOM 4774 C CA . PHE A 1 603 ? 2.406 7.174 -21.065 1.00 89.56 603 PHE A CA 1
ATOM 4775 C C . PHE A 1 603 ? 2.044 5.731 -21.415 1.00 89.56 603 PHE A C 1
ATOM 4777 O O . PHE A 1 603 ? 2.801 4.801 -21.131 1.00 89.56 603 PHE A O 1
ATOM 4784 N N . ASP A 1 604 ? 0.928 5.568 -22.125 1.00 93.62 604 ASP A N 1
ATOM 4785 C CA . ASP A 1 604 ? 0.539 4.296 -22.738 1.00 93.62 604 ASP A CA 1
ATOM 4786 C C . ASP A 1 604 ? 0.964 4.258 -24.206 1.00 93.62 604 ASP A C 1
ATOM 4788 O O . ASP A 1 604 ? 0.980 5.283 -24.901 1.00 93.62 604 ASP A O 1
ATOM 4792 N N . TYR A 1 605 ? 1.267 3.063 -24.706 1.00 95.94 605 TYR A N 1
ATOM 4793 C CA . TYR A 1 605 ? 1.808 2.878 -26.048 1.00 95.94 605 TYR A CA 1
ATOM 4794 C C . TYR A 1 605 ? 1.060 1.803 -26.835 1.00 95.94 605 TYR A C 1
ATOM 4796 O O . TYR A 1 605 ? 0.897 0.670 -26.390 1.00 95.94 605 TYR A O 1
ATOM 4804 N N . GLU A 1 606 ? 0.660 2.144 -28.059 1.00 97.69 606 GLU A N 1
ATOM 4805 C CA . GLU A 1 606 ? 0.154 1.187 -29.040 1.00 97.69 606 GLU A CA 1
ATOM 4806 C C . GLU A 1 606 ? 1.286 0.806 -30.002 1.00 97.69 606 GLU A C 1
ATOM 4808 O O . GLU A 1 606 ? 1.783 1.639 -30.767 1.00 97.69 606 GLU A O 1
ATOM 4813 N N . VAL A 1 607 ? 1.693 -0.462 -29.970 1.00 97.69 607 VAL A N 1
ATOM 4814 C CA . VAL A 1 607 ? 2.632 -1.050 -30.930 1.00 97.69 607 VAL A CA 1
ATOM 4815 C C . VAL A 1 607 ? 1.816 -1.668 -32.063 1.00 97.69 607 VAL A C 1
ATOM 4817 O O . VAL A 1 607 ? 1.180 -2.709 -31.896 1.00 97.69 607 VAL A O 1
ATOM 4820 N N . GLU A 1 608 ? 1.816 -1.027 -33.230 1.00 97.06 608 GLU A N 1
ATOM 4821 C CA . GLU A 1 608 ? 1.247 -1.606 -34.450 1.00 97.06 608 GLU A CA 1
ATOM 4822 C C . GLU A 1 608 ? 2.288 -2.517 -35.106 1.00 97.06 608 GLU A C 1
ATOM 4824 O O . GLU A 1 608 ? 3.361 -2.047 -35.489 1.00 97.06 608 GLU A O 1
ATOM 4829 N N . LEU A 1 609 ? 1.961 -3.806 -35.237 1.00 96.06 609 LEU A N 1
ATOM 4830 C CA . LEU A 1 609 ? 2.823 -4.852 -35.788 1.00 96.06 609 LEU A CA 1
ATOM 4831 C C . LEU A 1 609 ? 2.476 -5.145 -37.257 1.00 96.06 609 LEU A C 1
ATOM 4833 O O . LEU A 1 609 ? 1.315 -5.073 -37.675 1.00 96.06 609 LEU A O 1
ATOM 4837 N N . SER A 1 610 ? 3.476 -5.560 -38.032 1.00 92.62 610 SER A N 1
ATOM 4838 C CA . SER A 1 610 ? 3.307 -6.094 -39.384 1.00 92.62 610 SER A CA 1
ATOM 4839 C C . SER A 1 610 ? 4.087 -7.395 -39.577 1.00 92.62 610 SER A C 1
ATOM 4841 O O . SER A 1 610 ? 5.050 -7.681 -38.865 1.00 92.62 610 SER A O 1
ATOM 4843 N N . ASP A 1 611 ? 3.677 -8.200 -40.561 1.00 87.00 611 ASP A N 1
ATOM 4844 C CA . ASP A 1 611 ? 4.461 -9.353 -41.018 1.00 87.00 611 ASP A CA 1
ATOM 4845 C C . ASP A 1 611 ? 5.616 -8.939 -41.960 1.00 87.00 611 ASP A C 1
ATOM 4847 O O . ASP A 1 611 ? 6.400 -9.789 -42.382 1.00 87.00 611 ASP A O 1
ATOM 4851 N N . GLY A 1 612 ? 5.742 -7.649 -42.286 1.00 84.56 612 GLY A N 1
ATOM 4852 C CA . GLY A 1 612 ? 6.869 -7.036 -42.991 1.00 84.56 612 GLY A CA 1
ATOM 4853 C C . GLY A 1 612 ? 7.296 -5.721 -42.331 1.00 84.56 612 GLY A C 1
ATOM 4854 O O . GLY A 1 612 ? 6.896 -5.422 -41.213 1.00 84.56 612 GLY A O 1
ATOM 4855 N N . TYR A 1 613 ? 8.121 -4.930 -43.014 1.00 86.50 613 TYR A N 1
ATOM 4856 C CA . TYR A 1 613 ? 8.667 -3.683 -42.466 1.00 86.50 613 TYR A CA 1
ATOM 4857 C C . TYR A 1 613 ? 7.699 -2.509 -42.647 1.00 86.50 613 TYR A C 1
ATOM 4859 O O . TYR A 1 613 ? 7.162 -2.318 -43.741 1.00 86.50 613 TYR A O 1
ATOM 4867 N N . ILE A 1 614 ? 7.481 -1.732 -41.580 1.00 89.31 614 ILE A N 1
ATOM 4868 C CA . ILE A 1 614 ? 6.520 -0.612 -41.553 1.00 89.31 614 ILE A CA 1
ATOM 4869 C C . ILE A 1 614 ? 7.025 0.659 -40.848 1.00 89.31 614 ILE A C 1
ATOM 4871 O O . ILE A 1 614 ? 6.310 1.664 -40.842 1.00 89.31 614 ILE A O 1
ATOM 4875 N N . SER A 1 615 ? 8.239 0.659 -40.290 1.00 89.44 615 SER A N 1
ATOM 4876 C CA . SER A 1 615 ? 8.950 1.893 -39.929 1.00 89.44 615 SER A CA 1
ATOM 4877 C C . SER A 1 615 ? 10.468 1.747 -40.071 1.00 89.44 615 SER A C 1
ATOM 4879 O O . SER A 1 615 ? 10.982 0.650 -40.282 1.00 89.44 615 SER A O 1
ATOM 4881 N N . GLU A 1 616 ? 11.176 2.871 -39.983 1.00 86.81 616 GLU A N 1
ATOM 4882 C CA . GLU A 1 616 ? 12.621 2.979 -40.176 1.00 86.81 616 GLU A CA 1
ATOM 4883 C C . GLU A 1 616 ? 13.264 3.644 -38.951 1.00 86.81 616 GLU A C 1
ATOM 4885 O O . GLU A 1 616 ? 12.776 4.663 -38.457 1.00 86.81 616 GLU A O 1
ATOM 4890 N N . SER A 1 617 ? 14.361 3.060 -38.467 1.00 87.81 617 SER A N 1
ATOM 4891 C CA . SER A 1 617 ? 15.169 3.573 -37.359 1.00 87.81 617 SER A CA 1
ATOM 4892 C C . SER A 1 617 ? 15.904 4.858 -37.742 1.00 87.81 617 SER A C 1
ATOM 4894 O O . SER A 1 617 ? 16.639 4.879 -38.728 1.00 87.81 617 SER A O 1
ATOM 4896 N N . VAL A 1 618 ? 15.826 5.901 -36.913 1.00 84.06 618 VAL A N 1
ATOM 4897 C CA . VAL A 1 618 ? 16.695 7.082 -37.072 1.00 84.06 618 VAL A CA 1
ATOM 4898 C C . VAL A 1 618 ? 18.117 6.828 -36.571 1.00 84.06 618 VAL A C 1
ATOM 4900 O O . VAL A 1 618 ? 18.372 5.866 -35.848 1.00 84.06 618 VAL A O 1
ATOM 4903 N N . ASP A 1 619 ? 19.033 7.718 -36.963 1.00 70.12 619 ASP A N 1
ATOM 4904 C CA . ASP A 1 619 ? 20.465 7.701 -36.641 1.00 70.12 619 ASP A CA 1
ATOM 4905 C C . ASP A 1 619 ? 21.118 6.298 -36.726 1.00 70.12 619 ASP A C 1
ATOM 4907 O O . ASP A 1 619 ? 21.696 5.838 -35.732 1.00 70.12 619 ASP A O 1
ATOM 4911 N N . PRO A 1 620 ? 21.023 5.611 -37.888 1.00 64.44 620 PRO A N 1
ATOM 4912 C CA . PRO A 1 620 ? 21.730 4.356 -38.137 1.00 64.44 620 PRO A CA 1
ATOM 4913 C C . PRO A 1 620 ? 23.246 4.498 -37.952 1.00 64.44 620 PRO A C 1
ATOM 4915 O O . PRO A 1 620 ? 23.832 5.543 -38.242 1.00 64.44 620 PRO A O 1
ATOM 4918 N N . ALA A 1 621 ? 23.890 3.425 -37.495 1.00 64.94 621 ALA A N 1
ATOM 4919 C CA . ALA A 1 621 ? 25.338 3.369 -37.335 1.00 64.94 621 ALA A CA 1
ATOM 4920 C C . ALA A 1 621 ? 26.077 3.399 -38.691 1.00 64.94 621 ALA A C 1
ATOM 4922 O O . ALA A 1 621 ? 25.513 3.056 -39.730 1.00 64.94 621 ALA A O 1
ATOM 4923 N N . ASP A 1 622 ? 27.380 3.715 -38.670 1.00 66.00 622 ASP A N 1
ATOM 4924 C CA . ASP A 1 622 ? 28.266 3.675 -39.854 1.00 66.00 622 ASP A CA 1
ATOM 4925 C C . ASP A 1 622 ? 28.296 2.292 -40.551 1.00 66.00 622 ASP A C 1
ATOM 4927 O O . ASP A 1 622 ? 28.703 2.196 -41.710 1.00 66.00 622 ASP A O 1
ATOM 4931 N N . ALA A 1 623 ? 27.889 1.225 -39.850 1.00 66.44 623 ALA A N 1
ATOM 4932 C CA . ALA A 1 623 ? 27.746 -0.131 -40.384 1.00 66.44 623 ALA A CA 1
ATOM 4933 C C . ALA A 1 623 ? 26.570 -0.272 -41.370 1.00 66.44 623 ALA A C 1
ATOM 4935 O O . ALA A 1 623 ? 26.627 -1.102 -42.280 1.00 66.44 623 ALA A O 1
ATOM 4936 N N . CYS A 1 624 ? 25.527 0.550 -41.221 1.00 71.88 624 CYS A N 1
ATOM 4937 C CA . CYS A 1 624 ? 24.312 0.432 -42.013 1.00 71.88 624 CYS A CA 1
ATOM 4938 C C . CYS A 1 624 ? 24.512 0.896 -43.468 1.00 71.88 624 CYS A C 1
ATOM 4940 O O . CYS A 1 624 ? 25.408 1.704 -43.762 1.00 71.88 624 CYS A O 1
ATOM 4942 N N . PRO A 1 625 ? 23.669 0.417 -44.405 1.00 67.25 625 PRO A N 1
ATOM 4943 C CA . PRO A 1 625 ? 23.834 0.684 -45.828 1.00 67.25 625 PRO A CA 1
ATOM 4944 C C . PRO A 1 625 ? 23.948 2.169 -46.201 1.00 67.25 625 PRO A C 1
ATOM 4946 O O . PRO A 1 625 ? 23.495 3.070 -45.497 1.00 67.25 625 PRO A O 1
ATOM 4949 N N . GLU A 1 626 ? 24.612 2.406 -47.335 1.00 67.81 626 GLU A N 1
ATOM 4950 C CA . GLU A 1 626 ? 25.005 3.734 -47.831 1.00 67.81 626 GLU A CA 1
ATOM 4951 C C . GLU A 1 626 ? 25.919 4.570 -46.894 1.00 67.81 626 GLU A C 1
ATOM 4953 O O . GLU A 1 626 ? 26.203 5.730 -47.201 1.00 67.81 626 GLU A O 1
ATOM 4958 N N . ASN A 1 627 ? 26.513 3.967 -45.851 1.00 65.19 627 ASN A N 1
ATOM 4959 C CA . ASN A 1 627 ? 27.235 4.629 -44.744 1.00 65.19 627 ASN A CA 1
ATOM 4960 C C . ASN A 1 627 ? 26.275 5.417 -43.825 1.00 65.19 627 ASN A C 1
ATOM 4962 O O . ASN A 1 627 ? 26.456 6.617 -43.610 1.00 65.19 627 ASN A O 1
ATOM 4966 N N . GLY A 1 628 ? 25.229 4.753 -43.322 1.00 66.50 628 GLY A N 1
ATOM 4967 C CA . GLY A 1 628 ? 24.302 5.349 -42.357 1.00 66.50 628 GLY A CA 1
ATOM 4968 C C . GLY A 1 628 ? 23.391 6.446 -42.927 1.00 66.50 628 GLY A C 1
ATOM 4969 O O . GLY A 1 628 ? 23.044 7.382 -42.208 1.00 66.50 628 GLY A O 1
ATOM 4970 N N . THR A 1 629 ? 22.991 6.368 -44.205 1.00 68.50 629 THR A N 1
ATOM 4971 C CA . THR A 1 629 ? 21.916 7.231 -44.754 1.00 68.50 629 THR A CA 1
ATOM 4972 C C . THR A 1 629 ? 20.552 6.557 -44.849 1.00 68.50 629 THR A C 1
ATOM 4974 O O . THR A 1 629 ? 19.579 7.263 -45.108 1.00 68.50 629 THR A O 1
ATOM 4977 N N . ILE A 1 630 ? 20.458 5.246 -44.596 1.00 71.31 630 ILE A N 1
ATOM 4978 C CA . ILE A 1 630 ? 19.185 4.519 -44.497 1.00 71.31 630 ILE A CA 1
ATOM 4979 C C . ILE A 1 630 ? 19.153 3.725 -43.187 1.00 71.31 630 ILE A C 1
ATOM 4981 O O . ILE A 1 630 ? 20.132 3.068 -42.822 1.00 71.31 630 ILE A O 1
ATOM 4985 N N . GLY A 1 631 ? 18.037 3.827 -42.472 1.00 74.88 631 GLY A N 1
ATOM 4986 C CA . GLY A 1 631 ? 17.811 3.214 -41.172 1.00 74.88 631 GLY A CA 1
ATOM 4987 C C . GLY A 1 631 ? 17.590 1.705 -41.207 1.00 74.88 631 GLY A C 1
ATOM 4988 O O . GLY A 1 631 ? 17.139 1.142 -42.209 1.00 74.88 631 GLY A O 1
ATOM 4989 N N . ALA A 1 632 ? 17.840 1.065 -40.062 1.00 82.12 632 ALA A N 1
ATOM 4990 C CA . ALA A 1 632 ? 17.376 -0.291 -39.788 1.00 82.12 632 ALA A CA 1
ATOM 4991 C C . ALA A 1 632 ? 15.846 -0.369 -39.923 1.00 82.12 632 ALA A C 1
ATOM 4993 O O . ALA A 1 632 ? 15.127 0.504 -39.427 1.00 82.12 632 ALA A O 1
ATOM 4994 N N . GLN A 1 633 ? 15.343 -1.395 -40.605 1.00 82.88 633 GLN A N 1
ATOM 4995 C CA . GLN A 1 633 ? 13.928 -1.500 -40.969 1.00 82.88 633 GLN A CA 1
ATOM 4996 C C . GLN A 1 633 ? 13.171 -2.348 -39.941 1.00 82.88 633 GLN A C 1
ATOM 4998 O O . GLN A 1 633 ? 13.522 -3.499 -39.679 1.00 82.88 633 GLN A O 1
ATOM 5003 N N . LEU A 1 634 ? 12.127 -1.770 -39.347 1.00 90.75 634 LEU A N 1
ATOM 5004 C CA . LEU A 1 634 ? 11.424 -2.321 -38.189 1.00 90.75 634 LEU A CA 1
ATOM 5005 C C . LEU A 1 634 ? 10.073 -2.942 -38.597 1.00 90.75 634 LEU A C 1
ATOM 5007 O O . LEU A 1 634 ? 9.326 -2.336 -39.377 1.00 90.75 634 LEU A O 1
ATOM 5011 N N . PRO A 1 635 ? 9.699 -4.114 -38.046 1.00 92.62 635 PRO A N 1
ATOM 5012 C CA . PRO A 1 635 ? 8.415 -4.766 -38.318 1.00 92.62 635 PRO A CA 1
ATOM 5013 C C . PRO A 1 635 ? 7.241 -4.164 -37.529 1.00 92.62 635 PRO A C 1
ATOM 5015 O O . PRO A 1 635 ? 6.141 -4.716 -37.512 1.00 92.62 635 PRO A O 1
ATOM 5018 N N . PHE A 1 636 ? 7.467 -3.043 -36.845 1.00 95.81 636 PHE A N 1
ATOM 5019 C CA . PHE A 1 636 ? 6.473 -2.344 -36.045 1.00 95.81 636 PHE A CA 1
ATOM 5020 C C . PHE A 1 636 ? 6.663 -0.828 -36.095 1.00 95.81 636 PHE A C 1
ATOM 5022 O O . PHE A 1 636 ? 7.696 -0.321 -36.536 1.00 95.81 636 PHE A O 1
ATOM 5029 N N . LYS A 1 637 ? 5.653 -0.102 -35.616 1.00 95.44 637 LYS A N 1
ATOM 5030 C CA . LYS A 1 637 ? 5.720 1.325 -35.270 1.00 95.44 637 LYS A CA 1
ATOM 5031 C C . LYS A 1 637 ? 5.021 1.539 -33.933 1.00 95.44 637 LYS A C 1
ATOM 5033 O O . LYS A 1 637 ? 4.019 0.881 -33.655 1.00 95.44 637 LYS A O 1
ATOM 5038 N N . VAL A 1 638 ? 5.535 2.460 -33.126 1.00 97.00 638 VAL A N 1
ATOM 5039 C CA . VAL A 1 638 ? 4.979 2.761 -31.802 1.00 97.00 638 VAL A CA 1
ATOM 5040 C C . VAL A 1 638 ? 4.255 4.099 -31.841 1.00 97.00 638 VAL A C 1
ATOM 5042 O O . VAL A 1 638 ? 4.754 5.078 -32.404 1.00 97.00 638 VAL A O 1
ATOM 5045 N N . LYS A 1 639 ? 3.074 4.142 -31.235 1.00 96.38 639 LYS A N 1
ATOM 5046 C CA . LYS A 1 639 ? 2.262 5.340 -31.064 1.00 96.38 639 LYS A CA 1
ATOM 5047 C C . LYS A 1 639 ? 2.070 5.611 -29.575 1.00 96.38 639 LYS A C 1
ATOM 5049 O O . LYS A 1 639 ? 1.530 4.764 -28.870 1.00 96.38 639 LYS A O 1
ATOM 5054 N N . ASN A 1 640 ? 2.464 6.795 -29.121 1.00 94.75 640 ASN A N 1
ATOM 5055 C CA . ASN A 1 640 ? 2.109 7.301 -27.801 1.00 94.75 640 ASN A CA 1
ATOM 5056 C C . ASN A 1 640 ? 0.592 7.578 -27.795 1.00 94.75 640 ASN A C 1
ATOM 5058 O O . ASN A 1 640 ? 0.079 8.319 -28.643 1.00 94.75 640 ASN A O 1
ATOM 5062 N N . LEU A 1 641 ? -0.152 6.924 -26.904 1.00 93.50 641 LEU A N 1
ATOM 5063 C CA . LEU A 1 641 ? -1.607 7.055 -26.823 1.00 93.50 641 LEU A CA 1
ATOM 5064 C C . LEU A 1 641 ? -2.022 8.349 -26.120 1.00 93.50 641 LEU A C 1
ATOM 5066 O O . LEU A 1 641 ? -2.968 8.987 -26.581 1.00 93.50 641 LEU A O 1
ATOM 5070 N N . THR A 1 642 ? -1.263 8.776 -25.109 1.00 87.94 642 THR A N 1
ATOM 5071 C CA . THR A 1 642 ? -1.459 10.024 -24.360 1.00 87.94 642 THR A CA 1
ATOM 5072 C C . THR A 1 642 ? -1.365 11.259 -25.265 1.00 87.94 642 THR A C 1
ATOM 5074 O O . THR A 1 642 ? -2.237 12.124 -25.232 1.00 87.94 642 THR A O 1
ATOM 5077 N N . THR A 1 643 ? -0.352 11.332 -26.137 1.00 89.69 643 THR A N 1
ATOM 5078 C CA . THR A 1 643 ? -0.190 12.442 -27.102 1.00 89.69 643 THR A CA 1
ATOM 5079 C C . THR A 1 643 ? -0.905 12.196 -28.432 1.00 89.69 643 THR A C 1
ATOM 5081 O O . THR A 1 643 ? -1.113 13.121 -29.222 1.00 89.69 643 THR A O 1
ATOM 5084 N N . GLY A 1 644 ? -1.260 10.939 -28.714 1.00 92.12 644 GLY A N 1
ATOM 5085 C CA . GLY A 1 644 ? -1.832 10.489 -29.980 1.00 92.12 644 GLY A CA 1
ATOM 5086 C C . GLY A 1 644 ? -0.845 10.437 -31.156 1.00 92.12 644 GLY A C 1
ATOM 5087 O O . GLY A 1 644 ? -1.284 10.167 -32.280 1.00 92.12 644 GLY A O 1
ATOM 5088 N N . GLN A 1 645 ? 0.450 10.694 -30.936 1.00 92.62 645 GLN A N 1
ATOM 5089 C CA . GLN A 1 645 ? 1.473 10.820 -31.984 1.00 92.62 645 GLN A CA 1
ATOM 5090 C C . GLN A 1 645 ? 2.306 9.539 -32.161 1.00 92.62 645 GLN A C 1
ATOM 5092 O O . GLN A 1 645 ? 2.386 8.698 -31.268 1.00 92.62 645 GLN A O 1
ATOM 5097 N N . TYR A 1 646 ? 2.935 9.378 -33.329 1.00 94.56 646 TYR A N 1
ATOM 5098 C CA . TYR A 1 646 ? 3.896 8.293 -33.556 1.00 94.56 646 TYR A CA 1
ATOM 5099 C C . TYR A 1 646 ? 5.277 8.674 -33.029 1.00 94.56 646 TYR A C 1
ATOM 5101 O O . TYR A 1 646 ? 5.766 9.773 -33.292 1.00 94.56 646 TYR A O 1
ATOM 5109 N N . VAL A 1 647 ? 5.899 7.736 -32.325 1.00 93.88 647 VAL A N 1
ATOM 5110 C CA . VAL A 1 647 ? 7.230 7.875 -31.736 1.00 93.88 647 VAL A CA 1
ATOM 5111 C C . VAL A 1 647 ? 8.294 7.679 -32.814 1.00 93.88 647 VAL A C 1
ATOM 5113 O O . VAL A 1 647 ? 8.180 6.794 -33.665 1.00 93.88 647 VAL A O 1
ATOM 5116 N N . THR A 1 648 ? 9.360 8.477 -32.769 1.00 93.69 648 THR A N 1
ATOM 5117 C CA . THR A 1 648 ? 10.543 8.258 -33.611 1.00 93.69 648 THR A CA 1
ATOM 5118 C C . THR A 1 648 ? 11.431 7.195 -32.967 1.00 93.69 648 THR A C 1
ATOM 5120 O O . THR A 1 648 ? 11.923 7.397 -31.857 1.00 93.69 648 THR A O 1
ATOM 5123 N N . LEU A 1 649 ? 11.635 6.075 -33.658 1.00 93.75 649 LEU A N 1
ATOM 5124 C CA . LEU A 1 649 ? 12.317 4.890 -33.130 1.00 93.75 649 LEU A CA 1
ATOM 5125 C C . LEU A 1 649 ? 13.796 4.835 -33.535 1.00 93.75 649 LEU A C 1
ATOM 5127 O O . LEU A 1 649 ? 14.157 5.288 -34.622 1.00 93.75 649 LEU A O 1
ATOM 5131 N N . LYS A 1 650 ? 14.637 4.237 -32.686 1.00 91.94 650 LYS A N 1
ATOM 5132 C CA . LYS A 1 650 ? 16.059 3.981 -32.951 1.00 91.94 650 LYS A CA 1
ATOM 5133 C C . LYS A 1 650 ? 16.493 2.602 -32.450 1.00 91.94 650 LYS A C 1
ATOM 5135 O O . LYS A 1 650 ? 16.336 2.303 -31.271 1.00 91.94 650 LYS A O 1
ATOM 5140 N N . LEU A 1 651 ? 17.065 1.783 -33.328 1.00 90.69 651 LEU A N 1
ATOM 5141 C CA . LEU A 1 651 ? 17.574 0.450 -33.000 1.00 90.69 651 LEU A CA 1
ATOM 5142 C C . LEU A 1 651 ? 18.866 0.514 -32.165 1.00 90.69 651 LEU A C 1
ATOM 5144 O O . LEU A 1 651 ? 19.770 1.298 -32.463 1.00 90.69 651 LEU A O 1
ATOM 5148 N N . ASN A 1 652 ? 18.973 -0.352 -31.158 1.00 89.12 652 ASN A N 1
ATOM 5149 C CA . ASN A 1 652 ? 20.220 -0.665 -30.469 1.00 89.12 652 ASN A CA 1
ATOM 5150 C C . ASN A 1 652 ? 20.957 -1.816 -31.175 1.00 89.12 652 ASN A C 1
ATOM 5152 O O . ASN A 1 652 ? 20.910 -2.951 -30.712 1.00 89.12 652 ASN A O 1
ATOM 5156 N N . ASP A 1 653 ? 21.650 -1.504 -32.272 1.00 85.75 653 ASP A N 1
ATOM 5157 C CA . ASP A 1 653 ? 22.413 -2.439 -33.126 1.00 85.75 653 ASP A CA 1
ATOM 5158 C C . ASP A 1 653 ? 23.718 -2.936 -32.445 1.00 85.75 653 ASP A C 1
ATOM 5160 O O . ASP A 1 653 ? 24.833 -2.780 -32.938 1.00 85.75 653 ASP A O 1
ATOM 5164 N N . ASN A 1 654 ? 23.566 -3.474 -31.231 1.00 86.69 654 ASN A N 1
ATOM 5165 C CA . ASN A 1 654 ? 24.587 -4.122 -30.402 1.00 86.69 654 ASN A CA 1
ATOM 5166 C C . ASN A 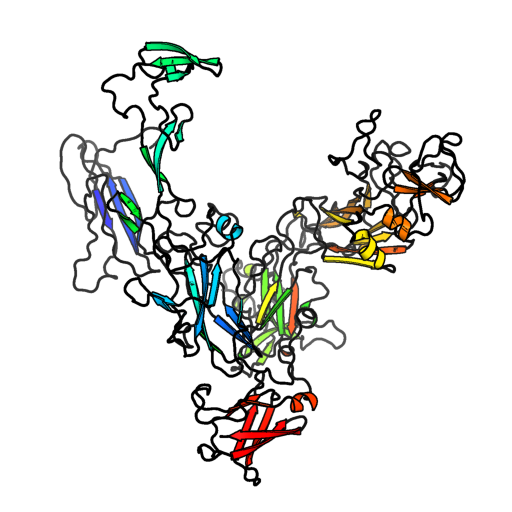1 654 ? 24.242 -5.613 -30.176 1.00 86.69 654 ASN A C 1
ATOM 5168 O O . ASN A 1 654 ? 24.727 -6.229 -29.220 1.00 86.69 654 ASN A O 1
ATOM 5172 N N . GLY A 1 655 ? 23.387 -6.176 -31.038 1.00 87.31 655 GLY A N 1
ATOM 5173 C CA . GLY A 1 655 ? 22.944 -7.565 -31.017 1.00 87.31 655 GLY A CA 1
ATOM 5174 C C . GLY A 1 655 ? 21.964 -7.882 -29.891 1.00 87.31 655 GLY A C 1
ATOM 5175 O O . GLY A 1 655 ? 21.734 -7.087 -28.976 1.00 87.31 655 GLY A O 1
ATOM 5176 N N . ILE A 1 656 ? 21.434 -9.106 -29.906 1.00 88.88 656 ILE A N 1
ATOM 5177 C CA . ILE A 1 656 ? 20.361 -9.568 -29.002 1.00 88.88 656 ILE A CA 1
ATOM 5178 C C . ILE A 1 656 ? 20.713 -9.508 -27.501 1.00 88.88 656 ILE A C 1
ATOM 5180 O O . ILE A 1 656 ? 19.829 -9.568 -26.649 1.00 88.88 656 ILE A O 1
ATOM 5184 N N . PHE A 1 657 ? 22.000 -9.375 -27.155 1.00 87.94 657 PHE A N 1
ATOM 5185 C CA . PHE A 1 657 ? 22.477 -9.196 -25.778 1.00 87.94 657 PHE A CA 1
ATOM 5186 C C . PHE A 1 657 ? 22.660 -7.724 -25.369 1.00 87.94 657 PHE A C 1
ATOM 5188 O O . PHE A 1 657 ? 23.000 -7.455 -24.217 1.00 87.94 657 PHE A O 1
ATOM 5195 N N . ASN A 1 658 ? 22.442 -6.765 -26.275 1.00 85.12 658 ASN A N 1
ATOM 5196 C CA . ASN A 1 658 ? 22.600 -5.323 -26.051 1.00 85.12 658 ASN A CA 1
ATOM 5197 C C . ASN A 1 658 ? 23.987 -4.953 -25.470 1.00 85.12 658 ASN A C 1
ATOM 5199 O O . ASN A 1 658 ? 24.096 -4.101 -24.589 1.00 85.12 658 ASN A O 1
ATOM 5203 N N . GLY A 1 659 ? 25.046 -5.644 -25.913 1.00 81.44 659 GLY A N 1
ATOM 5204 C CA . GLY A 1 659 ? 26.413 -5.537 -25.376 1.00 81.44 659 GLY A CA 1
ATOM 5205 C C . GLY A 1 659 ? 26.667 -6.222 -24.017 1.00 81.44 659 GLY A C 1
ATOM 5206 O O . GLY A 1 659 ? 27.819 -6.338 -23.598 1.00 81.44 659 GLY A O 1
ATOM 5207 N N . ASN A 1 660 ? 25.635 -6.728 -23.334 1.00 85.38 660 ASN A N 1
ATOM 5208 C CA . ASN A 1 660 ? 25.732 -7.409 -22.036 1.00 85.38 660 ASN A CA 1
ATOM 5209 C C . ASN A 1 660 ? 25.808 -8.940 -22.201 1.00 85.38 660 ASN A C 1
ATOM 5211 O O . ASN A 1 660 ? 24.945 -9.687 -21.739 1.00 85.38 660 ASN A O 1
ATOM 5215 N N . ARG A 1 661 ? 26.861 -9.411 -22.884 1.00 87.38 661 ARG A N 1
ATOM 5216 C CA . ARG A 1 661 ? 27.102 -10.830 -23.209 1.00 87.38 661 ARG A CA 1
ATOM 5217 C C . ARG A 1 661 ? 26.970 -11.758 -21.978 1.00 87.38 661 ARG A C 1
ATOM 5219 O O . ARG A 1 661 ? 27.734 -11.605 -21.020 1.00 87.38 661 ARG A O 1
ATOM 5226 N N . PRO A 1 662 ? 26.085 -12.776 -22.001 1.00 87.31 662 PRO A N 1
ATOM 5227 C CA . PRO A 1 662 ? 25.879 -13.659 -20.856 1.00 87.31 662 PRO A CA 1
ATOM 5228 C C . PRO A 1 662 ? 27.042 -14.659 -20.672 1.00 87.31 662 PRO A C 1
ATOM 5230 O O . PRO A 1 662 ? 27.600 -15.133 -21.664 1.00 87.31 662 PRO A O 1
ATOM 5233 N N . PRO A 1 663 ? 27.381 -15.088 -19.433 1.00 87.81 663 PRO A N 1
ATOM 5234 C CA . PRO A 1 663 ? 28.571 -15.915 -19.159 1.00 87.81 663 PRO A CA 1
ATOM 5235 C C . PRO A 1 663 ? 28.618 -17.305 -19.818 1.00 87.81 663 PRO A C 1
ATOM 5237 O O . PRO A 1 663 ? 29.655 -17.967 -19.773 1.00 87.81 663 PRO A O 1
ATOM 5240 N N . TRP A 1 664 ? 27.502 -17.780 -20.377 1.00 88.94 664 TRP A N 1
ATOM 5241 C CA . TRP A 1 664 ? 27.413 -19.052 -21.100 1.00 88.94 664 TRP A CA 1
ATOM 5242 C C . TRP A 1 664 ? 27.644 -18.916 -22.612 1.00 88.94 664 TRP A C 1
ATOM 5244 O O . TRP A 1 664 ? 27.894 -19.930 -23.268 1.00 88.94 664 TRP A O 1
ATOM 5254 N N . TYR A 1 665 ? 27.574 -17.704 -23.175 1.00 87.94 665 TYR A N 1
ATOM 5255 C CA . TYR A 1 665 ? 27.832 -17.472 -24.594 1.00 87.94 665 TYR A CA 1
ATOM 5256 C C . TYR A 1 665 ? 29.342 -17.434 -24.859 1.00 87.94 665 TYR A C 1
ATOM 5258 O O . TYR A 1 665 ? 30.105 -16.780 -24.147 1.00 87.94 665 TYR A O 1
ATOM 5266 N N . ILE A 1 666 ? 29.779 -18.153 -25.894 1.00 87.69 666 ILE A N 1
ATOM 5267 C CA . ILE A 1 666 ? 31.181 -18.217 -26.313 1.00 87.69 666 ILE A CA 1
ATOM 5268 C C . ILE A 1 666 ? 31.242 -17.763 -27.777 1.00 87.69 666 ILE A C 1
ATOM 5270 O O . ILE A 1 666 ? 30.736 -18.492 -28.634 1.00 87.69 666 ILE A O 1
ATOM 5274 N N . PRO A 1 667 ? 31.860 -16.606 -28.079 1.00 86.25 667 PRO A N 1
ATOM 5275 C CA . PRO A 1 667 ? 31.930 -16.082 -29.439 1.00 86.25 667 PRO A CA 1
ATOM 5276 C C . PRO A 1 667 ? 32.816 -16.962 -30.345 1.00 86.25 667 PRO A C 1
ATOM 5278 O O . PRO A 1 667 ? 33.677 -17.709 -29.852 1.00 86.25 667 PRO A O 1
ATOM 5281 N N . PRO A 1 668 ? 32.655 -16.881 -31.679 1.00 85.38 668 PRO A N 1
ATOM 5282 C CA . PRO A 1 668 ? 33.499 -17.577 -32.643 1.00 85.38 668 PRO A CA 1
ATOM 5283 C C . PRO A 1 668 ? 34.997 -17.325 -32.418 1.00 85.38 668 PRO A C 1
ATOM 5285 O O . PRO A 1 668 ? 35.462 -16.201 -32.278 1.00 85.38 668 PRO A O 1
ATOM 5288 N N . ALA A 1 669 ? 35.825 -18.372 -32.481 1.00 85.25 669 ALA A N 1
ATOM 5289 C CA . ALA A 1 669 ? 37.274 -18.236 -32.258 1.00 85.25 669 ALA A CA 1
ATOM 5290 C C . ALA A 1 669 ? 38.017 -17.405 -33.336 1.00 85.25 669 ALA A C 1
ATOM 5292 O O . ALA A 1 669 ? 39.215 -17.144 -33.204 1.00 85.25 669 ALA A O 1
ATOM 5293 N N . ASN A 1 670 ? 37.326 -17.038 -34.418 1.00 87.38 670 ASN A N 1
ATOM 5294 C CA . ASN A 1 670 ? 37.776 -16.134 -35.478 1.00 87.38 670 ASN A CA 1
ATOM 5295 C C . ASN A 1 670 ? 37.231 -14.702 -35.345 1.00 87.38 670 ASN A C 1
ATOM 5297 O O . ASN A 1 670 ? 37.724 -13.834 -36.060 1.00 87.38 670 ASN A O 1
ATOM 5301 N N . ASP A 1 671 ? 36.247 -14.477 -34.475 1.00 83.00 671 ASP A N 1
ATOM 5302 C CA . ASP A 1 671 ? 35.632 -13.178 -34.208 1.00 83.00 671 ASP A CA 1
ATOM 5303 C C . ASP A 1 671 ? 35.192 -13.124 -32.728 1.00 83.00 671 ASP A C 1
ATOM 5305 O O . ASP A 1 671 ? 34.112 -13.606 -32.386 1.00 83.00 671 ASP A O 1
ATOM 5309 N N . PRO A 1 672 ? 36.062 -12.646 -31.818 1.00 84.19 672 PRO A N 1
ATOM 5310 C CA . PRO A 1 672 ? 35.802 -12.673 -30.378 1.00 84.19 672 PRO A CA 1
ATOM 5311 C C . PRO A 1 672 ? 34.810 -11.596 -29.921 1.00 84.19 672 PRO A C 1
ATOM 5313 O O . PRO A 1 672 ? 34.341 -11.655 -28.782 1.00 84.19 672 PRO A O 1
ATOM 5316 N N . ASP A 1 673 ? 34.521 -10.619 -30.780 1.00 82.62 673 ASP A N 1
ATOM 5317 C CA . ASP A 1 673 ? 33.700 -9.456 -30.458 1.00 82.62 673 ASP A CA 1
ATOM 5318 C C . ASP A 1 673 ? 32.269 -9.616 -31.010 1.00 82.62 673 ASP A C 1
ATOM 5320 O O . ASP A 1 673 ? 31.354 -9.033 -30.443 1.00 82.62 673 ASP A O 1
ATOM 5324 N N . HIS A 1 674 ? 32.048 -10.501 -31.993 1.00 85.75 674 HIS A N 1
ATOM 5325 C CA . HIS A 1 674 ? 30.724 -10.915 -32.482 1.00 85.75 674 HIS A CA 1
ATOM 5326 C C . HIS A 1 674 ? 29.768 -11.368 -31.361 1.00 85.75 674 HIS A C 1
ATOM 5328 O O . HIS A 1 674 ? 29.994 -12.390 -30.706 1.00 85.75 674 HIS A O 1
ATOM 5334 N N . ASP A 1 675 ? 28.677 -10.617 -31.201 1.00 88.31 675 ASP A N 1
ATOM 5335 C CA . ASP A 1 675 ? 27.427 -11.044 -30.571 1.00 88.31 675 ASP A CA 1
ATOM 5336 C C . ASP A 1 675 ? 26.343 -11.196 -31.657 1.00 88.31 675 ASP A C 1
ATOM 5338 O O . ASP A 1 675 ? 26.418 -10.503 -32.676 1.00 88.31 675 ASP A O 1
ATOM 5342 N N . PRO A 1 676 ? 25.345 -12.082 -31.480 1.00 88.94 676 PRO A N 1
ATOM 5343 C CA . PRO A 1 676 ? 24.386 -12.392 -32.538 1.00 88.94 676 PRO A CA 1
ATOM 5344 C C . PRO A 1 676 ? 23.534 -11.164 -32.902 1.00 88.94 676 PRO A C 1
ATOM 5346 O O . PRO A 1 676 ? 22.986 -10.504 -32.013 1.00 88.94 676 PRO A O 1
ATOM 5349 N N . GLY A 1 677 ? 23.488 -10.840 -34.197 1.00 86.81 677 GLY A N 1
ATOM 5350 C CA . GLY A 1 677 ? 22.816 -9.657 -34.758 1.00 86.81 677 GLY A CA 1
ATOM 5351 C C . GLY A 1 677 ? 23.603 -8.341 -34.690 1.00 86.81 677 GLY A C 1
ATOM 5352 O O . GLY A 1 677 ? 23.248 -7.389 -35.373 1.00 86.81 677 GLY A O 1
ATOM 5353 N N . ALA A 1 678 ? 24.703 -8.265 -33.934 1.00 87.62 678 ALA A N 1
ATOM 5354 C CA . ALA A 1 678 ? 25.399 -6.997 -33.708 1.00 87.62 678 ALA A CA 1
ATOM 5355 C C . ALA A 1 678 ? 26.046 -6.420 -34.984 1.00 87.62 678 ALA A C 1
ATOM 5357 O O . ALA A 1 678 ? 26.996 -6.991 -35.529 1.00 87.62 678 ALA A O 1
ATOM 5358 N N . GLY A 1 679 ? 25.591 -5.237 -35.406 1.00 83.00 679 GLY A N 1
ATOM 5359 C CA . GLY A 1 679 ? 26.127 -4.501 -36.549 1.00 83.00 679 GLY A CA 1
ATOM 5360 C C . GLY A 1 679 ? 25.547 -4.923 -37.901 1.00 83.00 679 GLY A C 1
ATOM 5361 O O . GLY A 1 679 ? 26.190 -4.663 -38.924 1.00 83.00 679 GLY A O 1
ATOM 5362 N N . ASP A 1 680 ? 24.391 -5.598 -37.929 1.00 81.56 680 ASP A N 1
ATOM 5363 C CA . ASP A 1 680 ? 23.711 -5.997 -39.172 1.00 81.56 680 ASP A CA 1
ATOM 5364 C C . ASP A 1 680 ? 22.552 -5.068 -39.587 1.00 81.56 680 ASP A C 1
ATOM 5366 O O . ASP A 1 680 ? 22.067 -5.153 -40.721 1.00 81.56 680 ASP A O 1
ATOM 5370 N N . CYS A 1 681 ? 22.173 -4.127 -38.715 1.00 82.06 681 CYS A N 1
ATOM 5371 C CA . CYS A 1 681 ? 21.095 -3.159 -38.920 1.00 82.06 681 CYS A CA 1
ATOM 5372 C C . CYS A 1 681 ? 19.712 -3.788 -39.209 1.00 82.06 681 CYS A C 1
ATOM 5374 O O . CYS A 1 681 ? 18.879 -3.177 -39.891 1.00 82.06 681 CYS A O 1
ATOM 5376 N N . MET A 1 682 ? 19.443 -4.982 -38.673 1.00 86.00 682 MET A N 1
ATOM 5377 C CA . MET A 1 682 ? 18.155 -5.673 -38.727 1.00 86.00 682 MET A CA 1
ATOM 5378 C C . MET A 1 682 ? 17.617 -5.914 -37.323 1.00 86.00 682 MET A C 1
ATOM 5380 O O . MET A 1 682 ? 18.246 -6.632 -36.570 1.00 86.00 682 MET A O 1
ATOM 5384 N N . TRP A 1 683 ? 16.420 -5.417 -36.983 1.00 90.69 683 TRP A N 1
ATOM 5385 C CA . TRP A 1 683 ? 15.874 -5.676 -35.642 1.00 90.69 683 TRP A CA 1
ATOM 5386 C C . TRP A 1 683 ? 15.577 -7.166 -35.399 1.00 90.69 683 TRP A C 1
ATOM 5388 O O . TRP A 1 683 ? 14.818 -7.798 -36.152 1.00 90.69 683 TRP A O 1
ATOM 5398 N N . GLN A 1 684 ? 16.115 -7.683 -34.293 1.00 91.19 684 GLN A N 1
ATOM 5399 C CA . GLN A 1 684 ? 15.969 -9.062 -33.823 1.00 91.19 684 GLN A CA 1
ATOM 5400 C C . GLN A 1 684 ? 15.356 -9.137 -32.407 1.00 91.19 684 GLN A C 1
ATOM 5402 O O . GLN A 1 684 ? 15.490 -8.197 -31.620 1.00 91.19 684 GLN A O 1
ATOM 5407 N N . PRO A 1 685 ? 14.685 -10.249 -32.035 1.00 92.25 685 PRO A N 1
ATOM 5408 C CA . PRO A 1 685 ? 14.171 -10.428 -30.675 1.00 92.25 685 PRO A CA 1
ATOM 5409 C C . PRO A 1 685 ? 15.296 -10.335 -29.633 1.00 92.25 685 PRO A C 1
ATOM 5411 O O . PRO A 1 685 ? 16.299 -11.037 -29.732 1.00 92.25 685 PRO A O 1
ATOM 5414 N N . GLY A 1 686 ? 15.114 -9.483 -28.622 1.00 90.06 686 GLY A N 1
ATOM 5415 C CA . GLY A 1 686 ? 16.150 -9.128 -27.642 1.00 90.06 686 GLY A CA 1
ATOM 5416 C C . GLY A 1 686 ? 16.723 -7.724 -27.819 1.00 90.06 686 GLY A C 1
ATOM 5417 O O . GLY A 1 686 ? 17.112 -7.107 -26.827 1.00 90.06 686 GLY A O 1
ATOM 5418 N N . GLU A 1 687 ? 16.745 -7.182 -29.037 1.00 92.44 687 GLU A N 1
ATOM 5419 C CA . GLU A 1 687 ? 17.316 -5.857 -29.289 1.00 92.44 687 GLU A CA 1
ATOM 5420 C C . GLU A 1 687 ? 16.383 -4.730 -28.848 1.00 92.44 687 GLU A C 1
ATOM 5422 O O . GLU A 1 687 ? 15.205 -4.679 -29.223 1.00 92.44 687 GLU A O 1
ATOM 5427 N N . LEU A 1 688 ? 16.938 -3.795 -28.073 1.00 92.44 688 LEU A N 1
ATOM 5428 C CA . LEU A 1 688 ? 16.233 -2.603 -27.620 1.00 92.44 688 LEU A CA 1
ATOM 5429 C C . LEU A 1 688 ? 15.934 -1.655 -28.787 1.00 92.44 688 LEU A C 1
ATOM 5431 O O . LEU A 1 688 ? 16.804 -1.347 -29.603 1.00 92.44 688 LEU A O 1
ATOM 5435 N N . VAL A 1 689 ? 14.717 -1.112 -28.812 1.00 93.94 689 VAL A N 1
ATOM 5436 C CA . VAL A 1 689 ? 14.343 -0.013 -29.708 1.00 93.94 689 VAL A CA 1
ATOM 5437 C C . VAL A 1 689 ? 14.008 1.222 -28.879 1.00 93.94 689 VAL A C 1
ATOM 5439 O O . VAL A 1 689 ? 12.950 1.318 -28.257 1.00 93.94 689 VAL A O 1
ATOM 5442 N N . TYR A 1 690 ? 14.932 2.178 -28.877 1.00 93.38 690 TYR A N 1
ATOM 5443 C CA . TYR A 1 690 ? 14.825 3.450 -28.177 1.00 93.38 690 TYR A CA 1
ATOM 5444 C C . TYR A 1 690 ? 13.749 4.349 -28.788 1.00 93.38 690 TYR A C 1
ATOM 5446 O O . TYR A 1 690 ? 13.667 4.524 -30.008 1.00 93.38 690 TYR A O 1
ATOM 5454 N N . PHE A 1 691 ? 12.967 4.990 -27.926 1.00 93.62 691 PHE A N 1
ATOM 5455 C CA . PHE A 1 691 ? 12.051 6.068 -28.273 1.00 93.62 691 PHE A CA 1
ATOM 5456 C C . PHE A 1 691 ? 12.886 7.355 -28.325 1.00 93.62 691 PHE A C 1
ATOM 5458 O O . PHE A 1 691 ? 13.009 8.093 -27.351 1.00 93.62 691 PHE A O 1
ATOM 5465 N N . GLU A 1 692 ? 13.566 7.553 -29.459 1.00 91.06 692 GLU A N 1
ATOM 5466 C CA . GLU A 1 692 ? 14.588 8.589 -29.664 1.00 91.06 692 GLU A CA 1
ATOM 5467 C C . GLU A 1 692 ? 14.001 10.002 -29.666 1.00 91.06 692 GLU A C 1
ATOM 5469 O O . GLU A 1 692 ? 14.671 10.938 -29.226 1.00 91.06 692 GLU A O 1
ATOM 5474 N N . ARG A 1 693 ? 12.773 10.146 -30.187 1.00 89.19 693 ARG A N 1
ATOM 5475 C CA . ARG A 1 693 ? 11.961 11.372 -30.128 1.00 89.19 693 ARG A CA 1
ATOM 5476 C C . ARG A 1 693 ? 10.480 11.017 -30.005 1.00 89.19 693 ARG A C 1
ATOM 5478 O O . ARG A 1 693 ? 9.821 10.730 -31.009 1.00 89.19 693 ARG A O 1
ATOM 5485 N N . ASP A 1 694 ? 9.971 11.066 -28.784 1.00 88.12 694 ASP A N 1
ATOM 5486 C CA . ASP A 1 694 ? 8.548 11.175 -28.468 1.00 88.12 694 ASP A CA 1
ATOM 5487 C C . ASP A 1 694 ? 8.179 12.670 -28.386 1.00 88.12 694 ASP A C 1
ATOM 5489 O O . ASP A 1 694 ? 8.961 13.486 -27.896 1.00 88.12 694 ASP A O 1
ATOM 5493 N N . SER A 1 695 ? 7.036 13.065 -28.948 1.00 88.94 695 SER A N 1
ATOM 5494 C CA . SER A 1 695 ? 6.657 14.482 -29.106 1.00 88.94 695 SER A CA 1
ATOM 5495 C C . SER A 1 695 ? 5.716 14.916 -27.991 1.00 88.94 695 SER A C 1
ATOM 5497 O O . SER A 1 695 ? 4.519 14.624 -28.032 1.00 88.94 695 SER A O 1
ATOM 5499 N N . VAL A 1 696 ? 6.269 15.612 -26.999 1.00 89.50 696 VAL A N 1
ATOM 5500 C CA . VAL A 1 696 ? 5.641 15.853 -25.694 1.00 89.50 696 VAL A CA 1
ATOM 5501 C C . VAL A 1 696 ? 5.701 17.327 -25.294 1.00 89.50 696 VAL A C 1
ATOM 5503 O O . VAL A 1 696 ? 6.460 18.107 -25.865 1.00 89.50 696 VAL A O 1
ATOM 5506 N N . PHE A 1 697 ? 4.908 17.707 -24.294 1.00 88.25 697 PHE A N 1
ATOM 5507 C CA . PHE A 1 697 ? 5.159 18.932 -23.534 1.00 88.25 697 PHE A CA 1
ATOM 5508 C C . PHE A 1 697 ? 5.983 18.607 -22.281 1.00 88.25 697 PHE A C 1
ATOM 5510 O O . PHE A 1 697 ? 5.890 17.492 -21.758 1.00 88.25 697 PHE A O 1
ATOM 5517 N N . VAL A 1 698 ? 6.782 19.567 -21.819 1.00 87.00 698 VAL A N 1
ATOM 5518 C CA . VAL A 1 698 ? 7.640 19.478 -20.628 1.00 87.00 698 VAL A CA 1
ATOM 5519 C C . VAL A 1 698 ? 7.465 20.752 -19.794 1.00 87.00 698 VAL A C 1
ATOM 5521 O O . VAL A 1 698 ? 7.347 21.835 -20.366 1.00 87.00 698 VAL A O 1
ATOM 5524 N N . GLY A 1 699 ? 7.446 20.624 -18.468 1.00 84.19 699 GLY A N 1
ATOM 5525 C CA . G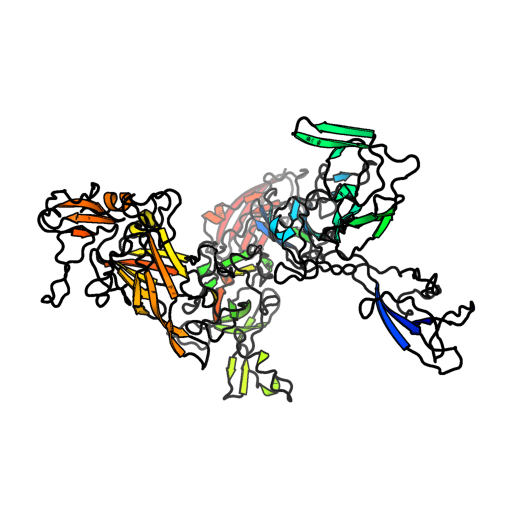LY A 1 699 ? 7.151 21.702 -17.521 1.00 84.19 699 GLY A CA 1
ATOM 5526 C C . GLY A 1 699 ? 5.697 21.693 -17.040 1.00 84.19 699 GLY A C 1
ATOM 5527 O O . GLY A 1 699 ? 4.936 20.770 -17.333 1.00 84.19 699 GLY A O 1
ATOM 5528 N N . THR A 1 700 ? 5.308 22.730 -16.299 1.00 80.88 700 THR A N 1
ATOM 5529 C CA . THR A 1 700 ? 3.971 22.912 -15.705 1.00 80.88 700 THR A CA 1
ATOM 5530 C C . THR A 1 700 ? 3.462 24.344 -15.926 1.00 80.88 700 THR A C 1
ATOM 5532 O O . THR A 1 700 ? 4.236 25.263 -16.198 1.00 80.88 700 THR A O 1
ATOM 5535 N N . GLY A 1 701 ? 2.143 24.555 -15.834 1.00 78.69 701 GLY A N 1
ATOM 5536 C CA . GLY A 1 701 ? 1.538 25.895 -15.871 1.00 78.69 701 GLY A CA 1
ATOM 5537 C C . GLY A 1 701 ? 1.861 26.711 -17.134 1.00 78.69 701 GLY A C 1
ATOM 5538 O O . GLY A 1 701 ? 1.626 26.260 -18.255 1.00 78.69 701 GLY A O 1
ATOM 5539 N N . GLU A 1 702 ? 2.371 27.936 -16.958 1.00 74.62 702 GLU A N 1
ATOM 5540 C CA . GLU A 1 702 ? 2.778 28.810 -18.075 1.00 74.62 702 GLU A CA 1
ATOM 5541 C C . GLU A 1 702 ? 4.122 28.406 -18.722 1.00 74.62 702 GLU A C 1
ATOM 5543 O O . GLU A 1 702 ? 4.397 28.839 -19.843 1.00 74.62 702 GLU A O 1
ATOM 5548 N N . ASP A 1 703 ? 4.925 27.553 -18.071 1.00 78.19 703 ASP A N 1
ATOM 5549 C CA . ASP A 1 703 ? 6.263 27.125 -18.521 1.00 78.19 703 ASP A CA 1
ATOM 5550 C C . ASP A 1 703 ? 6.241 25.828 -19.373 1.00 78.19 703 ASP A C 1
ATOM 5552 O O . ASP A 1 703 ? 7.283 25.225 -19.631 1.00 78.19 703 ASP A O 1
ATOM 5556 N N . LEU A 1 704 ? 5.063 25.395 -19.844 1.00 83.88 704 LEU A N 1
ATOM 5557 C CA . LEU A 1 704 ? 4.883 24.227 -20.722 1.00 83.88 704 LEU A CA 1
ATOM 5558 C C . LEU A 1 704 ? 5.494 24.436 -22.128 1.00 83.88 704 LEU A C 1
ATOM 5560 O O . LEU A 1 704 ? 4.849 24.977 -23.035 1.00 83.88 704 LEU A O 1
ATOM 5564 N N . GLU A 1 705 ? 6.713 23.937 -22.353 1.00 85.44 705 GLU A N 1
ATOM 5565 C CA . GLU A 1 705 ? 7.373 23.929 -23.669 1.00 85.44 705 GLU A CA 1
ATOM 5566 C C . GLU A 1 705 ? 7.142 22.608 -24.431 1.00 85.44 705 GLU A C 1
ATOM 5568 O O . GLU A 1 705 ? 7.094 21.529 -23.847 1.00 85.44 705 GLU A O 1
ATOM 5573 N N . PHE A 1 706 ? 6.999 22.673 -25.761 1.00 86.81 706 PHE A N 1
ATOM 5574 C CA . PHE A 1 706 ? 6.886 21.489 -26.628 1.00 86.81 706 PHE A CA 1
ATOM 5575 C C . PHE A 1 706 ? 8.266 21.029 -27.110 1.00 86.81 706 PHE A C 1
ATOM 5577 O O . PHE A 1 706 ? 8.966 21.805 -27.768 1.00 86.81 706 PHE A O 1
ATOM 5584 N N . ASP A 1 707 ? 8.618 19.765 -26.870 1.00 84.06 707 ASP A N 1
ATOM 5585 C CA . ASP A 1 707 ? 9.928 19.210 -27.221 1.00 84.06 707 ASP A CA 1
ATOM 5586 C C . ASP A 1 707 ? 9.874 17.736 -27.687 1.00 84.06 707 ASP A C 1
ATOM 5588 O O . ASP A 1 707 ? 8.893 17.009 -27.513 1.00 84.06 707 ASP A O 1
ATOM 5592 N N . ALA A 1 708 ? 10.957 17.307 -28.332 1.00 86.12 708 ALA A N 1
ATOM 5593 C CA . ALA A 1 708 ? 11.167 15.981 -28.898 1.00 86.12 708 ALA A CA 1
ATOM 5594 C C . ALA A 1 708 ? 12.076 15.153 -27.972 1.00 86.12 708 ALA A C 1
ATOM 5596 O O . ALA A 1 708 ? 13.289 15.067 -28.176 1.00 86.12 708 ALA A O 1
ATOM 5597 N N . GLN A 1 709 ? 11.475 14.570 -26.937 1.00 88.25 709 GLN A N 1
ATOM 5598 C CA . GLN A 1 709 ? 12.169 13.973 -25.797 1.00 88.25 709 GLN A CA 1
ATOM 5599 C C . GLN A 1 709 ? 12.412 12.469 -25.957 1.00 88.25 709 GLN A C 1
ATOM 5601 O O . GLN A 1 709 ? 11.807 11.793 -26.788 1.00 88.25 709 GLN A O 1
ATOM 5606 N N . LYS A 1 710 ? 13.317 11.946 -25.131 1.00 89.94 710 LYS A N 1
ATOM 5607 C CA . LYS A 1 710 ? 13.569 10.510 -24.981 1.00 89.94 710 LYS A CA 1
ATOM 5608 C C . LYS A 1 710 ? 12.714 9.998 -23.825 1.00 89.94 710 LYS A C 1
ATOM 5610 O O . LYS A 1 710 ? 12.680 10.646 -22.786 1.00 89.94 710 LYS A O 1
ATOM 5615 N N . THR A 1 711 ? 12.031 8.870 -23.995 1.00 89.88 711 THR A N 1
ATOM 5616 C CA . THR A 1 711 ? 11.134 8.318 -22.961 1.00 89.88 711 THR A CA 1
ATOM 5617 C C . THR A 1 711 ? 11.574 6.916 -22.550 1.00 89.88 711 THR A C 1
ATOM 5619 O O . THR A 1 711 ? 12.248 6.754 -21.531 1.00 89.88 711 THR A O 1
ATOM 5622 N N . TYR A 1 712 ? 11.278 5.915 -23.377 1.00 93.06 712 TYR A N 1
ATOM 5623 C CA . TYR A 1 712 ? 11.544 4.504 -23.093 1.00 93.06 712 TYR A CA 1
ATOM 5624 C C . TYR A 1 712 ? 12.423 3.823 -24.151 1.00 93.06 712 TYR A C 1
ATOM 5626 O O . TYR A 1 712 ? 12.703 4.372 -25.216 1.00 93.06 712 TYR A O 1
ATOM 5634 N N . ALA A 1 713 ? 12.853 2.599 -23.861 1.00 93.38 713 ALA A N 1
ATOM 5635 C CA . ALA A 1 713 ? 13.356 1.636 -24.827 1.00 93.38 713 ALA A CA 1
ATOM 5636 C C . ALA A 1 713 ? 12.463 0.391 -24.792 1.00 93.38 713 ALA A C 1
ATOM 5638 O O . ALA A 1 713 ? 12.313 -0.233 -23.743 1.00 93.38 713 ALA A O 1
ATOM 5639 N N . LEU A 1 714 ? 11.860 0.035 -25.925 1.00 95.56 714 LEU A N 1
ATOM 5640 C CA . LEU A 1 714 ? 11.039 -1.167 -26.048 1.00 95.56 714 LEU A CA 1
ATOM 5641 C C . LEU A 1 714 ? 11.936 -2.400 -26.182 1.00 95.56 714 LEU A C 1
ATOM 5643 O O . LEU A 1 714 ? 12.795 -2.441 -27.064 1.00 95.56 714 LEU A O 1
ATOM 5647 N N . ASN A 1 715 ? 11.698 -3.410 -25.346 1.00 94.50 715 ASN A N 1
ATOM 5648 C CA . ASN A 1 715 ? 12.252 -4.752 -25.497 1.00 94.50 715 ASN A CA 1
ATOM 5649 C C . ASN A 1 715 ? 11.124 -5.748 -25.814 1.00 94.50 715 ASN A C 1
ATOM 5651 O O . ASN A 1 715 ? 10.077 -5.742 -25.163 1.00 94.50 715 ASN A O 1
ATOM 5655 N N . LEU A 1 716 ? 11.350 -6.600 -26.814 1.00 95.44 716 LEU A N 1
ATOM 5656 C CA . LEU A 1 716 ? 10.461 -7.689 -27.217 1.00 95.44 716 LEU A CA 1
ATOM 5657 C C . LEU A 1 716 ? 11.309 -8.941 -27.447 1.00 95.44 716 LEU A C 1
ATOM 5659 O O . LEU A 1 716 ? 12.190 -8.942 -28.311 1.00 95.44 716 LEU A O 1
ATOM 5663 N N . THR A 1 717 ? 11.017 -10.018 -26.719 1.00 94.31 717 THR A N 1
ATOM 5664 C CA . THR A 1 717 ? 11.710 -11.307 -26.864 1.00 94.31 717 THR A CA 1
ATOM 5665 C C . THR A 1 717 ? 10.726 -12.451 -27.090 1.00 94.31 717 THR A C 1
ATOM 5667 O O . THR A 1 717 ? 9.571 -12.402 -26.659 1.00 94.31 717 THR A O 1
ATOM 5670 N N . TYR A 1 718 ? 11.175 -13.474 -27.814 1.00 94.19 718 TYR A N 1
ATOM 5671 C CA . TYR A 1 718 ? 10.477 -14.739 -28.025 1.00 94.19 718 TYR A CA 1
ATOM 5672 C C . TYR A 1 718 ? 11.478 -15.794 -28.500 1.00 94.19 718 TYR A C 1
ATOM 5674 O O . TYR A 1 718 ? 12.417 -15.474 -29.228 1.00 94.19 718 TYR A O 1
ATOM 5682 N N . SER A 1 719 ? 11.253 -17.060 -28.145 1.00 91.00 719 SER A N 1
ATOM 5683 C CA . SER A 1 719 ? 12.022 -18.178 -28.693 1.00 91.00 719 SER A CA 1
ATOM 5684 C C . SER A 1 719 ? 11.511 -18.642 -30.059 1.00 91.00 719 SER A C 1
ATOM 5686 O O . SER A 1 719 ? 10.400 -18.335 -30.504 1.00 91.00 719 SER A O 1
ATOM 5688 N N . GLU A 1 720 ? 12.321 -19.468 -30.714 1.00 89.44 720 GLU A N 1
ATOM 5689 C CA . GLU A 1 720 ? 12.003 -20.113 -31.983 1.00 89.44 720 GLU A CA 1
ATOM 5690 C C . GLU A 1 720 ? 10.835 -21.105 -31.846 1.00 89.44 720 GLU A C 1
ATOM 5692 O O . GLU A 1 720 ? 10.131 -21.367 -32.821 1.00 89.44 720 GLU A O 1
ATOM 5697 N N . GLY A 1 721 ? 10.585 -21.619 -30.633 1.00 87.44 721 GLY A N 1
ATOM 5698 C CA . GLY A 1 721 ? 9.419 -22.448 -30.319 1.00 87.44 721 GLY A CA 1
ATOM 5699 C C . GLY A 1 721 ? 8.110 -21.710 -30.605 1.00 87.44 721 GLY A C 1
ATOM 5700 O O . GLY A 1 721 ? 7.290 -22.190 -31.393 1.00 87.44 721 GLY A O 1
ATOM 5701 N N . HIS A 1 722 ? 7.975 -20.488 -30.072 1.00 90.94 722 HIS A N 1
ATOM 5702 C CA . HIS A 1 722 ? 6.825 -19.610 -30.316 1.00 90.94 722 HIS A CA 1
ATOM 5703 C C . HIS A 1 722 ? 6.609 -19.321 -31.810 1.00 90.94 722 HIS A C 1
ATOM 5705 O O . HIS A 1 722 ? 5.466 -19.241 -32.262 1.00 90.94 722 HIS A O 1
ATOM 5711 N N . LEU A 1 723 ? 7.689 -19.205 -32.593 1.00 88.94 723 LEU A N 1
ATOM 5712 C CA . LEU A 1 723 ? 7.601 -19.067 -34.049 1.00 88.94 723 LEU A CA 1
ATOM 5713 C C . LEU A 1 723 ? 7.034 -20.334 -34.699 1.00 88.94 723 LEU A C 1
ATOM 5715 O O . LEU A 1 723 ? 6.100 -20.238 -35.495 1.00 88.94 723 LEU A O 1
ATOM 5719 N N . THR A 1 724 ? 7.567 -21.510 -34.349 1.00 84.62 724 THR A N 1
ATOM 5720 C CA . THR A 1 724 ? 7.179 -22.786 -34.976 1.00 84.62 724 THR A CA 1
ATOM 5721 C C . THR A 1 724 ? 5.756 -23.243 -34.652 1.00 84.62 724 THR A C 1
ATOM 5723 O O . THR A 1 724 ? 5.131 -23.883 -35.498 1.00 84.62 724 THR A O 1
ATOM 5726 N N . ASP A 1 725 ? 5.224 -22.889 -33.477 1.00 83.69 725 ASP A N 1
ATOM 5727 C CA . ASP A 1 725 ? 3.855 -23.240 -33.075 1.00 83.69 725 ASP A CA 1
ATOM 5728 C C . ASP A 1 725 ? 2.793 -22.250 -33.599 1.00 83.69 725 ASP A C 1
ATOM 5730 O O . ASP A 1 725 ? 1.630 -22.630 -33.765 1.00 83.69 725 ASP A O 1
ATOM 5734 N N . ARG A 1 726 ? 3.167 -20.990 -33.884 1.00 86.81 726 ARG A N 1
ATOM 5735 C CA . ARG A 1 726 ? 2.225 -19.933 -34.311 1.00 86.81 726 ARG A CA 1
ATOM 5736 C C . ARG A 1 726 ? 2.266 -19.617 -35.804 1.00 86.81 726 ARG A C 1
ATOM 5738 O O . ARG A 1 726 ? 1.209 -19.406 -36.402 1.00 86.81 726 ARG A O 1
ATOM 5745 N N . ASN A 1 727 ? 3.450 -19.546 -36.416 1.00 84.44 727 ASN A N 1
ATOM 5746 C CA . ASN A 1 727 ? 3.591 -19.039 -37.780 1.00 84.44 727 ASN A CA 1
ATOM 5747 C C . ASN A 1 727 ? 3.607 -20.181 -38.821 1.00 84.44 727 ASN A C 1
ATOM 5749 O O . ASN A 1 727 ? 4.583 -20.931 -38.911 1.00 84.44 727 ASN A O 1
ATOM 5753 N N . PRO A 1 728 ? 2.578 -20.299 -39.689 1.00 82.81 728 PRO A N 1
ATOM 5754 C CA . PRO A 1 728 ? 2.448 -21.418 -40.624 1.00 82.81 728 PRO A CA 1
ATOM 5755 C C . PRO A 1 728 ? 3.503 -21.438 -41.745 1.00 82.81 728 PRO A C 1
ATOM 5757 O O . PRO A 1 728 ? 3.536 -22.404 -42.512 1.00 82.81 728 PRO A O 1
ATOM 5760 N N . LEU A 1 729 ? 4.347 -20.403 -41.862 1.00 85.62 729 LEU A N 1
ATOM 5761 C CA . LEU A 1 729 ? 5.483 -20.376 -42.787 1.00 85.62 729 LEU A CA 1
ATOM 5762 C C . LEU A 1 729 ? 6.574 -21.388 -42.400 1.00 85.62 729 LEU A C 1
ATOM 5764 O O . LEU A 1 729 ? 7.138 -22.020 -43.291 1.00 85.62 729 LEU A O 1
ATOM 5768 N N . CYS A 1 730 ? 6.850 -21.570 -41.102 1.00 87.12 730 CYS A N 1
ATOM 5769 C CA . CYS A 1 730 ? 8.021 -22.308 -40.619 1.00 87.12 730 CYS A CA 1
ATOM 5770 C C . CYS A 1 730 ? 7.690 -23.253 -39.458 1.00 87.12 730 CYS A C 1
ATOM 5772 O O . CYS A 1 730 ? 7.989 -22.975 -38.306 1.00 87.12 730 CYS A O 1
ATOM 5774 N N . ASN A 1 731 ? 7.157 -24.434 -39.778 1.00 85.88 731 ASN A N 1
ATOM 5775 C CA . ASN A 1 731 ? 6.869 -25.501 -38.801 1.00 85.88 731 ASN A CA 1
ATOM 5776 C C . ASN A 1 731 ? 8.142 -26.210 -38.261 1.00 85.88 731 ASN A C 1
ATOM 5778 O O . ASN A 1 731 ? 8.051 -27.127 -37.448 1.00 85.88 731 ASN A O 1
ATOM 5782 N N . SER A 1 732 ? 9.321 -25.864 -38.790 1.00 88.94 732 SER A N 1
ATOM 5783 C CA . SER A 1 732 ? 10.649 -26.375 -38.417 1.00 88.94 732 SER A CA 1
ATOM 5784 C C . SER A 1 732 ? 11.730 -25.564 -39.137 1.00 88.94 732 SER A C 1
ATOM 5786 O O . SER A 1 732 ? 11.481 -25.113 -40.255 1.00 88.94 732 SER A O 1
ATOM 5788 N N . PHE A 1 733 ? 12.932 -25.459 -38.571 1.00 92.94 733 PHE A N 1
ATOM 5789 C CA . PHE A 1 733 ? 14.083 -24.777 -39.178 1.00 92.94 733 PHE A CA 1
ATOM 5790 C C . PHE A 1 733 ? 15.376 -25.601 -39.040 1.00 92.94 733 PHE A C 1
ATOM 5792 O O . PHE A 1 733 ? 15.471 -26.487 -38.188 1.00 92.94 733 PHE A O 1
ATOM 5799 N N . GLU A 1 734 ? 16.381 -25.298 -39.865 1.00 93.56 734 GLU A N 1
ATOM 5800 C CA . GLU A 1 734 ? 17.770 -25.762 -39.690 1.00 93.56 734 GLU A CA 1
ATOM 5801 C C . GLU A 1 734 ? 18.699 -24.580 -39.347 1.00 93.56 734 GLU A C 1
ATOM 5803 O O . GLU A 1 734 ? 18.312 -23.423 -39.479 1.00 93.56 734 GLU A O 1
ATOM 5808 N N . PHE A 1 735 ? 19.934 -24.827 -38.906 1.00 93.12 735 PHE A N 1
ATOM 5809 C CA . PHE A 1 735 ? 20.917 -23.745 -38.739 1.00 93.12 735 PHE A CA 1
ATOM 5810 C C . PHE A 1 735 ? 21.474 -23.310 -40.102 1.00 93.12 735 PHE A C 1
ATOM 5812 O O . PHE A 1 735 ? 21.843 -24.155 -40.925 1.00 93.12 735 PHE A O 1
ATOM 5819 N N . PHE A 1 736 ? 21.551 -22.000 -40.345 1.00 93.81 736 PHE A N 1
ATOM 5820 C CA . PHE A 1 736 ? 22.117 -21.455 -41.579 1.00 93.81 736 PHE A CA 1
ATOM 5821 C C . PHE A 1 736 ? 23.611 -21.802 -41.747 1.00 93.81 736 PHE A C 1
ATOM 5823 O O . PHE A 1 736 ? 24.360 -21.877 -40.772 1.00 93.81 736 PHE A O 1
ATOM 5830 N N . ILE A 1 737 ? 24.046 -22.011 -42.997 1.00 92.00 737 ILE A N 1
ATOM 5831 C CA . ILE A 1 737 ? 25.443 -22.267 -43.373 1.00 92.00 737 ILE A CA 1
ATOM 5832 C C . ILE A 1 737 ? 25.792 -21.611 -44.723 1.00 92.00 737 ILE A C 1
ATOM 5834 O O . ILE A 1 737 ? 25.077 -21.775 -45.711 1.00 92.00 737 ILE A O 1
ATOM 5838 N N . ASP A 1 738 ? 26.963 -20.973 -44.816 1.00 86.94 738 ASP A N 1
ATOM 5839 C CA . ASP A 1 738 ? 27.419 -20.203 -46.000 1.00 86.94 738 ASP A CA 1
ATOM 5840 C C . ASP A 1 738 ? 27.513 -21.016 -47.306 1.00 86.94 738 ASP A C 1
ATOM 5842 O O . ASP A 1 738 ? 27.537 -20.481 -48.415 1.00 86.94 738 ASP A O 1
ATOM 5846 N N . VAL A 1 739 ? 27.610 -22.342 -47.179 1.00 88.50 739 VAL A N 1
ATOM 5847 C CA . VAL A 1 739 ? 27.711 -23.301 -48.293 1.00 88.50 739 VAL A CA 1
ATOM 5848 C C . VAL A 1 739 ? 26.398 -24.053 -48.557 1.00 88.50 739 VAL A C 1
ATOM 5850 O O . VAL A 1 739 ? 26.375 -25.015 -49.330 1.00 88.50 739 VAL A O 1
ATOM 5853 N N . GLY A 1 740 ? 25.310 -23.634 -47.907 1.00 89.25 740 GLY A N 1
ATOM 5854 C CA . GLY A 1 740 ? 23.968 -24.183 -48.071 1.00 89.25 740 GLY A CA 1
ATOM 5855 C C . GLY A 1 740 ? 23.382 -23.928 -49.461 1.00 89.25 740 GLY A C 1
ATOM 5856 O O . GLY A 1 740 ? 23.837 -23.066 -50.214 1.00 89.25 740 GLY A O 1
ATOM 5857 N N . ASN A 1 741 ? 22.383 -24.725 -49.827 1.00 93.06 741 ASN A N 1
ATOM 5858 C CA . ASN A 1 741 ? 21.538 -24.520 -51.002 1.00 93.06 741 ASN A CA 1
ATOM 5859 C C . ASN A 1 741 ? 20.105 -24.704 -50.506 1.00 93.06 741 ASN A C 1
ATOM 5861 O O . ASN A 1 741 ? 19.786 -25.786 -50.016 1.00 93.06 741 ASN A O 1
ATOM 5865 N N . TYR A 1 742 ? 19.297 -23.657 -50.612 1.00 94.19 742 TYR A N 1
ATOM 5866 C CA . TYR A 1 742 ? 17.970 -23.563 -50.018 1.00 94.19 742 TYR A CA 1
ATOM 5867 C C . TYR A 1 742 ? 16.934 -23.398 -51.130 1.00 94.19 742 TYR A C 1
ATOM 5869 O O . TYR A 1 742 ? 17.155 -22.659 -52.092 1.00 94.19 742 TYR A O 1
ATOM 5877 N N . GLU A 1 743 ? 15.815 -24.102 -51.031 1.00 93.94 743 GLU A N 1
ATOM 5878 C CA . GLU A 1 743 ? 14.691 -23.998 -51.957 1.00 93.94 743 GLU A CA 1
ATOM 5879 C C . GLU A 1 743 ? 13.619 -23.038 -51.413 1.00 93.94 743 GLU A C 1
ATOM 5881 O O . GLU A 1 743 ? 13.566 -22.722 -50.225 1.00 93.94 743 GLU A O 1
ATOM 5886 N N . ALA A 1 744 ? 12.743 -22.548 -52.293 1.00 93.06 744 ALA A N 1
ATOM 5887 C CA . ALA A 1 744 ? 11.629 -21.692 -51.888 1.00 93.06 744 ALA A CA 1
ATOM 5888 C C . ALA A 1 744 ? 10.702 -22.422 -50.891 1.00 93.06 744 ALA A C 1
ATOM 5890 O O . ALA A 1 744 ? 10.050 -23.404 -51.262 1.00 93.06 744 ALA A O 1
ATOM 5891 N N . GLY A 1 745 ? 10.614 -21.915 -49.659 1.00 91.12 745 GLY A N 1
ATOM 5892 C CA . GLY A 1 745 ? 9.892 -22.535 -48.544 1.00 91.12 745 GLY A CA 1
ATOM 5893 C C . GLY A 1 745 ? 10.769 -23.130 -47.436 1.00 91.12 745 GLY A C 1
ATOM 5894 O O . GLY A 1 745 ? 10.216 -23.549 -46.422 1.00 91.12 745 GLY A O 1
ATOM 5895 N N . ASP A 1 746 ? 12.096 -23.164 -47.596 1.00 94.81 746 ASP A N 1
ATOM 5896 C CA . ASP A 1 746 ? 13.008 -23.575 -46.521 1.00 94.81 746 ASP A CA 1
ATOM 5897 C C . ASP A 1 746 ? 13.123 -22.487 -45.435 1.00 94.81 746 ASP A C 1
ATOM 5899 O O . ASP A 1 746 ? 13.068 -21.289 -45.729 1.00 94.81 746 ASP A O 1
ATOM 5903 N N . CYS A 1 747 ? 13.316 -22.909 -44.181 1.00 95.12 747 CYS A N 1
ATOM 5904 C CA . CYS A 1 747 ? 13.459 -22.023 -43.024 1.00 95.12 747 CYS A CA 1
ATOM 5905 C C . CYS A 1 747 ? 14.782 -22.267 -42.291 1.00 95.12 747 CYS A C 1
ATOM 5907 O O . CYS A 1 747 ? 15.146 -23.418 -42.030 1.00 95.12 747 CYS A O 1
ATOM 5909 N N . VAL A 1 748 ? 15.478 -21.191 -41.918 1.00 95.06 748 VAL A N 1
ATOM 5910 C CA . VAL A 1 748 ? 16.766 -21.251 -41.213 1.00 95.06 748 VAL A CA 1
ATOM 5911 C C . VAL A 1 748 ? 16.800 -20.344 -39.991 1.00 95.06 748 VAL A C 1
ATOM 5913 O O . VAL A 1 748 ? 16.265 -19.243 -40.029 1.00 95.06 748 VAL A O 1
ATOM 5916 N N . TYR A 1 749 ? 17.476 -20.774 -38.930 1.00 93.56 749 TYR A N 1
ATOM 5917 C CA . TYR A 1 749 ? 17.898 -19.895 -37.842 1.00 93.56 749 TYR A CA 1
ATOM 5918 C C . TYR A 1 749 ? 19.250 -19.263 -38.184 1.00 93.56 749 TYR A C 1
ATOM 5920 O O . TYR A 1 749 ? 20.193 -19.977 -38.556 1.00 93.56 749 TYR A O 1
ATOM 5928 N N . TYR A 1 750 ? 19.339 -17.939 -38.056 1.00 92.62 750 TYR A N 1
ATOM 5929 C CA . TYR A 1 750 ? 20.562 -17.171 -38.267 1.00 92.62 750 TYR A CA 1
ATOM 5930 C C . TYR A 1 750 ? 20.561 -15.883 -37.430 1.00 92.62 750 TYR A C 1
ATOM 5932 O O . TYR A 1 750 ? 19.537 -15.207 -37.345 1.00 92.62 750 TYR A O 1
ATOM 5940 N N . GLU A 1 751 ? 21.709 -15.577 -36.817 1.00 89.06 751 GLU A N 1
ATOM 5941 C CA . GLU A 1 751 ? 22.005 -14.396 -35.976 1.00 89.06 751 GLU A CA 1
ATOM 5942 C C . GLU A 1 751 ? 21.123 -14.143 -34.740 1.00 89.06 751 GLU A C 1
ATOM 5944 O O . GLU A 1 751 ? 21.447 -13.270 -33.952 1.00 89.06 751 GLU A O 1
ATOM 5949 N N . GLY A 1 752 ? 20.083 -14.942 -34.494 1.00 87.31 752 GLY A N 1
ATOM 5950 C CA . GLY A 1 752 ? 19.115 -14.704 -33.411 1.00 87.31 752 GLY A CA 1
ATOM 5951 C C . GLY A 1 752 ? 17.661 -14.821 -33.868 1.00 87.31 752 GLY A C 1
ATOM 5952 O O . GLY A 1 752 ? 16.759 -14.945 -33.044 1.00 87.31 752 GLY A O 1
ATOM 5953 N N . GLN A 1 753 ? 17.433 -14.853 -35.184 1.00 91.62 753 GLN A N 1
ATOM 5954 C CA . GLN A 1 753 ? 16.113 -14.844 -35.809 1.00 91.62 753 GLN A CA 1
ATOM 5955 C C . GLN A 1 753 ? 15.908 -16.053 -36.747 1.00 91.62 753 GLN A C 1
ATOM 5957 O O . GLN A 1 753 ? 16.862 -16.620 -37.290 1.00 91.62 753 GLN A O 1
ATOM 5962 N N . VAL A 1 754 ? 14.650 -16.453 -36.971 1.00 93.75 754 VAL A N 1
ATOM 5963 C CA . VAL A 1 754 ? 14.275 -17.436 -38.003 1.00 93.75 754 VAL A CA 1
ATOM 5964 C C . VAL A 1 754 ? 13.866 -16.725 -39.295 1.00 93.75 754 VAL A C 1
ATOM 5966 O O . VAL A 1 754 ? 13.089 -15.771 -39.294 1.00 93.75 754 VAL A O 1
ATOM 5969 N N . TRP A 1 755 ? 14.372 -17.229 -40.418 1.00 93.12 755 TRP A N 1
ATOM 5970 C CA . TRP A 1 755 ? 14.236 -16.649 -41.748 1.00 93.12 755 TRP A CA 1
ATOM 5971 C C . TRP A 1 755 ? 13.658 -17.666 -42.738 1.00 93.12 755 TRP A C 1
ATOM 5973 O O . TRP A 1 755 ? 14.083 -18.818 -42.781 1.00 93.12 755 TRP A O 1
ATOM 5983 N N . TYR A 1 756 ? 12.716 -17.222 -43.566 1.00 93.31 756 TYR A N 1
ATOM 5984 C CA . TYR A 1 756 ? 12.009 -17.995 -44.588 1.00 93.31 756 TYR A CA 1
ATOM 5985 C C . TYR A 1 756 ? 12.507 -17.637 -46.000 1.00 93.31 756 TYR A C 1
ATOM 5987 O O . TYR A 1 756 ? 12.551 -16.459 -46.371 1.00 93.31 756 TYR A O 1
ATOM 5995 N N . ALA A 1 757 ? 12.832 -18.637 -46.821 1.00 93.75 757 ALA A N 1
ATOM 5996 C CA . ALA A 1 757 ? 13.256 -18.444 -48.207 1.00 93.75 757 ALA A CA 1
ATOM 5997 C C . ALA A 1 757 ? 12.055 -18.191 -49.143 1.00 93.75 757 ALA A C 1
ATOM 5999 O O . ALA A 1 757 ? 11.332 -19.112 -49.535 1.00 93.75 757 ALA A O 1
ATOM 6000 N N . ARG A 1 758 ? 11.864 -16.937 -49.580 1.00 91.38 758 ARG A N 1
ATOM 6001 C CA . ARG A 1 758 ? 10.831 -16.531 -50.561 1.00 91.38 758 ARG A CA 1
ATOM 6002 C C . ARG A 1 758 ? 11.068 -17.131 -51.953 1.00 91.38 758 ARG A C 1
ATOM 6004 O O . ARG A 1 758 ? 10.120 -17.330 -52.713 1.00 91.38 758 ARG A O 1
ATOM 6011 N N . SER A 1 759 ? 12.323 -17.425 -52.283 1.00 91.25 759 SER A N 1
ATOM 6012 C CA . SER A 1 759 ? 12.763 -18.067 -53.525 1.00 91.25 759 SER A CA 1
ATOM 6013 C C . SER A 1 759 ? 14.063 -18.836 -53.294 1.00 91.25 759 SER A C 1
ATOM 6015 O O . SER A 1 759 ? 14.838 -18.457 -52.420 1.00 91.25 759 SER A O 1
ATOM 6017 N N . SER A 1 760 ? 14.320 -19.877 -54.089 1.00 92.56 760 SER A N 1
ATOM 6018 C CA . SER A 1 760 ? 15.526 -20.703 -53.959 1.00 92.56 760 SER A CA 1
ATOM 6019 C C . SER A 1 760 ? 16.814 -19.875 -54.086 1.00 92.56 760 SER A C 1
ATOM 6021 O O . SER A 1 760 ? 16.924 -19.052 -54.997 1.00 92.56 760 SER A O 1
ATOM 6023 N N . THR A 1 761 ? 17.771 -20.107 -53.186 1.00 91.75 761 THR A N 1
ATOM 6024 C CA . THR A 1 761 ? 18.979 -19.290 -52.975 1.00 91.75 761 THR A CA 1
ATOM 6025 C C . THR A 1 761 ? 20.165 -20.147 -52.504 1.00 91.75 761 THR A C 1
ATOM 6027 O O . THR A 1 761 ? 19.993 -21.198 -51.878 1.00 91.75 761 THR A O 1
ATOM 6030 N N . SER A 1 762 ? 21.394 -19.730 -52.803 1.00 91.50 762 SER A N 1
ATOM 6031 C CA . SER A 1 762 ? 22.611 -20.281 -52.200 1.00 91.50 762 SER A CA 1
ATOM 6032 C C . SER A 1 762 ? 23.672 -19.183 -52.078 1.00 91.50 762 SER A C 1
ATOM 6034 O O . SER A 1 762 ? 24.193 -18.757 -53.119 1.00 91.50 762 SER A O 1
ATOM 6036 N N . PRO A 1 763 ? 24.105 -18.822 -50.848 1.00 90.81 763 PRO A N 1
ATOM 6037 C CA . PRO A 1 763 ? 25.089 -17.758 -50.618 1.00 90.81 763 PRO A CA 1
ATOM 6038 C C . PRO A 1 763 ? 26.399 -17.980 -51.387 1.00 90.81 763 PRO A C 1
ATOM 6040 O O . PRO A 1 763 ? 27.035 -17.041 -51.856 1.00 90.81 763 PRO A O 1
ATOM 6043 N N . SER A 1 764 ? 26.767 -19.247 -51.605 1.00 88.00 764 SER A N 1
ATOM 6044 C CA . SER A 1 764 ? 27.927 -19.653 -52.407 1.00 88.00 764 SER A CA 1
ATOM 6045 C C . SER A 1 764 ? 27.832 -19.337 -53.914 1.00 88.00 764 SER A C 1
ATOM 6047 O O . SER A 1 764 ? 28.809 -19.536 -54.643 1.00 88.00 764 SER A O 1
ATOM 6049 N N . SER A 1 765 ? 26.668 -18.885 -54.396 1.00 88.50 765 SER A N 1
ATOM 6050 C CA . SER A 1 765 ? 26.339 -18.723 -55.819 1.00 88.50 765 SER A CA 1
ATOM 6051 C C . SER A 1 765 ? 25.703 -17.378 -56.189 1.00 88.50 765 SER A C 1
ATOM 6053 O O . SER A 1 765 ? 25.981 -16.879 -57.283 1.00 88.50 765 SER A O 1
ATOM 6055 N N . ASP A 1 766 ? 24.896 -16.794 -55.299 1.00 88.06 766 ASP A N 1
ATOM 6056 C CA . ASP A 1 766 ? 24.226 -15.496 -55.473 1.00 88.06 766 ASP A CA 1
ATOM 6057 C C . ASP A 1 766 ? 24.729 -14.430 -54.482 1.00 88.06 766 ASP A C 1
ATOM 6059 O O . ASP A 1 766 ? 24.843 -13.266 -54.861 1.00 88.06 766 ASP A O 1
ATOM 6063 N N . GLY A 1 767 ? 25.133 -14.842 -53.277 1.00 86.81 767 GLY A N 1
ATOM 6064 C CA . GLY A 1 767 ? 25.676 -13.987 -52.219 1.00 86.81 767 GLY A CA 1
ATOM 6065 C C . GLY A 1 767 ? 24.693 -13.663 -51.088 1.00 86.81 767 GLY A C 1
ATOM 6066 O O . GLY A 1 767 ? 25.073 -12.944 -50.167 1.00 86.81 767 GLY A O 1
ATOM 6067 N N . TYR A 1 768 ? 23.460 -14.180 -51.121 1.00 89.81 768 TYR A N 1
ATOM 6068 C CA . TYR A 1 768 ? 22.415 -13.801 -50.166 1.00 89.81 768 TYR A CA 1
ATOM 6069 C C . TYR A 1 768 ? 22.465 -14.604 -48.858 1.00 89.81 768 TYR A C 1
ATOM 6071 O O . TYR A 1 768 ? 22.014 -15.753 -48.795 1.00 89.81 768 TYR A O 1
ATOM 6079 N N . VAL A 1 769 ? 22.944 -13.964 -47.788 1.00 91.25 769 VAL A N 1
ATOM 6080 C CA . VAL A 1 769 ? 22.755 -14.416 -46.395 1.00 91.25 769 VAL A CA 1
ATOM 6081 C C . VAL A 1 769 ? 21.471 -13.808 -45.788 1.00 91.25 769 VAL A C 1
ATOM 6083 O O . VAL A 1 769 ? 20.980 -12.813 -46.326 1.00 91.25 769 VAL A O 1
ATOM 6086 N N . PRO A 1 770 ? 20.871 -14.381 -44.724 1.00 91.50 770 PRO A N 1
ATOM 6087 C CA . PRO A 1 770 ? 19.522 -13.997 -44.295 1.00 91.50 770 PRO A CA 1
ATOM 6088 C C . PRO A 1 770 ? 19.327 -12.541 -43.859 1.00 91.50 770 PRO A C 1
ATOM 6090 O O . PRO A 1 770 ? 18.371 -11.919 -44.314 1.00 91.50 770 PRO A O 1
ATOM 6093 N N . ASN A 1 771 ? 20.245 -11.978 -43.072 1.00 86.06 771 ASN A N 1
ATOM 6094 C CA . ASN A 1 771 ? 20.184 -10.589 -42.597 1.00 86.06 771 ASN A CA 1
ATOM 6095 C C . ASN A 1 771 ? 20.661 -9.538 -43.622 1.00 86.06 771 ASN A C 1
ATOM 6097 O O . ASN A 1 771 ? 20.486 -8.345 -43.399 1.00 86.06 771 ASN A O 1
ATOM 6101 N N . LEU A 1 772 ? 21.236 -9.944 -44.762 1.00 85.38 772 LEU A N 1
ATOM 6102 C CA . LEU A 1 772 ? 21.763 -9.001 -45.752 1.00 85.38 772 LEU A CA 1
ATOM 6103 C C . LEU A 1 772 ? 20.651 -8.117 -46.333 1.00 85.38 772 LEU A C 1
ATOM 6105 O O . LEU A 1 772 ? 19.675 -8.618 -46.896 1.00 85.38 772 LEU A O 1
ATOM 6109 N N . TRP A 1 773 ? 20.832 -6.800 -46.304 1.00 76.62 773 TRP A N 1
ATOM 6110 C CA . TRP A 1 773 ? 19.928 -5.896 -47.008 1.00 76.62 773 TRP A CA 1
ATOM 6111 C C . TRP A 1 773 ? 20.402 -5.602 -48.435 1.00 76.62 773 TRP A C 1
ATOM 6113 O O . TRP A 1 773 ? 21.491 -5.066 -48.635 1.00 76.62 773 TRP A O 1
ATOM 6123 N N . ASP A 1 774 ? 19.573 -5.931 -49.430 1.00 75.00 774 ASP A N 1
ATOM 6124 C CA . ASP A 1 774 ? 19.860 -5.687 -50.849 1.00 75.00 774 ASP A CA 1
ATOM 6125 C C . ASP A 1 774 ? 18.996 -4.534 -51.377 1.00 75.00 774 ASP A C 1
ATOM 6127 O O . ASP A 1 774 ? 17.820 -4.715 -51.719 1.00 75.00 774 ASP A O 1
ATOM 6131 N N . TYR A 1 775 ? 19.585 -3.335 -51.394 1.00 68.50 775 TYR A N 1
ATOM 6132 C CA . TYR A 1 775 ? 18.972 -2.124 -51.936 1.00 68.50 775 TYR A CA 1
ATOM 6133 C C . TYR A 1 775 ? 19.100 -2.054 -53.461 1.00 68.50 775 TYR A C 1
ATOM 6135 O O . TYR A 1 775 ? 20.137 -2.354 -54.048 1.00 68.50 775 TYR A O 1
ATOM 6143 N N . ASN A 1 776 ? 18.044 -1.554 -54.101 1.00 66.31 776 ASN A N 1
ATOM 6144 C CA . ASN A 1 776 ? 18.043 -1.187 -55.511 1.00 66.31 776 ASN A CA 1
ATOM 6145 C C . ASN A 1 776 ? 17.799 0.322 -55.635 1.00 66.31 776 ASN A C 1
ATOM 6147 O O . ASN A 1 776 ? 16.654 0.758 -55.545 1.00 66.31 776 ASN A O 1
ATOM 6151 N N . ASP A 1 777 ? 18.843 1.100 -55.942 1.00 60.19 777 ASP A N 1
ATOM 6152 C CA . ASP A 1 777 ? 18.842 2.574 -56.089 1.00 60.19 777 ASP A CA 1
ATOM 6153 C C . ASP A 1 777 ? 17.799 3.125 -57.098 1.00 60.19 777 ASP A C 1
ATOM 6155 O O . ASP A 1 777 ? 17.651 4.336 -57.277 1.00 60.19 777 ASP A O 1
ATOM 6159 N N . ASN A 1 778 ? 17.135 2.240 -57.847 1.00 59.97 778 ASN A N 1
ATOM 6160 C CA . ASN A 1 778 ? 16.161 2.551 -58.890 1.00 59.97 778 ASN A CA 1
ATOM 6161 C C . ASN A 1 778 ? 14.713 2.249 -58.457 1.00 59.97 778 ASN A C 1
ATOM 6163 O O . ASN A 1 778 ? 13.796 2.455 -59.257 1.00 59.97 778 ASN A O 1
ATOM 6167 N N . ASP A 1 779 ? 14.514 1.731 -57.243 1.00 59.19 779 ASP A N 1
ATOM 6168 C CA . ASP A 1 779 ? 13.217 1.384 -56.669 1.00 59.19 779 ASP A CA 1
ATOM 6169 C C . ASP A 1 779 ? 12.741 2.502 -55.721 1.00 59.19 779 ASP A C 1
ATOM 6171 O O . ASP A 1 779 ? 13.387 2.742 -54.701 1.00 59.19 779 ASP A O 1
ATOM 6175 N N . PRO A 1 780 ? 11.649 3.227 -56.035 1.00 55.44 780 PRO A N 1
ATOM 6176 C CA . PRO A 1 780 ? 11.176 4.331 -55.199 1.00 55.44 780 PRO A CA 1
ATOM 6177 C C . PRO A 1 780 ? 10.593 3.872 -53.856 1.00 55.44 780 PRO A C 1
ATOM 6179 O O . PRO A 1 780 ? 10.428 4.711 -52.973 1.00 55.44 780 PRO A O 1
ATOM 6182 N N . ASP A 1 781 ? 10.287 2.578 -53.714 1.00 56.22 781 ASP A N 1
ATOM 6183 C CA . ASP A 1 781 ? 9.677 1.993 -52.519 1.00 56.22 781 ASP A CA 1
ATOM 6184 C C . ASP A 1 781 ? 10.724 1.255 -51.642 1.00 56.22 781 ASP A C 1
ATOM 6186 O O . ASP A 1 781 ? 10.349 0.550 -50.707 1.00 56.22 781 ASP A O 1
ATOM 6190 N N . TYR A 1 782 ? 12.030 1.393 -51.945 1.00 55.59 782 TYR A N 1
ATOM 6191 C CA . TYR A 1 782 ? 13.182 0.861 -51.179 1.00 55.59 782 TYR A CA 1
ATOM 6192 C C . TYR A 1 782 ? 13.107 -0.641 -50.812 1.00 55.59 782 TYR A C 1
ATOM 6194 O O . TYR A 1 782 ? 13.689 -1.104 -49.829 1.00 55.59 782 TYR A O 1
ATOM 6202 N N . TYR A 1 783 ? 12.408 -1.428 -51.633 1.00 63.09 783 TYR A N 1
ATOM 6203 C CA . TYR A 1 783 ? 12.100 -2.834 -51.371 1.00 63.09 783 TYR A CA 1
ATOM 6204 C C . TYR A 1 783 ? 13.357 -3.712 -51.228 1.00 63.09 783 TYR A C 1
ATOM 6206 O O . TYR A 1 783 ? 14.221 -3.685 -52.100 1.00 63.09 783 TYR A O 1
ATOM 6214 N N . ASN A 1 784 ? 13.438 -4.549 -50.184 1.00 71.69 784 ASN A N 1
ATOM 6215 C CA . ASN A 1 784 ? 14.546 -5.502 -50.023 1.00 71.69 784 ASN A CA 1
ATOM 6216 C C . ASN A 1 784 ? 14.431 -6.664 -51.025 1.00 71.69 784 ASN A C 1
ATOM 6218 O O . ASN A 1 784 ? 13.483 -7.465 -50.968 1.00 71.69 784 ASN A O 1
ATOM 6222 N N . TYR A 1 785 ? 15.423 -6.779 -51.910 1.00 78.62 785 TYR A N 1
ATOM 6223 C CA . TYR A 1 785 ? 15.495 -7.814 -52.945 1.00 78.62 785 TYR A CA 1
ATOM 6224 C C . TYR A 1 785 ? 16.045 -9.165 -52.451 1.00 78.62 785 TYR A C 1
ATOM 6226 O O . TYR A 1 785 ? 15.917 -10.155 -53.175 1.00 78.62 785 TYR A O 1
ATOM 6234 N N . ASN A 1 786 ? 16.571 -9.246 -51.220 1.00 86.00 786 ASN A N 1
ATOM 6235 C CA . ASN A 1 786 ? 17.069 -10.489 -50.626 1.00 86.00 786 ASN A CA 1
ATOM 6236 C C . ASN A 1 786 ? 15.979 -11.593 -50.645 1.00 86.00 786 ASN A C 1
ATOM 6238 O O . ASN A 1 786 ? 14.870 -11.353 -50.167 1.00 86.00 786 ASN A O 1
ATOM 6242 N N . PRO A 1 787 ? 16.242 -12.813 -51.156 1.00 89.75 787 PRO A N 1
ATOM 6243 C CA . PRO A 1 787 ? 15.296 -13.932 -51.113 1.00 89.75 787 PRO A CA 1
ATOM 6244 C C . PRO A 1 787 ? 14.803 -14.300 -49.705 1.00 89.75 787 PRO A C 1
ATOM 6246 O O . PRO A 1 787 ? 13.722 -14.877 -49.591 1.00 89.75 787 PRO A O 1
ATOM 6249 N N . TRP A 1 788 ? 15.535 -13.983 -48.640 1.00 90.88 788 TRP A N 1
ATOM 6250 C CA . TRP A 1 788 ? 15.118 -14.243 -47.261 1.00 90.88 788 TRP A CA 1
ATOM 6251 C C . TRP A 1 788 ? 14.039 -13.255 -46.765 1.00 90.88 788 TRP A C 1
ATOM 6253 O O . TRP A 1 788 ? 13.847 -12.165 -47.311 1.00 90.88 788 TRP A O 1
ATOM 6263 N N . LYS A 1 789 ? 13.277 -13.666 -45.746 1.00 89.75 789 LYS A N 1
ATOM 6264 C CA . LYS A 1 789 ? 12.306 -12.848 -44.998 1.00 89.75 789 LYS A CA 1
ATOM 6265 C C . LYS A 1 789 ? 12.320 -13.294 -43.525 1.00 89.75 789 LYS A C 1
ATOM 6267 O O . LYS A 1 789 ? 12.238 -14.502 -43.314 1.00 89.75 789 LYS A O 1
ATOM 6272 N N . PRO A 1 790 ? 12.387 -12.397 -42.527 1.00 90.69 790 PRO A N 1
ATOM 6273 C CA . PRO A 1 790 ? 12.272 -12.783 -41.120 1.00 90.69 790 PRO A CA 1
ATOM 6274 C C . PRO A 1 790 ? 10.864 -13.305 -40.799 1.00 90.69 790 PRO A C 1
ATOM 6276 O O . PRO A 1 790 ? 9.888 -12.992 -41.490 1.00 90.69 790 PRO A O 1
ATOM 6279 N N . VAL A 1 791 ? 10.761 -14.125 -39.756 1.00 92.19 791 VAL A N 1
ATOM 6280 C CA . VAL A 1 791 ? 9.522 -14.783 -39.330 1.00 92.19 791 VAL A CA 1
ATOM 6281 C C . VAL A 1 791 ? 9.177 -14.331 -37.917 1.00 92.19 791 VAL A C 1
ATOM 6283 O O . VAL A 1 791 ? 9.996 -14.426 -37.014 1.00 92.19 791 VAL A O 1
ATOM 6286 N N . TYR A 1 792 ? 7.947 -13.857 -37.730 1.00 93.06 792 TYR A N 1
ATOM 6287 C CA . TYR A 1 792 ? 7.468 -13.287 -36.470 1.00 93.06 792 TYR A CA 1
ATOM 6288 C C . TYR A 1 792 ? 6.318 -14.124 -35.874 1.00 93.06 792 TYR A C 1
ATOM 6290 O O . TYR A 1 792 ? 5.611 -14.797 -36.632 1.00 93.06 792 TYR A O 1
ATOM 6298 N N . PRO A 1 793 ? 6.079 -14.093 -34.546 1.00 93.31 793 PRO A N 1
ATOM 6299 C CA . PRO A 1 793 ? 4.998 -14.854 -33.903 1.00 93.31 793 PRO A CA 1
ATOM 6300 C C . PRO A 1 793 ? 3.606 -14.202 -34.053 1.00 93.31 793 PRO A C 1
ATOM 6302 O O . PRO A 1 793 ? 2.611 -14.749 -33.568 1.00 93.31 793 PRO A O 1
ATOM 6305 N N . TRP A 1 794 ? 3.537 -13.041 -34.713 1.00 93.44 794 TRP A N 1
ATOM 6306 C CA . TRP A 1 794 ? 2.340 -12.240 -34.975 1.00 93.44 794 TRP A CA 1
ATOM 6307 C C . TRP A 1 794 ? 1.990 -12.178 -36.472 1.00 93.44 794 TRP A C 1
ATOM 6309 O O . TRP A 1 794 ? 2.704 -12.707 -37.326 1.00 93.44 794 TRP A O 1
ATOM 6319 N N . PHE A 1 795 ? 0.886 -11.499 -36.790 1.00 90.06 795 PHE A N 1
ATOM 6320 C CA . PHE A 1 795 ? 0.381 -11.306 -38.150 1.00 90.06 795 PHE A CA 1
ATOM 6321 C C . PHE A 1 795 ? 0.256 -9.815 -38.498 1.00 90.06 795 PHE A C 1
ATOM 6323 O O . PHE A 1 795 ? 0.348 -8.948 -37.629 1.00 90.06 795 PHE A O 1
ATOM 6330 N N . ASP A 1 796 ? 0.054 -9.516 -39.782 1.00 91.00 796 ASP A N 1
ATOM 6331 C CA . ASP A 1 796 ? -0.084 -8.141 -40.265 1.00 91.00 796 ASP A CA 1
ATOM 6332 C C . ASP A 1 796 ? -1.339 -7.453 -39.702 1.00 91.00 796 ASP A C 1
ATOM 6334 O O . ASP A 1 796 ? -2.453 -7.968 -39.832 1.00 91.00 796 ASP A O 1
ATOM 6338 N N . GLY A 1 797 ? -1.153 -6.289 -39.073 1.00 88.44 797 GLY A N 1
ATOM 6339 C CA . GLY A 1 797 ? -2.229 -5.517 -38.451 1.00 88.44 797 GLY A CA 1
ATOM 6340 C C . GLY A 1 797 ? -2.611 -5.947 -37.030 1.00 88.44 797 GLY A C 1
ATOM 6341 O O . GLY A 1 797 ? -3.571 -5.394 -36.490 1.00 88.44 797 GLY A O 1
ATOM 6342 N N . THR A 1 798 ? -1.887 -6.886 -36.407 1.00 95.31 798 THR A N 1
ATOM 6343 C CA . THR A 1 798 ? -1.996 -7.109 -34.955 1.00 95.31 798 THR A CA 1
ATOM 6344 C C . THR A 1 798 ? -1.447 -5.892 -34.200 1.00 95.31 798 THR A C 1
ATOM 6346 O O . THR A 1 798 ? -0.477 -5.260 -34.618 1.00 95.31 798 THR A O 1
ATOM 6349 N N . LYS A 1 799 ? -2.069 -5.554 -33.073 1.00 96.81 799 LYS A N 1
ATOM 6350 C CA . LYS A 1 799 ? -1.661 -4.478 -32.165 1.00 96.81 799 LYS A CA 1
ATOM 6351 C C . LYS A 1 799 ? -1.352 -5.039 -30.784 1.00 96.81 799 LYS A C 1
ATOM 6353 O O . LYS A 1 799 ? -2.017 -5.983 -30.354 1.00 96.81 799 LYS A O 1
ATOM 6358 N N . ILE A 1 800 ? -0.408 -4.411 -30.092 1.00 97.75 800 ILE A N 1
ATOM 6359 C CA . ILE A 1 800 ? -0.224 -4.528 -28.642 1.00 97.75 800 ILE A CA 1
ATOM 6360 C C . ILE A 1 800 ? -0.540 -3.161 -28.034 1.00 97.75 800 ILE A C 1
ATOM 6362 O O . ILE A 1 800 ? -0.079 -2.148 -28.561 1.00 97.75 800 ILE A O 1
ATOM 6366 N N . VAL A 1 801 ? -1.309 -3.129 -26.950 1.00 97.44 801 VAL A N 1
ATOM 6367 C CA . VAL A 1 801 ? -1.413 -1.966 -26.061 1.00 97.44 801 VAL A CA 1
ATOM 6368 C C . VAL A 1 801 ? -0.579 -2.280 -24.825 1.00 97.44 801 VAL A C 1
ATOM 6370 O O . VAL A 1 801 ? -0.728 -3.351 -24.240 1.00 97.44 801 VAL A O 1
ATOM 6373 N N . ILE A 1 802 ? 0.328 -1.371 -24.486 1.00 96.25 802 ILE A N 1
ATOM 6374 C CA . ILE A 1 802 ? 1.182 -1.424 -23.303 1.00 96.25 802 ILE A CA 1
ATOM 6375 C C . ILE A 1 802 ? 0.743 -0.270 -22.408 1.00 96.25 802 ILE A C 1
ATOM 6377 O O . ILE A 1 802 ? 0.928 0.891 -22.785 1.00 96.25 802 ILE A O 1
ATOM 6381 N N . GLU A 1 803 ? 0.175 -0.587 -21.250 1.00 94.44 803 GLU A N 1
ATOM 6382 C CA . GLU A 1 803 ? -0.195 0.402 -20.241 1.00 94.44 803 GLU A CA 1
ATOM 6383 C C . GLU A 1 803 ? 0.883 0.429 -19.158 1.00 94.44 803 GLU A C 1
ATOM 6385 O O . GLU A 1 803 ? 1.236 -0.601 -18.577 1.00 94.44 803 GLU A O 1
ATOM 6390 N N . THR A 1 804 ? 1.458 1.602 -18.907 1.00 91.50 804 THR A N 1
ATOM 6391 C CA . THR A 1 804 ? 2.450 1.769 -17.835 1.00 91.50 804 THR A CA 1
ATOM 6392 C C . THR A 1 804 ? 1.750 1.861 -16.486 1.00 91.50 804 THR A C 1
ATOM 6394 O O . THR A 1 804 ? 0.601 2.304 -16.405 1.00 91.50 804 THR A O 1
ATOM 6397 N N . GLN A 1 805 ? 2.431 1.460 -15.411 1.00 90.69 805 GLN A N 1
ATOM 6398 C CA . GLN A 1 805 ? 2.003 1.867 -14.078 1.00 90.69 805 GLN A CA 1
ATOM 6399 C C . GLN A 1 805 ? 2.399 3.336 -13.868 1.00 90.69 805 GLN A C 1
ATOM 6401 O O . GLN A 1 805 ? 3.552 3.718 -14.079 1.00 90.69 805 GLN A O 1
ATOM 6406 N N . LYS A 1 806 ? 1.421 4.162 -13.503 1.00 90.38 806 LYS A N 1
ATOM 6407 C CA . LYS A 1 806 ? 1.509 5.624 -13.464 1.00 90.38 806 LYS A CA 1
ATOM 6408 C C . LYS A 1 806 ? 1.383 6.112 -12.038 1.00 90.38 806 LYS A C 1
ATOM 6410 O O . LYS A 1 806 ? 0.613 5.561 -11.252 1.00 90.38 806 LYS A O 1
ATOM 6415 N N . TRP A 1 807 ? 2.112 7.180 -11.747 1.00 90.62 807 TRP A N 1
ATOM 6416 C CA . TRP A 1 807 ? 1.934 7.927 -10.512 1.00 90.62 807 TRP A CA 1
ATOM 6417 C C . TRP A 1 807 ? 0.571 8.610 -10.496 1.00 90.62 807 TRP A C 1
ATOM 6419 O O . TRP A 1 807 ? 0.020 8.927 -11.554 1.00 90.62 807 TRP A O 1
ATOM 6429 N N . TYR A 1 808 ? 0.048 8.840 -9.296 1.00 93.25 808 TYR A N 1
ATOM 6430 C CA . TYR A 1 808 ? -1.064 9.761 -9.106 1.00 93.25 808 TYR A CA 1
ATOM 6431 C C . TYR A 1 808 ? -0.649 11.190 -9.480 1.00 93.25 808 TYR A C 1
ATOM 6433 O O . TYR A 1 808 ? 0.482 11.606 -9.222 1.00 93.25 808 TYR A O 1
ATOM 6441 N N . VAL A 1 809 ? -1.558 11.908 -10.136 1.00 92.69 809 VAL A N 1
ATOM 6442 C CA . VAL A 1 809 ? -1.328 13.240 -10.707 1.00 92.69 809 VAL A CA 1
ATOM 6443 C C . VAL A 1 809 ? -2.227 14.274 -10.027 1.00 92.69 809 VAL A C 1
ATOM 6445 O O . VAL A 1 809 ? -3.336 13.956 -9.610 1.00 92.69 809 VAL A O 1
ATOM 6448 N N . ASP A 1 810 ? -1.760 15.516 -9.926 1.00 93.19 810 ASP A N 1
ATOM 6449 C CA . ASP A 1 810 ? -2.521 16.652 -9.393 1.00 93.19 810 ASP A CA 1
ATOM 6450 C C . ASP A 1 810 ? -3.901 16.790 -10.071 1.00 93.19 810 ASP A C 1
ATOM 6452 O O . ASP A 1 810 ? -4.012 16.842 -11.303 1.00 93.19 810 ASP A O 1
ATOM 6456 N N . GLY A 1 811 ? -4.967 16.801 -9.267 1.00 92.06 811 GLY A N 1
ATOM 6457 C CA . GLY A 1 811 ? -6.353 16.791 -9.747 1.00 92.06 811 GLY A CA 1
ATOM 6458 C C . GLY A 1 811 ? -6.882 15.423 -10.214 1.00 92.06 811 GLY A C 1
ATOM 6459 O O . GLY A 1 811 ? -7.987 15.355 -10.766 1.00 92.06 811 GLY A O 1
ATOM 6460 N N . ASP A 1 812 ? -6.147 14.325 -10.004 1.00 95.19 812 ASP A N 1
ATOM 6461 C CA . ASP A 1 812 ? -6.714 12.976 -10.088 1.00 95.19 812 ASP A CA 1
ATOM 6462 C C . ASP A 1 812 ? -7.762 12.781 -8.988 1.00 95.19 812 ASP A C 1
ATOM 6464 O O . ASP A 1 812 ? -7.505 13.109 -7.829 1.00 95.19 812 ASP A O 1
ATOM 6468 N N . TYR A 1 813 ? -8.940 12.233 -9.313 1.00 94.44 813 TYR A N 1
ATOM 6469 C CA . TYR A 1 813 ? -9.967 12.015 -8.296 1.00 94.44 813 TYR A CA 1
ATOM 6470 C C . TYR A 1 813 ? -10.913 10.837 -8.554 1.00 94.44 813 TYR A C 1
ATOM 6472 O O . TYR A 1 813 ? -11.174 10.419 -9.689 1.00 94.44 813 TYR A O 1
ATOM 6480 N N . TRP A 1 814 ? -11.478 10.352 -7.448 1.00 94.38 814 TRP A N 1
ATOM 6481 C CA . TRP A 1 814 ? -12.470 9.284 -7.364 1.00 94.38 814 TRP A CA 1
ATOM 6482 C C . TRP A 1 814 ? -13.657 9.749 -6.521 1.00 94.38 814 TRP A C 1
ATOM 6484 O O . TRP A 1 814 ? -13.504 10.528 -5.577 1.00 94.38 814 TRP A O 1
ATOM 6494 N N . ILE A 1 815 ? -14.851 9.262 -6.850 1.00 93.56 815 ILE A N 1
ATOM 6495 C CA . ILE A 1 815 ? -16.072 9.500 -6.076 1.00 93.56 815 ILE A CA 1
ATOM 6496 C C . ILE A 1 815 ? -16.507 8.188 -5.427 1.00 93.56 815 ILE A C 1
ATOM 6498 O O . ILE A 1 815 ? -16.804 7.237 -6.144 1.00 93.56 815 ILE A O 1
ATOM 6502 N N . ALA A 1 816 ? -16.601 8.162 -4.097 1.00 92.50 816 ALA A N 1
ATOM 6503 C CA . ALA A 1 816 ? -17.325 7.125 -3.368 1.00 92.50 816 ALA A CA 1
ATOM 6504 C C . ALA A 1 816 ? -18.817 7.477 -3.282 1.00 92.50 816 ALA A C 1
ATOM 6506 O O . ALA A 1 816 ? -19.167 8.529 -2.738 1.00 92.50 816 ALA A O 1
ATOM 6507 N N . ASP A 1 817 ? -19.697 6.596 -3.765 1.00 89.62 817 ASP A N 1
ATOM 6508 C CA . ASP A 1 817 ? -21.129 6.627 -3.431 1.00 89.62 817 ASP A CA 1
ATOM 6509 C C . ASP A 1 817 ? -21.379 5.754 -2.192 1.00 89.62 817 ASP A C 1
ATOM 6511 O O . ASP A 1 817 ? -21.577 4.539 -2.281 1.00 89.62 817 ASP A O 1
ATOM 6515 N N . MET A 1 818 ? -21.382 6.374 -1.010 1.00 85.62 818 MET A N 1
ATOM 6516 C CA . MET A 1 818 ? -21.552 5.655 0.258 1.00 85.62 818 MET A CA 1
ATOM 6517 C C . MET A 1 818 ? -22.923 4.965 0.368 1.00 85.62 818 MET A C 1
ATOM 6519 O O . MET A 1 818 ? -23.055 4.017 1.137 1.00 85.62 818 MET A O 1
ATOM 6523 N N . SER A 1 819 ? -23.925 5.355 -0.436 1.00 78.81 819 SER A N 1
ATOM 6524 C CA . SER A 1 819 ? -25.241 4.690 -0.469 1.00 78.81 819 SER A CA 1
ATOM 6525 C C . SER A 1 819 ? -25.229 3.322 -1.175 1.00 78.81 819 SER A C 1
ATOM 6527 O O . SER A 1 819 ? -26.236 2.602 -1.180 1.00 78.81 819 SER A O 1
ATOM 6529 N N . MET A 1 820 ? -24.090 2.931 -1.762 1.00 80.44 820 MET A N 1
ATOM 6530 C CA . MET A 1 820 ? -23.831 1.561 -2.215 1.00 80.44 820 MET A CA 1
ATOM 6531 C C . MET A 1 820 ? -23.498 0.615 -1.051 1.00 80.44 820 MET A C 1
ATOM 6533 O O . MET A 1 820 ? -23.749 -0.588 -1.156 1.00 80.44 820 MET A O 1
ATOM 6537 N N . LEU A 1 821 ? -22.972 1.133 0.065 1.00 78.06 821 LEU A N 1
ATOM 6538 C CA . LEU A 1 821 ? -22.613 0.337 1.238 1.00 78.06 821 LEU A CA 1
ATOM 6539 C C . LEU A 1 821 ? -23.868 -0.016 2.042 1.00 78.06 821 LEU A C 1
ATOM 6541 O O . LEU A 1 821 ? -24.539 0.838 2.616 1.00 78.06 821 LEU A O 1
ATOM 6545 N N . GLY A 1 822 ? -24.206 -1.303 2.076 1.00 66.50 822 GLY A N 1
ATOM 6546 C CA . GLY A 1 822 ? -25.436 -1.771 2.702 1.00 66.50 822 GLY A CA 1
ATOM 6547 C C . GLY A 1 822 ? -26.689 -1.453 1.876 1.00 66.50 822 GLY A C 1
ATOM 6548 O O . GLY A 1 822 ? -27.797 -1.409 2.421 1.00 66.50 822 GLY A O 1
ATOM 6549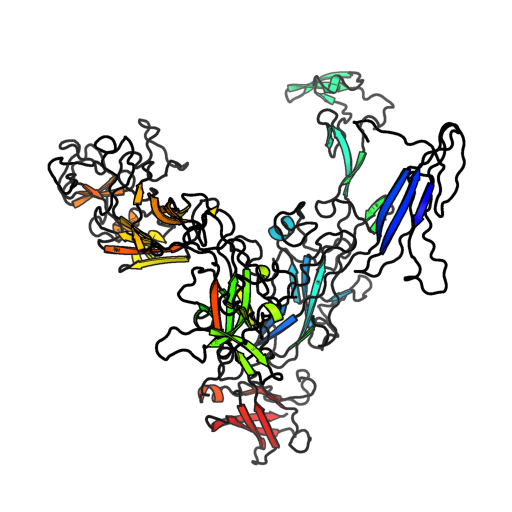 N N . GLN A 1 823 ? -26.542 -1.234 0.562 1.00 68.81 823 GLN A N 1
ATOM 6550 C CA . GLN A 1 823 ? -27.663 -0.895 -0.314 1.00 68.81 823 GLN A CA 1
ATOM 6551 C C . GLN A 1 823 ? -28.742 -1.987 -0.280 1.00 68.81 823 GLN A C 1
ATOM 6553 O O . GLN A 1 823 ? -28.476 -3.161 -0.538 1.00 68.81 823 GLN A O 1
ATOM 6558 N N . GLY A 1 824 ? -29.977 -1.589 0.039 1.00 62.50 824 GLY A N 1
ATOM 6559 C CA . GLY A 1 824 ? -31.101 -2.508 0.207 1.00 62.50 824 GLY A CA 1
ATOM 6560 C C . GLY A 1 824 ? -31.654 -3.026 -1.121 1.00 62.50 824 GLY A C 1
ATOM 6561 O O . GLY A 1 824 ? -32.263 -2.275 -1.881 1.00 62.50 824 GLY A O 1
ATOM 6562 N N . GLN A 1 825 ? -31.514 -4.327 -1.363 1.00 70.00 825 GLN A N 1
ATOM 6563 C CA . GLN A 1 825 ? -32.159 -5.047 -2.461 1.00 70.00 825 GLN A CA 1
ATOM 6564 C C . GLN A 1 825 ? -33.590 -5.487 -2.098 1.00 70.00 825 GLN A C 1
ATOM 6566 O O . GLN A 1 825 ? -33.941 -5.629 -0.921 1.00 70.00 825 GLN A O 1
ATOM 6571 N N . GLU A 1 826 ? -34.422 -5.729 -3.120 1.00 76.31 826 GLU A N 1
ATOM 6572 C CA . GLU A 1 826 ? -35.794 -6.236 -2.958 1.00 76.31 826 GLU A CA 1
ATOM 6573 C C . GLU A 1 826 ? -35.769 -7.652 -2.354 1.00 76.31 826 GLU A C 1
ATOM 6575 O O . GLU A 1 826 ? -35.248 -8.593 -2.955 1.00 76.31 826 GLU A O 1
ATOM 6580 N N . VAL A 1 827 ? -36.340 -7.804 -1.155 1.00 78.88 827 VAL A N 1
ATOM 6581 C CA . VAL A 1 827 ? -36.283 -9.046 -0.368 1.00 78.88 827 VAL A CA 1
ATOM 6582 C C . VAL A 1 827 ? -36.929 -10.205 -1.128 1.00 78.88 827 VAL A C 1
ATOM 6584 O O . VAL A 1 827 ? -38.116 -10.158 -1.460 1.00 78.88 827 VAL A O 1
ATOM 6587 N N . THR A 1 828 ? -36.187 -11.292 -1.362 1.00 84.75 828 THR A N 1
ATOM 6588 C CA . THR A 1 828 ? -36.738 -12.470 -2.041 1.00 84.75 828 THR A CA 1
ATOM 6589 C C . THR A 1 828 ? -37.250 -13.514 -1.045 1.00 84.75 828 THR A C 1
ATOM 6591 O O . THR A 1 828 ? -36.825 -13.600 0.109 1.00 84.75 828 THR A O 1
ATOM 6594 N N . GLN A 1 829 ? -38.126 -14.411 -1.512 1.00 84.25 829 GLN A N 1
ATOM 6595 C CA . GLN A 1 829 ? -38.523 -15.584 -0.722 1.00 84.25 829 GLN A CA 1
ATOM 6596 C C . GLN A 1 829 ? -37.317 -16.472 -0.353 1.00 84.25 829 GLN A C 1
ATOM 6598 O O . GLN A 1 829 ? -37.356 -17.139 0.675 1.00 84.25 829 GLN A O 1
ATOM 6603 N N . SER A 1 830 ? -36.242 -16.470 -1.153 1.00 84.50 830 SER A N 1
ATOM 6604 C CA . SER A 1 830 ? -35.034 -17.251 -0.860 1.00 84.50 830 SER A CA 1
ATOM 6605 C C . SER A 1 830 ? -34.206 -16.674 0.290 1.00 84.50 830 SER A C 1
ATOM 6607 O O . SER A 1 830 ? -33.327 -17.375 0.790 1.00 84.50 830 SER A O 1
ATOM 6609 N N . ASP A 1 831 ? -34.469 -15.432 0.696 1.00 82.81 831 ASP A N 1
ATOM 6610 C CA . ASP A 1 831 ? -33.822 -14.772 1.831 1.00 82.81 831 ASP A CA 1
ATOM 6611 C C . ASP A 1 831 ? -34.668 -14.971 3.086 1.00 82.81 831 ASP A C 1
ATOM 6613 O O . ASP A 1 831 ? -34.172 -15.462 4.096 1.00 82.81 831 ASP A O 1
ATOM 6617 N N . MET A 1 832 ? -35.985 -14.776 2.957 1.00 86.56 832 MET A N 1
ATOM 6618 C CA . MET A 1 832 ? -36.968 -15.141 3.982 1.00 86.56 832 MET A CA 1
ATOM 6619 C C . MET A 1 832 ? -36.860 -16.616 4.413 1.00 86.56 832 MET A C 1
ATOM 6621 O O . MET A 1 832 ? -37.020 -16.925 5.591 1.00 86.56 832 MET A O 1
ATOM 6625 N N . ASP A 1 833 ? -36.551 -17.532 3.488 1.00 87.12 833 ASP A N 1
ATOM 6626 C CA . ASP A 1 833 ? -36.370 -18.962 3.780 1.00 87.12 833 ASP A CA 1
ATOM 6627 C C . ASP A 1 833 ? -35.061 -19.284 4.549 1.00 87.12 833 ASP A C 1
ATOM 6629 O O . ASP A 1 833 ? -34.922 -20.402 5.057 1.00 87.12 833 ASP A O 1
ATOM 6633 N N . LYS A 1 834 ? -34.122 -18.329 4.684 1.00 85.94 834 LYS A N 1
ATOM 6634 C CA . LYS A 1 834 ? -32.910 -18.452 5.527 1.00 85.94 834 LYS A CA 1
ATOM 6635 C C . LYS A 1 834 ? -33.202 -18.205 7.013 1.00 85.94 834 LYS A C 1
ATOM 6637 O O . LYS A 1 834 ? -32.414 -18.634 7.857 1.00 85.94 834 LYS A O 1
ATOM 6642 N N . ILE A 1 835 ? -34.316 -17.539 7.342 1.00 90.00 835 ILE A N 1
ATOM 6643 C CA . ILE A 1 835 ? -34.620 -17.058 8.698 1.00 90.00 835 ILE A CA 1
ATOM 6644 C C . ILE A 1 835 ? -34.659 -18.209 9.710 1.00 90.00 835 ILE A C 1
ATOM 6646 O O . ILE A 1 835 ? -35.471 -19.135 9.616 1.00 90.00 835 ILE A O 1
ATOM 6650 N N . ASN A 1 836 ? -33.840 -18.112 10.755 1.00 88.06 836 ASN A N 1
ATOM 6651 C CA . ASN A 1 836 ? -33.720 -19.145 11.782 1.00 88.06 836 ASN A CA 1
ATOM 6652 C C . ASN A 1 836 ? -33.832 -18.591 13.209 1.00 88.06 836 ASN A C 1
ATOM 6654 O O . ASN A 1 836 ? -33.966 -17.391 13.435 1.00 88.06 836 ASN A O 1
ATOM 6658 N N . VAL A 1 837 ? -33.852 -19.506 14.182 1.00 88.00 837 VAL A N 1
ATOM 6659 C CA . VAL A 1 837 ? -33.849 -19.203 15.619 1.00 88.00 837 VAL A CA 1
ATOM 6660 C C . VAL A 1 837 ? -32.752 -20.010 16.296 1.00 88.00 837 VAL A C 1
ATOM 6662 O O . VAL A 1 837 ? -32.670 -21.224 16.092 1.00 88.00 837 VAL A O 1
ATOM 6665 N N . VAL A 1 838 ? -31.948 -19.342 17.122 1.00 81.75 838 VAL A N 1
ATOM 6666 C CA . VAL A 1 838 ? -30.770 -19.900 17.795 1.00 81.75 838 VAL A CA 1
ATOM 6667 C C . VAL A 1 838 ? -30.751 -19.468 19.275 1.00 81.75 838 VAL A C 1
ATOM 6669 O O . VAL A 1 838 ? -30.983 -18.293 19.560 1.00 81.75 838 VAL A O 1
ATOM 6672 N N . PRO A 1 839 ? -30.461 -20.371 20.233 1.00 71.31 839 PRO A N 1
ATOM 6673 C CA . PRO A 1 839 ? -30.422 -21.827 20.094 1.00 71.31 839 PRO A CA 1
ATOM 6674 C C . PRO A 1 839 ? -31.836 -22.433 19.986 1.00 71.31 839 PRO A C 1
ATOM 6676 O O . PRO A 1 839 ? -32.801 -21.935 20.568 1.00 71.31 839 PRO A O 1
ATOM 6679 N N . ASN A 1 840 ? -31.968 -23.538 19.247 1.00 81.94 840 ASN A N 1
ATOM 6680 C CA . ASN A 1 840 ? -33.243 -24.228 19.025 1.00 81.94 840 ASN A CA 1
ATOM 6681 C C . ASN A 1 840 ? -33.038 -25.760 19.038 1.00 81.94 840 ASN A C 1
ATOM 6683 O O . ASN A 1 840 ? -32.511 -26.310 18.070 1.00 81.94 840 ASN A O 1
ATOM 6687 N N . PRO A 1 841 ? -33.440 -26.479 20.106 1.00 81.88 841 PRO A N 1
ATOM 6688 C CA . PRO A 1 841 ? -34.174 -25.995 21.275 1.00 81.88 841 PRO A CA 1
ATOM 6689 C C . PRO A 1 841 ? -33.351 -25.054 22.166 1.00 81.88 841 PRO A C 1
ATOM 6691 O O . PRO A 1 841 ? -32.171 -25.291 22.413 1.00 81.88 841 PRO A O 1
ATOM 6694 N N . TYR A 1 842 ? -34.017 -24.044 22.717 1.00 83.50 842 TYR A N 1
ATOM 6695 C CA . TYR A 1 842 ? -33.504 -23.248 23.823 1.00 83.50 842 TYR A CA 1
ATOM 6696 C C . TYR A 1 842 ? -33.632 -24.050 25.126 1.00 83.50 842 TYR A C 1
ATOM 6698 O O . TYR A 1 842 ? -34.713 -24.561 25.430 1.00 83.50 842 TYR A O 1
ATOM 6706 N N . ILE A 1 843 ? -32.553 -24.159 25.902 1.00 79.62 843 ILE A N 1
ATOM 6707 C CA . ILE A 1 843 ? -32.510 -24.925 27.158 1.00 79.62 843 ILE A CA 1
ATOM 6708 C C . ILE A 1 843 ? -32.317 -23.939 28.310 1.00 79.62 843 ILE A C 1
ATOM 6710 O O . ILE A 1 843 ? -31.298 -23.254 28.374 1.00 79.62 843 ILE A O 1
ATOM 6714 N N . VAL A 1 844 ? -33.272 -23.867 29.243 1.00 74.94 844 VAL A N 1
ATOM 6715 C CA . VAL A 1 844 ? -33.314 -22.796 30.267 1.00 74.94 844 VAL A CA 1
ATOM 6716 C C . VAL A 1 844 ? -32.110 -22.817 31.223 1.00 74.94 844 VAL A C 1
ATOM 6718 O O . VAL A 1 844 ? -31.720 -21.773 31.742 1.00 74.94 844 VAL A O 1
ATOM 6721 N N . TYR A 1 845 ? -31.499 -23.988 31.416 1.00 70.94 845 TYR A N 1
ATOM 6722 C CA . TYR A 1 845 ? -30.342 -24.219 32.289 1.00 70.94 845 TYR A CA 1
ATOM 6723 C C . TYR A 1 845 ? -29.104 -24.695 31.504 1.00 70.94 845 TYR A C 1
ATOM 6725 O O . TYR A 1 845 ? -28.443 -25.643 31.919 1.00 70.94 845 TYR A O 1
ATOM 6733 N N . SER A 1 846 ? -28.841 -24.102 30.337 1.00 68.25 846 SER A N 1
ATOM 6734 C CA . SER A 1 846 ? -27.582 -24.308 29.609 1.00 68.25 846 SER A CA 1
ATOM 6735 C C . SER A 1 846 ? -26.518 -23.338 30.116 1.00 68.25 846 SER A C 1
ATOM 6737 O O . SER A 1 846 ? -26.786 -22.139 30.191 1.00 68.25 846 SER A O 1
ATOM 6739 N N . ASP A 1 847 ? -25.315 -23.840 30.392 1.00 57.62 847 ASP A N 1
ATOM 6740 C CA . ASP A 1 847 ? -24.147 -23.008 30.714 1.00 57.62 847 ASP A CA 1
ATOM 6741 C C . ASP A 1 847 ? -23.664 -22.195 29.488 1.00 57.62 847 ASP A C 1
ATOM 6743 O O . ASP A 1 847 ? -22.978 -21.194 29.641 1.00 57.62 847 ASP A O 1
ATOM 6747 N N . TYR A 1 848 ? -24.100 -22.568 28.275 1.00 55.38 848 TYR A N 1
ATOM 6748 C CA . TYR A 1 848 ? -23.854 -21.853 27.010 1.00 55.38 848 TYR A CA 1
ATOM 6749 C C . TYR A 1 848 ? -24.886 -20.746 26.695 1.00 55.38 848 TYR A C 1
ATOM 6751 O O . TYR A 1 848 ? -25.006 -20.320 25.548 1.00 55.38 848 TYR A O 1
ATOM 6759 N N . ASN A 1 849 ? -25.708 -20.321 27.660 1.00 59.34 849 ASN A N 1
ATOM 6760 C CA . ASN A 1 849 ? -26.662 -19.226 27.448 1.00 59.34 849 ASN A CA 1
ATOM 6761 C C . ASN A 1 849 ? -26.004 -17.866 27.736 1.00 59.34 849 ASN A C 1
ATOM 6763 O O . ASN A 1 849 ? -25.519 -17.652 28.847 1.00 59.34 849 ASN A O 1
ATOM 6767 N N . ARG A 1 850 ? -26.100 -16.916 26.792 1.00 61.19 850 ARG A N 1
ATOM 6768 C CA . ARG A 1 850 ? -25.778 -15.492 27.015 1.00 61.19 850 ARG A CA 1
ATOM 6769 C C . ARG A 1 850 ? -26.500 -14.968 28.264 1.00 61.19 850 ARG A C 1
ATOM 6771 O O . ARG A 1 850 ? -27.667 -15.299 28.487 1.00 61.19 850 ARG A O 1
ATOM 6778 N N . SER A 1 851 ? -25.826 -14.136 29.058 1.00 57.09 851 SER A N 1
ATOM 6779 C CA . SER A 1 851 ? -26.387 -13.490 30.251 1.00 57.09 851 SER A CA 1
ATOM 6780 C C . SER A 1 851 ? -26.633 -12.000 29.973 1.00 57.09 851 SER A C 1
ATOM 6782 O O . SER A 1 851 ? -25.661 -11.275 29.802 1.00 57.09 851 SER A O 1
ATOM 6784 N N . PRO A 1 852 ? -27.884 -11.498 29.989 1.00 63.47 852 PRO A N 1
ATOM 6785 C CA . PRO A 1 852 ? -29.111 -12.179 30.399 1.00 63.47 852 PRO A CA 1
ATOM 6786 C C . PRO A 1 852 ? -29.663 -13.151 29.343 1.00 63.47 852 PRO A C 1
ATOM 6788 O O . PRO A 1 852 ? -29.651 -12.862 28.148 1.00 63.47 852 PRO A O 1
ATOM 6791 N N . ASN A 1 853 ? -30.235 -14.263 29.825 1.00 71.62 853 ASN A N 1
ATOM 6792 C CA . ASN A 1 853 ? -30.858 -15.319 29.020 1.00 71.62 853 ASN A CA 1
ATOM 6793 C C . ASN A 1 853 ? -31.743 -14.766 27.886 1.00 71.62 853 ASN A C 1
ATOM 6795 O O . ASN A 1 853 ? -32.832 -14.243 28.141 1.00 71.62 853 ASN A O 1
ATOM 6799 N N . SER A 1 854 ? -31.298 -14.957 26.644 1.00 78.62 854 SER A N 1
ATOM 6800 C CA . SER A 1 854 ? -31.980 -14.512 25.426 1.00 78.62 854 SER A CA 1
ATOM 6801 C C . SER A 1 854 ? -32.000 -15.598 24.343 1.00 78.62 854 SER A C 1
ATOM 6803 O O . SER A 1 854 ? -31.284 -16.595 24.421 1.00 78.62 854 SER A O 1
ATOM 6805 N N . LEU A 1 855 ? -32.868 -15.416 23.349 1.00 86.50 855 LEU A N 1
ATOM 6806 C CA . LEU A 1 855 ? -33.017 -16.249 22.156 1.00 86.50 855 LEU A CA 1
ATOM 6807 C C . LEU A 1 855 ? -32.941 -15.332 20.935 1.00 86.50 855 LEU A C 1
ATOM 6809 O O . LEU A 1 855 ? -33.623 -14.309 20.902 1.00 86.50 855 LEU A O 1
ATOM 6813 N N . ARG A 1 856 ? -32.133 -15.694 19.939 1.00 85.56 856 ARG A N 1
ATOM 6814 C CA . ARG A 1 856 ? -31.868 -14.875 18.753 1.00 85.56 856 ARG A CA 1
ATOM 6815 C C . ARG A 1 856 ? -32.665 -15.375 17.547 1.00 85.56 856 ARG A C 1
ATOM 6817 O O . ARG A 1 856 ? -32.704 -16.579 17.289 1.00 85.56 856 ARG A O 1
ATOM 6824 N N . PHE A 1 857 ? -33.288 -14.459 16.816 1.00 89.19 857 PHE A N 1
ATOM 6825 C CA . PHE A 1 857 ? -33.729 -14.668 15.432 1.00 89.19 857 PHE A CA 1
ATOM 6826 C C . PHE A 1 857 ? -32.595 -14.226 14.502 1.00 89.19 857 PHE A C 1
ATOM 6828 O O . PHE A 1 857 ? -31.959 -13.231 14.831 1.00 89.19 857 PHE A O 1
ATOM 6835 N N . THR A 1 858 ? -32.334 -14.942 13.404 1.00 86.69 858 THR A N 1
ATOM 6836 C CA . THR A 1 858 ? -31.208 -14.654 12.488 1.00 86.69 858 THR A CA 1
ATOM 6837 C C . THR A 1 858 ? -31.626 -14.618 11.019 1.00 86.69 858 THR A C 1
ATOM 6839 O O . THR A 1 858 ? -32.652 -15.210 10.666 1.00 86.69 858 THR A O 1
ATOM 6842 N N . HIS A 1 859 ? -30.803 -13.988 10.170 1.00 84.50 859 HIS A N 1
ATOM 6843 C CA . HIS A 1 859 ? -31.043 -13.744 8.734 1.00 84.50 859 HIS A CA 1
ATOM 6844 C C . HIS A 1 859 ? -32.325 -12.944 8.439 1.00 84.50 859 HIS A C 1
ATOM 6846 O O . HIS A 1 859 ? -33.047 -13.232 7.484 1.00 84.50 859 HIS A O 1
ATOM 6852 N N . LEU A 1 860 ? -32.652 -11.974 9.285 1.00 87.31 860 LEU A N 1
ATOM 6853 C CA . LEU A 1 860 ? -33.785 -11.078 9.100 1.00 87.31 860 LEU A CA 1
ATOM 6854 C C . LEU A 1 860 ? -33.511 -10.066 7.970 1.00 87.31 860 LEU A C 1
ATOM 6856 O O . LEU A 1 860 ? -32.361 -9.670 7.766 1.00 87.31 860 LEU A O 1
ATOM 6860 N N . PRO A 1 861 ? -34.552 -9.608 7.253 1.00 85.06 861 PRO A N 1
ATOM 6861 C CA . PRO A 1 861 ? -34.466 -8.414 6.423 1.00 85.06 861 PRO A CA 1
ATOM 6862 C C . PRO A 1 861 ? -34.546 -7.146 7.279 1.00 85.06 861 PRO A C 1
ATOM 6864 O O . PRO A 1 861 ? -35.273 -7.122 8.279 1.00 85.06 861 PRO A O 1
ATOM 6867 N N . LYS A 1 862 ? -33.911 -6.077 6.783 1.00 83.06 862 LYS A N 1
ATOM 6868 C CA . LYS A 1 862 ? -33.753 -4.738 7.392 1.00 83.06 862 LYS A CA 1
ATOM 6869 C C . LYS A 1 862 ? -34.995 -4.139 8.078 1.00 83.06 862 LYS A C 1
ATOM 6871 O O . LYS A 1 862 ? -34.869 -3.380 9.033 1.00 83.06 862 LYS A O 1
ATOM 6876 N N . SER A 1 863 ? -36.216 -4.465 7.647 1.00 86.81 863 SER A N 1
ATOM 6877 C CA . SER A 1 863 ? -37.430 -4.098 8.394 1.00 86.81 863 SER A CA 1
ATOM 6878 C C . SER A 1 863 ? -38.461 -5.227 8.396 1.00 86.81 863 SER A C 1
ATOM 6880 O O . SER A 1 863 ? -39.006 -5.611 7.358 1.00 86.81 863 SER A O 1
ATOM 6882 N N . CYS A 1 864 ? -38.735 -5.792 9.575 1.00 90.75 864 CYS A N 1
ATOM 6883 C CA . CYS A 1 864 ? -39.698 -6.879 9.728 1.00 90.75 864 CYS A CA 1
ATOM 6884 C C . CYS A 1 864 ? -40.334 -6.963 11.129 1.00 90.75 864 CYS A C 1
ATOM 6886 O O . CYS A 1 864 ? -39.734 -6.643 12.158 1.00 90.75 864 CYS A O 1
ATOM 6888 N N . SER A 1 865 ? -41.574 -7.459 11.196 1.00 93.25 865 SER A N 1
ATOM 6889 C CA . SER A 1 865 ? -42.284 -7.702 12.457 1.00 93.25 865 SER A CA 1
ATOM 6890 C C . SER A 1 865 ? -42.453 -9.198 12.765 1.00 93.25 865 SER A C 1
ATOM 6892 O O . SER A 1 865 ? -43.180 -9.940 12.089 1.00 93.25 865 SER A O 1
ATOM 6894 N N . ILE A 1 866 ? -41.808 -9.634 13.851 1.00 95.19 866 ILE A N 1
ATOM 6895 C CA . ILE A 1 866 ? -41.716 -11.018 14.329 1.00 95.19 866 ILE A CA 1
ATOM 6896 C C . ILE A 1 866 ? -42.820 -11.277 15.360 1.00 95.19 866 ILE A C 1
ATOM 6898 O O . ILE A 1 866 ? -42.827 -10.727 16.463 1.00 95.19 866 ILE A O 1
ATOM 6902 N N . LYS A 1 867 ? -43.772 -12.148 15.024 1.00 95.31 867 LYS A N 1
ATOM 6903 C CA . LYS A 1 867 ? -44.952 -12.438 15.854 1.00 95.31 867 LYS A CA 1
ATOM 6904 C C . LYS A 1 867 ? -44.848 -13.844 16.427 1.00 95.31 867 LYS A C 1
ATOM 6906 O O . LYS A 1 867 ? -44.907 -14.825 15.683 1.00 95.31 867 LYS A O 1
ATOM 6911 N N . VAL A 1 868 ? -44.691 -13.945 17.747 1.00 94.81 868 VAL A N 1
ATOM 6912 C CA . VAL A 1 868 ? -44.486 -15.216 18.458 1.00 94.81 868 VAL A CA 1
ATOM 6913 C C . VAL A 1 868 ? -45.812 -15.727 19.022 1.00 94.81 868 VAL A C 1
ATOM 6915 O O . VAL A 1 868 ? -46.519 -15.010 19.730 1.00 94.81 868 VAL A O 1
ATOM 6918 N N . TYR A 1 869 ? -46.131 -16.992 18.755 1.00 94.56 869 TYR A N 1
ATOM 6919 C CA . TYR A 1 869 ? -47.369 -17.658 19.155 1.00 94.56 869 TYR A CA 1
ATOM 6920 C C . TYR A 1 869 ? -47.104 -18.976 19.886 1.00 94.56 869 TYR A C 1
ATOM 6922 O O . TYR A 1 869 ? -46.169 -19.721 19.586 1.00 94.56 869 TYR A O 1
ATOM 6930 N N . THR A 1 870 ? -48.000 -19.327 20.804 1.00 92.88 870 THR A N 1
ATOM 6931 C CA . THR A 1 870 ? -48.120 -20.706 21.302 1.00 92.88 870 THR A CA 1
ATOM 6932 C C . THR A 1 870 ? -48.679 -21.632 20.213 1.00 92.88 870 THR A C 1
ATOM 6934 O O . THR A 1 870 ? -49.417 -21.194 19.331 1.00 92.88 870 THR A O 1
ATOM 6937 N N . VAL A 1 871 ? -48.459 -22.948 20.330 1.00 91.38 871 VAL A N 1
ATOM 6938 C CA . VAL A 1 871 ? -49.147 -23.965 19.494 1.00 91.38 871 VAL A CA 1
ATOM 6939 C C . VAL A 1 871 ? -50.686 -23.918 19.549 1.00 91.38 871 VAL A C 1
ATOM 6941 O O . VAL A 1 871 ? -51.348 -24.523 18.708 1.00 91.38 871 VAL A O 1
ATOM 6944 N N . SER A 1 872 ? -51.272 -23.210 20.519 1.00 90.81 872 SER A N 1
ATOM 6945 C CA . SER A 1 872 ? -52.714 -22.939 20.624 1.00 90.81 872 SER A CA 1
ATOM 6946 C C . SER A 1 872 ? -53.188 -21.701 19.844 1.00 90.81 872 SER A C 1
ATOM 6948 O O . SER A 1 872 ? -54.392 -21.455 19.799 1.00 90.81 872 SER A O 1
ATOM 6950 N N . GLY A 1 873 ? -52.280 -20.928 19.238 1.00 86.19 873 GLY A N 1
ATOM 6951 C CA . GLY A 1 873 ? -52.595 -19.677 18.536 1.00 86.19 873 GLY A CA 1
ATOM 6952 C C . GLY A 1 873 ? -52.777 -18.459 19.451 1.00 86.19 873 GLY A C 1
ATOM 6953 O O . GLY A 1 873 ? -53.250 -17.422 18.998 1.00 86.19 873 GLY A O 1
ATOM 6954 N N . GLU A 1 874 ? -52.416 -18.565 20.733 1.00 91.38 874 GLU A N 1
ATOM 6955 C CA . GLU A 1 874 ? -52.327 -17.410 21.638 1.00 91.38 874 GLU A CA 1
ATOM 6956 C C . GLU A 1 874 ? -51.033 -16.640 21.344 1.00 91.38 874 GLU A C 1
ATOM 6958 O O . GLU A 1 874 ? -49.958 -17.249 21.323 1.00 91.38 874 GLU A O 1
ATOM 6963 N N . LEU A 1 875 ? -51.156 -15.333 21.089 1.00 92.94 875 LEU A N 1
ATOM 6964 C CA . LEU A 1 875 ? -50.041 -14.409 20.863 1.00 92.94 875 LEU A CA 1
ATOM 6965 C C . LEU A 1 875 ? -49.238 -14.226 22.159 1.00 92.94 875 LEU A C 1
ATOM 6967 O O . LEU A 1 875 ? -49.813 -14.108 23.240 1.00 92.94 875 LEU A O 1
ATOM 6971 N N . VAL A 1 876 ? -47.914 -14.219 22.032 1.00 92.88 876 VAL A N 1
ATOM 6972 C CA . VAL A 1 876 ? -46.961 -14.173 23.149 1.00 92.88 876 VAL A CA 1
ATOM 6973 C C . VAL A 1 876 ? -46.228 -12.837 23.179 1.00 92.88 876 VAL A C 1
ATOM 6975 O O . VAL A 1 876 ? -46.151 -12.217 24.236 1.00 92.88 876 VAL A O 1
ATOM 6978 N N . ASN A 1 877 ? -45.683 -12.418 22.036 1.00 92.50 877 ASN A N 1
ATOM 6979 C CA . ASN A 1 877 ? -45.036 -11.123 21.854 1.00 92.50 877 ASN A CA 1
ATOM 6980 C C . ASN A 1 877 ? -45.084 -10.718 20.365 1.00 92.50 877 ASN A C 1
ATOM 6982 O O . ASN A 1 877 ? -45.203 -11.588 19.489 1.00 92.50 877 ASN A O 1
ATOM 6986 N N . VAL A 1 878 ? -44.990 -9.418 20.090 1.00 92.62 878 VAL A N 1
ATOM 6987 C CA . VAL A 1 878 ? -44.715 -8.842 18.767 1.00 92.62 878 VAL A CA 1
ATOM 6988 C C . VAL A 1 878 ? -43.433 -8.026 18.873 1.00 92.62 878 VAL A C 1
ATOM 6990 O O . VAL A 1 878 ? -43.429 -6.937 19.443 1.00 92.62 878 VAL A O 1
ATOM 6993 N N . LEU A 1 879 ? -42.356 -8.564 18.311 1.00 92.12 879 LEU A N 1
ATOM 6994 C CA . LEU A 1 879 ? -41.076 -7.878 18.195 1.00 92.12 879 LEU A CA 1
ATOM 6995 C C . LEU A 1 879 ? -41.037 -7.161 16.843 1.00 92.12 879 LEU A C 1
ATOM 6997 O O . LEU A 1 879 ? -41.554 -7.683 15.853 1.00 92.12 879 LEU A O 1
ATOM 7001 N N . ASN A 1 880 ? -40.412 -5.990 16.796 1.00 90.69 880 ASN A N 1
ATOM 7002 C CA . ASN A 1 880 ? -40.131 -5.291 15.547 1.00 90.69 880 ASN A CA 1
ATOM 7003 C C . ASN A 1 880 ? -38.611 -5.203 15.428 1.00 90.69 880 ASN A C 1
ATOM 7005 O O . ASN A 1 880 ? -37.967 -4.644 16.317 1.00 90.69 880 ASN A O 1
ATOM 7009 N N . HIS A 1 881 ? -38.065 -5.773 14.362 1.00 87.06 881 HIS A N 1
ATOM 7010 C CA . HIS A 1 881 ? -36.682 -5.590 13.956 1.00 87.06 881 HIS A CA 1
ATOM 7011 C C . HIS A 1 881 ? -36.689 -4.533 12.845 1.00 87.06 881 HIS A C 1
ATOM 7013 O O . HIS A 1 881 ? -37.480 -4.617 11.905 1.00 87.06 881 HIS A O 1
ATOM 7019 N N . ASN A 1 882 ? -35.877 -3.496 13.009 1.00 83.12 882 ASN A N 1
ATOM 7020 C CA . ASN A 1 882 ? -35.737 -2.405 12.054 1.00 83.12 882 ASN A CA 1
ATOM 7021 C C . ASN A 1 882 ? -34.307 -1.879 12.176 1.00 83.12 882 ASN A C 1
ATOM 7023 O O . ASN A 1 882 ? -34.083 -0.852 12.822 1.00 83.12 882 ASN A O 1
ATOM 7027 N N . ASP A 1 883 ? -33.373 -2.637 11.623 1.00 75.81 883 ASP A N 1
ATOM 7028 C CA . ASP A 1 883 ? -31.950 -2.332 11.620 1.00 75.81 883 ASP A CA 1
ATOM 7029 C C . ASP A 1 883 ? -31.474 -2.123 10.178 1.00 75.81 883 ASP A C 1
ATOM 7031 O O . ASP A 1 883 ? -32.047 -2.679 9.240 1.00 75.81 883 ASP A O 1
ATOM 7035 N N . LEU A 1 884 ? -30.477 -1.267 9.973 1.00 67.44 884 LEU A N 1
ATOM 7036 C CA . LEU A 1 884 ? -29.951 -1.010 8.634 1.00 67.44 884 LEU A CA 1
ATOM 7037 C C . LEU A 1 884 ? -29.050 -2.146 8.152 1.00 67.44 884 LEU A C 1
ATOM 7039 O O . LEU A 1 884 ? -29.070 -2.447 6.955 1.00 67.44 884 LEU A O 1
ATOM 7043 N N . TYR A 1 885 ? -28.295 -2.754 9.071 1.00 69.25 885 TYR A N 1
ATOM 7044 C CA . TYR A 1 885 ? -27.163 -3.611 8.738 1.00 69.25 885 TYR A CA 1
ATOM 7045 C C . TYR A 1 885 ? -27.139 -4.929 9.523 1.00 69.25 885 TYR A C 1
ATOM 7047 O O . TYR A 1 885 ? -26.706 -5.934 8.956 1.00 69.25 885 TYR A O 1
ATOM 7055 N N . ASP A 1 886 ? -27.647 -4.977 10.761 1.00 73.31 886 ASP A N 1
ATOM 7056 C CA . ASP A 1 886 ? -27.825 -6.239 11.494 1.00 73.31 886 ASP A CA 1
ATOM 7057 C C . ASP A 1 886 ? -29.006 -7.042 10.913 1.00 73.31 886 ASP A C 1
ATOM 7059 O O . ASP A 1 886 ? -30.064 -6.504 10.591 1.00 73.31 886 ASP A O 1
ATOM 7063 N N . GLY A 1 887 ? -28.831 -8.352 10.769 1.00 81.62 887 GLY A N 1
ATOM 7064 C CA . GLY A 1 887 ? -29.855 -9.332 10.402 1.00 81.62 887 GLY A CA 1
ATOM 7065 C C . GLY A 1 887 ? -30.290 -10.203 11.582 1.00 81.62 887 GLY A C 1
ATOM 7066 O O . GLY A 1 887 ? -31.049 -11.161 11.395 1.00 81.62 887 GLY A O 1
ATOM 7067 N N . ASP A 1 888 ? -29.832 -9.910 12.795 1.00 82.62 888 ASP A N 1
ATOM 7068 C CA . ASP A 1 888 ? -30.225 -10.597 14.013 1.00 82.62 888 ASP A CA 1
ATOM 7069 C C . ASP A 1 888 ? -31.248 -9.801 14.850 1.00 82.62 888 ASP A C 1
ATOM 7071 O O . ASP A 1 888 ? -31.528 -8.614 14.672 1.00 82.62 888 ASP A O 1
ATOM 7075 N N . HIS A 1 889 ? -31.910 -10.495 15.779 1.00 86.69 889 HIS A N 1
ATOM 7076 C CA . HIS A 1 889 ? -32.735 -9.850 16.797 1.00 86.69 889 HIS A CA 1
ATOM 7077 C C . HIS A 1 889 ? -32.787 -10.689 18.075 1.00 86.69 889 HIS A C 1
ATOM 7079 O O . HIS A 1 889 ? -33.313 -11.809 18.087 1.00 86.69 889 HIS A O 1
ATOM 7085 N N . PHE A 1 890 ? -32.263 -10.142 19.172 1.00 86.00 890 PHE A N 1
ATOM 7086 C CA . PHE A 1 890 ? -32.241 -10.800 20.478 1.00 86.00 890 PHE A CA 1
ATOM 7087 C C . PHE A 1 890 ? -33.549 -10.582 21.246 1.00 86.00 890 PHE A C 1
ATOM 7089 O O . PHE A 1 890 ? -33.942 -9.458 21.553 1.00 86.00 890 PHE A O 1
ATOM 7096 N N . TRP A 1 891 ? -34.203 -11.677 21.630 1.00 89.38 891 TRP A N 1
ATOM 7097 C CA . TRP A 1 891 ? -35.404 -11.664 22.456 1.00 89.38 891 TRP A CA 1
ATOM 7098 C C . TRP A 1 891 ? -35.126 -12.166 23.872 1.00 89.38 891 TRP A C 1
ATOM 7100 O O . TRP A 1 891 ? -34.633 -13.271 24.088 1.00 89.38 891 TRP A O 1
ATOM 7110 N N . ASP A 1 892 ? -35.543 -11.381 24.860 1.00 84.94 892 ASP A N 1
ATOM 7111 C CA . ASP A 1 892 ? -35.361 -11.612 26.297 1.00 84.94 892 ASP A CA 1
ATOM 7112 C C . ASP A 1 892 ? -36.272 -12.698 26.919 1.00 84.94 892 ASP A C 1
ATOM 7114 O O . ASP A 1 892 ? -36.424 -12.763 28.148 1.00 84.94 892 ASP A O 1
ATOM 7118 N N . LEU A 1 893 ? -36.923 -13.496 26.060 1.00 87.88 893 LEU A N 1
ATOM 7119 C CA . LEU A 1 893 ? -37.882 -14.561 26.371 1.00 87.88 893 LEU A CA 1
ATOM 7120 C C . LEU A 1 893 ? -39.106 -14.108 27.196 1.00 87.88 893 LEU A C 1
ATOM 7122 O O . LEU A 1 893 ? -39.781 -14.949 27.803 1.00 87.88 893 LEU A O 1
ATOM 7126 N N . LYS A 1 894 ? -39.437 -12.807 27.230 1.00 89.31 894 LYS A N 1
ATOM 7127 C CA . LYS A 1 894 ? -40.627 -12.275 27.922 1.00 89.31 894 LYS A CA 1
ATOM 7128 C C . LYS A 1 894 ? -41.781 -11.998 26.959 1.00 89.31 894 LYS A C 1
ATOM 7130 O O . LYS A 1 894 ? -41.595 -11.614 25.809 1.00 89.31 894 LYS A O 1
ATOM 7135 N N . ASN A 1 895 ? -43.006 -12.174 27.448 1.00 89.94 895 ASN A N 1
ATOM 7136 C CA . ASN A 1 895 ? -44.228 -11.744 26.763 1.00 89.94 895 ASN A CA 1
ATOM 7137 C C . ASN A 1 895 ? -44.509 -10.239 26.951 1.00 89.94 895 ASN A C 1
ATOM 7139 O O . ASN A 1 895 ? -43.884 -9.601 27.799 1.00 89.94 895 ASN A O 1
ATOM 7143 N N . ASP A 1 896 ? -45.535 -9.712 26.267 1.00 88.12 896 ASP A N 1
ATOM 7144 C CA . ASP A 1 896 ? -46.019 -8.311 26.354 1.00 88.12 896 ASP A CA 1
ATOM 7145 C C . ASP A 1 896 ? -46.235 -7.771 27.788 1.00 88.12 896 ASP A C 1
ATOM 7147 O O . ASP A 1 896 ? -46.370 -6.571 28.011 1.00 88.12 896 ASP A O 1
ATOM 7151 N N . ASN A 1 897 ? -46.339 -8.660 28.782 1.00 86.62 897 ASN A N 1
ATOM 7152 C CA . ASN A 1 897 ? -46.578 -8.325 30.187 1.00 86.62 897 ASN A CA 1
ATOM 7153 C C . ASN A 1 897 ? -45.293 -8.409 31.039 1.00 86.62 897 ASN A C 1
ATOM 7155 O O . ASN A 1 897 ? -45.384 -8.470 32.269 1.00 86.62 897 ASN A O 1
ATOM 7159 N N . GLY A 1 898 ? -44.114 -8.473 30.410 1.00 85.25 898 GLY A N 1
ATOM 7160 C CA . GLY A 1 898 ? -42.813 -8.567 31.076 1.00 85.25 898 GLY A CA 1
ATOM 7161 C C . GLY A 1 898 ? -42.583 -9.889 31.816 1.00 85.25 898 GLY A C 1
ATOM 7162 O O . GLY A 1 898 ? -41.819 -9.926 32.781 1.00 85.25 898 GLY A O 1
ATOM 7163 N N . LYS A 1 899 ? -43.266 -10.976 31.426 1.00 86.50 899 LYS A N 1
ATOM 7164 C CA . LYS A 1 899 ? -43.130 -12.294 32.070 1.00 86.50 899 LYS A CA 1
ATOM 7165 C C . LYS A 1 899 ? -42.432 -13.279 31.152 1.00 86.50 899 LYS A C 1
ATOM 7167 O O . LYS A 1 899 ? -42.877 -13.473 30.024 1.00 86.50 899 LYS A O 1
ATOM 7172 N N . VAL A 1 900 ? -41.409 -13.943 31.686 1.00 86.94 900 VAL A N 1
ATOM 7173 C CA . VAL A 1 900 ? -40.706 -15.041 31.012 1.00 86.94 900 VAL A CA 1
ATOM 7174 C C . VAL A 1 900 ? -41.704 -16.136 30.618 1.00 86.94 900 VAL A C 1
ATOM 7176 O O . VAL A 1 900 ? -42.607 -16.477 31.393 1.00 86.94 900 VAL A O 1
ATOM 7179 N N . ILE A 1 901 ? -41.557 -16.654 29.402 1.00 89.69 901 ILE A N 1
ATOM 7180 C CA . ILE A 1 901 ? -42.387 -17.731 28.856 1.00 89.69 901 ILE A CA 1
ATOM 7181 C C . ILE A 1 901 ? -42.142 -19.075 29.566 1.00 89.69 901 ILE A C 1
ATOM 7183 O O . ILE A 1 901 ? -41.230 -19.229 30.373 1.00 89.69 901 ILE A O 1
ATOM 7187 N N . SER A 1 902 ? -43.003 -20.062 29.309 1.00 88.38 902 SER A N 1
ATOM 7188 C CA . SER A 1 902 ? -42.880 -21.409 29.890 1.00 88.38 902 SER A CA 1
ATOM 7189 C C . SER A 1 902 ? -42.230 -22.380 28.897 1.00 88.38 902 SER A C 1
ATOM 7191 O O . SER A 1 902 ? -42.403 -22.194 27.695 1.00 88.38 902 SER A O 1
ATOM 7193 N N . PRO A 1 903 ? -41.562 -23.455 29.356 1.00 90.19 903 PRO A N 1
ATOM 7194 C CA . PRO A 1 903 ? -41.125 -24.535 28.476 1.00 90.19 903 PRO A CA 1
ATOM 7195 C C . PRO A 1 903 ? -42.282 -25.098 27.636 1.00 90.19 903 PRO A C 1
ATOM 7197 O O . PRO A 1 903 ? -43.384 -25.336 28.142 1.00 90.19 903 PRO A O 1
ATOM 7200 N N . GLY A 1 904 ? -42.040 -25.291 26.340 1.00 91.06 904 GLY A N 1
ATOM 7201 C CA . GLY A 1 904 ? -43.066 -25.600 25.348 1.00 91.06 904 GLY A CA 1
ATOM 7202 C C . GLY A 1 904 ? -42.585 -25.427 23.905 1.00 91.06 904 GLY A C 1
ATOM 7203 O O . GLY A 1 904 ? -41.446 -25.045 23.649 1.00 91.06 904 GLY A O 1
ATOM 7204 N N . LEU A 1 905 ? -43.474 -25.717 22.950 1.00 93.56 905 LEU A N 1
ATOM 7205 C CA . LEU A 1 905 ? -43.252 -25.452 21.527 1.00 93.56 905 LEU A CA 1
ATOM 7206 C C . LEU A 1 905 ? -43.946 -24.143 21.133 1.00 93.56 905 LEU A C 1
ATOM 7208 O O . LEU A 1 905 ? -45.120 -23.933 21.460 1.00 93.56 905 LEU A O 1
ATOM 7212 N N . TYR A 1 906 ? -43.227 -23.313 20.389 1.00 94.94 906 TYR A N 1
ATOM 7213 C CA . TYR A 1 906 ? -43.659 -22.013 19.895 1.00 94.94 906 TYR A CA 1
ATOM 7214 C C . TYR A 1 906 ? -43.554 -21.959 18.367 1.00 94.94 906 TYR A C 1
ATOM 7216 O O . TYR A 1 906 ? -42.753 -22.663 17.748 1.00 94.94 906 TYR A O 1
ATOM 7224 N N . ILE A 1 907 ? -44.401 -21.133 17.763 1.00 95.06 907 ILE A N 1
ATOM 7225 C CA . ILE A 1 907 ? -44.443 -20.845 16.327 1.00 95.06 907 ILE A CA 1
ATOM 7226 C C . ILE A 1 907 ? -44.156 -19.355 16.181 1.00 95.06 907 ILE A C 1
ATOM 7228 O O . ILE A 1 907 ? -44.699 -18.561 16.949 1.00 95.06 907 ILE A O 1
ATOM 7232 N N . TYR A 1 908 ? -43.336 -18.967 15.212 1.00 95.25 908 TYR A N 1
ATOM 7233 C CA . TYR A 1 908 ? -43.114 -17.561 14.891 1.00 95.25 908 TYR A CA 1
ATOM 7234 C C . TYR A 1 908 ? -43.462 -17.285 13.434 1.00 95.25 908 TYR A C 1
ATOM 7236 O O . TYR A 1 908 ? -43.308 -18.151 12.572 1.00 95.25 908 TYR A O 1
ATOM 7244 N N . ILE A 1 909 ? -43.952 -16.076 13.182 1.00 95.00 909 ILE A N 1
ATOM 7245 C CA . ILE A 1 909 ? -44.177 -15.546 11.841 1.00 95.00 909 ILE A CA 1
ATOM 7246 C C . ILE A 1 909 ? -43.324 -14.288 11.726 1.00 95.00 909 ILE A C 1
ATOM 7248 O O . ILE A 1 909 ? -43.582 -13.330 12.456 1.00 95.00 909 ILE A O 1
ATOM 7252 N N . VAL A 1 910 ? -42.325 -14.295 10.845 1.00 94.44 910 VAL A N 1
ATOM 7253 C CA . VAL A 1 910 ? -41.649 -13.059 10.430 1.00 94.44 910 VAL A CA 1
ATOM 7254 C C . VAL A 1 910 ? -42.391 -12.526 9.220 1.00 94.44 910 VAL A C 1
ATOM 7256 O O . VAL A 1 910 ? -42.654 -13.276 8.278 1.00 94.44 910 VAL A O 1
ATOM 7259 N N . LYS A 1 911 ? -42.752 -11.247 9.262 1.00 92.94 911 LYS A N 1
ATOM 7260 C CA . LYS A 1 911 ? -43.301 -10.524 8.121 1.00 92.94 911 LYS A CA 1
ATOM 7261 C C . LYS A 1 911 ? -42.381 -9.362 7.787 1.00 92.94 911 LYS A C 1
ATOM 7263 O O . LYS A 1 911 ? -42.128 -8.547 8.663 1.00 92.94 911 LYS A O 1
ATOM 7268 N N . GLU A 1 912 ? -41.930 -9.299 6.548 1.00 90.94 912 GLU A N 1
ATOM 7269 C CA . GLU A 1 912 ? -41.235 -8.141 5.987 1.00 90.94 912 GLU A CA 1
ATOM 7270 C C . GLU A 1 912 ? -42.283 -7.068 5.601 1.00 90.94 912 GLU A C 1
ATOM 7272 O O . GLU A 1 912 ? -43.412 -7.413 5.228 1.00 90.94 912 GLU A O 1
ATOM 7277 N N . GLU A 1 913 ? -41.975 -5.782 5.794 1.00 84.50 913 GLU A N 1
ATOM 7278 C CA . GLU A 1 913 ? -42.978 -4.702 5.780 1.00 84.50 913 GLU A CA 1
ATOM 7279 C C . GLU A 1 913 ? -43.201 -4.023 4.407 1.00 84.50 913 GLU A C 1
ATOM 7281 O O . GLU A 1 913 ? -44.307 -3.526 4.172 1.00 84.50 913 GLU A O 1
ATOM 7286 N N . GLU A 1 914 ? -42.232 -4.029 3.481 1.00 82.56 914 GLU A N 1
ATOM 7287 C CA . GLU A 1 914 ? -42.343 -3.398 2.151 1.00 82.56 914 GLU A CA 1
ATOM 7288 C C . GLU A 1 914 ? -42.942 -4.330 1.083 1.00 82.56 914 GLU A C 1
ATOM 7290 O O . GLU A 1 914 ? -43.988 -4.034 0.494 1.00 82.56 914 GLU A O 1
ATOM 7295 N N . THR A 1 915 ? -42.307 -5.482 0.848 1.00 83.75 915 THR A N 1
ATOM 7296 C CA . THR A 1 915 ? -42.783 -6.540 -0.065 1.00 83.75 915 THR A CA 1
ATOM 7297 C C . THR A 1 915 ? -43.990 -7.272 0.523 1.00 83.75 915 THR A C 1
ATOM 7299 O O . THR A 1 915 ? -44.849 -7.791 -0.201 1.00 83.75 915 THR A O 1
ATOM 7302 N N . GLY A 1 916 ? -44.072 -7.322 1.857 1.00 85.50 916 GLY A N 1
ATOM 7303 C CA . GLY A 1 916 ? -45.119 -8.029 2.580 1.00 85.50 916 GLY A CA 1
ATOM 7304 C C . GLY A 1 916 ? -44.935 -9.549 2.634 1.00 85.50 916 GLY A C 1
ATOM 7305 O O . GLY A 1 916 ? -45.902 -10.233 2.993 1.00 85.50 916 GLY A O 1
ATOM 7306 N N . LEU A 1 917 ? -43.762 -10.091 2.280 1.00 89.88 917 LEU A N 1
ATOM 7307 C CA . LEU A 1 917 ? -43.458 -11.524 2.378 1.00 89.88 917 LEU A CA 1
ATOM 7308 C C . LEU A 1 917 ? -43.542 -12.037 3.829 1.00 89.88 917 LEU A C 1
ATOM 7310 O O . LEU A 1 917 ? -43.336 -11.298 4.793 1.00 89.88 917 LEU A O 1
ATOM 7314 N N . GLU A 1 918 ? -43.870 -13.322 3.993 1.00 92.12 918 GLU A N 1
ATOM 7315 C CA . GLU A 1 918 ? -44.077 -13.956 5.303 1.00 92.12 918 GLU A CA 1
ATOM 7316 C C . GLU A 1 918 ? -43.359 -15.312 5.390 1.00 92.12 918 GLU A C 1
ATOM 7318 O O . GLU A 1 918 ? -43.599 -16.208 4.578 1.00 92.12 918 GLU A O 1
ATOM 7323 N N . PHE A 1 919 ? -42.529 -15.485 6.421 1.00 94.38 919 PHE A N 1
ATOM 7324 C CA . PHE A 1 919 ? -41.889 -16.753 6.783 1.00 94.38 919 PHE A CA 1
ATOM 7325 C C . PHE A 1 919 ? -42.486 -17.306 8.083 1.00 94.38 919 PHE A C 1
ATOM 7327 O O . PHE A 1 919 ? -42.780 -16.553 9.013 1.00 94.38 919 PHE A O 1
ATOM 7334 N N . VAL A 1 920 ? -42.657 -18.631 8.173 1.00 93.94 920 VAL A N 1
ATOM 7335 C CA . VAL A 1 920 ? -43.283 -19.298 9.331 1.00 93.94 920 VAL A CA 1
ATOM 7336 C C . VAL A 1 920 ? -42.371 -20.388 9.889 1.00 93.94 920 VAL A C 1
ATOM 7338 O O . VAL A 1 920 ? -42.307 -21.502 9.362 1.00 93.94 920 VAL A O 1
ATOM 7341 N N . GLY A 1 921 ? -41.715 -20.081 11.006 1.00 93.25 921 GLY A N 1
ATOM 7342 C CA . GLY A 1 921 ? -40.814 -20.986 11.711 1.00 93.25 921 GLY A CA 1
ATOM 7343 C C . GLY A 1 921 ? -41.370 -21.500 13.043 1.00 93.25 921 GLY A C 1
ATOM 7344 O O . GLY A 1 921 ? -42.516 -21.255 13.432 1.00 93.25 921 GLY A O 1
ATOM 7345 N N . LYS A 1 922 ? -40.545 -22.266 13.763 1.00 94.12 922 LYS A N 1
ATOM 7346 C CA . LYS A 1 922 ? -40.874 -22.837 15.079 1.00 94.12 922 LYS A CA 1
ATOM 7347 C C . LYS A 1 922 ? -39.621 -23.014 15.935 1.00 94.12 922 LYS A C 1
ATOM 7349 O O . LYS A 1 922 ? -38.569 -23.386 15.416 1.00 94.12 922 LYS A O 1
ATOM 7354 N N . PHE A 1 923 ? -39.761 -22.858 17.245 1.00 93.62 923 PHE A N 1
ATOM 7355 C CA . PHE A 1 923 ? -38.708 -23.184 18.208 1.00 93.62 923 PHE A CA 1
ATOM 7356 C C . PHE A 1 923 ? -39.282 -23.854 19.454 1.00 93.62 923 PHE A C 1
ATOM 7358 O O . PHE A 1 923 ? -40.473 -23.734 19.754 1.00 93.62 923 PHE A O 1
ATOM 7365 N N . ALA A 1 924 ? -38.437 -24.588 20.172 1.00 91.38 924 ALA A N 1
ATOM 7366 C CA . ALA A 1 924 ? -38.787 -25.205 21.446 1.00 91.38 924 ALA A CA 1
ATOM 7367 C C . ALA A 1 924 ? -37.992 -24.579 22.597 1.00 91.38 924 ALA A C 1
ATOM 7369 O O . ALA A 1 924 ? -36.821 -24.252 22.435 1.00 91.38 924 ALA A O 1
ATOM 7370 N N . VAL A 1 925 ? -38.637 -24.459 23.755 1.00 88.31 925 VAL A N 1
ATOM 7371 C CA . VAL A 1 925 ? -38.049 -24.049 25.038 1.00 88.31 925 VAL A CA 1
ATOM 7372 C C . VAL A 1 925 ? -38.167 -25.233 25.996 1.00 88.31 925 VAL A C 1
ATOM 7374 O O . VAL A 1 925 ? -39.254 -25.810 26.107 1.00 88.31 925 VAL A O 1
ATOM 7377 N N . VAL A 1 926 ? -37.070 -25.609 26.658 1.00 85.31 926 VAL A N 1
ATOM 7378 C CA . VAL A 1 926 ? -36.931 -26.845 27.456 1.00 85.31 926 VAL A CA 1
ATOM 7379 C C . VAL A 1 926 ? -36.456 -26.543 28.875 1.00 85.31 926 VAL A C 1
ATOM 7381 O O . VAL A 1 926 ? -35.394 -25.895 29.018 1.00 85.31 926 VAL A O 1
#

Sequence (926 aa):
ELNGNEIDFWNPVEGSSPVCVDSSESWEEAQVKVCVAGNYNSLCNDDSDCDIVIENPDTEDAYFISPIVENGNYIDLNFEYSLENNTGLGSWSIIDTVGVRVSSLSIPESPAIDAYPEHGQITLYWDNRSEDAIDSLTQYADFQGYKLYKSVDYGKTWGDDEDVILSENGDTLGWQPLLIVDYDEDQDIAYCLYDNGDQNCEKVRDLEISGADPYQSWFSFGSNTGLVQSFVDTNVIDGIDYTYTITAYDRGLRPSTRVFGSFNDQTGLWEEQPDHNFTENMAADYYVYHRLDYSIIDSYISENNVYTYLLEVPDGYPSEFSKIEVRDEWPSTNPDGYYMGVDSDGNKLGSKAFESAKGISVNDHNYIEVTPGYAASNITFPSQNDIDDFLTQDCRSVGNGTKKYEIVNLDKIKDSYIKFEIQAEGNSETFQGYASDNACLYAYRVIPNPNQGDNERLDYVPVTVSGDAGNYSYSPISYVDITDFLDANDSSDLNDYIGLPGVDVDLESNTILVPEYVEGFECFELEYLDDADYLNNFTADVDGIRVRFDNAIRNEPSDKFALLYDVQSSPDESLVTNVFQDIAAGGSIGLQYYTSFNKKPSFDYEVELSDGYISESVDPADACPENGTIGAQLPFKVKNLTTGQYVTLKLNDNGIFNGNRPPWYIPPANDPDHDPGAGDCMWQPGELVYFERDSVFVGTGEDLEFDAQKTYALNLTYSEGHLTDRNPLCNSFEFFIDVGNYEAGDCVYYEGQVWYARSSTSPSSDGYVPNLWDYNDNDPDYYNYNPWKPVYPWFDGTKIVIETQKWYVDGDYWIADMSMLGQGQEVTQSDMDKINVVPNPYIVYSDYNRSPNSLRFTHLPKSCSIKVYTVSGELVNVLNHNDLYDGDHFWDLKNDNGKVISPGLYIYIVKEEETGLEFVGKFAVV

pLDDT: mean 80.35, std 15.5, range [22.02, 97.75]

Mean predicted aligned error: 16.98 Å

Nearest PDB structures (foldseek):
  5m11-assembly1_A  TM=2.327E-01  e=1.825E-06  Porphyromonas gingivalis
  8jmw-assembly1_A  TM=4.044E-01  e=2.900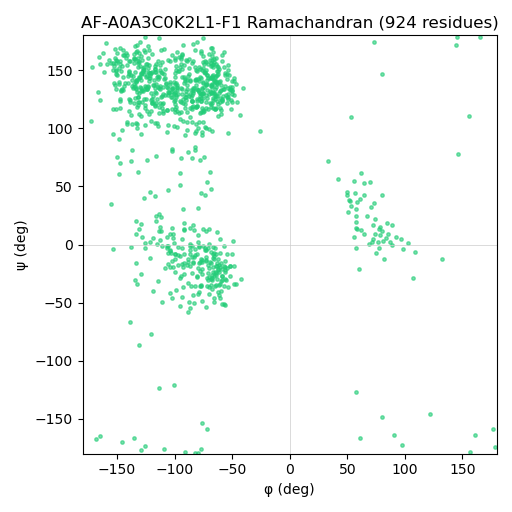E-02  Bacillus amyloliquefaciens
  8q8h-assembly1_D  TM=3.748E-01  e=4.742E+00  Niabella aurantiaca DSM 17617

Radius of gyration: 39.87 Å; Cα contacts (8 Å, |Δi|>4): 2086; chains: 1; bounding box: 120×70×112 Å

Foldseek 3Di:
DPPPDDDDDWAFDDDDDADWDDDDDDDDTHDKTKHWDDDPPPPDDPPDDPDFDFDPPRDPPTDTDDDDADAPDKDKTKIKIKDWHDNPPDIGIDIDIDIDIDHDFHWFAFWFKFWDFAALKIKIFTDDSRQQDATPHQLWSFWWWKFKFKDLPQPPDRDDPVQFDADPVGDTPHGHTPDTFGAAPVQQQQAATNGGGRPPHPAGQNDDQFQAWPVGRVDTSHDRRHYDRMDMGSVAHFFRKMKMFMKIKGSFWDFFDKAKWQQQPPPRDIDSHQNDDDDQKAFPDPPVVPPDDWDFPDWDQDPVRTIITRTDPDPPDDCVNRVIDIDRHDHSNRRVHDAPDADPVGTGHTTTMDMHDTDNDPVRSRMDMDGHFHWFLFFDDDDLVRVCVFFPWDPVWLFPFRKDKDQRAPLLFDQFKKKKFKFAAFFQLEFQQFGFHQIFIWIFTWDFDPPDDPPDPTDIAAWDWDDDRPDIDTDGFDWDQLCVVDPNPDDVVVVVQPQPPRWDADPVVRTIDDHPIDVQRPGQTEEEPPRDRLVRSWTPDDSRMIMHGHFHDPDQDPVQWFAFPDKAKPPCRCCCVVWQPPVVQKWHKTWGFPDPCVRFPSWKKKKWFALAFDDFAPQDDCLDPPRRPGGQTDRIWMATPVVRGTFHKHWLLQALCSQVDDPPDQDDPVCRSDAQRRSLRYDAQNIWIWSQFDWTWGGHDPSTDTGGDTGIIIHTHGDVVLQLVQPPLPVDADADDLADWDAQSHWHDGSRFIKGFNGTDHCVPPNADASDFDFDPPDPVRDGPRRIGTTDSDHRRMMMMTRGNHRGGRGTMTMGSSCSGLPGDDDDVVLLVVKDKPPFQAEPPDPPAPPVGKIKIHSHHQWKWKWKAAPVRHTFDIDIHHHSIGRMDIGSCHGPVRDHDDFHKMKMWIFGDPVRDIDIDIGTYD

Secondary structure (DSSP, 8-state):
--SS----------S--SSB------SSS--EEEEE---GGGSS-TTS----PEESTTSTT-EEPPPP--TT-EEEEEEEEEE---SSS----EEEEEEEEEE----PPPPPEEEEE-SS-EEEEE--TTTT-B-TTT--B-EEEEEEEEESSSSS-SS-TTSEEE-TTS-EEEE--SEEEE--HHHHHHSBSSSSSSSS-SSB--S---EE-SS-TT-EEESS-B--SEEEE-S--TT--EEEEEEEEE--BPPPEEEEEEE-TTT--EESS-S----SEEE--TTGGGTS-PEEEEEEE-TTS-EEEEEEPPTT--TTSS--EEEEE--TTSTT---SEE-TT-PEE-B---BPPPP-STTSTTEEEE----B-TTEE---GGGHHHHEEEPTT------EEEEE--GGG--S-EEEEEEEEE--TT-BTT---EEEEEEEEEEEE-TT--TTSPP-EEEEEEEEETTEEEEEEPPPEEHHHHS-TT-SSTTGGGTTSTT-EEETTTTEEE---BPTT-SSEE--BTTSSSTTS-PPPPBTTEEEEEPBS-SS--TT-BPPEEEEEEES-THHIIIIIT-GGGT-EEEEEESS-GGG-----EEEEE-SS--EE-SS--TTSHHHHTSPPEESEEEEETTT-PBPEEEE--STTTTT---TT----TT-SS--TTTTS-B--TT--EEEEEEEEEESSGGG-EEEEE--EEEEEE--HHHHHHH-TT-S--EE--TT--B-TT-EEEETTEEEEESS-B-TTTT---TT-----TT-TT-----SEEE--SS-TT-EEEEEEP----TT-EEEEEGGGTTEEPPPPHHHHTT-EEESSSB-TT-TTS-SS--EEEES--SEEEEEEEETTS-EEEEEEEE-SSB--EEE-SB-TTS-BPPSEEEEEEEEESSS--EEEEEEEE-

Solvent-accessible surface area (backbone atoms only — not comparable to full-atom values): 52201 Å² total; per-residue (Å²): 116,69,92,92,40,87,75,87,89,79,46,22,38,45,77,88,81,80,67,61,70,89,82,87,73,84,73,100,41,56,38,76,38,56,28,69,59,80,83,73,80,82,80,63,72,100,85,66,93,78,77,84,57,67,44,56,72,89,49,97,76,49,43,64,78,80,80,91,50,63,63,72,43,74,47,83,42,41,39,40,39,37,46,26,21,57,86,82,84,67,66,39,65,47,73,51,74,51,78,45,78,46,45,25,73,45,60,30,49,48,26,44,47,46,59,36,59,30,72,47,26,34,40,37,36,47,55,66,72,21,64,70,28,60,29,57,56,79,45,29,40,39,49,40,39,42,35,35,32,43,17,79,67,75,61,80,46,47,54,58,94,86,33,57,36,62,44,101,89,67,48,81,76,51,56,50,59,79,41,69,33,6,47,20,61,65,54,33,25,47,25,20,34,70,45,78,59,59,75,91,49,97,44,44,22,70,46,75,75,51,44,56,38,94,77,41,73,89,43,70,48,38,73,46,67,32,76,70,54,64,48,76,45,60,92,52,57,63,71,47,66,37,24,39,30,33,24,20,24,36,69,43,41,63,44,46,50,80,46,56,14,15,64,32,95,85,80,76,46,75,39,80,47,50,76,55,74,97,58,56,68,41,69,71,53,80,64,70,69,73,78,56,98,72,47,77,73,47,77,47,69,44,98,86,71,46,49,29,33,34,41,52,77,65,90,86,70,69,81,74,80,24,58,68,43,79,42,78,45,54,47,65,74,33,71,90,61,70,60,78,46,64,52,98,89,65,50,48,32,34,45,56,56,49,62,24,72,69,38,82,44,89,84,33,57,19,21,42,80,50,54,24,36,38,56,17,53,32,50,41,65,80,48,88,91,46,42,59,80,42,45,34,64,46,97,80,46,71,40,66,42,57,72,50,72,46,74,42,29,78,91,49,53,56,84,45,35,38,38,40,31,26,38,34,41,64,44,79,65,23,42,74,45,56,15,40,47,87,37,19,36,31,32,32,40,32,44,72,42,91,83,67,58,103,85,57,80,93,47,73,38,47,26,45,84,45,71,55,95,97,52,76,46,77,42,72,65,71,73,40,47,47,73,80,71,45,70,90,83,67,76,68,74,60,58,83,49,65,80,44,71,79,43,48,75,43,81,91,81,45,30,34,34,74,58,58,61,41,83,72,22,81,60,33,76,52,45,20,76,71,49,94,59,45,92,58,61,54,51,54,73,57,57,22,27,29,41,32,60,38,29,41,61,81,69,78,52,97,85,38,54,55,62,64,66,49,70,49,30,40,95,50,47,61,49,37,66,67,30,32,61,31,57,90,64,50,10,34,66,48,38,28,58,62,42,70,62,92,40,64,74,76,49,34,36,38,38,44,34,40,66,50,72,72,36,61,19,51,88,37,52,74,72,24,58,90,63,31,77,46,42,33,54,28,43,38,45,46,27,37,57,79,74,67,43,70,41,40,41,23,70,44,61,42,8,43,54,62,74,61,75,56,97,86,69,76,50,52,98,90,39,78,81,60,48,47,43,44,58,59,43,55,81,44,54,40,28,39,36,31,30,60,29,34,76,42,37,31,6,40,86,93,61,54,43,79,46,68,40,56,52,35,23,43,34,46,31,56,36,71,65,48,29,35,80,60,26,89,81,36,76,60,68,46,77,65,56,71,81,45,77,45,50,60,65,42,32,28,39,52,57,75,41,44,30,36,24,76,39,61,48,30,35,74,79,79,59,64,53,72,75,55,82,38,79,47,101,87,47,96,78,68,58,70,68,39,46,45,41,72,66,56,64,68,48,68,72,32,34,36,43,43,34,49,53,12,52,50,23,48,73,20,40,29,38,34,52,40,56,50,60,49,32,77,52,87,77,47,71,80,35,50,70,58,49,45,63,46,64,64,64,31,54,83,86,47,92,87,54,53,88,76,64,57,40,33,39,34,32,33,53,37,47,27,45,38,39,34,24,39,83,85,71,49,80,43,38,78,49,74,49,73,36,81,53,54,5,57,47,80,37,71,53,47,30,86,82,76,42,70,68,73,72,45,59,37,36,35,36,41,29,37,70,85,89,58,52,76,35,80,54,69,46,38,37,83